Protein 4KGD (pdb70)

Secondary structure (DSSP, 8-state):
-EEEHHHHHHHHHHHTT--EEEE---GGGHHHHHHHHHTTTTSEEEE-SSHHHHHHHHHHHHHHHSSPEEEEE-TTHHHHTTHHHHHHHHHTT--EEEEEEE--TTTTTS--TT----GGGGTTT-SEEEE---STTHHHHHHHHHHHHHHHTSEEEEEEETTGGGSEEETTT----GGG--PPP--B--HHHHHHHHHHHHH-SSEEEEE-GGGTT-HHHHHHHHHHHT--EEE-GGGTTSS-TT-TTB----SSSS-HHHHHHHHH-SEEEEES---TTTTTTTTTTT-SEEEEEES-GGGTTSSS--SEEEES-HHHHHHHHHHT-------HHHHHHHHHHHHHHHHHHHHHT--SSB--HHHHHHHHHHH--TT-EEEE-SSHHHHHHHHH----TT-EEE---SS--TT-HHHHHHHHHHH-TTS-EEEEEEHHHHHHHGGGHHHHHHTT---EEEEEE-SB-HHHHHHHHHH-SS---SSB-----HHHHHHHTT-EEEEE-BGGGHHHHHHHHHHHTTTS-EEEEEE---PPPP-TTS----TTTS-HHHHHHHHHHHT-TT---HHHHHHHTTPPP-/-EEEHHHHHHHHHHHTT--EEEE---GGGHHHHHHHHTTTTTSEEEE-SSHHHHHHHHHHHHHHHSS-EEEEE-TTHHHHTTHHHHHHHHHTT--EEEEEEE--TTTTTS--TT----HHHHTTT-SEEEE---STTHHHHHHHHHHHHHHHTSEEEEEEETTGGGSEEETTT----GGG---PBPPPP-HHHHHHHHHHHHH-SSEEEEE-GGGTT-HHHHHHHHHHHT--EEE-GGGTTSS-TT-TTB----SSSS-HHHHHHHHH-SEEEEES---TTTTTTTTTTT-SEEEEEES-GGGTT-SS--SEEEES-HHHHHHHHHTT-------HHHHHHHHHHHHHHHHHHHHHT--SSB--HHHHHHHHHHH--TT-EEEE-SSHHHHHHHHH----TT-EEE---SS--TT-HHHHHHHHHHH-TTS-EEEEEEHHHHHHSGGGHHHHHHTT---EEEEEE-SB-HHHHHHHHHH-SS---SSB-----HHHHHHHTT-EEEEE-BGGGHHHHHHHHHHHTTTS-EEEEEE---PPPP-TTS----TTTS-HHHHHHHHHHHT-TT---HHHHHHHTT---

Nearest PDB structures (foldseek):
  6haf-assembly1_A  TM=1.002E+00  e=0.000E+00  Lactiplantibacillus plantarum
  4fee-assembly1_A  TM=1.002E+00  e=0.000E+00  Lactiplantibacillus plantarum JDM1
  2ez4-assembly1_A  TM=1.002E+00  e=0.000E+00  Lactiplantibacillus plantarum
  1pox-assembly1_A  TM=1.000E+00  e=0.000E+00  Lactiplantibacillus plantarum
  2dji-assembly1_A  TM=9.882E-01  e=1.364E-77  Aerococcus viridans

CATH classification: 3.40.50.970 (+2 more: 3.40.50.1220, 3.40.50.970)

Solvent-accessible surface area: 45119 Å² total; per-residue (Å²): 145,97,28,67,0,0,25,0,0,0,74,0,0,30,56,14,35,6,78,14,0,0,0,40,64,21,55,17,3,63,2,2,28,79,11,6,51,87,30,167,132,167,2,72,58,8,52,0,106,41,14,28,0,0,0,3,0,0,0,4,7,4,27,8,62,44,80,3,1,0,0,0,0,16,2,3,76,2,0,59,82,0,35,62,0,0,42,1,0,84,48,11,100,16,2,0,0,0,0,0,0,3,79,7,55,130,8,41,124,133,134,51,169,68,17,75,98,1,46,84,51,0,61,95,1,18,67,38,28,44,39,5,113,68,5,56,71,0,0,54,23,0,1,4,0,0,6,71,0,16,24,84,77,6,1,0,0,0,0,3,0,26,38,5,2,119,77,104,8,52,35,130,97,55,34,13,0,19,100,5,78,84,84,78,48,75,8,57,23,61,124,116,10,2,49,103,0,5,112,33,0,56,80,13,133,25,4,0,0,0,0,1,49,47,0,132,155,0,12,184,26,0,37,80,0,0,96,15,0,26,0,0,0,0,0,16,26,36,0,8,7,25,2,2,19,167,11,78,2,7,2,0,1,6,35,35,28,0,13,0,0,0,30,23,0,11,65,14,4,28,2,0,0,1,0,12,4,56,12,58,84,3,71,116,52,139,18,4,149,117,16,166,77,2,0,3,0,14,77,38,46,6,52,3,0,20,33,51,88,6,76,14,14,3,6,0,16,8,64,83,0,0,40,33,0,47,91,80,26,88,128,57,147,51,43,63,4,23,57,0,0,36,25,0,3,152,26,4,72,64,12,10,39,60,5,12,86,66,122,132,22,97,2,10,9,15,0,0,0,24,3,0,26,164,3,31,64,101,54,0,0,4,1,2,1,28,13,26,7,11,6,7,1,0,18,3,3,139,3,38,93,62,14,69,26,14,8,2,60,90,77,46,9,49,0,10,0,2,0,3,0,0,0,0,13,41,39,47,82,165,50,24,0,0,1,0,0,19,8,8,2,1,35,98,0,41,55,0,2,12,0,0,33,70,64,114,12,21,0,1,0,0,2,9,2,27,37,20,80,8,44,76,30,8,62,26,70,61,96,69,168,131,130,88,129,58,3,104,69,138,71,68,31,0,22,148,48,0,100,54,28,151,8,103,30,39,82,4,70,82,4,90,60,0,76,93,18,2,97,76,0,52,64,30,12,112,139,61,4,0,0,0,0,0,44,23,43,46,70,14,8,2,6,2,77,88,27,81,10,10,100,94,126,16,62,81,70,75,19,120,63,11,57,113,106,16,56,0,85,123,2,69,15,5,4,36,20,0,135,117,79,66,40,106,63,124,146,98,41,65,0,1,30,0,0,0,68,0,0,10,55,19,31,9,74,11,0,0,0,41,64,21,57,18,3,63,3,2,27,80,12,7,53,87,33,174,133,132,2,79,57,6,54,0,108,42,14,28,0,0,0,3,0,0,0,4,7,3,26,8,53,46,94,9,2,0,0,0,0,16,1,2,77,2,0,59,81,0,34,63,0,0,41,1,0,86,50,10,101,16,2,0,0,0,0,0,0,3,77,8,58,132,8,40,123,132,137,51,172,68,18,71,99,1,45,80,51,0,62,98,1,17,68,37,28,43,38,5,112,68,5,57,69,0,0,54,22,0,1,4,0,0,7,68,0,22,30,83,78,6,0,0,0,0,0,3,0,25,36,5,2,119,76,103,7,50,34,131,95,65,45,5,1,21,84,2,105,54,96,66,88,64,48,134,21,82,92,155,31,2,65,182,0,9,114,20,0,50,72,13,123,34,4,0,0,0,0,2,46,47,0,132,156,0,14,156,11,0,45,74,0,0,94,17,0,22,0,0,0,0,0,15,29,36,0,6,7,25,2,15,11,164,13,84,0,0,0,0,1,7,35,33,28,0,0,0,0,0,30,23,0,9,47,41,1,33,2,0,0,2,0,12,5,56,11,58,87,2,70,124,51,143,17,3,154,84,16,169,79,4,0,5,0,13,94,36,24,5,53,0,1,18,35,49,115,4,80,28,11,2,13,4,37,8,35,121,0,0,35,34,0,43,91,83,25,82,122,54,152,56,47,61,4,23,64,0,0,41,25,0,7,160,26,0,62,61,16,5,37,62,4,12,84,69,131,131,18,99,2,11,9,16,0,0,0,44,4,0,30,143,2,28,65,101,54,0,0,4,1,1,0,30,13,27,8,11,5,8,0,0,11,2,3,124,1,26,93,55,14,70,25,15,8,2,61,91,79,46,9,49,0,9,0,1,0,3,0,0,0,0,12,39,40,54,83,161,48,24,0,0,1,0,0,20,9,6,3,1,38,93,0,40,55,0,1,11,0,0,33,71,64,114,12,19,0,0,0,0,1,9,1,27,37,22,79,8,43,74,29,8,62,26,68,64,110,71,172,117,128,82,130,57,4,104,69,136,72,68,32,1,21,148,51,0,98,55,29,154,6,104,30,39,82,4,68,84,4,80,60,0,73,103,18,2,76,91,0,61,64,31,14,111,138,62,3,0,0,0,0,0,44,22,43,46,76,18,8,2,7,3,60,65,37,97,11,24,101,78,138,21,62,85,73,75,19,137,63,12,53,129,112,17,59,0,94,120,1,64,15,4,7,50,24,0,136,119,61,68,25,119,78

Foldseek 3Di:
DKDQLLLLQVVLCLLLPAAEAEFADDPLAVLNVVNCVVCCVRHPYFYFPFQCLRLLLQLLLCVPPVRGGEYEAEQARGVLRNVLSQQLQQVVLAFYEYEYGAAAPVCAPVPDPSHDDCQVVCVVSAPATEEDDAQQCVSVLSLVQRLCSSVRSHYHYYYYHNVNSRDIDHPPPHDHCSVVDDHDDFDAWDLVLLVVVLVVQLPWPQEEEEEECLCLVAQVLVLLCCQQSLHAYEYDLQCAASHWPPSLRYQYYDDFLTAQLHQQSLVVTQEYEYENDDDPCLPVVVSCVNHNAYEYEELDPVCFCPRHRHPGYINGRRNNSSVSSSVPDGGDDDDLSSQLSSVQSVLRLVLLVVVCPDAKDFDAPSVLLNLVQVLADQQEEEEEFAACRSSNCSNRHRHHSSYHYDYSRGSRDAQSQLSSQVSVCVVCVPHAYEREHEPVRCVVSVSRLLSQQVVFRAYEYEYEYAQFSLRVQVVCVVDPDDDDDPTHHDDDDVCVSCVVSPAAEEEDTMSNPRNVRSVVSSVVSVTGYYYYYYHHHSQRAQGSNDADADVVVHPPVVNVVSCVSHVNPSNHRSQVSCVVSPHDRD/DWDQLLLLLVVQCLLLPAAEAEFADDPLAVLNVVNVVVVCVRHPYFYFPFQCLRLLLQLLLCVPPVRGGEYEAEADRGVLSNPLSQQLQQVVLAFYEYEYGAAAPVCAPVPDDSHDDCQVVCPVSAPATEEDDAQQCVSVLSLVQRVCSSVRSHYHYYYYHNVNSRDIYHPPPHDHCSVVDDDDDDDAFDPVLLVVLLVVQLVWPQEEEEEECLCLVAQVLVLVCCQQSLHAYEYDLQCAASHWPPSLRYQYYDDFLTAQLHQQSQVVTQEYEYENDDPPCLPVVVSCVRHNAYEYEEQDPVCFCPRHRHDGYTNDRRNSSSVVSVVPDGHDDHALSSQLSSVQSVLRLVLLVVQCPDAKDFAAPSVLLVLCQVLADQQEEEEEFAACRSSNCSNRHGHHSNYHYDYSRGSRDAQSQLSSQVSVCVVPVPHAYEREHEPVSCVVSVSRLLSQQVVFRAYEYEYEYAQFSLRVQVVCVVDPDDDDDPTHHDDDDVCVSCVVSPAHEEEDGISNPRNVVSVVSSVVSVTGYYYYYYHHHSQRAQGSNDDAADVVVHPPVSNVVSCVSHVNPSNHRSQVSSVVRPHDD

B-factor: mean 12.84, std 11.74, range [1.57, 105.86]

Radius of gyration: 33.55 Å; Cα contacts (8 Å, |Δi|>4): 2868; chains: 2; bounding box: 101×88×74 Å

Sequence (1171 aa):
TNILAGAAVIKKVLEAWGVDHLYGIPGGSINSIMDALSAERRDRIHYIQVRRHEEVGAMMAAAADAKLTGKIGVCFGSSAGPGGTHLMMNGLYDAREDHVPVLALIGQFFGTTGMNMDTFQEMMNENPIYADVADYNVTAVNAATLPHVIDEAIRRRAYAHQGVAVVQIPVDLPWQQIPAEEDWYASANNSYQTTPLLPPEEPDVVQAVTRLTQTLLAAEERRPLIYYGIGARKAGKKELEQQLSKTLKIPLMSTYPAKGIVADRYPAYLGSANRVAQKPANEALAQADVVLFVGNNYPFAEVSKAFKKNNTRYFLQIDIIDPAKKLGKRHKTDIIAVLADAQQKTLAAILAQVSEREESTPWWQANLANVKKNWRAYLASLEDKQQEGPLQAYQVLRAVNKIAEEPPDAIYSIDVGDINLNANRHLKLTPSSNRHITSNLFATMGVVGIPGAIAAKLNYPERQVFNLAGDGGASSMTMMQDLATQVQYHLPVINVVFTNCQYGFIKDEQEDTNQNDFIGVEFNNDIDFSKIADGVHMQAFRVNKIEQLPDDVFEEQAKKAIAQHEPVLIDAVITGDRPPLPAEKLRRLDSAMSSAADIEAFKQQRYEAQDLQPLSTYLKQFGLDDLTNILAGAAVIKKVLEAWGVDHLYGIPGGSINSIMDALSAERDRIHHYIQVRRHEEVGAMMAAAADAKLTGKKIGVCFGSAGPGGTHLMMNGLYDAREDHVPVLALIGQFFGTTGMNMDTFQQEMMNENPIYADVADYNVTAVNAATLPHVIDEAIRRRAYAHQGVAVVQIPVDLPWQQIPAEEDWYASANSYQTPLLPEEPDVQAVTRRLTQTLLAAEERRPLIYYGIGARRKAGKKELEQQLSKTLKIPLMSTYPAKGIVADRYPAYLGSANRVAQKPANEALAQADVVLFVVGNNYPFAEVSKAFKNNTRYFLQIDIIDPAKLGKRHKKTDIAVLADAQQKTLAAILLAQVSERESTPWWQANLANVKKNWRRAYLASLEDKQEGPPLQAYQVLRAVNKKKIAEEPDAIYSIDVGDINLNANRHLKLTPSSNRHITSNLFATMGVVGIPGAIAAKLNYPPERQVFNLAGDGGASSMTMMQDLATQVQYHLPVINVVFTNCQYGFIKDEQEDTNQQNDFIGVEFNNDIDFSKIADGVHMQAFRVNKIEQLPDDVFEEQAKKAIAQHEPVLIDAVITGDRPLPAEKKLRRLDSSAMMSSAADIEEAFKQRYEAQDLQPLSTYLKQFGLDD

Structure (mmCIF, N/CA/C/O backbone):
data_4KGD
#
_entry.id   4KGD
#
_cell.length_a   119.280
_cell.length_b   154.160
_cell.length_c   165.470
_cell.angle_alpha   90.00
_cell.angle_beta   90.00
_cell.angle_gamma   90.00
#
_symmetry.space_group_name_H-M   'C 2 2 21'
#
loop_
_entity.id
_entity.type
_entity.pdbx_description
1 polymer 'Pyruvate oxidase'
2 non-polymer 'FLAVIN-ADENINE DINUCLEOTIDE'
3 non-polymer 'MAGNESIUM ION'
4 non-polymer 'PHOSPHATE ION'
5 non-polymer 'THIAMINE DIPHOSPHATE'
6 non-polymer GLYCEROL
7 non-polymer 'POTASSIUM ION'
8 water water
#
loop_
_atom_site.group_PDB
_atom_site.id
_atom_site.type_symbol
_atom_site.label_atom_id
_atom_site.label_alt_id
_atom_site.label_comp_id
_atom_site.label_asym_id
_atom_site.label_entity_id
_atom_site.label_seq_id
_atom_site.pdbx_PDB_ins_code
_atom_site.Cartn_x
_atom_site.Cartn_y
_atom_site.Cartn_z
_atom_site.occupancy
_atom_site.B_iso_or_equiv
_atom_site.auth_seq_id
_atom_site.auth_comp_id
_atom_site.auth_asym_id
_atom_site.auth_atom_id
_atom_site.pdbx_PDB_model_num
ATOM 1 N N . THR A 1 9 ? 63.632 105.130 29.691 1.00 46.47 9 THR A N 1
ATOM 2 C CA . THR A 1 9 ? 62.282 104.928 29.221 1.00 46.08 9 THR A CA 1
ATOM 3 C C . THR A 1 9 ? 61.979 104.697 27.725 1.00 24.10 9 THR A C 1
ATOM 4 O O . THR A 1 9 ? 60.865 104.171 27.525 1.00 20.45 9 THR A O 1
ATOM 8 N N . ASN A 1 10 ? 62.766 104.980 26.700 1.00 17.60 10 ASN A N 1
ATOM 9 C CA . ASN A 1 10 ? 62.777 104.231 25.430 1.00 14.36 10 ASN A CA 1
ATOM 10 C C . ASN A 1 10 ? 64.023 103.385 25.343 1.00 13.09 10 ASN A C 1
ATOM 11 O O . ASN A 1 10 ? 65.065 103.609 25.965 1.00 17.26 10 ASN A O 1
ATOM 16 N N . ILE A 1 11 ? 63.913 102.356 24.483 1.00 10.72 11 ILE A N 1
ATOM 17 C CA . ILE A 1 11 ? 65.037 101.512 24.108 1.00 9.43 11 ILE A CA 1
ATOM 18 C C . ILE A 1 11 ? 64.969 101.235 22.596 1.00 9.25 11 ILE A C 1
ATOM 19 O O . ILE A 1 11 ? 63.847 101.137 22.068 1.00 8.77 11 ILE A O 1
ATOM 24 N N . LEU A 1 12 ? 66.086 101.093 21.910 1.00 8.25 12 LEU A N 1
ATOM 25 C CA . LEU A 1 12 ? 65.956 100.693 20.512 1.00 7.12 12 LEU A CA 1
ATOM 26 C C . LEU A 1 12 ? 65.453 99.274 20.466 1.00 6.74 12 LEU A C 1
ATOM 27 O O . LEU A 1 12 ? 65.862 98.403 21.240 1.00 7.08 12 LEU A O 1
ATOM 32 N N . ALA A 1 13 ? 64.563 99.001 19.513 1.00 6.57 13 ALA A N 1
ATOM 33 C CA . ALA A 1 13 ? 64.020 97.656 19.406 1.00 5.83 13 ALA A CA 1
ATOM 34 C C . ALA A 1 13 ? 65.121 96.638 19.215 1.00 5.55 13 ALA A C 1
ATOM 35 O O . ALA A 1 13 ? 65.022 95.506 19.723 1.00 6.16 13 ALA A O 1
ATOM 37 N N . GLY A 1 14 ? 66.167 96.958 18.450 1.00 5.78 14 GLY A N 1
ATOM 38 C CA . GLY A 1 14 ? 67.242 96.027 18.271 1.00 6.10 14 GLY A CA 1
ATOM 39 C C . GLY A 1 14 ? 67.967 95.688 19.548 1.00 6.05 14 GLY A C 1
ATOM 40 O O . GLY A 1 14 ? 68.403 94.564 19.774 1.00 6.29 14 GLY A O 1
ATOM 41 N N . ALA A 1 15 ? 68.168 96.715 20.421 1.00 6.68 15 ALA A N 1
ATOM 42 C CA . ALA A 1 15 ? 68.763 96.461 21.718 1.00 7.19 15 ALA A CA 1
ATOM 43 C C . ALA A 1 15 ? 67.901 95.530 22.548 1.00 6.07 15 ALA A C 1
ATOM 44 O O . ALA A 1 15 ? 68.419 94.607 23.183 1.00 7.03 15 ALA A O 1
ATOM 46 N N . ALA A 1 16 ? 66.594 95.738 22.521 1.00 6.51 16 ALA A N 1
ATOM 47 C CA . ALA A 1 16 ? 65.704 94.836 23.237 1.00 6.06 16 ALA A CA 1
ATOM 48 C C . ALA A 1 16 ? 65.815 93.403 22.695 1.00 6.27 16 ALA A C 1
ATOM 49 O O . ALA A 1 16 ? 65.786 92.440 23.467 1.00 6.69 16 ALA A O 1
ATOM 51 N N . VAL A 1 17 ? 65.893 93.252 21.378 1.00 5.85 17 VAL A N 1
ATOM 52 C CA . VAL A 1 17 ? 66.048 91.908 20.794 1.00 5.67 17 VAL A CA 1
ATOM 53 C C . VAL A 1 17 ? 67.305 91.251 21.324 1.00 5.40 17 VAL A C 1
ATOM 54 O O . VAL A 1 17 ? 67.271 90.070 21.677 1.00 6.23 17 VAL A O 1
ATOM 58 N N . ILE A 1 18 ? 68.435 91.976 21.368 1.00 5.95 18 ILE A N 1
ATOM 59 C CA . ILE A 1 18 ? 69.652 91.358 21.860 1.00 5.86 18 ILE A CA 1
ATOM 60 C C . ILE A 1 18 ? 69.496 90.985 23.331 1.00 5.73 18 ILE A C 1
ATOM 61 O O . ILE A 1 18 ? 69.982 89.941 23.769 1.00 6.91 18 ILE A O 1
ATOM 66 N N A LYS A 1 19 ? 68.819 91.786 24.112 0.40 6.27 19 LYS A N 1
ATOM 67 N N B LYS A 1 19 ? 68.822 91.827 24.063 0.60 6.56 19 LYS A N 1
ATOM 68 C CA A LYS A 1 19 ? 68.562 91.458 25.515 0.40 6.85 19 LYS A CA 1
ATOM 69 C CA B LYS A 1 19 ? 68.541 91.514 25.474 0.60 6.21 19 LYS A CA 1
ATOM 70 C C A LYS A 1 19 ? 67.605 90.287 25.681 0.40 5.55 19 LYS A C 1
ATOM 71 C C B LYS A 1 19 ? 67.694 90.253 25.584 0.60 6.23 19 LYS A C 1
ATOM 72 O O A LYS A 1 19 ? 67.692 89.597 26.718 0.40 4.40 19 LYS A O 1
ATOM 73 O O B LYS A 1 19 ? 67.963 89.442 26.505 0.60 6.62 19 LYS A O 1
ATOM 84 N N . VAL A 1 20 ? 66.752 90.030 24.718 1.00 5.61 20 VAL A N 1
ATOM 85 C CA . VAL A 1 20 ? 65.975 88.788 24.726 1.00 5.43 20 VAL A CA 1
ATOM 86 C C . VAL A 1 20 ? 66.918 87.592 24.561 1.00 5.59 20 VAL A C 1
ATOM 87 O O . VAL A 1 20 ? 66.858 86.599 25.266 1.00 5.76 20 VAL A O 1
ATOM 91 N N . LEU A 1 21 ? 67.858 87.668 23.567 1.00 5.34 21 LEU A N 1
ATOM 92 C CA . LEU A 1 21 ? 68.824 86.610 23.362 1.00 5.20 21 LEU A CA 1
ATOM 93 C C . LEU A 1 21 ? 69.610 86.372 24.628 1.00 5.92 21 LEU A C 1
ATOM 94 O O . LEU A 1 21 ? 69.888 85.227 25.016 1.00 5.98 21 LEU A O 1
ATOM 99 N N . GLU A 1 22 ? 70.035 87.447 25.299 1.00 5.98 22 GLU A N 1
ATOM 100 C CA . GLU A 1 22 ? 70.818 87.326 26.506 1.00 6.26 22 GLU A CA 1
ATOM 101 C C . GLU A 1 22 ? 70.009 86.672 27.621 1.00 5.45 22 GLU A C 1
ATOM 102 O O . GLU A 1 22 ? 70.542 85.850 28.387 1.00 6.49 22 GLU A O 1
ATOM 108 N N . ALA A 1 23 ? 68.733 87.022 27.745 1.00 5.72 23 ALA A N 1
ATOM 109 C CA . ALA A 1 23 ? 67.873 86.433 28.779 1.00 5.34 23 ALA A CA 1
ATOM 110 C C . ALA A 1 23 ? 67.765 84.914 28.589 1.00 5.63 23 ALA A C 1
ATOM 111 O O . ALA A 1 23 ? 67.730 84.174 29.562 1.00 5.83 23 ALA A O 1
ATOM 113 N N . TRP A 1 24 ? 67.715 84.469 27.328 1.00 5.49 24 TRP A N 1
ATOM 114 C CA . TRP A 1 24 ? 67.683 83.063 26.985 1.00 5.34 24 TRP A CA 1
ATOM 115 C C . TRP A 1 24 ? 69.037 82.412 27.036 1.00 5.60 24 TRP A C 1
ATOM 116 O O . TRP A 1 24 ? 69.180 81.230 26.711 1.00 7.05 24 TRP A O 1
ATOM 127 N N . GLY A 1 25 ? 70.100 83.102 27.477 1.00 6.02 25 GLY A N 1
ATOM 128 C CA . GLY A 1 25 ? 71.379 82.462 27.698 1.00 5.98 25 GLY A CA 1
ATOM 129 C C . GLY A 1 25 ? 72.165 82.239 26.451 1.00 5.83 25 GLY A C 1
ATOM 130 O O . GLY A 1 25 ? 73.111 81.429 26.470 1.00 6.34 25 GLY A O 1
ATOM 131 N N . VAL A 1 26 ? 71.910 82.936 25.351 1.00 5.99 26 VAL A N 1
ATOM 132 C CA . VAL A 1 26 ? 72.711 82.751 24.143 1.00 6.11 26 VAL A CA 1
ATOM 133 C C . VAL A 1 26 ? 74.075 83.394 24.352 1.00 5.87 26 VAL A C 1
ATOM 134 O O . VAL A 1 26 ? 74.189 84.586 24.610 1.00 8.10 26 VAL A O 1
ATOM 138 N N . ASP A 1 27 ? 75.131 82.580 24.261 1.00 5.76 27 ASP A N 1
ATOM 139 C CA . ASP A 1 27 ? 76.493 83.056 24.419 1.00 6.33 27 ASP A CA 1
ATOM 140 C C . ASP A 1 27 ? 77.077 83.566 23.108 1.00 5.48 27 ASP A C 1
ATOM 141 O O . ASP A 1 27 ? 77.822 84.536 23.120 1.00 6.22 27 ASP A O 1
ATOM 146 N N . HIS A 1 28 ? 76.818 82.849 22.017 1.00 5.64 28 HIS A N 1
ATOM 147 C CA . HIS A 1 28 ? 77.441 83.176 20.726 1.00 5.99 28 HIS A CA 1
ATOM 148 C C . HIS A 1 28 ? 76.469 82.885 19.618 1.00 5.44 28 HIS A C 1
ATOM 149 O O . HIS A 1 28 ? 75.551 82.046 19.722 1.00 6.36 28 HIS A O 1
ATOM 156 N N . LEU A 1 29 ? 76.657 83.560 18.496 1.00 5.91 29 LEU A N 1
ATOM 157 C CA . LEU A 1 29 ? 75.792 83.487 17.316 1.00 5.37 29 LEU A CA 1
ATOM 158 C C . LEU A 1 29 ? 76.641 83.776 16.112 1.00 5.14 29 LEU A C 1
ATOM 159 O O . LEU A 1 29 ? 77.686 84.446 16.225 1.00 6.36 29 LEU A O 1
ATOM 164 N N . TYR A 1 30 ? 76.222 83.337 14.956 1.00 4.50 30 TYR A N 1
ATOM 165 C CA . TYR A 1 30 ? 77.010 83.355 13.717 1.00 4.76 30 TYR A CA 1
ATOM 166 C C . TYR A 1 30 ? 76.332 84.095 12.598 1.00 4.83 30 TYR A C 1
ATOM 167 O O . TYR A 1 30 ? 75.101 83.990 12.445 1.00 5.49 30 TYR A O 1
ATOM 176 N N . GLY A 1 31 ? 77.088 84.749 11.730 1.00 4.92 31 GLY A N 1
ATOM 177 C CA . GLY A 1 31 ? 76.557 85.280 10.458 1.00 5.18 31 GLY A CA 1
ATOM 178 C C . GLY A 1 31 ? 77.573 86.168 9.784 1.00 4.94 31 GLY A C 1
ATOM 179 O O . GLY A 1 31 ? 78.721 86.273 10.189 1.00 5.85 31 GLY A O 1
ATOM 180 N N . ILE A 1 32 ? 77.067 86.820 8.710 1.00 4.94 32 ILE A N 1
ATOM 181 C CA . ILE A 1 32 ? 77.831 87.746 7.897 1.00 5.00 32 ILE A CA 1
ATOM 182 C C . ILE A 1 32 ? 76.962 88.985 7.755 1.00 5.12 32 ILE A C 1
ATOM 183 O O . ILE A 1 32 ? 75.773 88.866 7.454 1.00 5.77 32 ILE A O 1
ATOM 188 N N . PRO A 1 33 ? 77.516 90.170 8.004 1.00 5.10 33 PRO A N 1
ATOM 189 C CA . PRO A 1 33 ? 76.681 91.393 7.949 1.00 5.54 33 PRO A CA 1
ATOM 190 C C . PRO A 1 33 ? 76.327 91.746 6.504 1.00 5.22 33 PRO A C 1
ATOM 191 O O . PRO A 1 33 ? 76.908 91.329 5.535 1.00 8.39 33 PRO A O 1
ATOM 195 N N . GLY A 1 34 ? 75.338 92.625 6.413 1.00 5.88 34 GLY A N 1
ATOM 196 C CA . GLY A 1 34 ? 74.893 93.241 5.194 1.00 5.58 34 GLY A CA 1
ATOM 197 C C . GLY A 1 34 ? 74.058 94.462 5.535 1.00 5.43 34 GLY A C 1
ATOM 198 O O . GLY A 1 34 ? 73.583 94.581 6.681 1.00 5.81 34 GLY A O 1
ATOM 199 N N . GLY A 1 35 ? 73.855 95.349 4.598 1.00 5.73 35 GLY A N 1
ATOM 200 C CA . GLY A 1 35 ? 73.015 96.507 4.848 1.00 5.88 35 GLY A CA 1
ATOM 201 C C . GLY A 1 35 ? 71.658 96.155 5.409 1.00 5.51 35 GLY A C 1
ATOM 202 O O . GLY A 1 35 ? 71.140 96.824 6.315 1.00 6.75 35 GLY A O 1
ATOM 203 N N . SER A 1 36 ? 71.065 95.075 4.898 1.00 5.33 36 SER A N 1
ATOM 204 C CA . SER A 1 36 ? 69.751 94.617 5.293 1.00 5.02 36 SER A CA 1
ATOM 205 C C . SER A 1 36 ? 69.666 94.074 6.706 1.00 4.85 36 SER A C 1
ATOM 206 O O . SER A 1 36 ? 68.547 93.776 7.165 1.00 5.86 36 SER A O 1
ATOM 209 N N . ILE A 1 37 ? 70.818 93.881 7.366 1.00 5.15 37 ILE A N 1
ATOM 210 C CA . ILE A 1 37 ? 70.833 93.428 8.751 1.00 5.12 37 ILE A CA 1
ATOM 211 C C . ILE A 1 37 ? 71.747 94.282 9.610 1.00 5.22 37 ILE A C 1
ATOM 212 O O . ILE A 1 37 ? 72.135 93.909 10.730 1.00 5.62 37 ILE A O 1
ATOM 217 N N . ASN A 1 38 ? 72.060 95.511 9.149 1.00 5.19 38 ASN A N 1
ATOM 218 C CA . ASN A 1 38 ? 73.032 96.290 9.844 1.00 5.42 38 ASN A CA 1
ATOM 219 C C . ASN A 1 38 ? 72.482 96.902 11.127 1.00 5.20 38 ASN A C 1
ATOM 220 O O . ASN A 1 38 ? 73.275 97.320 11.985 1.00 5.85 38 ASN A O 1
ATOM 225 N N . SER A 1 39 ? 71.154 96.963 11.308 1.00 5.31 39 SER A N 1
ATOM 226 C CA . SER A 1 39 ? 70.607 97.468 12.539 1.00 5.22 39 SER A CA 1
ATOM 227 C C . SER A 1 39 ? 70.674 96.423 13.660 1.00 5.35 39 SER A C 1
ATOM 228 O O . SER A 1 39 ? 70.898 96.811 14.828 1.00 6.10 39 SER A O 1
ATOM 231 N N . ILE A 1 40 ? 70.516 95.139 13.352 1.00 5.59 40 ILE A N 1
ATOM 232 C CA . ILE A 1 40 ? 70.879 94.085 14.305 1.00 5.66 40 ILE A CA 1
ATOM 233 C C . ILE A 1 40 ? 72.375 94.099 14.567 1.00 5.36 40 ILE A C 1
ATOM 234 O O . ILE A 1 40 ? 72.796 93.955 15.728 1.00 6.44 40 ILE A O 1
ATOM 239 N N . MET A 1 41 ? 73.184 94.275 13.531 1.00 5.45 41 MET A N 1
ATOM 240 C CA . MET A 1 41 ? 74.618 94.364 13.768 1.00 5.49 41 MET A CA 1
ATOM 241 C C . MET A 1 41 ? 74.947 95.483 14.743 1.00 5.25 41 MET A C 1
ATOM 242 O O . MET A 1 41 ? 75.782 95.328 15.632 1.00 5.79 41 MET A O 1
ATOM 247 N N . ASP A 1 42 ? 74.273 96.618 14.602 1.00 5.13 42 ASP A N 1
ATOM 248 C CA . ASP A 1 42 ? 74.553 97.772 15.453 1.00 6.08 42 ASP A CA 1
ATOM 249 C C . ASP A 1 42 ? 74.264 97.447 16.905 1.00 5.55 42 ASP A C 1
ATOM 250 O O . ASP A 1 42 ? 74.985 97.827 17.831 1.00 7.02 42 ASP A O 1
ATOM 255 N N . ALA A 1 43 ? 73.159 96.702 17.121 1.00 5.62 43 ALA A N 1
ATOM 256 C CA . ALA A 1 43 ? 72.801 96.322 18.486 1.00 5.77 43 ALA A CA 1
ATOM 257 C C . ALA A 1 43 ? 73.784 95.312 19.061 1.00 6.16 43 ALA A C 1
ATOM 258 O O . ALA A 1 43 ? 74.126 95.361 20.243 1.00 6.46 43 ALA A O 1
ATOM 260 N N . LEU A 1 44 ? 74.242 94.360 18.235 1.00 6.30 44 LEU A N 1
ATOM 261 C CA . LEU A 1 44 ? 75.264 93.422 18.648 1.00 5.70 44 LEU A CA 1
ATOM 262 C C . LEU A 1 44 ? 76.548 94.122 19.043 1.00 6.31 44 LEU A C 1
ATOM 263 O O . LEU A 1 44 ? 77.207 93.760 20.004 1.00 7.08 44 LEU A O 1
ATOM 268 N N . SER A 1 45 ? 76.902 95.154 18.266 1.00 6.06 45 SER A N 1
ATOM 269 C CA . SER A 1 45 ? 78.120 95.871 18.505 1.00 6.48 45 SER A CA 1
ATOM 270 C C . SER A 1 45 ? 78.152 96.449 19.922 1.00 7.25 45 SER A C 1
ATOM 271 O O . SER A 1 45 ? 79.136 96.410 20.639 1.00 10.62 45 SER A O 1
ATOM 274 N N . ALA A 1 46 ? 77.031 97.039 20.357 1.00 6.55 46 ALA A N 1
ATOM 275 C CA . ALA A 1 46 ? 76.903 97.599 21.692 1.00 7.58 46 ALA A CA 1
ATOM 276 C C . ALA A 1 46 ? 76.940 96.560 22.789 1.00 8.03 46 ALA A C 1
ATOM 277 O O . ALA A 1 46 ? 77.284 96.894 23.914 1.00 12.27 46 ALA A O 1
ATOM 279 N N . GLU A 1 47 ? 76.593 95.318 22.491 1.00 8.09 47 GLU A N 1
ATOM 280 C CA . GLU A 1 47 ? 76.480 94.221 23.457 1.00 7.63 47 GLU A CA 1
ATOM 281 C C . GLU A 1 47 ? 77.616 93.227 23.383 1.00 7.48 47 GLU A C 1
ATOM 282 O O . GLU A 1 47 ? 77.487 92.129 23.925 1.00 8.35 47 GLU A O 1
ATOM 288 N N A ARG A 1 48 ? 78.747 93.580 22.798 0.41 8.91 48 ARG A N 1
ATOM 289 N N B ARG A 1 48 ? 78.741 93.609 22.809 0.59 8.58 48 ARG A N 1
ATOM 290 C CA A ARG A 1 48 ? 79.814 92.621 22.546 0.41 10.98 48 ARG A CA 1
ATOM 291 C CA B ARG A 1 48 ? 79.824 92.670 22.529 0.59 10.61 48 ARG A CA 1
ATOM 292 C C A ARG A 1 48 ? 80.516 92.180 23.815 0.41 10.58 48 ARG A C 1
ATOM 293 C C B ARG A 1 48 ? 80.410 92.136 23.822 0.59 10.50 48 ARG A C 1
ATOM 294 O O A ARG A 1 48 ? 81.315 91.236 23.787 0.41 15.24 48 ARG A O 1
ATOM 295 O O B ARG A 1 48 ? 81.001 91.045 23.794 0.59 10.98 48 ARG A O 1
ATOM 310 N N . ASP A 1 49 ? 80.274 92.787 24.962 1.00 10.71 49 ASP A N 1
ATOM 311 C CA . ASP A 1 49 ? 80.821 92.237 26.207 1.00 14.13 49 ASP A CA 1
ATOM 312 C C . ASP A 1 49 ? 79.955 91.143 26.779 1.00 12.08 49 ASP A C 1
ATOM 313 O O . ASP A 1 49 ? 80.465 90.416 27.662 1.00 18.35 49 ASP A O 1
ATOM 318 N N . ARG A 1 50 ? 78.708 91.000 26.352 1.00 10.26 50 ARG A N 1
ATOM 319 C CA . ARG A 1 50 ? 77.739 90.079 26.938 1.00 11.66 50 ARG A CA 1
ATOM 320 C C . ARG A 1 50 ? 77.285 88.977 25.978 1.00 8.59 50 ARG A C 1
ATOM 321 O O . ARG A 1 50 ? 76.855 87.915 26.455 1.00 10.34 50 ARG A O 1
ATOM 329 N N . ILE A 1 51 ? 77.344 89.190 24.679 1.00 6.50 51 ILE A N 1
ATOM 330 C CA . ILE A 1 51 ? 76.966 88.160 23.703 1.00 6.04 51 ILE A CA 1
ATOM 331 C C . ILE A 1 51 ? 77.946 88.282 22.581 1.00 6.16 51 ILE A C 1
ATOM 332 O O . ILE A 1 51 ? 78.407 89.359 22.233 1.00 7.57 51 ILE A O 1
ATOM 337 N N . HIS A 1 52 ? 78.339 87.113 22.002 1.00 6.00 52 HIS A N 1
ATOM 338 C CA . HIS A 1 52 ? 79.552 87.040 21.213 1.00 6.24 52 HIS A CA 1
ATOM 339 C C . HIS A 1 52 ? 79.274 86.657 19.790 1.00 5.66 52 HIS A C 1
ATOM 340 O O . HIS A 1 52 ? 78.843 85.533 19.497 1.00 7.04 52 HIS A O 1
ATOM 347 N N . TYR A 1 53 ? 79.453 87.581 18.876 1.00 5.62 53 TYR A N 1
ATOM 348 C CA . TYR A 1 53 ? 79.243 87.390 17.449 1.00 5.41 53 TYR A CA 1
ATOM 349 C C . TYR A 1 53 ? 80.459 86.757 16.827 1.00 5.30 53 TYR A C 1
ATOM 350 O O . TYR A 1 53 ? 81.578 87.230 17.001 1.00 6.58 53 TYR A O 1
ATOM 359 N N . ILE A 1 54 ? 80.218 85.674 16.082 1.00 5.52 54 ILE A N 1
ATOM 360 C CA . ILE A 1 54 ? 81.218 84.924 15.375 1.00 5.95 54 ILE A CA 1
ATOM 361 C C . ILE A 1 54 ? 80.963 85.177 13.858 1.00 5.09 54 ILE A C 1
ATOM 362 O O . ILE A 1 54 ? 79.971 84.695 13.317 1.00 6.24 54 ILE A O 1
ATOM 367 N N . GLN A 1 55 ? 81.863 85.902 13.238 1.00 5.28 55 GLN A N 1
ATOM 368 C CA . GLN A 1 55 ? 81.788 86.158 11.800 1.00 5.84 55 GLN A CA 1
ATOM 369 C C . GLN A 1 55 ? 82.376 84.983 11.026 1.00 5.87 55 GLN A C 1
ATOM 370 O O . GLN A 1 55 ? 83.566 84.727 11.129 1.00 8.17 55 GLN A O 1
ATOM 376 N N . VAL A 1 56 ? 81.518 84.281 10.309 1.00 5.59 56 VAL A N 1
ATOM 377 C CA . VAL A 1 56 ? 81.902 83.169 9.447 1.00 5.57 56 VAL A CA 1
ATOM 378 C C . VAL A 1 56 ? 82.243 83.694 8.032 1.00 5.56 56 VAL A C 1
ATOM 379 O O . VAL A 1 56 ? 82.001 84.868 7.726 1.00 6.12 56 VAL A O 1
ATOM 383 N N A ARG A 1 57 ? 82.735 82.766 7.208 0.54 5.43 57 ARG A N 1
ATOM 384 N N B ARG A 1 57 ? 82.792 82.848 7.146 0.46 5.55 57 ARG A N 1
ATOM 385 C CA A ARG A 1 57 ? 83.149 83.110 5.834 0.54 3.95 57 ARG A CA 1
ATOM 386 C CA B ARG A 1 57 ? 83.072 83.300 5.769 0.46 7.21 57 ARG A CA 1
ATOM 387 C C A ARG A 1 57 ? 82.104 82.664 4.812 0.54 5.16 57 ARG A C 1
ATOM 388 C C B ARG A 1 57 ? 81.992 82.799 4.806 0.46 5.17 57 ARG A C 1
ATOM 389 O O A ARG A 1 57 ? 82.215 83.079 3.637 0.54 5.60 57 ARG A O 1
ATOM 390 O O B ARG A 1 57 ? 81.936 83.269 3.655 0.46 5.79 57 ARG A O 1
ATOM 405 N N . HIS A 1 58 ? 81.121 81.890 5.202 1.00 4.77 58 HIS A N 1
ATOM 406 C CA . HIS A 1 58 ? 80.001 81.498 4.352 1.00 5.04 58 HIS A CA 1
ATOM 407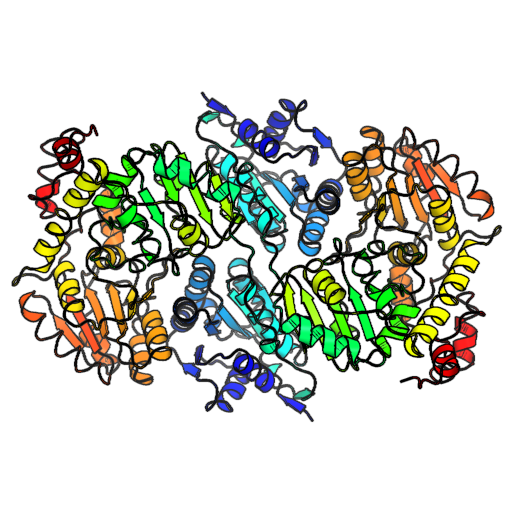 C C . HIS A 1 58 ? 78.837 81.244 5.320 1.00 4.70 58 HIS A C 1
ATOM 408 O O . HIS A 1 58 ? 79.018 80.546 6.334 1.00 5.08 58 HIS A O 1
ATOM 415 N N . GLU A 1 59 ? 77.666 81.788 5.049 1.00 4.63 59 GLU A N 1
ATOM 416 C CA . GLU A 1 59 ? 76.563 81.666 5.989 1.00 4.97 59 GLU A CA 1
ATOM 417 C C . GLU A 1 59 ? 76.105 80.231 6.250 1.00 4.54 59 GLU A C 1
ATOM 418 O O . GLU A 1 59 ? 75.549 79.967 7.315 1.00 4.72 59 GLU A O 1
ATOM 424 N N . GLU A 1 60 ? 76.303 79.289 5.358 1.00 4.62 60 GLU A N 1
ATOM 425 C CA . GLU A 1 60 ? 75.953 77.913 5.620 1.00 4.30 60 GLU A CA 1
ATOM 426 C C . GLU A 1 60 ? 76.724 77.403 6.838 1.00 4.25 60 GLU A C 1
ATOM 427 O O . GLU A 1 60 ? 76.227 76.575 7.600 1.00 5.01 60 GLU A O 1
ATOM 433 N N . VAL A 1 61 ? 77.974 77.848 6.995 1.00 4.48 61 VAL A N 1
ATOM 434 C CA . VAL A 1 61 ? 78.783 77.436 8.159 1.00 4.76 61 VAL A CA 1
ATOM 435 C C . VAL A 1 61 ? 78.195 77.967 9.421 1.00 4.87 61 VAL A C 1
ATOM 436 O O . VAL A 1 61 ? 78.177 77.307 10.461 1.00 5.38 61 VAL A O 1
ATOM 440 N N . GLY A 1 62 ? 77.687 79.216 9.394 1.00 4.96 62 GLY A N 1
ATOM 441 C CA . GLY A 1 62 ? 76.980 79.743 10.556 1.00 4.70 62 GLY A CA 1
ATOM 442 C C . GLY A 1 62 ? 75.751 78.963 10.928 1.00 4.08 62 GLY A C 1
ATOM 443 O O . GLY A 1 62 ? 75.508 78.690 12.114 1.00 5.07 62 GLY A O 1
ATOM 444 N N . ALA A 1 63 ? 74.959 78.570 9.934 1.00 4.39 63 ALA A N 1
ATOM 445 C CA . ALA A 1 63 ? 73.763 77.790 10.228 1.00 4.30 63 ALA A CA 1
ATOM 446 C C . ALA A 1 63 ? 74.138 76.412 10.728 1.00 4.49 63 ALA A C 1
ATOM 447 O O . ALA A 1 63 ? 73.506 75.884 11.672 1.00 4.79 63 ALA A O 1
ATOM 449 N N A MET A 1 64 ? 75.130 75.793 10.089 0.75 4.45 64 MET A N 1
ATOM 450 N N B MET A 1 64 ? 75.152 75.746 10.185 0.25 4.41 64 MET A N 1
ATOM 451 C CA A MET A 1 64 ? 75.578 74.485 10.535 0.75 4.54 64 MET A CA 1
ATOM 452 C CA B MET A 1 64 ? 75.528 74.409 10.627 0.25 4.22 64 MET A CA 1
ATOM 453 C C A MET A 1 64 ? 76.118 74.542 11.961 0.75 3.89 64 MET A C 1
ATOM 454 C C B MET A 1 64 ? 76.263 74.437 11.961 0.25 5.05 64 MET A C 1
ATOM 455 O O A MET A 1 64 ? 75.881 73.646 12.782 0.75 3.86 64 MET A O 1
ATOM 456 O O B MET A 1 64 ? 76.294 73.468 12.717 0.25 6.41 64 MET A O 1
ATOM 465 N N . ALA A 1 65 ? 76.891 75.566 12.278 1.00 4.53 65 ALA A N 1
ATOM 466 C CA . ALA A 1 65 ? 77.443 75.728 13.606 1.00 4.43 65 ALA A CA 1
ATOM 467 C C . ALA A 1 65 ? 76.354 75.951 14.617 1.00 4.31 65 ALA A C 1
ATOM 468 O O . ALA A 1 65 ? 76.440 75.443 15.750 1.00 5.40 65 ALA A O 1
ATOM 470 N N . ALA A 1 66 ? 75.334 76.723 14.286 1.00 4.47 66 ALA A N 1
ATOM 471 C CA . ALA A 1 66 ? 74.219 76.912 15.181 1.00 4.42 66 ALA A CA 1
ATOM 472 C C . ALA A 1 66 ? 73.524 75.583 15.465 1.00 3.92 66 ALA A C 1
ATOM 473 O O . ALA A 1 66 ? 73.184 75.298 16.605 1.00 4.95 66 ALA A O 1
ATOM 475 N N . ALA A 1 67 ? 73.299 74.778 14.455 1.00 4.65 67 ALA A N 1
ATOM 476 C CA . ALA A 1 67 ? 72.678 73.473 14.664 1.00 4.61 67 ALA A CA 1
ATOM 477 C C . ALA A 1 67 ? 73.582 72.632 15.570 1.00 4.78 67 ALA A C 1
ATOM 478 O O . ALA A 1 67 ? 73.104 71.990 16.495 1.00 5.26 67 ALA A O 1
ATOM 480 N N . ALA A 1 68 ? 74.905 72.662 15.332 1.00 4.76 68 ALA A N 1
ATOM 481 C CA . ALA A 1 68 ? 75.836 71.887 16.126 1.00 5.62 68 ALA A CA 1
ATOM 482 C C . ALA A 1 68 ? 75.853 72.350 17.569 1.00 4.83 68 ALA A C 1
ATOM 483 O O . ALA A 1 68 ? 75.949 71.518 18.492 1.00 5.45 68 ALA A O 1
ATOM 485 N N . ASP A 1 69 ? 75.773 73.656 17.819 1.00 5.06 69 ASP A N 1
ATOM 486 C CA . ASP A 1 69 ? 75.655 74.148 19.192 1.00 5.17 69 ASP A CA 1
ATOM 487 C C . ASP A 1 69 ? 74.550 73.440 19.905 1.00 4.85 69 ASP A C 1
ATOM 488 O O . ASP A 1 69 ? 74.704 72.967 21.043 1.00 5.66 69 ASP A O 1
ATOM 493 N N . ALA A 1 70 ? 73.376 73.400 19.276 1.00 5.13 70 ALA A N 1
ATOM 494 C CA . ALA A 1 70 ? 72.205 72.791 19.910 1.00 5.30 70 ALA A CA 1
ATOM 495 C C . ALA A 1 70 ? 72.361 71.298 20.052 1.00 5.14 70 ALA A C 1
ATOM 496 O O . ALA A 1 70 ? 71.961 70.736 21.091 1.00 6.64 70 ALA A O 1
ATOM 498 N N . LYS A 1 71 ? 72.948 70.614 19.059 1.00 4.96 71 LYS A N 1
ATOM 499 C CA . LYS A 1 71 ? 73.256 69.196 19.199 1.00 5.43 71 LYS A CA 1
ATOM 500 C C . LYS A 1 71 ? 74.105 68.896 20.414 1.00 5.80 71 LYS A C 1
ATOM 501 O O . LYS A 1 71 ? 73.960 67.875 21.067 1.00 6.96 71 LYS A O 1
ATOM 507 N N . LEU A 1 72 ? 75.071 69.758 20.690 1.00 5.56 72 LEU A N 1
ATOM 508 C CA . LEU A 1 72 ? 76.056 69.569 21.720 1.00 6.06 72 LEU A CA 1
ATOM 509 C C . LEU A 1 72 ? 75.489 69.907 23.073 1.00 6.92 72 LEU A C 1
ATOM 510 O O . LEU A 1 72 ? 75.580 69.116 24.024 1.00 10.50 72 LEU A O 1
ATOM 515 N N . THR A 1 73 ? 74.901 71.075 23.251 1.00 6.22 73 THR A N 1
ATOM 516 C CA . THR A 1 73 ? 74.595 71.585 24.565 1.00 6.73 73 THR A CA 1
ATOM 517 C C . THR A 1 73 ? 73.103 71.562 24.862 1.00 6.93 73 THR A C 1
ATOM 518 O O . THR A 1 73 ? 72.715 71.747 26.039 1.00 8.08 73 THR A O 1
ATOM 522 N N . GLY A 1 74 ? 72.240 71.408 23.865 1.00 7.45 74 GLY A N 1
ATOM 523 C CA . GLY A 1 74 ? 70.821 71.587 24.045 1.00 9.50 74 GLY A CA 1
ATOM 524 C C . GLY A 1 74 ? 70.312 72.963 24.109 1.00 10.45 74 GLY A C 1
ATOM 525 O O . GLY A 1 74 ? 69.129 73.271 24.134 1.00 12.79 74 GLY A O 1
ATOM 526 N N . LYS A 1 75 ? 71.065 73.975 24.088 1.00 9.38 75 LYS A N 1
ATOM 527 C CA . LYS A 1 75 ? 70.840 75.396 24.026 1.00 8.68 75 LYS A CA 1
ATOM 528 C C . LYS A 1 75 ? 70.580 75.767 22.553 1.00 5.82 75 LYS A C 1
ATOM 529 O O . LYS A 1 75 ? 71.291 75.365 21.648 1.00 7.39 75 LYS A O 1
ATOM 535 N N . ILE A 1 76 ? 69.537 76.573 22.367 1.00 5.45 76 ILE A N 1
ATOM 536 C CA . ILE A 1 76 ? 69.181 77.005 21.021 1.00 5.04 76 ILE A CA 1
ATOM 537 C C . ILE A 1 76 ? 70.397 77.640 20.341 1.00 4.94 76 ILE A C 1
ATOM 538 O O . ILE A 1 76 ? 71.077 78.498 20.894 1.00 6.78 76 ILE A O 1
ATOM 543 N N . GLY A 1 77 ? 70.642 77.209 19.098 1.00 4.71 77 GLY A N 1
ATOM 544 C CA . GLY A 1 77 ? 71.677 77.827 18.291 1.00 5.01 77 GLY A CA 1
ATOM 545 C C . GLY A 1 77 ? 71.087 79.020 17.540 1.00 4.79 77 GLY A C 1
ATOM 546 O O . GLY A 1 77 ? 69.913 79.055 17.227 1.00 5.98 77 GLY A O 1
ATOM 547 N N . VAL A 1 78 ? 71.953 80.024 17.291 1.00 4.56 78 VAL A N 1
ATOM 548 C CA . VAL A 1 78 ? 71.485 81.260 16.645 1.00 4.42 78 VAL A CA 1
ATOM 549 C C . VAL A 1 78 ? 72.406 81.613 15.483 1.00 4.45 78 VAL A C 1
ATOM 550 O O . VAL A 1 78 ? 73.631 81.671 15.628 1.00 4.95 78 VAL A O 1
ATOM 554 N N . CYS A 1 79 ? 71.785 81.877 14.343 1.00 4.42 79 CYS A N 1
ATOM 555 C CA . CYS A 1 79 ? 72.501 82.332 13.156 1.00 4.64 79 CYS A CA 1
ATOM 556 C C . CYS A 1 79 ? 71.666 83.383 12.462 1.00 4.33 79 CYS A C 1
ATOM 557 O O . CYS A 1 79 ? 70.498 83.605 12.732 1.00 5.37 79 CYS A O 1
ATOM 560 N N . PHE A 1 80 ? 72.336 84.065 11.513 1.00 4.72 80 PHE A N 1
ATOM 561 C CA . PHE A 1 80 ? 71.632 85.031 10.664 1.00 4.26 80 PHE A CA 1
ATOM 562 C C . PHE A 1 80 ? 72.270 85.078 9.299 1.00 4.13 80 PHE A C 1
ATOM 563 O O . PHE A 1 80 ? 73.408 84.657 9.081 1.00 4.65 80 PHE A O 1
ATOM 571 N N . GLY A 1 81 ? 71.475 85.617 8.371 1.00 5.09 81 GLY A N 1
ATOM 572 C CA . GLY A 1 81 ? 71.917 85.892 7.022 1.00 4.85 81 GLY A CA 1
ATOM 573 C C . GLY A 1 81 ? 71.243 87.163 6.531 1.00 5.14 81 GLY A C 1
ATOM 574 O O . GLY A 1 81 ? 70.111 87.443 6.864 1.00 6.09 81 GLY A O 1
ATOM 575 N N A SER A 1 82 ? 71.997 87.920 5.741 0.84 4.97 82 SER A N 1
ATOM 576 N N B SER A 1 82 ? 72.006 87.851 5.691 0.16 3.99 82 SER A N 1
ATOM 577 C CA A SER A 1 82 ? 71.486 89.105 5.099 0.84 4.90 82 SER A CA 1
ATOM 578 C CA B SER A 1 82 ? 71.494 88.969 4.932 0.16 5.30 82 SER A CA 1
ATOM 579 C C A SER A 1 82 ? 70.420 88.752 4.056 0.84 4.49 82 SER A C 1
ATOM 580 C C B SER A 1 82 ? 70.229 88.658 4.150 0.16 6.31 82 SER A C 1
ATOM 581 O O A SER A 1 82 ? 70.285 87.608 3.565 0.84 4.29 82 SER A O 1
ATOM 582 O O B SER A 1 82 ? 69.800 87.527 3.938 0.16 6.85 82 SER A O 1
ATOM 587 N N . ALA A 1 83 ? 69.611 89.749 3.675 1.00 4.81 83 ALA A N 1
ATOM 588 C CA . ALA A 1 83 ? 68.518 89.553 2.755 1.00 4.92 83 ALA A CA 1
ATOM 589 C C . ALA A 1 83 ? 68.966 88.837 1.485 1.00 5.19 83 ALA A C 1
ATOM 590 O O . ALA A 1 83 ? 70.062 89.013 0.965 1.00 6.45 83 ALA A O 1
ATOM 592 N N . GLY A 1 84 ? 68.048 88.019 0.953 1.00 4.31 84 GLY A N 1
ATOM 593 C CA . GLY A 1 84 ? 68.317 87.298 -0.261 1.00 4.36 84 GLY A CA 1
ATOM 594 C C . GLY A 1 84 ? 69.399 86.240 -0.073 1.00 4.43 84 GLY A C 1
ATOM 595 O O . GLY A 1 84 ? 69.159 85.272 0.688 1.00 4.62 84 GLY A O 1
ATOM 596 N N . PRO A 1 85 ? 70.567 86.407 -0.691 1.00 4.36 85 PRO A N 1
ATOM 597 C CA . PRO A 1 85 ? 71.573 85.365 -0.693 1.00 4.06 85 PRO A CA 1
ATOM 598 C C . PRO A 1 85 ? 72.190 85.030 0.636 1.00 4.01 85 PRO A C 1
ATOM 599 O O . PRO A 1 85 ? 72.767 83.937 0.783 1.00 5.08 85 PRO A O 1
ATOM 603 N N . GLY A 1 86 ? 72.250 85.953 1.576 1.00 4.59 86 GLY A N 1
ATOM 604 C CA . GLY A 1 86 ? 72.781 85.589 2.895 1.00 5.30 86 GLY A CA 1
ATOM 605 C C . GLY A 1 86 ? 71.914 84.501 3.545 1.00 4.63 86 GLY A C 1
ATOM 606 O O . GLY A 1 86 ? 72.396 83.482 4.015 1.00 5.41 86 GLY A O 1
ATOM 607 N N . GLY A 1 87 ? 70.630 84.760 3.565 1.00 4.43 87 GLY A N 1
ATOM 608 C CA . GLY A 1 87 ? 69.664 83.844 4.127 1.00 4.65 87 GLY A CA 1
ATOM 609 C C . GLY A 1 87 ? 69.578 82.531 3.367 1.00 4.76 87 GLY A C 1
ATOM 610 O O . GLY A 1 87 ? 69.540 81.467 3.972 1.00 4.68 87 GLY A O 1
ATOM 611 N N . THR A 1 88 ? 69.558 82.575 2.023 1.00 4.10 88 THR A N 1
ATOM 612 C CA . THR A 1 88 ? 69.447 81.316 1.303 1.00 4.59 88 THR A CA 1
ATOM 613 C C . THR A 1 88 ? 70.681 80.448 1.516 1.00 4.35 88 THR A C 1
ATOM 614 O O . THR A 1 88 ? 70.581 79.207 1.480 1.00 4.90 88 THR A O 1
ATOM 618 N N . HIS A 1 89 ? 71.836 81.057 1.791 1.00 3.81 89 HIS A N 1
ATOM 619 C CA . HIS A 1 89 ? 73.015 80.289 2.137 1.00 4.08 89 HIS A CA 1
ATOM 620 C C . HIS A 1 89 ? 72.864 79.488 3.450 1.00 3.88 89 HIS A C 1
ATOM 621 O O . HIS A 1 89 ? 73.635 78.562 3.665 1.00 4.35 89 HIS A O 1
ATOM 628 N N . LEU A 1 90 ? 71.943 79.889 4.312 1.00 3.96 90 LEU A N 1
ATOM 629 C CA . LEU A 1 90 ? 71.751 79.182 5.563 1.00 4.16 90 LEU A CA 1
ATOM 630 C C . LEU A 1 90 ? 71.163 77.788 5.342 1.00 4.25 90 LEU A C 1
ATOM 631 O O . LEU A 1 90 ? 71.201 76.986 6.278 1.00 4.64 90 LEU A O 1
ATOM 636 N N A MET A 1 91 ? 70.511 77.552 4.213 0.62 4.95 91 MET A N 1
ATOM 637 N N B MET A 1 91 ? 70.627 77.520 4.161 0.38 2.84 91 MET A N 1
ATOM 638 C CA A MET A 1 91 ? 69.617 76.396 4.107 0.62 4.14 91 MET A CA 1
ATOM 639 C CA B MET A 1 91 ? 69.591 76.481 4.140 0.38 4.78 91 MET A CA 1
ATOM 640 C C A MET A 1 91 ? 70.210 75.067 4.537 0.62 4.19 91 MET A C 1
ATOM 641 C C B MET A 1 91 ? 70.177 75.106 4.409 0.38 4.33 91 MET A C 1
ATOM 642 O O A MET A 1 91 ? 69.501 74.321 5.245 0.62 4.64 91 MET A O 1
ATOM 643 O O B MET A 1 91 ? 69.417 74.289 4.982 0.38 4.37 91 MET A O 1
ATOM 652 N N . ASN A 1 92 ? 71.414 74.722 4.098 1.00 4.64 92 ASN A N 1
ATOM 653 C CA . ASN A 1 92 ? 71.866 73.377 4.445 1.00 4.67 92 ASN A CA 1
ATOM 654 C C . ASN A 1 92 ? 71.960 73.197 5.954 1.00 4.80 92 ASN A C 1
ATOM 655 O O . ASN A 1 92 ? 71.768 72.090 6.460 1.00 6.02 92 ASN A O 1
ATOM 660 N N . GLY A 1 93 ? 72.318 74.260 6.703 1.00 4.05 93 GLY A N 1
ATOM 661 C CA . GLY A 1 93 ? 72.318 74.151 8.132 1.00 4.44 93 GLY A CA 1
ATOM 662 C C . GLY A 1 93 ? 70.932 74.138 8.761 1.00 4.11 93 GLY A C 1
ATOM 663 O O . GLY A 1 93 ? 70.701 73.475 9.773 1.00 5.13 93 GLY A O 1
ATOM 664 N N . LEU A 1 94 ? 70.008 74.907 8.192 1.00 4.13 94 LEU A N 1
ATOM 665 C CA . LEU A 1 94 ? 68.628 74.894 8.688 1.00 4.45 94 LEU A CA 1
ATOM 666 C C . LEU A 1 94 ? 67.947 73.559 8.490 1.00 4.52 94 LEU A C 1
ATOM 667 O O . LEU A 1 94 ? 67.266 73.072 9.378 1.00 4.53 94 LEU A O 1
ATOM 672 N N . TYR A 1 95 ? 68.137 72.962 7.286 1.00 4.42 95 TYR A N 1
ATOM 673 C CA . TYR A 1 95 ? 67.567 71.635 7.076 1.00 4.06 95 TYR A CA 1
ATOM 674 C C . TYR A 1 95 ? 68.261 70.611 7.983 1.00 4.03 95 TYR A C 1
ATOM 675 O O . TYR A 1 95 ? 67.579 69.672 8.430 1.00 4.76 95 TYR A O 1
ATOM 684 N N . ASP A 1 96 ? 69.534 70.738 8.241 1.00 4.43 96 ASP A N 1
ATOM 685 C CA . ASP A 1 96 ? 70.190 69.872 9.207 1.00 4.72 96 ASP A CA 1
ATOM 686 C C . ASP A 1 96 ? 69.500 69.990 10.568 1.00 4.93 96 ASP A C 1
ATOM 687 O O . ASP A 1 96 ? 69.220 68.974 11.227 1.00 5.17 96 ASP A O 1
ATOM 692 N N . ALA A 1 97 ? 69.229 71.216 11.033 1.00 4.84 97 ALA A N 1
ATOM 693 C CA . ALA A 1 97 ? 68.562 71.383 12.297 1.00 4.73 97 ALA A CA 1
ATOM 694 C C . ALA A 1 97 ? 67.164 70.790 12.286 1.00 4.60 97 ALA A C 1
ATOM 695 O O . ALA A 1 97 ? 66.724 70.206 13.289 1.00 5.17 97 ALA A O 1
ATOM 697 N N . ARG A 1 98 ? 66.421 70.966 11.208 1.00 4.56 98 ARG A N 1
ATOM 698 C CA . ARG A 1 98 ? 65.078 70.399 11.143 1.00 4.69 98 ARG A CA 1
ATOM 699 C C . ARG A 1 98 ? 65.164 68.891 11.270 1.00 4.43 98 ARG A C 1
ATOM 700 O O . ARG A 1 98 ? 64.440 68.272 12.075 1.00 4.99 98 ARG A O 1
ATOM 708 N N . GLU A 1 99 ? 65.980 68.271 10.431 1.00 4.55 99 GLU A N 1
ATOM 709 C CA . GLU A 1 99 ? 66.005 66.806 10.343 1.00 4.84 99 GLU A CA 1
ATOM 710 C C . GLU A 1 99 ? 66.667 66.168 11.584 1.00 4.69 99 GLU A C 1
ATOM 711 O O . GLU A 1 99 ? 66.220 65.060 11.940 1.00 5.70 99 GLU A O 1
ATOM 717 N N . ASP A 1 100 ? 67.619 66.834 12.202 1.00 4.68 100 ASP A N 1
ATOM 718 C CA . ASP A 1 100 ? 68.212 66.379 13.440 1.00 4.73 100 ASP A CA 1
ATOM 719 C C . ASP A 1 100 ? 67.480 66.937 14.642 1.00 4.69 100 ASP A C 1
ATOM 720 O O . ASP A 1 100 ? 67.881 66.706 15.799 1.00 5.18 100 ASP A O 1
ATOM 725 N N . HIS A 1 101 ? 66.327 67.591 14.434 1.00 4.55 101 HIS A N 1
ATOM 726 C CA . HIS A 1 101 ? 65.392 68.035 15.451 1.00 5.03 101 HIS A CA 1
ATOM 727 C C . HIS A 1 101 ? 66.088 68.708 16.632 1.00 4.57 101 HIS A C 1
ATOM 728 O O . HIS A 1 101 ? 65.938 68.333 17.802 1.00 5.40 101 HIS A O 1
ATOM 735 N N . VAL A 1 102 ? 66.828 69.775 16.315 1.00 4.87 102 VAL A N 1
ATOM 736 C CA . VAL A 1 102 ? 67.461 70.622 17.323 1.00 4.72 102 VAL A CA 1
ATOM 737 C C . VAL A 1 102 ? 66.991 72.059 17.129 1.00 4.84 102 VAL A C 1
ATOM 738 O O . VAL A 1 102 ? 66.743 72.504 16.011 1.00 5.57 102 VAL A O 1
ATOM 742 N N . PRO A 1 103 ? 66.906 72.792 18.233 1.00 4.83 103 PRO A N 1
ATOM 743 C CA . PRO A 1 103 ? 66.387 74.178 18.170 1.00 4.46 103 PRO A CA 1
ATOM 744 C C . PRO A 1 103 ? 67.428 75.131 17.609 1.00 4.85 103 PRO A C 1
ATOM 745 O O . PRO A 1 103 ? 68.552 75.250 18.090 1.00 4.86 103 PRO A O 1
ATOM 749 N N . VAL A 1 104 ? 66.978 75.916 16.583 1.00 4.70 104 VAL A N 1
ATOM 750 C CA . VAL A 1 104 ? 67.800 76.965 15.978 1.00 4.18 104 VAL A CA 1
ATOM 751 C C . VAL A 1 104 ? 66.898 78.134 15.667 1.00 4.42 104 VAL A C 1
ATOM 752 O O . VAL A 1 104 ? 65.803 77.958 15.132 1.00 5.15 104 VAL A O 1
ATOM 756 N N . LEU A 1 105 ? 67.389 79.316 15.995 1.00 4.52 105 LEU A N 1
ATOM 757 C CA . LEU A 1 105 ? 66.805 80.590 15.583 1.00 4.80 105 LEU A CA 1
ATOM 758 C C . LEU A 1 105 ? 67.632 81.134 14.441 1.00 4.28 105 LEU A C 1
ATOM 759 O O . LEU A 1 105 ? 68.861 81.295 14.588 1.00 5.00 105 LEU A O 1
ATOM 764 N N . ALA A 1 106 ? 66.980 81.486 13.332 1.00 4.39 106 ALA A N 1
ATOM 765 C CA . ALA A 1 106 ? 67.613 82.134 12.204 1.00 4.70 106 ALA A CA 1
ATOM 766 C C . ALA A 1 106 ? 66.933 83.485 11.969 1.00 4.22 106 ALA A C 1
ATOM 767 O O . ALA A 1 106 ? 65.721 83.557 11.784 1.00 5.34 106 ALA A O 1
ATOM 769 N N . LEU A 1 107 ? 67.786 84.527 11.954 1.00 4.75 107 LEU A N 1
ATOM 770 C CA . LEU A 1 107 ? 67.305 85.879 11.620 1.00 4.71 107 LEU A CA 1
ATOM 771 C C . LEU A 1 107 ? 67.706 86.171 10.176 1.00 4.69 107 LEU A C 1
ATOM 772 O O . LEU A 1 107 ? 68.847 85.943 9.785 1.00 5.64 107 LEU A O 1
ATOM 777 N N . ILE A 1 108 ? 66.762 86.705 9.406 1.00 4.70 108 ILE A N 1
ATOM 778 C CA . ILE A 1 108 ? 66.994 86.989 7.998 1.00 4.61 108 ILE A CA 1
ATOM 779 C C . ILE A 1 108 ? 66.828 88.494 7.809 1.00 4.47 108 ILE A C 1
ATOM 780 O O . ILE A 1 108 ? 65.810 89.069 8.142 1.00 4.81 108 ILE A O 1
ATOM 785 N N . GLY A 1 109 ? 67.837 89.132 7.207 1.00 4.63 109 GLY A N 1
ATOM 786 C CA . GLY A 1 109 ? 67.667 90.534 6.866 1.00 5.01 109 GLY A CA 1
ATOM 787 C C . GLY A 1 109 ? 66.598 90.728 5.854 1.00 4.69 109 GLY A C 1
ATOM 788 O O . GLY A 1 109 ? 66.247 89.828 5.051 1.00 5.43 109 GLY A O 1
ATOM 789 N N . GLN A 1 110 ? 66.049 91.946 5.826 1.00 4.80 110 GLN A N 1
ATOM 790 C CA . GLN A 1 110 ? 65.044 92.368 4.848 1.00 5.18 110 GLN A CA 1
ATOM 791 C C . GLN A 1 110 ? 65.195 93.879 4.701 1.00 4.99 110 GLN A C 1
ATOM 792 O O . GLN A 1 110 ? 65.593 94.566 5.630 1.00 5.45 110 GLN A O 1
ATOM 798 N N A PHE A 1 111 ? 64.788 94.351 3.529 0.60 5.89 111 PHE A N 1
ATOM 799 N N B PHE A 1 111 ? 64.911 94.379 3.505 0.40 7.10 111 PHE A N 1
ATOM 800 C CA A PHE A 1 111 ? 64.642 95.759 3.214 0.60 5.62 111 PHE A CA 1
ATOM 801 C CA B PHE A 1 111 ? 65.020 95.843 3.442 0.40 6.73 111 PHE A CA 1
ATOM 802 C C A PHE A 1 111 ? 63.688 96.433 4.190 0.60 5.41 111 PHE A C 1
ATOM 803 C C B PHE A 1 111 ? 63.884 96.421 4.253 0.40 6.05 111 PHE A C 1
ATOM 804 O O A PHE A 1 111 ? 62.744 95.850 4.731 0.60 5.35 111 PHE A O 1
ATOM 805 O O B PHE A 1 111 ? 62.992 95.719 4.741 0.40 5.80 111 PHE A O 1
ATOM 820 N N . GLY A 1 112 ? 63.910 97.722 4.428 1.00 5.69 112 GLY A N 1
ATOM 821 C CA . GLY A 1 112 ? 62.982 98.388 5.314 1.00 6.29 112 GLY A CA 1
ATOM 822 C C . GLY A 1 112 ? 61.556 98.381 4.812 1.00 5.36 112 GLY A C 1
ATOM 823 O O . GLY A 1 112 ? 61.282 98.281 3.623 1.00 5.97 112 GLY A O 1
ATOM 824 N N . THR A 1 113 ? 60.654 98.550 5.774 1.00 5.53 113 THR A N 1
ATOM 825 C CA . THR A 1 113 ? 59.253 98.516 5.432 1.00 5.52 113 THR A CA 1
ATOM 826 C C . THR A 1 113 ? 58.815 99.559 4.395 1.00 5.59 113 THR A C 1
ATOM 827 O O . THR A 1 113 ? 57.837 99.339 3.698 1.00 6.87 113 THR A O 1
ATOM 831 N N . THR A 1 114 ? 59.529 100.669 4.301 1.00 6.34 114 THR A N 1
ATOM 832 C CA . THR A 1 114 ? 59.183 101.667 3.288 1.00 8.91 114 THR A CA 1
ATOM 833 C C . THR A 1 114 ? 59.534 101.243 1.869 1.00 9.28 114 THR A C 1
ATOM 834 O O . THR A 1 114 ? 58.962 101.893 0.966 1.00 12.83 114 THR A O 1
ATOM 838 N N . GLY A 1 115 ? 60.382 100.256 1.684 1.00 8.33 115 GLY A N 1
ATOM 839 C CA . GLY A 1 115 ? 60.810 99.762 0.373 1.00 11.22 115 GLY A CA 1
ATOM 840 C C . GLY A 1 115 ? 60.348 98.331 0.056 1.00 7.99 115 GLY A C 1
ATOM 841 O O . GLY A 1 115 ? 60.485 97.893 -1.096 1.00 8.36 115 GLY A O 1
ATOM 842 N N . MET A 1 116 ? 59.812 97.603 1.029 1.00 6.92 116 MET A N 1
ATOM 843 C CA . MET A 1 116 ? 59.288 96.293 0.726 1.00 6.22 116 MET A CA 1
ATOM 844 C C . MET A 1 116 ? 58.184 96.391 -0.314 1.00 5.66 116 MET A C 1
ATOM 845 O O . MET A 1 116 ? 57.386 97.320 -0.368 1.00 6.34 116 MET A O 1
ATOM 850 N N . ASN A 1 117 ? 58.137 95.348 -1.176 1.00 6.13 117 ASN A N 1
ATOM 851 C CA . ASN A 1 117 ? 57.166 95.242 -2.231 1.00 6.22 117 ASN A CA 1
ATOM 852 C C . ASN A 1 117 ? 57.303 96.314 -3.279 1.00 6.22 117 ASN A C 1
ATOM 853 O O . ASN A 1 117 ? 56.382 96.495 -4.089 1.00 8.87 117 ASN A O 1
ATOM 858 N N . MET A 1 118 ? 58.442 96.976 -3.360 1.00 6.53 118 MET A N 1
ATOM 859 C CA . MET A 1 118 ? 58.762 97.921 -4.434 1.00 6.32 118 MET A CA 1
ATOM 860 C C . MET A 1 118 ? 59.613 97.296 -5.531 1.00 6.33 118 MET A C 1
ATOM 861 O O . MET A 1 118 ? 59.917 97.973 -6.514 1.00 6.79 118 MET A O 1
ATOM 866 N N . ASP A 1 119 ? 60.019 96.058 -5.383 1.00 6.07 119 ASP A N 1
ATOM 867 C CA . ASP A 1 119 ? 60.992 95.443 -6.292 1.00 5.56 119 ASP A CA 1
ATOM 868 C C . ASP A 1 119 ? 62.251 96.314 -6.349 1.00 5.19 119 ASP A C 1
ATOM 869 O O . ASP A 1 119 ? 62.736 96.691 -7.403 1.00 6.07 119 ASP A O 1
ATOM 874 N N . THR A 1 120 ? 62.788 96.590 -5.177 1.00 6.86 120 THR A N 1
ATOM 875 C CA . THR A 1 120 ? 64.043 97.292 -5.084 1.00 6.69 120 THR A CA 1
ATOM 876 C C . THR A 1 120 ? 65.194 96.312 -4.979 1.00 6.30 120 THR A C 1
ATOM 877 O O . THR A 1 120 ? 65.012 95.104 -5.104 1.00 7.60 120 THR A O 1
ATOM 881 N N . PHE A 1 121 ? 66.399 96.814 -4.827 1.00 7.45 121 PHE A N 1
ATOM 882 C CA . PHE A 1 121 ? 67.588 95.997 -4.878 1.00 7.54 121 PHE A CA 1
ATOM 883 C C . PHE A 1 121 ? 67.569 94.960 -3.774 1.00 10.98 121 PHE A C 1
ATOM 884 O O . PHE A 1 121 ? 67.352 95.290 -2.615 1.00 14.53 121 PHE A O 1
ATOM 892 N N . GLN A 1 122 ? 67.777 93.683 -4.152 1.00 14.88 122 GLN A N 1
ATOM 893 C CA . GLN A 1 122 ? 67.866 92.472 -3.339 1.00 18.27 122 GLN A CA 1
ATOM 894 C C . GLN A 1 122 ? 66.642 92.380 -2.437 1.00 15.94 122 GLN A C 1
ATOM 895 O O . GLN A 1 122 ? 66.663 91.760 -1.378 1.00 16.09 122 GLN A O 1
ATOM 901 N N . GLU A 1 123 ? 65.509 92.903 -2.856 1.00 11.69 123 GLU A N 1
ATOM 902 C CA . GLU A 1 123 ? 64.278 92.943 -2.110 1.00 9.44 123 GLU A CA 1
ATOM 903 C C . GLU A 1 123 ? 63.307 92.005 -2.768 1.00 8.50 123 GLU A C 1
ATOM 904 O O . GLU A 1 123 ? 63.013 92.108 -3.961 1.00 11.00 123 GLU A O 1
ATOM 910 N N . MET A 1 124 ? 62.792 91.076 -1.969 1.00 7.70 124 MET A N 1
ATOM 911 C CA A MET A 1 124 ? 61.872 90.056 -2.439 0.59 8.16 124 MET A CA 1
ATOM 912 C CA B MET A 1 124 ? 61.877 90.056 -2.427 0.41 7.32 124 MET A CA 1
ATOM 913 C C . MET A 1 124 ? 60.989 89.688 -1.248 1.00 6.00 124 MET A C 1
ATOM 914 O O . MET A 1 124 ? 61.313 89.990 -0.110 1.00 6.91 124 MET A O 1
ATOM 923 N N . ASN A 1 125 ? 59.911 88.948 -1.545 1.00 6.20 125 ASN A N 1
ATOM 924 C CA . ASN A 1 125 ? 59.114 88.360 -0.484 1.00 5.75 125 ASN A CA 1
ATOM 925 C C . ASN A 1 125 ? 59.902 87.162 0.048 1.00 5.23 125 ASN A C 1
ATOM 926 O O . ASN A 1 125 ? 59.999 86.147 -0.644 1.00 6.69 125 ASN A O 1
ATOM 931 N N . GLU A 1 126 ? 60.482 87.289 1.237 1.00 4.87 126 GLU A N 1
ATOM 932 C CA . GLU A 1 126 ? 61.361 86.262 1.756 1.00 5.24 126 GLU A CA 1
ATOM 933 C C . GLU A 1 126 ? 60.605 85.183 2.520 1.00 4.93 126 GLU A C 1
ATOM 934 O O . GLU A 1 126 ? 61.168 84.103 2.762 1.00 5.84 126 GLU A O 1
ATOM 940 N N . ASN A 1 127 ? 59.373 85.440 2.940 1.00 5.02 127 ASN A N 1
ATOM 941 C CA . ASN A 1 127 ? 58.663 84.466 3.774 1.00 4.81 127 ASN A CA 1
ATOM 942 C C . ASN A 1 127 ? 58.506 83.095 3.081 1.00 4.56 127 ASN A C 1
ATOM 943 O O . ASN A 1 127 ? 58.746 82.091 3.772 1.00 5.17 127 ASN A O 1
ATOM 948 N N . PRO A 1 128 ? 58.175 83.005 1.798 1.00 4.27 128 PRO A N 1
ATOM 949 C CA . PRO A 1 128 ? 58.008 81.668 1.217 1.00 4.56 128 PRO A CA 1
ATOM 950 C C . PRO A 1 128 ? 59.298 80.867 1.159 1.00 4.57 128 PRO A C 1
ATOM 951 O O . PRO A 1 128 ? 59.236 79.631 1.019 1.00 5.72 128 PRO A O 1
ATOM 955 N N . ILE A 1 129 ? 60.453 81.505 1.203 1.00 4.41 129 ILE A N 1
ATOM 956 C CA . ILE A 1 129 ? 61.724 80.794 1.110 1.00 4.81 129 ILE A CA 1
ATOM 957 C C . ILE A 1 129 ? 61.872 79.784 2.246 1.00 4.31 129 ILE A C 1
ATOM 958 O O . ILE A 1 129 ? 62.458 78.719 2.090 1.00 5.39 129 ILE A O 1
ATOM 963 N N . TYR A 1 130 ? 61.403 80.148 3.441 1.00 4.57 130 TYR A N 1
ATOM 964 C CA . TYR A 1 130 ? 61.644 79.433 4.677 1.00 4.50 130 TYR A CA 1
ATOM 965 C C . TYR A 1 130 ? 60.452 78.618 5.146 1.00 4.50 130 TYR A C 1
ATOM 966 O O . TYR A 1 130 ? 60.528 77.983 6.195 1.00 5.25 130 TYR A O 1
ATOM 975 N N . ALA A 1 131 ? 59.365 78.629 4.385 1.00 4.40 131 ALA A N 1
ATOM 976 C CA . ALA A 1 131 ? 58.135 77.988 4.840 1.00 5.02 131 ALA A CA 1
ATOM 977 C C . ALA A 1 131 ? 58.310 76.501 5.060 1.00 5.18 131 ALA A C 1
ATOM 978 O O . ALA A 1 131 ? 57.707 75.942 5.977 1.00 7.95 131 ALA A O 1
ATOM 980 N N . ASP A 1 132 ? 59.061 75.828 4.202 1.00 4.51 132 ASP A N 1
ATOM 981 C CA . ASP A 1 132 ? 59.171 74.384 4.340 1.00 4.40 132 ASP A CA 1
ATOM 982 C C . ASP A 1 132 ? 60.095 74.004 5.516 1.00 4.52 132 ASP A C 1
ATOM 983 O O . ASP A 1 132 ? 59.797 73.024 6.225 1.00 5.83 132 ASP A O 1
ATOM 988 N N . VAL A 1 133 ? 61.194 74.709 5.689 1.00 4.69 133 VAL A N 1
ATOM 989 C CA . VAL A 1 133 ? 62.186 74.262 6.694 1.00 4.94 133 VAL A CA 1
ATOM 990 C C . VAL A 1 133 ? 61.754 74.553 8.119 1.00 4.64 133 VAL A C 1
ATOM 991 O O . VAL A 1 133 ? 62.189 73.888 9.054 1.00 6.03 133 VAL A O 1
ATOM 995 N N . ALA A 1 134 ? 60.922 75.605 8.277 1.00 4.76 134 ALA A N 1
ATOM 996 C CA . ALA A 1 134 ? 60.751 76.194 9.611 1.00 4.89 134 ALA A CA 1
ATOM 997 C C . ALA A 1 134 ? 59.509 75.719 10.346 1.00 5.51 134 ALA A C 1
ATOM 998 O O . ALA A 1 134 ? 58.415 75.597 9.756 1.00 8.27 134 ALA A O 1
ATOM 1000 N N . ASP A 1 135 ? 59.621 75.546 11.639 1.00 4.96 135 ASP A N 1
ATOM 1001 C CA . ASP A 1 135 ? 58.506 75.370 12.533 1.00 5.61 135 ASP A CA 1
ATOM 1002 C C . ASP A 1 135 ? 57.685 76.658 12.695 1.00 4.86 135 ASP A C 1
ATOM 1003 O O . ASP A 1 135 ? 56.482 76.606 12.927 1.00 7.19 135 ASP A O 1
ATOM 1008 N N . TYR A 1 136 ? 58.362 77.791 12.667 1.00 4.43 136 TYR A N 1
ATOM 1009 C CA . TYR A 1 136 ? 57.819 79.105 12.882 1.00 4.51 136 TYR A CA 1
ATOM 1010 C C . TYR A 1 136 ? 58.534 80.022 11.881 1.00 4.40 136 TYR A C 1
ATOM 1011 O O . TYR A 1 136 ? 59.756 79.925 11.775 1.00 4.61 136 TYR A O 1
ATOM 1020 N N . ASN A 1 137 ? 57.783 80.826 11.109 1.00 4.18 137 ASN A N 1
ATOM 1021 C CA . ASN A 1 137 ? 58.357 81.515 9.954 1.00 4.43 137 ASN A CA 1
ATOM 1022 C C . ASN A 1 137 ? 57.587 82.799 9.694 1.00 4.25 137 ASN A C 1
ATOM 1023 O O . ASN A 1 137 ? 56.545 82.734 9.044 1.00 4.95 137 ASN A O 1
ATOM 1028 N N . VAL A 1 138 ? 58.084 83.919 10.206 1.00 4.00 138 VAL A N 1
ATOM 1029 C CA . VAL A 1 138 ? 57.317 85.162 10.143 1.00 4.82 138 VAL A CA 1
ATOM 1030 C C . VAL A 1 138 ? 58.211 86.304 9.701 1.00 4.58 138 VAL A C 1
ATOM 1031 O O . VAL A 1 138 ? 59.379 86.359 9.997 1.00 5.14 138 VAL A O 1
ATOM 1035 N N . THR A 1 139 ? 57.552 87.260 9.013 1.00 5.65 139 THR A N 1
ATOM 1036 C CA . THR A 1 139 ? 58.169 88.542 8.723 1.00 5.91 139 THR A CA 1
ATOM 1037 C C . THR A 1 139 ? 57.606 89.532 9.738 1.00 5.84 139 THR A C 1
ATOM 1038 O O . THR A 1 139 ? 56.414 89.773 9.826 1.00 6.46 139 THR A O 1
ATOM 1042 N N . ALA A 1 140 ? 58.524 90.137 10.513 1.00 5.74 140 ALA A N 1
ATOM 1043 C CA . ALA A 1 140 ? 58.199 91.155 11.474 1.00 5.94 140 ALA A CA 1
ATOM 1044 C C . ALA A 1 140 ? 57.781 92.440 10.754 1.00 5.43 140 ALA A C 1
ATOM 1045 O O . ALA A 1 140 ? 58.380 92.804 9.751 1.00 6.55 140 ALA A O 1
ATOM 1047 N N . VAL A 1 141 ? 56.763 93.124 11.328 1.00 5.06 141 VAL A N 1
ATOM 1048 C CA . VAL A 1 141 ? 56.233 94.336 10.682 1.00 5.72 141 VAL A CA 1
ATOM 1049 C C . VAL A 1 141 ? 56.080 95.501 11.657 1.00 5.81 141 VAL A C 1
ATOM 1050 O O . VAL A 1 141 ? 55.490 96.526 11.276 1.00 8.52 141 VAL A O 1
ATOM 1054 N N . ASN A 1 142 ? 56.512 95.357 12.879 1.00 5.42 142 ASN A N 1
ATOM 1055 C CA . ASN A 1 142 ? 56.339 96.339 13.944 1.00 6.11 142 ASN A CA 1
ATOM 1056 C C . ASN A 1 142 ? 57.519 96.267 14.881 1.00 6.24 142 ASN A C 1
ATOM 1057 O O . ASN A 1 142 ? 58.000 95.170 15.206 1.00 6.45 142 ASN A O 1
ATOM 1062 N N . ALA A 1 143 ? 58.026 97.406 15.331 1.00 6.20 143 ALA A N 1
ATOM 1063 C CA . ALA A 1 143 ? 59.138 97.417 16.247 1.00 5.84 143 ALA A CA 1
ATOM 1064 C C . ALA A 1 143 ? 58.780 97.033 17.674 1.00 6.15 143 ALA A C 1
ATOM 1065 O O . ALA A 1 143 ? 59.496 96.280 18.326 1.00 6.36 143 ALA A O 1
ATOM 1067 N N . ALA A 1 144 ? 57.673 97.545 18.206 1.00 6.73 144 ALA A N 1
ATOM 1068 C CA . ALA A 1 144 ? 57.315 97.305 19.593 1.00 6.05 144 ALA A CA 1
ATOM 1069 C C . ALA A 1 144 ? 57.034 95.834 19.834 1.00 5.69 144 ALA A C 1
ATOM 1070 O O . ALA A 1 144 ? 57.280 95.397 20.969 1.00 6.78 144 ALA A O 1
ATOM 1072 N N . THR A 1 145 ? 56.534 95.075 18.879 1.00 5.51 145 THR A N 1
ATOM 1073 C CA . THR A 1 145 ? 56.312 93.649 19.088 1.00 5.58 145 THR A CA 1
ATOM 1074 C C . THR A 1 145 ? 57.526 92.816 18.700 1.00 5.07 145 THR A C 1
ATOM 1075 O O . THR A 1 145 ? 57.481 91.595 18.887 1.00 5.60 145 THR A O 1
ATOM 1079 N N . LEU A 1 146 ? 58.600 93.401 18.160 1.00 5.50 146 LEU A N 1
ATOM 1080 C CA . LEU A 1 146 ? 59.714 92.605 17.704 1.00 4.81 146 LEU A CA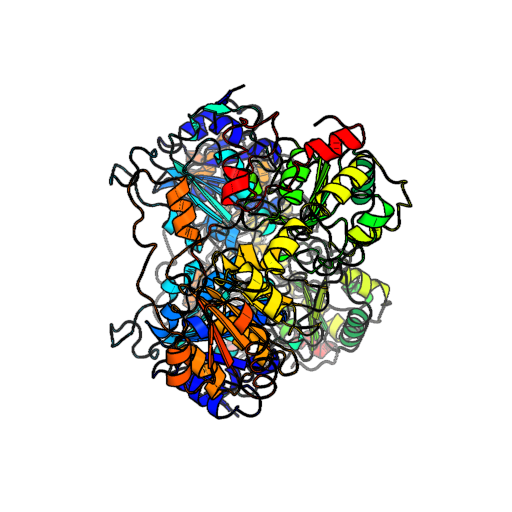 1
ATOM 1081 C C . LEU A 1 146 ? 60.334 91.791 18.832 1.00 5.20 146 LEU A C 1
ATOM 1082 O O . LEU A 1 146 ? 60.662 90.612 18.612 1.00 5.57 146 LEU A O 1
ATOM 1087 N N . PRO A 1 147 ? 60.527 92.299 20.056 1.00 5.66 147 PRO A N 1
ATOM 1088 C CA . PRO A 1 147 ? 61.073 91.455 21.116 1.00 5.54 147 PRO A CA 1
ATOM 1089 C C . PRO A 1 147 ? 60.182 90.225 21.328 1.00 5.11 147 PRO A C 1
ATOM 1090 O O . PRO A 1 147 ? 60.724 89.121 21.512 1.00 5.54 147 PRO A O 1
ATOM 1094 N N . HIS A 1 148 ? 58.888 90.408 21.362 1.00 5.39 148 HIS A N 1
ATOM 1095 C CA . HIS A 1 148 ? 57.957 89.280 21.506 1.00 5.51 148 HIS A CA 1
ATOM 1096 C C . HIS A 1 148 ? 58.131 88.308 20.367 1.00 4.67 148 HIS A C 1
ATOM 1097 O O . HIS A 1 148 ? 58.090 87.074 20.637 1.00 5.70 148 HIS A O 1
ATOM 1104 N N . VAL A 1 149 ? 58.226 88.748 19.158 1.00 4.74 149 VAL A N 1
ATOM 1105 C CA . VAL A 1 149 ? 58.347 87.820 18.045 1.00 4.75 149 VAL A CA 1
ATOM 1106 C C . VAL A 1 149 ? 59.595 86.979 18.171 1.00 4.16 149 VAL A C 1
ATOM 1107 O O . VAL A 1 149 ? 59.566 85.761 17.911 1.00 5.15 149 VAL A O 1
ATOM 1111 N N . ILE A 1 150 ? 60.703 87.585 18.551 1.00 4.63 150 ILE A N 1
ATOM 1112 C CA . ILE A 1 150 ? 61.936 86.822 18.796 1.00 4.57 150 ILE A CA 1
ATOM 1113 C C . ILE A 1 150 ? 61.784 85.844 19.960 1.00 4.55 150 ILE A C 1
ATOM 1114 O O . ILE A 1 150 ? 62.191 84.687 19.871 1.00 4.96 150 ILE A O 1
ATOM 1119 N N . ASP A 1 151 ? 61.190 86.302 21.040 1.00 4.86 151 ASP A N 1
ATOM 1120 C CA . ASP A 1 151 ? 60.916 85.467 22.190 1.00 4.76 151 ASP A CA 1
ATOM 1121 C C . ASP A 1 151 ? 60.061 84.244 21.824 1.00 4.77 151 ASP A C 1
ATOM 1122 O O . ASP A 1 151 ? 60.347 83.131 22.250 1.00 5.50 151 ASP A O 1
ATOM 1127 N N . GLU A 1 152 ? 59.028 84.497 21.031 1.00 4.76 152 GLU A N 1
ATOM 1128 C CA . GLU A 1 152 ? 58.107 83.489 20.560 1.00 4.79 152 GLU A CA 1
ATOM 1129 C C . GLU A 1 152 ? 58.850 82.459 19.703 1.00 4.89 152 GLU A C 1
ATOM 1130 O O . GLU A 1 152 ? 58.639 81.255 19.818 1.00 5.22 152 GLU A O 1
ATOM 1136 N N . ALA A 1 153 ? 59.681 82.967 18.803 1.00 4.77 153 ALA A N 1
ATOM 1137 C CA . ALA A 1 153 ? 60.467 82.116 17.921 1.00 4.78 153 ALA A CA 1
ATOM 1138 C C . ALA A 1 153 ? 61.362 81.174 18.734 1.00 4.38 153 ALA A C 1
ATOM 1139 O O . ALA A 1 153 ? 61.431 79.962 18.471 1.00 4.97 153 ALA A O 1
ATOM 1141 N N . ILE A 1 154 ? 62.039 81.713 19.758 1.00 4.39 154 ILE A N 1
ATOM 1142 C CA . ILE A 1 154 ? 62.907 80.894 20.606 1.00 4.64 154 ILE A CA 1
ATOM 1143 C C . ILE A 1 154 ? 62.106 79.829 21.347 1.00 4.32 154 ILE A C 1
ATOM 1144 O O . ILE A 1 154 ? 62.477 78.659 21.380 1.00 5.14 154 ILE A O 1
ATOM 1149 N N . ARG A 1 155 ? 61.018 80.271 21.977 1.00 4.92 155 ARG A N 1
ATOM 1150 C CA . ARG A 1 155 ? 60.229 79.376 22.768 1.00 4.98 155 ARG A CA 1
ATOM 1151 C C . ARG A 1 155 ? 59.633 78.257 21.932 1.00 5.11 155 ARG A C 1
ATOM 1152 O O . ARG A 1 155 ? 59.596 77.089 22.382 1.00 5.61 155 ARG A O 1
ATOM 1160 N N A ARG A 1 156 ? 59.157 78.578 20.722 0.53 4.95 156 ARG A N 1
ATOM 1161 N N B ARG A 1 156 ? 59.181 78.526 20.704 0.47 4.79 156 ARG A N 1
ATOM 1162 C CA A ARG A 1 156 ? 58.664 77.572 19.804 0.53 4.70 156 ARG A CA 1
ATOM 1163 C CA B ARG A 1 156 ? 58.680 77.490 19.820 0.47 5.18 156 ARG A CA 1
ATOM 1164 C C A ARG A 1 156 ? 59.775 76.633 19.341 0.53 4.20 156 ARG A C 1
ATOM 1165 C C B ARG A 1 156 ? 59.763 76.584 19.246 0.47 5.96 156 ARG A C 1
ATOM 1166 O O A ARG A 1 156 ? 59.573 75.402 19.310 0.53 4.72 156 ARG A O 1
ATOM 1167 O O B ARG A 1 156 ? 59.556 75.366 19.056 0.47 7.36 156 ARG A O 1
ATOM 1182 N N . ALA A 1 157 ? 60.916 77.167 18.936 1.00 5.24 157 ALA A N 1
ATOM 1183 C CA . ALA A 1 157 ? 62.015 76.351 18.476 1.00 4.92 157 ALA A CA 1
ATOM 1184 C C . ALA A 1 157 ? 62.389 75.308 19.532 1.00 5.20 157 ALA A C 1
ATOM 1185 O O . ALA A 1 157 ? 62.670 74.134 19.226 1.00 5.65 157 ALA A O 1
ATOM 1187 N N . TYR A 1 158 ? 62.444 75.717 20.783 1.00 5.46 158 TYR A N 1
ATOM 1188 C CA . TYR A 1 158 ? 62.728 74.767 21.869 1.00 4.98 158 TYR A CA 1
ATOM 1189 C C . TYR A 1 158 ? 61.609 73.753 21.996 1.00 5.33 158 TYR A C 1
ATOM 1190 O O . TYR A 1 158 ? 61.863 72.545 22.090 1.00 6.76 158 TYR A O 1
ATOM 1199 N N . ALA A 1 159 ? 60.374 74.227 22.130 1.00 5.77 159 ALA A N 1
ATOM 1200 C CA . ALA A 1 159 ? 59.254 73.333 22.438 1.00 5.75 159 ALA A CA 1
ATOM 1201 C C . ALA A 1 159 ? 59.092 72.312 21.321 1.00 6.14 159 ALA A C 1
ATOM 1202 O O . ALA A 1 159 ? 58.695 71.173 21.597 1.00 7.52 159 ALA A O 1
ATOM 1204 N N . HIS A 1 160 ? 59.312 72.729 20.095 1.00 5.49 160 HIS A N 1
ATOM 1205 C CA . HIS A 1 160 ? 59.057 71.895 18.926 1.00 6.09 160 HIS A CA 1
ATOM 1206 C C . HIS A 1 160 ? 60.344 71.290 18.344 1.00 5.79 160 HIS A C 1
ATOM 1207 O O . HIS A 1 160 ? 60.274 70.564 17.344 1.00 7.83 160 HIS A O 1
ATOM 1214 N N . GLN A 1 161 ? 61.472 71.556 18.950 1.00 5.47 161 GLN A N 1
ATOM 1215 C CA . GLN A 1 161 ? 62.774 71.004 18.537 1.00 5.65 161 GLN A CA 1
ATOM 1216 C C . GLN A 1 161 ? 63.001 71.193 17.051 1.00 5.07 161 GLN A C 1
ATOM 1217 O O . GLN A 1 161 ? 63.231 70.225 16.291 1.00 6.32 161 GLN A O 1
ATOM 1223 N N . GLY A 1 162 ? 63.023 72.446 16.626 1.00 5.13 162 GLY A N 1
ATOM 1224 C CA . GLY A 1 162 ? 63.265 72.727 15.225 1.00 5.37 162 GLY A CA 1
ATOM 1225 C C . GLY A 1 162 ? 63.595 74.211 15.042 1.00 4.74 162 GLY A C 1
ATOM 1226 O O . GLY A 1 162 ? 64.063 74.876 15.930 1.00 4.98 162 GLY A O 1
ATOM 1227 N N . VAL A 1 163 ? 63.394 74.638 13.795 1.00 4.89 163 VAL A N 1
ATOM 1228 C CA . VAL A 1 163 ? 63.911 75.914 13.318 1.00 3.99 163 VAL A CA 1
ATOM 1229 C C . VAL A 1 163 ? 62.834 76.978 13.376 1.00 4.18 163 VAL A C 1
ATOM 1230 O O . VAL A 1 163 ? 61.727 76.795 12.865 1.00 5.03 163 VAL A O 1
ATOM 1234 N N . ALA A 1 164 ? 63.187 78.126 13.931 1.00 4.12 164 ALA A N 1
ATOM 1235 C CA . ALA A 1 164 ? 62.310 79.308 13.876 1.00 3.92 164 ALA A CA 1
ATOM 1236 C C . ALA A 1 164 ? 63.063 80.368 13.077 1.00 4.42 164 ALA A C 1
ATOM 1237 O O . ALA A 1 164 ? 64.238 80.641 13.363 1.00 5.44 164 ALA A O 1
ATOM 1239 N N . VAL A 1 165 ? 62.370 80.954 12.112 1.00 4.45 165 VAL A N 1
ATOM 1240 C CA . VAL A 1 165 ? 62.949 81.968 11.229 1.00 4.05 165 VAL A CA 1
ATOM 1241 C C . VAL A 1 165 ? 62.137 83.222 11.345 1.00 4.43 165 VAL A C 1
ATOM 1242 O O . VAL A 1 165 ? 60.923 83.206 11.245 1.00 5.38 165 VAL A O 1
ATOM 1246 N N . VAL A 1 166 ? 62.842 84.342 11.511 1.00 4.52 166 VAL A N 1
ATOM 1247 C CA . VAL A 1 166 ? 62.213 85.661 11.555 1.00 4.29 166 VAL A CA 1
ATOM 1248 C C . VAL A 1 166 ? 62.901 86.539 10.512 1.00 4.50 166 VAL A C 1
ATOM 1249 O O . VAL A 1 166 ? 64.095 86.759 10.607 1.00 5.00 166 VAL A O 1
ATOM 1253 N N . GLN A 1 167 ? 62.123 87.046 9.557 1.00 4.60 167 GLN A N 1
ATOM 1254 C CA . GLN A 1 167 ? 62.629 88.025 8.592 1.00 4.61 167 GLN A CA 1
ATOM 1255 C C . GLN A 1 167 ? 62.378 89.398 9.241 1.00 4.81 167 GLN A C 1
ATOM 1256 O O . GLN A 1 167 ? 61.258 89.713 9.640 1.00 5.64 167 GLN A O 1
ATOM 1262 N N . ILE A 1 168 ? 63.430 90.208 9.297 1.00 4.55 168 ILE A N 1
ATOM 1263 C CA . ILE A 1 168 ? 63.385 91.488 10.011 1.00 4.74 168 ILE A CA 1
ATOM 1264 C C . ILE A 1 168 ? 63.688 92.648 9.059 1.00 4.35 168 ILE A C 1
ATOM 1265 O O . ILE A 1 168 ? 64.823 92.885 8.672 1.00 4.97 168 ILE A O 1
ATOM 1270 N N . PRO A 1 169 ? 62.658 93.430 8.701 1.00 4.50 169 PRO A N 1
ATOM 1271 C CA . PRO A 1 169 ? 62.902 94.666 7.932 1.00 4.30 169 PRO A CA 1
ATOM 1272 C C . PRO A 1 169 ? 63.872 95.559 8.714 1.00 4.50 169 PRO A C 1
ATOM 1273 O O . PRO A 1 169 ? 63.725 95.774 9.936 1.00 5.18 169 PRO A O 1
ATOM 1277 N N . VAL A 1 170 ? 64.889 96.070 8.034 1.00 4.76 170 VAL A N 1
ATOM 1278 C CA . VAL A 1 170 ? 66.050 96.653 8.690 1.00 5.13 170 VAL A CA 1
ATOM 1279 C C . VAL A 1 170 ? 65.706 97.914 9.452 1.00 4.64 170 VAL A C 1
ATOM 1280 O O . VAL A 1 170 ? 66.444 98.327 10.369 1.00 5.46 170 VAL A O 1
ATOM 1284 N N . ASP A 1 171 ? 64.621 98.599 9.126 1.00 4.95 171 ASP A N 1
ATOM 1285 C CA . ASP A 1 171 ? 64.224 99.802 9.854 1.00 5.31 171 ASP A CA 1
ATOM 1286 C C . ASP A 1 171 ? 63.782 99.495 11.283 1.00 5.43 171 ASP A C 1
ATOM 1287 O O . ASP A 1 171 ? 63.944 100.300 12.193 1.00 6.70 171 ASP A O 1
ATOM 1292 N N . LEU A 1 172 ? 63.160 98.331 11.500 1.00 5.20 172 LEU A N 1
ATOM 1293 C CA . LEU A 1 172 ? 62.520 98.110 12.805 1.00 5.58 172 LEU A CA 1
ATOM 1294 C C . LEU A 1 172 ? 63.500 98.155 13.969 1.00 5.50 172 LEU A C 1
ATOM 1295 O O . LEU A 1 172 ? 63.187 98.770 14.982 1.00 5.89 172 LEU A O 1
ATOM 1300 N N . PRO A 1 173 ? 64.671 97.508 13.864 1.00 4.90 173 PRO A N 1
ATOM 1301 C CA . PRO A 1 173 ? 65.579 97.520 15.010 1.00 5.24 173 PRO A CA 1
ATOM 1302 C C . PRO A 1 173 ? 66.181 98.885 15.382 1.00 5.73 173 PRO A C 1
ATOM 1303 O O . PRO A 1 173 ? 66.729 99.020 16.475 1.00 6.38 173 PRO A O 1
ATOM 1307 N N . TRP A 1 174 ? 66.070 99.874 14.478 1.00 5.92 174 TRP A N 1
ATOM 1308 C CA . TRP A 1 174 ? 66.509 101.229 14.780 1.00 6.03 174 TRP A CA 1
ATOM 1309 C C . TRP A 1 174 ? 65.406 102.114 15.310 1.00 6.46 174 TRP A C 1
ATOM 1310 O O . TRP A 1 174 ? 65.647 103.270 15.623 1.00 8.38 174 TRP A O 1
ATOM 1321 N N . GLN A 1 175 ? 64.184 101.562 15.506 1.00 6.43 175 GLN A N 1
ATOM 1322 C CA . GLN A 1 175 ? 63.096 102.342 16.060 1.00 6.63 175 GLN A CA 1
ATOM 1323 C C . GLN A 1 175 ? 63.110 102.253 17.579 1.00 6.74 175 GLN A C 1
ATOM 1324 O O . GLN A 1 175 ? 63.293 101.172 18.152 1.00 8.38 175 GLN A O 1
ATOM 1330 N N . GLN A 1 176 ? 62.841 103.379 18.230 1.00 7.98 176 GLN A N 1
ATOM 1331 C CA . GLN A 1 176 ? 62.656 103.402 19.659 1.00 8.74 176 GLN A CA 1
ATOM 1332 C C . GLN A 1 176 ? 61.331 102.779 20.036 1.00 9.33 176 GLN A C 1
ATOM 1333 O O . GLN A 1 176 ? 60.315 103.025 19.374 1.00 11.37 176 GLN A O 1
ATOM 1339 N N . ILE A 1 177 ? 61.316 101.996 21.101 1.00 9.28 177 ILE A N 1
ATOM 1340 C CA . ILE A 1 177 ? 60.124 101.418 21.707 1.00 8.16 177 ILE A CA 1
ATOM 1341 C C . ILE A 1 177 ? 60.175 101.699 23.221 1.00 9.95 177 ILE A C 1
ATOM 1342 O O . ILE A 1 177 ? 61.252 101.946 23.795 1.00 11.11 177 ILE A O 1
ATOM 1347 N N . PRO A 1 178 ? 59.024 101.644 23.894 1.00 12.63 178 PRO A N 1
ATOM 1348 C CA . PRO A 1 178 ? 59.015 101.882 25.339 1.00 13.67 178 PRO A CA 1
ATOM 1349 C C . PRO A 1 178 ? 59.922 100.912 26.059 1.00 12.74 178 PRO A C 1
ATOM 1350 O O . PRO A 1 178 ? 59.853 99.703 25.824 1.00 14.90 178 PRO A O 1
ATOM 1354 N N . ALA A 1 179 ? 60.771 101.394 26.969 1.00 14.71 179 ALA A N 1
ATOM 1355 C CA . ALA A 1 179 ? 61.751 100.528 27.665 1.00 15.44 179 ALA A CA 1
ATOM 1356 C C . ALA A 1 179 ? 61.085 99.487 28.571 1.00 15.91 179 ALA A C 1
ATOM 1357 O O . ALA A 1 179 ? 61.564 98.385 28.809 1.00 19.99 179 ALA A O 1
ATOM 1359 N N A GLU A 1 180 ? 59.943 99.822 29.177 0.48 18.28 180 GLU A N 1
ATOM 1360 N N B GLU A 1 180 ? 59.922 99.849 29.105 0.52 18.77 180 GLU A N 1
ATOM 1361 C CA A GLU A 1 180 ? 59.271 99.064 30.216 0.48 19.17 180 GLU A CA 1
ATOM 1362 C CA B GLU A 1 180 ? 59.425 99.036 30.223 0.52 19.59 180 GLU A CA 1
ATOM 1363 C C A GLU A 1 180 ? 58.442 97.891 29.707 0.48 17.13 180 GLU A C 1
ATOM 1364 C C B GLU A 1 180 ? 58.346 98.077 29.743 0.52 17.45 180 GLU A C 1
ATOM 1365 O O A GLU A 1 180 ? 58.107 96.952 30.449 0.48 18.71 180 GLU A O 1
ATOM 1366 O O B GLU A 1 180 ? 57.734 97.342 30.547 0.52 19.30 180 GLU A O 1
ATOM 1377 N N . ASP A 1 181 ? 58.076 97.933 28.441 1.00 16.36 181 ASP A N 1
ATOM 1378 C CA . ASP A 1 181 ? 56.999 97.053 28.016 1.00 16.48 181 ASP A CA 1
ATOM 1379 C C . ASP A 1 181 ? 57.478 95.669 27.601 1.00 16.46 181 ASP A C 1
ATOM 1380 O O . ASP A 1 181 ? 56.770 94.647 27.795 1.00 27.98 181 ASP A O 1
ATOM 1385 N N . TRP A 1 182 ? 58.635 95.510 27.014 1.00 11.96 182 TRP A N 1
ATOM 1386 C CA . TRP A 1 182 ? 59.073 94.234 26.461 1.00 10.86 182 TRP A CA 1
ATOM 1387 C C . TRP A 1 182 ? 59.541 93.311 27.578 1.00 9.77 182 TRP A C 1
ATOM 1388 O O . TRP A 1 182 ? 59.935 93.723 28.660 1.00 10.01 182 TRP A O 1
ATOM 1399 N N . TYR A 1 183 ? 59.488 92.008 27.283 1.00 9.07 183 TYR A N 1
ATOM 1400 C CA . TYR A 1 183 ? 60.028 91.034 28.244 1.00 7.80 183 TYR A CA 1
ATOM 1401 C C . TYR A 1 183 ? 60.483 89.795 27.454 1.00 7.82 183 TYR A C 1
ATOM 1402 O O . TYR A 1 183 ? 60.134 89.613 26.276 1.00 10.16 183 TYR A O 1
ATOM 1411 N N . ALA A 1 184 ? 61.262 88.953 28.117 1.00 7.60 184 ALA A N 1
ATOM 1412 C CA . ALA A 1 184 ? 61.594 87.632 27.644 1.00 7.30 184 ALA A CA 1
ATOM 1413 C C . ALA A 1 184 ? 60.916 86.607 28.556 1.00 6.56 184 ALA A C 1
ATOM 1414 O O . ALA A 1 184 ? 60.858 86.819 29.770 1.00 7.27 184 ALA A O 1
ATOM 1416 N N . SER A 1 185 ? 60.502 85.483 27.978 1.00 5.82 185 SER A N 1
ATOM 1417 C CA . SER A 1 185 ? 59.907 84.382 28.738 1.00 5.76 185 SER A CA 1
ATOM 1418 C C . SER A 1 185 ? 60.918 83.291 29.081 1.00 5.13 185 SER A C 1
ATOM 1419 O O . SER A 1 185 ? 60.507 82.211 29.513 1.00 5.81 185 SER A O 1
ATOM 1422 N N . ALA A 1 186 ? 62.195 83.568 28.973 1.00 5.40 186 ALA A N 1
ATOM 1423 C CA . ALA A 1 186 ? 63.225 82.620 29.329 1.00 5.42 186 ALA A CA 1
ATOM 1424 C C . ALA A 1 186 ? 63.059 82.149 30.774 1.00 5.50 186 ALA A C 1
ATOM 1425 O O . ALA A 1 186 ? 63.294 80.984 31.053 1.00 6.02 186 ALA A O 1
ATOM 1427 N N . ASN A 1 187 ? 62.682 83.037 31.665 1.00 5.93 187 ASN A N 1
ATOM 1428 C CA A ASN A 1 187 ? 62.465 82.720 33.064 0.55 6.30 187 ASN A CA 1
ATOM 1429 C CA B ASN A 1 187 ? 62.575 82.610 33.061 0.45 5.95 187 ASN A CA 1
ATOM 1430 C C . ASN A 1 187 ? 61.424 81.619 33.254 1.00 6.59 187 ASN A C 1
ATOM 1431 O O . ASN A 1 187 ? 61.438 80.940 34.278 1.00 8.04 187 ASN A O 1
ATOM 1440 N N . SER A 1 188 ? 60.502 81.490 32.332 1.00 6.23 188 SER A N 1
ATOM 1441 C CA . SER A 1 188 ? 59.409 80.558 32.416 1.00 5.63 188 SER A CA 1
ATOM 1442 C C . SER A 1 188 ? 59.693 79.217 31.712 1.00 5.59 188 SER A C 1
ATOM 1443 O O . SER A 1 188 ? 58.857 78.314 31.794 1.00 6.55 188 SER A O 1
ATOM 1446 N N . TYR A 1 189 ? 60.818 79.117 31.022 1.00 5.36 189 TYR A N 1
ATOM 1447 C CA . TYR A 1 189 ? 61.131 77.912 30.237 1.00 6.00 189 TYR A CA 1
ATOM 1448 C C . TYR A 1 189 ? 61.187 76.678 31.127 1.00 6.05 189 TYR A C 1
ATOM 1449 O O . TYR A 1 189 ? 61.696 76.676 32.247 1.00 6.15 189 TYR A O 1
ATOM 1458 N N . GLN A 1 190 ? 60.690 75.581 30.559 1.00 6.53 190 GLN A N 1
ATOM 1459 C CA . GLN A 1 190 ? 60.898 74.259 31.108 1.00 6.58 190 GLN A CA 1
ATOM 1460 C C . GLN A 1 190 ? 61.015 73.281 29.942 1.00 7.77 190 GLN A C 1
ATOM 1461 O O . GLN A 1 190 ? 60.483 73.540 28.846 1.00 8.14 190 GLN A O 1
ATOM 1467 N N A THR A 1 191 ? 61.757 72.190 30.189 0.79 10.37 191 THR A N 1
ATOM 1468 N N B THR A 1 191 ? 61.702 72.179 30.171 0.21 9.73 191 THR A N 1
ATOM 1469 C CA A THR A 1 191 ? 61.854 71.109 29.186 0.79 11.10 191 THR A CA 1
ATOM 1470 C CA B THR A 1 191 ? 61.929 70.997 29.356 0.21 11.47 191 THR A CA 1
ATOM 1471 C C A THR A 1 191 ? 60.649 70.187 29.291 0.79 9.88 191 THR A C 1
ATOM 1472 C C B THR A 1 191 ? 60.643 70.154 29.318 0.21 11.00 191 THR A C 1
ATOM 1473 O O A THR A 1 191 ? 59.985 70.154 30.332 0.79 9.41 191 THR A O 1
ATOM 1474 O O B THR A 1 191 ? 59.939 70.164 30.339 0.21 8.87 191 THR A O 1
ATOM 1481 N N . PRO A 1 192 ? 60.282 69.442 28.254 1.00 13.52 192 PRO A N 1
ATOM 1482 C CA . PRO A 1 192 ? 59.134 68.558 28.349 1.00 15.07 192 PRO A CA 1
ATOM 1483 C C . PRO A 1 192 ? 59.193 67.598 29.516 1.00 15.31 192 PRO A C 1
ATOM 1484 O O . PRO A 1 192 ? 60.194 67.048 30.004 1.00 17.65 192 PRO A O 1
ATOM 1488 N N . LEU A 1 193 ? 58.004 67.350 30.033 1.00 13.01 193 LEU A N 1
ATOM 1489 C CA . LEU A 1 193 ? 57.784 66.353 31.075 1.00 11.90 193 LEU A CA 1
ATOM 1490 C C . LEU A 1 193 ? 58.181 64.941 30.569 1.00 11.11 193 LEU A C 1
ATOM 1491 O O . LEU A 1 193 ? 57.968 64.628 29.396 1.00 16.69 193 LEU A O 1
ATOM 1496 N N . LEU A 1 194 ? 58.783 64.143 31.466 1.00 12.22 194 LEU A N 1
ATOM 1497 C CA . LEU A 1 194 ? 59.293 62.788 31.149 1.00 12.06 194 LEU A CA 1
ATOM 1498 C C . LEU A 1 194 ? 58.200 61.808 31.561 1.00 13.53 194 LEU A C 1
ATOM 1499 O O . LEU A 1 194 ? 57.982 61.592 32.770 1.00 16.73 194 LEU A O 1
ATOM 1504 N N . PRO A 1 195 ? 57.511 61.208 30.598 1.00 13.48 195 PRO A N 1
ATOM 1505 C CA A PRO A 1 195 ? 56.440 60.317 31.086 0.57 13.20 195 PRO A CA 1
ATOM 1506 C CA B PRO A 1 195 ? 56.441 60.218 30.818 0.43 14.43 195 PRO A CA 1
ATOM 1507 C C . PRO A 1 195 ? 57.049 59.006 31.540 1.00 14.58 195 PRO A C 1
ATOM 1508 O O . PRO A 1 195 ? 58.165 58.572 31.290 1.00 12.97 195 PRO A O 1
ATOM 1515 N N A GLU A 1 196 ? 56.145 58.331 32.267 0.48 14.89 196 GLU A N 1
ATOM 1516 N N B GLU A 1 196 ? 56.277 58.482 32.504 0.52 15.41 196 GLU A N 1
ATOM 1517 C CA A GLU A 1 196 ? 56.623 57.199 33.057 0.48 14.98 196 GLU A CA 1
ATOM 1518 C CA B GLU A 1 196 ? 56.493 57.297 33.338 0.52 13.18 196 GLU A CA 1
ATOM 1519 C C A GLU A 1 196 ? 55.986 55.931 32.571 0.48 12.81 196 GLU A C 1
ATOM 1520 C C B GLU A 1 196 ? 56.066 56.021 32.628 0.52 13.39 196 GLU A C 1
ATOM 1521 O O A GLU A 1 196 ? 54.907 55.877 32.008 0.48 10.92 196 GLU A O 1
ATOM 1522 O O B GLU A 1 196 ? 55.084 56.017 31.881 0.52 15.56 196 GLU A O 1
ATOM 1533 N N . PRO A 1 197 ? 56.785 54.906 32.807 1.00 12.17 197 PRO A N 1
ATOM 1534 C CA . PRO A 1 197 ? 56.375 53.606 32.256 1.00 13.11 197 PRO A CA 1
ATOM 1535 C C . PRO A 1 197 ? 55.271 52.921 33.008 1.00 13.98 197 PRO A C 1
ATOM 1536 O O . PRO A 1 197 ? 55.327 52.772 34.220 1.00 17.04 197 PRO A O 1
ATOM 1540 N N . ASP A 1 198 ? 54.254 52.475 32.257 1.00 12.86 198 ASP A N 1
ATOM 1541 C CA . ASP A 1 198 ? 53.156 51.657 32.812 1.00 12.84 198 ASP A CA 1
ATOM 1542 C C . ASP A 1 198 ? 53.717 50.355 33.333 1.00 10.86 198 ASP A C 1
ATOM 1543 O O . ASP A 1 198 ? 54.443 49.635 32.693 1.00 11.86 198 ASP A O 1
ATOM 1548 N N A VAL A 1 199 ? 53.310 50.050 34.568 0.15 12.11 199 VAL A N 1
ATOM 1549 N N B VAL A 1 199 ? 53.414 50.108 34.593 0.85 12.60 199 VAL A N 1
ATOM 1550 C CA A VAL A 1 199 ? 53.953 48.988 35.329 0.15 13.71 199 VAL A CA 1
ATOM 1551 C CA B VAL A 1 199 ? 53.990 48.962 35.285 0.85 13.15 199 VAL A CA 1
ATOM 1552 C C A VAL A 1 199 ? 53.602 47.615 34.765 0.15 12.82 199 VAL A C 1
ATOM 1553 C C B VAL A 1 199 ? 53.639 47.658 34.583 0.85 12.54 199 VAL A C 1
ATOM 1554 O O A VAL A 1 199 ? 54.444 46.712 34.762 0.15 12.81 199 VAL A O 1
ATOM 1555 O O B VAL A 1 199 ? 54.501 46.804 34.348 0.85 11.46 199 VAL A O 1
ATOM 1562 N N . GLN A 1 200 ? 52.379 47.426 34.288 1.00 13.43 200 GLN A N 1
ATOM 1563 C CA . GLN A 1 200 ? 51.981 46.154 33.696 1.00 15.51 200 GLN A CA 1
ATOM 1564 C C . GLN A 1 200 ? 52.575 46.016 32.289 1.00 12.54 200 GLN A C 1
ATOM 1565 O O . GLN A 1 200 ? 52.993 44.898 31.910 1.00 13.08 200 GLN A O 1
ATOM 1571 N N . ALA A 1 201 ? 52.664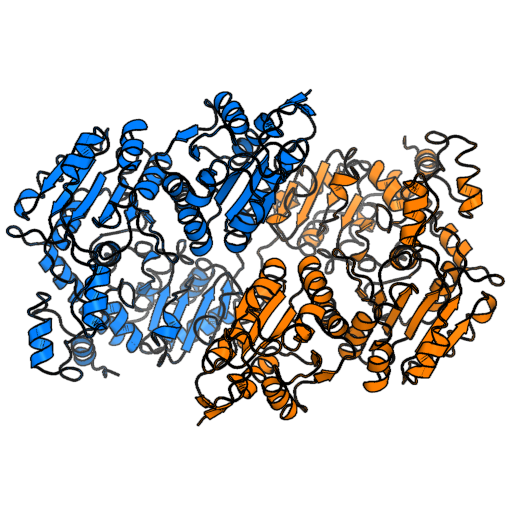 47.092 31.539 1.00 12.25 201 ALA A N 1
ATOM 1572 C CA . ALA A 1 201 ? 53.224 46.971 30.192 1.00 11.45 201 ALA A CA 1
ATOM 1573 C C . ALA A 1 201 ? 54.694 46.621 30.309 1.00 10.00 201 ALA A C 1
ATOM 1574 O O . ALA A 1 201 ? 55.208 45.781 29.532 1.00 11.34 201 ALA A O 1
ATOM 1576 N N . VAL A 1 202 ? 55.387 47.240 31.248 1.00 11.15 202 VAL A N 1
ATOM 1577 C CA . VAL A 1 202 ? 56.809 46.930 31.367 1.00 12.11 202 VAL A CA 1
ATOM 1578 C C . VAL A 1 202 ? 57.023 45.490 31.802 1.00 11.40 202 VAL A C 1
ATOM 1579 O O . VAL A 1 202 ? 57.961 44.832 31.345 1.00 12.43 202 VAL A O 1
ATOM 1583 N N . THR A 1 203 ? 56.159 45.003 32.664 1.00 11.68 203 THR A N 1
ATOM 1584 C CA . THR A 1 203 ? 56.265 43.596 33.079 1.00 13.50 203 THR A CA 1
ATOM 1585 C C . THR A 1 203 ? 56.030 42.668 31.912 1.00 11.44 203 THR A C 1
ATOM 1586 O O . THR A 1 203 ? 56.776 41.689 31.715 1.00 12.99 203 THR A O 1
ATOM 1590 N N . ARG A 1 204 ? 55.063 42.975 31.087 1.00 10.58 204 ARG A N 1
ATOM 1591 C CA . ARG A 1 204 ? 54.804 42.150 29.899 1.00 11.33 204 ARG A CA 1
ATOM 1592 C C . ARG A 1 204 ? 55.962 42.214 28.913 1.00 10.86 204 ARG A C 1
ATOM 1593 O O . ARG A 1 204 ? 56.401 41.215 28.335 1.00 12.18 204 ARG A O 1
ATOM 1601 N N . LEU A 1 205 ? 56.491 43.399 28.697 1.00 10.59 205 LEU A N 1
ATOM 1602 C CA . LEU A 1 205 ? 57.641 43.598 27.845 1.00 10.03 205 LEU A CA 1
ATOM 1603 C C . LEU A 1 205 ? 58.800 42.715 28.314 1.00 10.22 205 LEU A C 1
ATOM 1604 O O . LEU A 1 205 ? 59.488 42.042 27.540 1.00 11.19 205 LEU A O 1
ATOM 1609 N N . THR A 1 206 ? 59.038 42.791 29.631 1.00 9.80 206 THR A N 1
ATOM 1610 C CA . THR A 1 206 ? 60.144 42.063 30.250 1.00 10.65 206 THR A CA 1
ATOM 1611 C C . THR A 1 206 ? 59.977 40.563 30.026 1.00 10.71 206 THR A C 1
ATOM 1612 O O . THR A 1 206 ? 60.914 39.865 29.655 1.00 11.50 206 THR A O 1
ATOM 1616 N N . GLN A 1 207 ? 58.734 40.078 30.216 1.00 11.42 207 GLN A N 1
ATOM 1617 C CA . GLN A 1 207 ? 58.478 38.652 30.016 1.00 12.02 207 GLN A CA 1
ATOM 1618 C C . GLN A 1 207 ? 58.749 38.200 28.576 1.00 10.85 207 GLN A C 1
ATOM 1619 O O . GLN A 1 207 ? 59.387 37.176 28.387 1.00 11.86 207 GLN A O 1
ATOM 1625 N N . THR A 1 208 ? 58.306 39.014 27.631 1.00 11.05 208 THR A N 1
ATOM 1626 C CA . THR A 1 208 ? 58.550 38.702 26.259 1.00 9.78 208 THR A CA 1
ATOM 1627 C C . THR A 1 208 ? 60.037 38.716 25.933 1.00 9.58 208 THR A C 1
ATOM 1628 O O . THR A 1 208 ? 60.569 37.810 25.231 1.00 10.91 208 THR A O 1
ATOM 1632 N N . LEU A 1 209 ? 60.782 39.697 26.412 1.00 9.49 209 LEU A N 1
ATOM 1633 C CA . LEU A 1 209 ? 62.200 39.789 26.172 1.00 9.42 209 LEU A CA 1
ATOM 1634 C C . LEU A 1 209 ? 62.914 38.549 26.755 1.00 10.18 209 LEU A C 1
ATOM 1635 O O . LEU A 1 209 ? 63.789 37.972 26.095 1.00 11.16 209 LEU A O 1
ATOM 1640 N N . LEU A 1 210 ? 62.558 38.185 27.999 1.00 10.27 210 LEU A N 1
ATOM 1641 C CA . LEU A 1 210 ? 63.219 37.072 28.676 1.00 11.45 210 LEU A CA 1
ATOM 1642 C C . LEU A 1 210 ? 62.873 35.724 28.008 1.00 11.75 210 LEU A C 1
ATOM 1643 O O . LEU A 1 210 ? 63.674 34.803 28.072 1.00 13.12 210 LEU A O 1
ATOM 1648 N N . ALA A 1 211 ? 61.713 35.607 27.371 1.00 10.90 211 ALA A N 1
ATOM 1649 C CA . ALA A 1 211 ? 61.328 34.370 26.718 1.00 11.17 211 ALA A CA 1
ATOM 1650 C C . ALA A 1 211 ? 61.970 34.197 25.348 1.00 10.69 211 ALA A C 1
ATOM 1651 O O . ALA A 1 211 ? 61.920 33.081 24.796 1.00 12.99 211 ALA A O 1
ATOM 1653 N N . ALA A 1 212 ? 62.577 35.230 24.809 1.00 10.06 212 ALA A N 1
ATOM 1654 C CA . ALA A 1 212 ? 63.174 35.171 23.503 1.00 9.26 212 ALA A CA 1
ATOM 1655 C C . ALA A 1 212 ? 64.339 34.169 23.477 1.00 9.34 212 ALA A C 1
ATOM 1656 O O . ALA A 1 212 ? 65.075 34.006 24.426 1.00 11.43 212 ALA A O 1
ATOM 1658 N N A GLU A 1 213 ? 64.586 33.555 22.328 0.43 10.06 213 GLU A N 1
ATOM 1659 N N B GLU A 1 213 ? 64.427 33.542 22.321 0.57 10.16 213 GLU A N 1
ATOM 1660 C CA A GLU A 1 213 ? 65.788 32.745 22.220 0.43 11.00 213 GLU A CA 1
ATOM 1661 C CA B GLU A 1 213 ? 65.510 32.646 22.033 0.57 9.71 213 GLU A CA 1
ATOM 1662 C C A GLU A 1 213 ? 66.993 33.517 21.710 0.43 10.19 213 GLU A C 1
ATOM 1663 C C B GLU A 1 213 ? 66.754 33.376 21.541 0.57 9.26 213 GLU A C 1
ATOM 1664 O O A GLU A 1 213 ? 68.146 33.276 22.110 0.43 10.39 213 GLU A O 1
ATOM 1665 O O B GLU A 1 213 ? 67.868 32.842 21.706 0.57 9.54 213 GLU A O 1
ATOM 1676 N N A ARG A 1 214 ? 66.731 34.478 20.823 0.55 9.31 214 ARG A N 1
ATOM 1677 N N B ARG A 1 214 ? 66.545 34.513 20.894 0.45 9.50 214 ARG A N 1
ATOM 1678 C CA A ARG A 1 214 ? 67.782 35.262 20.172 0.55 8.10 214 ARG A CA 1
ATOM 1679 C CA B ARG A 1 214 ? 67.614 35.232 20.189 0.45 9.19 214 ARG A CA 1
ATOM 1680 C C A ARG A 1 214 ? 67.443 36.755 20.311 0.55 8.55 214 ARG A C 1
ATOM 1681 C C B ARG A 1 214 ? 67.337 36.738 20.317 0.45 8.50 214 ARG A C 1
ATOM 1682 O O A ARG A 1 214 ? 67.271 37.478 19.308 0.55 10.95 214 ARG A O 1
ATOM 1683 O O B ARG A 1 214 ? 67.076 37.437 19.324 0.45 6.49 214 ARG A O 1
ATOM 1698 N N . PRO A 1 215 ? 67.361 37.239 21.543 1.00 7.53 215 PRO A N 1
ATOM 1699 C CA . PRO A 1 215 ? 67.043 38.667 21.789 1.00 7.32 215 PRO A CA 1
ATOM 1700 C C . PRO A 1 215 ? 68.186 39.620 21.427 1.00 7.23 215 PRO A C 1
ATOM 1701 O O . PRO A 1 215 ? 69.357 39.300 21.528 1.00 7.50 215 PRO A O 1
ATOM 1705 N N . LEU A 1 216 ? 67.731 40.842 21.093 1.00 6.87 216 LEU A N 1
ATOM 1706 C CA . LEU A 1 216 ? 68.638 41.974 20.951 1.00 6.43 216 LEU A CA 1
ATOM 1707 C C . LEU A 1 216 ? 67.996 43.216 21.577 1.00 6.53 216 LEU A C 1
ATOM 1708 O O . LEU A 1 216 ? 66.788 43.398 21.435 1.00 7.80 216 LEU A O 1
ATOM 1713 N N . ILE A 1 217 ? 68.816 44.075 22.159 1.00 6.31 217 ILE A N 1
ATOM 1714 C CA . ILE A 1 217 ? 68.396 45.417 22.547 1.00 5.88 217 ILE A CA 1
ATOM 1715 C C . ILE A 1 217 ? 69.040 46.373 21.530 1.00 6.43 217 ILE A C 1
ATOM 1716 O O . ILE A 1 217 ? 70.260 46.351 21.368 1.00 7.15 217 ILE A O 1
ATOM 1721 N N . TYR A 1 218 ? 68.182 47.173 20.868 1.00 5.84 218 TYR A N 1
ATOM 1722 C CA . TYR A 1 218 ? 68.582 47.993 19.741 1.00 5.86 218 TYR A CA 1
ATOM 1723 C C . TYR A 1 218 ? 68.156 49.434 20.050 1.00 5.20 218 TYR A C 1
ATOM 1724 O O . TYR A 1 218 ? 66.987 49.808 19.904 1.00 6.17 218 TYR A O 1
ATOM 1733 N N . TYR A 1 219 ? 69.129 50.249 20.480 1.00 5.62 219 TYR A N 1
ATOM 1734 C CA . TYR A 1 219 ? 68.833 51.603 20.991 1.00 5.72 219 TYR A CA 1
ATOM 1735 C C . TYR A 1 219 ? 69.379 52.682 20.061 1.00 5.45 219 TYR A C 1
ATOM 1736 O O . TYR A 1 219 ? 70.348 52.489 19.332 1.00 5.91 219 TYR A O 1
ATOM 1745 N N . GLY A 1 220 ? 68.718 53.831 20.155 1.00 5.12 220 GLY A N 1
ATOM 1746 C CA . GLY A 1 220 ? 69.224 55.044 19.535 1.00 5.75 220 GLY A CA 1
ATOM 1747 C C . GLY A 1 220 ? 69.478 56.109 20.556 1.00 5.22 220 GLY A C 1
ATOM 1748 O O . GLY A 1 220 ? 69.557 55.855 21.776 1.00 6.00 220 GLY A O 1
ATOM 1749 N N . ILE A 1 221 ? 69.642 57.340 20.099 1.00 5.78 221 ILE A N 1
ATOM 1750 C CA . ILE A 1 221 ? 70.057 58.438 20.968 1.00 5.09 221 ILE A CA 1
ATOM 1751 C C . ILE A 1 221 ? 68.966 58.884 21.918 1.00 5.42 221 ILE A C 1
ATOM 1752 O O . ILE A 1 221 ? 69.233 59.614 22.848 1.00 6.29 221 ILE A O 1
ATOM 1757 N N . GLY A 1 222 ? 67.739 58.377 21.721 1.00 5.62 222 GLY A N 1
ATOM 1758 C CA . GLY A 1 222 ? 66.718 58.592 22.737 1.00 5.93 222 GLY A CA 1
ATOM 1759 C C . GLY A 1 222 ? 67.080 57.911 24.032 1.00 5.80 222 GLY A C 1
ATOM 1760 O O . GLY A 1 222 ? 66.513 58.242 25.088 1.00 7.01 222 GLY A O 1
ATOM 1761 N N . ALA A 1 223 ? 68.020 56.948 23.995 1.00 6.27 223 ALA A N 1
ATOM 1762 C CA . ALA A 1 223 ? 68.536 56.278 25.193 1.00 6.29 223 ALA A CA 1
ATOM 1763 C C . ALA A 1 223 ? 69.815 56.872 25.679 1.00 6.71 223 ALA A C 1
ATOM 1764 O O . ALA A 1 223 ? 70.523 56.221 26.483 1.00 7.53 223 ALA A O 1
ATOM 1766 N N . ARG A 1 224 ? 70.163 58.114 25.305 1.00 6.09 224 ARG A N 1
ATOM 1767 C CA . ARG A 1 224 ? 71.437 58.692 25.674 1.00 6.95 224 ARG A CA 1
ATOM 1768 C C . ARG A 1 224 ? 71.634 58.861 27.170 1.00 7.34 224 ARG A C 1
ATOM 1769 O O . ARG A 1 224 ? 72.811 58.952 27.578 1.00 9.19 224 ARG A O 1
ATOM 1777 N N . LYS A 1 225 ? 70.574 58.922 27.966 1.00 6.61 225 LYS A N 1
ATOM 1778 C CA . LYS A 1 225 ? 70.740 59.002 29.413 1.00 7.67 225 LYS A CA 1
ATOM 1779 C C . LYS A 1 225 ? 70.781 57.651 30.093 1.00 9.47 225 LYS A C 1
ATOM 1780 O O . LYS A 1 225 ? 70.895 57.575 31.324 1.00 12.22 225 LYS A O 1
ATOM 1786 N N . ALA A 1 226 ? 70.702 56.565 29.325 1.00 8.03 226 ALA A N 1
ATOM 1787 C CA . ALA A 1 226 ? 70.461 55.227 29.830 1.00 8.73 226 ALA A CA 1
ATOM 1788 C C . ALA A 1 226 ? 71.620 54.262 29.537 1.00 7.92 226 ALA A C 1
ATOM 1789 O O . ALA A 1 226 ? 71.419 53.044 29.576 1.00 8.52 226 ALA A O 1
ATOM 1791 N N . GLY A 1 227 ? 72.841 54.736 29.258 1.00 8.30 227 GLY A N 1
ATOM 1792 C CA . GLY A 1 227 ? 73.929 53.845 28.978 1.00 8.98 227 GLY A CA 1
ATOM 1793 C C . GLY A 1 227 ? 74.200 52.878 30.107 1.00 8.77 227 GLY A C 1
ATOM 1794 O O . GLY A 1 227 ? 74.523 51.708 29.861 1.00 10.04 227 GLY A O 1
ATOM 1795 N N A LYS A 1 228 ? 74.126 53.269 31.380 0.50 8.92 228 LYS A N 1
ATOM 1796 N N B LYS A 1 228 ? 74.123 53.341 31.361 0.50 9.12 228 LYS A N 1
ATOM 1797 C CA A LYS A 1 228 ? 74.419 52.325 32.461 0.50 10.01 228 LYS A CA 1
ATOM 1798 C CA B LYS A 1 228 ? 74.369 52.482 32.516 0.50 10.01 228 LYS A CA 1
ATOM 1799 C C A LYS A 1 228 ? 73.396 51.209 32.505 0.50 8.54 228 LYS A C 1
ATOM 1800 C C B LYS A 1 228 ? 73.415 51.293 32.488 0.50 8.71 228 LYS A C 1
ATOM 1801 O O A LYS A 1 228 ? 73.723 50.032 32.691 0.50 8.09 228 LYS A O 1
ATOM 1802 O O B LYS A 1 228 ? 73.890 50.153 32.613 0.50 11.77 228 LYS A O 1
ATOM 1813 N N . GLU A 1 229 ? 72.145 51.596 32.306 1.00 8.61 229 GLU A N 1
ATOM 1814 C CA . GLU A 1 229 ? 71.084 50.628 32.342 1.00 8.88 229 GLU A CA 1
ATOM 1815 C C . GLU A 1 229 ? 71.232 49.675 31.165 1.00 7.85 229 GLU A C 1
ATOM 1816 O O . GLU A 1 229 ? 70.983 48.463 31.300 1.00 9.11 229 GLU A O 1
ATOM 1822 N N . LEU A 1 230 ? 71.541 50.216 30.007 1.00 7.74 230 LEU A N 1
ATOM 1823 C CA . LEU A 1 230 ? 71.720 49.350 28.805 1.00 7.69 230 LEU A CA 1
ATOM 1824 C C . LEU A 1 230 ? 72.817 48.302 29.017 1.00 7.47 230 LEU A C 1
ATOM 1825 O O . LEU A 1 230 ? 72.623 47.120 28.749 1.00 8.30 230 LEU A O 1
ATOM 1830 N N . GLU A 1 231 ? 73.976 48.756 29.480 1.00 7.86 231 GLU A N 1
ATOM 1831 C CA . GLU A 1 231 ? 75.077 47.827 29.659 1.00 8.31 231 GLU A CA 1
ATOM 1832 C C . GLU A 1 231 ? 74.723 46.837 30.768 1.00 8.38 231 GLU A C 1
ATOM 1833 O O . GLU A 1 231 ? 75.019 45.640 30.631 1.00 9.25 231 GLU A O 1
ATOM 1839 N N A GLN A 1 232 ? 74.127 47.295 31.849 0.57 8.21 232 GLN A N 1
ATOM 1840 N N B GLN A 1 232 ? 74.117 47.286 31.853 0.43 8.25 232 GLN A N 1
ATOM 1841 C CA A GLN A 1 232 ? 73.839 46.294 32.888 0.57 9.12 232 GLN A CA 1
ATOM 1842 C CA B GLN A 1 232 ? 73.746 46.424 32.977 0.43 9.11 232 GLN A CA 1
ATOM 1843 C C A GLN A 1 232 ? 72.754 45.321 32.464 0.57 8.78 232 GLN A C 1
ATOM 1844 C C B GLN A 1 232 ? 72.682 45.402 32.600 0.43 8.33 232 GLN A C 1
ATOM 1845 O O A GLN A 1 232 ? 72.871 44.135 32.743 0.57 9.15 232 GLN A O 1
ATOM 1846 O O B GLN A 1 232 ? 72.739 44.256 33.040 0.43 9.21 232 GLN A O 1
ATOM 1857 N N . LEU A 1 233 ? 71.716 45.791 31.766 1.00 8.94 233 LEU A N 1
ATOM 1858 C CA . LEU A 1 233 ? 70.745 44.849 31.262 1.00 8.97 233 LEU A CA 1
ATOM 1859 C C . LEU A 1 233 ? 71.406 43.796 30.387 1.00 8.39 233 LEU A C 1
ATOM 1860 O O . LEU A 1 233 ? 71.086 42.597 30.485 1.00 8.74 233 LEU A O 1
ATOM 1865 N N . SER A 1 234 ? 72.268 44.238 29.508 1.00 8.21 234 SER A N 1
ATOM 1866 C CA . SER A 1 234 ? 72.961 43.328 28.629 1.00 8.16 234 SER A CA 1
ATOM 1867 C C . SER A 1 234 ? 73.760 42.274 29.404 1.00 9.18 234 SER A C 1
ATOM 1868 O O . SER A 1 234 ? 73.673 41.085 29.116 1.00 9.51 234 SER A O 1
ATOM 1871 N N . LYS A 1 235 ? 74.510 42.732 30.390 1.00 8.71 235 LYS A N 1
ATOM 1872 C CA . LYS A 1 235 ? 75.344 41.852 31.181 1.00 10.01 235 LYS A CA 1
ATOM 1873 C C . LYS A 1 235 ? 74.518 40.910 32.040 1.00 10.16 235 LYS A C 1
ATOM 1874 O O . LYS A 1 235 ? 74.852 39.719 32.108 1.00 12.59 235 LYS A O 1
ATOM 1880 N N . THR A 1 236 ? 73.512 41.409 32.709 1.00 9.89 236 THR A N 1
ATOM 1881 C CA . THR A 1 236 ? 72.685 40.598 33.610 1.00 10.15 236 THR A CA 1
ATOM 1882 C C . THR A 1 236 ? 71.912 39.561 32.854 1.00 10.07 236 THR A C 1
ATOM 1883 O O . THR A 1 236 ? 71.897 38.384 33.227 1.00 11.03 236 THR A O 1
ATOM 1887 N N . LEU A 1 237 ? 71.285 39.970 31.735 1.00 9.56 237 LEU A N 1
ATOM 1888 C CA . LEU A 1 237 ? 70.410 39.092 30.981 1.00 8.90 237 LEU A CA 1
ATOM 1889 C C . LEU A 1 237 ? 71.096 38.289 29.870 1.00 8.75 237 LEU A C 1
ATOM 1890 O O . LEU A 1 237 ? 70.464 37.384 29.314 1.00 9.90 237 LEU A O 1
ATOM 1895 N N . LYS A 1 238 ? 72.342 38.618 29.577 1.00 8.35 238 LYS A N 1
ATOM 1896 C CA . LYS A 1 238 ? 73.101 37.947 28.511 1.00 8.79 238 LYS A CA 1
ATOM 1897 C C . LYS A 1 238 ? 72.416 38.220 27.166 1.00 8.25 238 LYS A C 1
ATOM 1898 O O . LYS A 1 238 ? 72.185 37.337 26.341 1.00 8.36 238 LYS A O 1
ATOM 1904 N N . ILE A 1 239 ? 72.130 39.528 26.926 1.00 7.71 239 ILE A N 1
ATOM 1905 C CA . ILE A 1 239 ? 71.484 39.956 25.706 1.00 6.55 239 ILE A CA 1
ATOM 1906 C C . ILE A 1 239 ? 72.404 40.937 24.990 1.00 6.81 239 ILE A C 1
ATOM 1907 O O . ILE A 1 239 ? 72.748 41.982 25.566 1.00 7.60 239 ILE A O 1
ATOM 1912 N N . PRO A 1 240 ? 72.828 40.679 23.767 1.00 6.76 240 PRO A N 1
ATOM 1913 C CA . PRO A 1 240 ? 73.723 41.609 23.073 1.00 6.65 240 PRO A CA 1
ATOM 1914 C C . PRO A 1 240 ? 72.999 42.954 22.801 1.00 6.06 240 PRO A C 1
ATOM 1915 O O . PRO A 1 240 ? 71.787 43.050 22.678 1.00 7.10 240 PRO A O 1
ATOM 1919 N N . LEU A 1 241 ? 73.861 43.968 22.650 1.00 6.69 241 LEU A N 1
ATOM 1920 C CA . LEU A 1 241 ? 73.432 45.331 22.349 1.00 6.77 241 LEU A CA 1
ATOM 1921 C C . LEU A 1 241 ? 73.793 45.713 20.942 1.00 6.54 241 LEU A C 1
ATOM 1922 O O . LEU A 1 241 ? 74.908 45.418 20.452 1.00 7.06 241 LEU A O 1
ATOM 1927 N N . MET A 1 242 ? 72.925 46.482 20.268 1.00 6.19 242 MET A N 1
ATOM 1928 C CA . MET A 1 242 ? 73.302 47.123 19.008 1.00 5.95 242 MET A CA 1
ATOM 1929 C C . MET A 1 242 ? 72.646 48.510 19.039 1.00 6.02 242 MET A C 1
ATOM 1930 O O . MET A 1 242 ? 71.750 48.779 19.837 1.00 5.87 242 MET A O 1
ATOM 1935 N N . SER A 1 243 ? 73.127 49.389 18.176 1.00 5.80 243 SER A N 1
ATOM 1936 C CA . SER A 1 243 ? 72.652 50.767 18.261 1.00 5.87 243 SER A CA 1
ATOM 1937 C C . SER A 1 243 ? 72.540 51.379 16.868 1.00 5.20 243 SER A C 1
ATOM 1938 O O . SER A 1 243 ? 73.069 50.845 15.874 1.00 6.07 243 SER A O 1
ATOM 1941 N N . THR A 1 244 ? 71.878 52.516 16.803 1.00 5.39 244 THR A N 1
ATOM 1942 C CA . THR A 1 244 ? 72.062 53.367 15.639 1.00 5.15 244 THR A CA 1
ATOM 1943 C C . THR A 1 244 ? 73.473 53.905 15.621 1.00 5.02 244 THR A C 1
ATOM 1944 O O . THR A 1 244 ? 74.171 53.974 16.654 1.00 5.93 244 THR A O 1
ATOM 1948 N N . TYR A 1 245 ? 73.960 54.307 14.432 1.00 5.30 245 TYR A N 1
ATOM 1949 C CA . TYR A 1 245 ? 75.296 54.901 14.346 1.00 5.23 245 TYR A CA 1
ATOM 1950 C C . TYR A 1 245 ? 75.409 56.088 15.316 1.00 5.04 245 TYR A C 1
ATOM 1951 O O . TYR A 1 245 ? 76.406 56.179 16.049 1.00 5.58 245 TYR A O 1
ATOM 1960 N N . PRO A 1 246 ? 74.486 57.034 15.324 1.00 4.97 246 PRO A N 1
ATOM 1961 C CA . PRO A 1 246 ? 74.653 58.191 16.236 1.00 5.58 246 PRO A CA 1
ATOM 1962 C C . PRO A 1 246 ? 74.751 57.813 17.699 1.00 5.11 246 PRO A C 1
ATOM 1963 O O . PRO A 1 246 ? 75.348 58.577 18.492 1.00 5.88 246 PRO A O 1
ATOM 1967 N N . ALA A 1 247 ? 74.184 56.690 18.092 1.00 5.41 247 ALA A N 1
ATOM 1968 C CA . ALA A 1 247 ? 74.201 56.196 19.456 1.00 4.96 247 ALA A CA 1
ATOM 1969 C C . ALA A 1 247 ? 75.477 55.463 19.810 1.00 6.14 247 ALA A C 1
ATOM 1970 O O . ALA A 1 247 ? 75.628 55.057 20.977 1.00 6.22 247 ALA A O 1
ATOM 1972 N N . LYS A 1 248 ? 76.434 55.357 18.916 1.00 6.13 248 LYS A N 1
ATOM 1973 C CA . LYS A 1 248 ? 77.779 54.912 19.273 1.00 6.03 248 LYS A CA 1
ATOM 1974 C C . LYS A 1 248 ? 78.275 55.779 20.429 1.00 5.97 248 LYS A C 1
ATOM 1975 O O . LYS A 1 248 ? 78.091 57.004 20.404 1.00 6.59 248 LYS A O 1
ATOM 1981 N N . GLY A 1 249 ? 78.907 55.192 21.427 1.00 6.06 249 GLY A N 1
ATOM 1982 C CA . GLY A 1 249 ? 79.497 55.844 22.607 1.00 6.70 249 GLY A CA 1
ATOM 1983 C C . GLY A 1 249 ? 78.608 55.950 23.806 1.00 5.98 249 GLY A C 1
ATOM 1984 O O . GLY A 1 249 ? 79.128 56.149 24.886 1.00 7.11 249 GLY A O 1
ATOM 1985 N N . ILE A 1 250 ? 77.273 55.775 23.654 1.00 6.28 250 ILE A N 1
ATOM 1986 C CA . ILE A 1 250 ? 76.397 55.747 24.795 1.00 6.52 250 ILE A CA 1
ATOM 1987 C C . ILE A 1 250 ? 76.801 54.610 25.745 1.00 6.78 250 ILE A C 1
ATOM 1988 O O . ILE A 1 250 ? 76.815 54.766 26.985 1.00 7.65 250 ILE A O 1
ATOM 1993 N N . VAL A 1 251 ? 77.092 53.465 25.157 1.00 6.76 251 VAL A N 1
ATOM 1994 C CA . VAL A 1 251 ? 77.778 52.371 25.836 1.00 7.00 251 VAL A CA 1
ATOM 1995 C C . VAL A 1 251 ? 79.178 52.358 25.263 1.00 6.98 251 VAL A C 1
ATOM 1996 O O . VAL A 1 251 ? 79.343 52.508 24.053 1.00 8.21 251 VAL A O 1
ATOM 2000 N N . ALA A 1 252 ? 80.208 52.166 26.079 1.00 7.65 252 ALA A N 1
ATOM 2001 C CA . ALA A 1 252 ? 81.560 52.161 25.605 1.00 8.02 252 ALA A CA 1
ATOM 2002 C C . ALA A 1 252 ? 81.764 51.111 24.515 1.00 7.60 252 ALA A C 1
ATOM 2003 O O . ALA A 1 252 ? 81.280 49.974 24.629 1.00 8.29 252 ALA A O 1
ATOM 2005 N N . ASP A 1 253 ? 82.479 51.509 23.456 1.00 8.21 253 ASP A N 1
ATOM 2006 C CA . ASP A 1 253 ? 82.783 50.614 22.359 1.00 7.88 253 ASP A CA 1
ATOM 2007 C C . ASP A 1 253 ? 83.501 49.336 22.848 1.00 8.67 253 ASP A C 1
ATOM 2008 O O . ASP A 1 253 ? 83.384 48.317 22.203 1.00 11.23 253 ASP A O 1
ATOM 2013 N N . ARG A 1 254 ? 84.239 49.459 23.955 1.00 8.96 254 ARG A N 1
ATOM 2014 C CA . ARG A 1 254 ? 84.996 48.291 24.440 1.00 10.25 254 ARG A CA 1
ATOM 2015 C C . ARG A 1 254 ? 84.055 47.233 25.000 1.00 8.57 254 ARG A C 1
ATOM 2016 O O . ARG A 1 254 ? 84.516 46.083 25.180 1.00 10.50 254 ARG A O 1
ATOM 2024 N N . TYR A 1 255 ? 82.822 47.526 25.307 1.00 8.35 255 TYR A N 1
ATOM 2025 C CA . TYR A 1 255 ? 81.949 46.531 25.916 1.00 8.12 255 TYR A CA 1
ATOM 2026 C C . TYR A 1 255 ? 81.837 45.300 25.004 1.00 8.35 255 TYR A C 1
ATOM 2027 O O . TYR A 1 255 ? 81.500 45.451 23.824 1.00 8.24 255 TYR A O 1
ATOM 2036 N N . PRO A 1 256 ? 82.191 44.088 25.475 1.00 8.33 256 PRO A N 1
ATOM 2037 C CA . PRO A 1 256 ? 82.337 42.967 24.534 1.00 8.58 256 PRO A CA 1
ATOM 2038 C C . PRO A 1 256 ? 81.059 42.469 23.879 1.00 8.20 256 PRO A C 1
ATOM 2039 O O . PRO A 1 256 ? 81.161 41.705 22.898 1.00 8.77 256 PRO A O 1
ATOM 2043 N N . ALA A 1 257 ? 79.886 42.896 24.320 1.00 7.49 257 ALA A N 1
ATOM 2044 C CA . ALA A 1 257 ? 78.633 42.503 23.676 1.00 7.23 257 ALA A CA 1
ATOM 2045 C C . ALA A 1 257 ? 77.978 43.671 22.914 1.00 6.84 257 ALA A C 1
ATOM 2046 O O . ALA A 1 257 ? 76.783 43.571 22.603 1.00 8.26 257 ALA A O 1
ATOM 2048 N N . TYR A 1 258 ? 78.770 44.714 22.650 1.00 6.95 258 TYR A N 1
ATOM 2049 C CA . TYR A 1 258 ? 78.303 45.790 21.743 1.00 7.08 258 TYR A CA 1
ATOM 2050 C C . TYR A 1 258 ? 78.604 45.382 20.304 1.00 6.81 258 TYR A C 1
ATOM 2051 O O . TYR A 1 258 ? 79.785 45.263 19.922 1.00 7.90 258 TYR A O 1
ATOM 2060 N N . LEU A 1 259 ? 77.553 45.155 19.524 1.00 6.41 259 LEU A N 1
ATOM 2061 C CA . LEU A 1 259 ? 77.632 44.668 18.174 1.00 6.70 259 LEU A CA 1
ATOM 2062 C C . LEU A 1 259 ? 77.926 45.766 17.126 1.00 7.31 259 LEU A C 1
ATOM 2063 O O . LEU A 1 259 ? 78.324 45.467 16.018 1.00 8.11 259 LEU A O 1
ATOM 2068 N N . GLY A 1 260 ? 77.629 47.009 17.450 1.00 7.41 260 GLY A N 1
ATOM 2069 C CA . GLY A 1 260 ? 77.676 48.101 16.526 1.00 6.79 260 GLY A CA 1
ATOM 2070 C C . GLY A 1 260 ? 76.316 48.470 15.971 1.00 5.83 260 GLY A C 1
ATOM 2071 O O . GLY A 1 260 ? 75.287 48.154 16.555 1.00 7.28 260 GLY A O 1
ATOM 2072 N N . SER A 1 261 ? 76.327 49.118 14.807 1.00 6.58 261 SER A N 1
ATOM 2073 C CA . SER A 1 261 ? 75.149 49.557 14.094 1.00 5.38 261 SER A CA 1
ATOM 2074 C C . SER A 1 261 ? 74.933 48.712 12.838 1.00 6.19 261 SER A C 1
ATOM 2075 O O . SER A 1 261 ? 75.816 47.984 12.369 1.00 6.68 261 SER A O 1
ATOM 2078 N N . ALA A 1 262 ? 73.714 48.811 12.297 1.00 6.44 262 ALA A N 1
ATOM 2079 C CA . ALA A 1 262 ? 73.270 48.055 11.145 1.00 6.30 262 ALA A CA 1
ATOM 2080 C C . ALA A 1 262 ? 73.237 48.937 9.888 1.00 6.57 262 ALA A C 1
ATOM 2081 O O . ALA A 1 262 ? 73.370 50.149 9.947 1.00 7.00 262 ALA A O 1
ATOM 2083 N N . ASN A 1 263 ? 73.076 48.251 8.768 1.00 6.50 263 ASN A N 1
ATOM 2084 C CA . ASN A 1 263 ? 73.022 48.772 7.398 1.00 6.85 263 ASN A CA 1
ATOM 2085 C C . ASN A 1 263 ? 74.432 48.951 6.858 1.00 6.36 263 ASN A C 1
ATOM 2086 O O . ASN A 1 263 ? 75.172 47.950 6.714 1.00 7.27 263 ASN A O 1
ATOM 2091 N N . ARG A 1 264 ? 74.838 50.178 6.521 1.00 6.99 264 ARG A N 1
ATOM 2092 C CA . ARG A 1 264 ? 76.073 50.438 5.811 1.00 6.85 264 ARG A CA 1
ATOM 2093 C C . ARG A 1 264 ? 77.098 51.154 6.680 1.00 6.45 264 ARG A C 1
ATOM 2094 O O . ARG A 1 264 ? 78.269 50.752 6.722 1.00 6.81 264 ARG A O 1
ATOM 2102 N N . VAL A 1 265 ? 76.674 52.215 7.362 1.00 6.17 265 VAL A N 1
ATOM 2103 C CA . VAL A 1 265 ? 77.499 52.835 8.428 1.00 6.08 265 VAL A CA 1
ATOM 2104 C C . VAL A 1 265 ? 77.221 51.950 9.655 1.00 6.09 265 VAL A C 1
ATOM 2105 O O . VAL A 1 265 ? 76.361 52.218 10.483 1.00 6.29 265 VAL A O 1
ATOM 2109 N N . ALA A 1 266 ? 77.926 50.838 9.647 1.00 6.91 266 ALA A N 1
ATOM 2110 C CA . ALA A 1 266 ? 77.525 49.602 10.281 1.00 6.58 266 ALA A CA 1
ATOM 2111 C C . ALA A 1 266 ? 78.751 48.769 10.570 1.00 6.04 266 ALA A C 1
ATOM 2112 O O . ALA A 1 266 ? 79.816 48.945 9.993 1.00 7.10 266 ALA A O 1
ATOM 2114 N N . GLN A 1 267 ? 78.509 47.809 11.475 1.00 7.00 267 GLN A N 1
ATOM 2115 C CA . GLN A 1 267 ? 79.524 46.820 11.805 1.00 7.19 267 GLN A CA 1
ATOM 2116 C C . GLN A 1 267 ? 78.923 45.441 11.510 1.00 7.21 267 GLN A C 1
ATOM 2117 O O . GLN A 1 267 ? 77.746 45.165 11.788 1.00 7.98 267 GLN A O 1
ATOM 2123 N N . LYS A 1 268 ? 79.779 44.552 10.980 1.00 7.18 268 LYS A N 1
ATOM 2124 C CA . LYS A 1 268 ? 79.320 43.219 10.610 1.00 7.29 268 LYS A CA 1
ATOM 2125 C C . LYS A 1 268 ? 78.533 42.504 11.681 1.00 6.89 268 LYS A C 1
ATOM 2126 O O . LYS A 1 268 ? 77.473 41.941 11.358 1.00 7.41 268 LYS A O 1
ATOM 2132 N N . PRO A 1 269 ? 78.948 42.459 12.946 1.00 7.01 269 PRO A N 1
ATOM 2133 C CA . PRO A 1 269 ? 78.193 41.669 13.931 1.00 7.50 269 PRO A CA 1
ATOM 2134 C C . PRO A 1 269 ? 76.751 42.114 14.099 1.00 6.63 269 PRO A C 1
ATOM 2135 O O . PRO A 1 269 ? 75.850 41.283 14.373 1.00 6.83 269 PRO A O 1
ATOM 2139 N N . ALA A 1 270 ? 76.466 43.414 13.994 1.00 6.75 270 ALA A N 1
ATOM 2140 C CA . ALA A 1 270 ? 75.134 43.928 14.145 1.00 7.01 270 ALA A CA 1
ATOM 2141 C C . ALA A 1 270 ? 74.229 43.495 13.025 1.00 6.38 270 ALA A C 1
ATOM 2142 O O . ALA A 1 270 ? 73.074 43.049 13.244 1.00 6.89 270 ALA A O 1
ATOM 2144 N N . ASN A 1 271 ? 74.694 43.585 11.768 1.00 6.66 271 ASN A N 1
ATOM 2145 C CA . ASN A 1 271 ? 73.879 43.143 10.650 1.00 7.40 271 ASN A CA 1
ATOM 2146 C C . ASN A 1 271 ? 73.560 41.659 10.787 1.00 5.96 271 ASN A C 1
ATOM 2147 O O . ASN A 1 271 ? 72.433 41.219 10.583 1.00 7.20 271 ASN A O 1
ATOM 2152 N N . GLU A 1 272 ? 74.562 40.868 11.116 1.00 6.61 272 GLU A N 1
ATOM 2153 C CA . GLU A 1 272 ? 74.389 39.441 11.140 1.00 6.77 272 GLU A CA 1
ATOM 2154 C C . GLU A 1 272 ? 73.430 39.037 12.245 1.00 6.65 272 GLU A C 1
ATOM 2155 O O . GLU A 1 272 ? 72.554 38.151 12.069 1.00 8.17 272 GLU A O 1
ATOM 2161 N N . ALA A 1 273 ? 73.567 39.612 13.425 1.00 6.95 273 ALA A N 1
ATOM 2162 C CA . ALA A 1 273 ? 72.730 39.259 14.562 1.00 6.98 273 ALA A CA 1
ATOM 2163 C C . ALA A 1 273 ? 71.304 39.675 14.341 1.00 6.35 273 ALA A C 1
ATOM 2164 O O . ALA A 1 273 ? 70.360 38.961 14.630 1.00 7.22 273 ALA A O 1
ATOM 2166 N N . LEU A 1 274 ? 71.097 40.901 13.795 1.00 6.75 274 LEU A N 1
ATOM 2167 C CA . LEU A 1 274 ? 69.757 41.400 13.610 1.00 6.92 274 LEU A CA 1
ATOM 2168 C C . LEU A 1 274 ? 68.954 40.473 12.687 1.00 8.32 274 LEU A C 1
ATOM 2169 O O . LEU A 1 274 ? 67.756 40.241 12.899 1.00 9.57 274 LEU A O 1
ATOM 2174 N N . ALA A 1 275 ? 69.613 39.912 11.673 1.00 7.75 275 ALA A N 1
ATOM 2175 C CA . ALA A 1 275 ? 68.930 39.034 10.738 1.00 8.66 275 ALA A CA 1
ATOM 2176 C C . ALA A 1 275 ? 68.431 37.743 11.419 1.00 8.67 275 ALA A C 1
ATOM 2177 O O . ALA A 1 275 ? 67.510 37.123 10.938 1.00 11.45 275 ALA A O 1
ATOM 2179 N N . GLN A 1 276 ? 69.087 37.345 12.524 1.00 9.07 276 GLN A N 1
ATOM 2180 C CA . GLN A 1 276 ? 68.737 36.122 13.231 1.00 9.45 276 GLN A CA 1
ATOM 2181 C C . GLN A 1 276 ? 67.793 36.345 14.426 1.00 10.46 276 GLN A C 1
ATOM 2182 O O . GLN A 1 276 ? 67.202 35.397 14.964 1.00 12.61 276 GLN A O 1
ATOM 2188 N N . ALA A 1 277 ? 67.645 37.584 14.897 1.00 8.96 277 ALA A N 1
ATOM 2189 C CA . ALA A 1 277 ? 66.974 37.818 16.177 1.00 8.38 277 ALA A CA 1
ATOM 2190 C C . ALA A 1 277 ? 65.475 37.493 16.104 1.00 8.79 277 ALA A C 1
ATOM 2191 O O . ALA A 1 277 ? 64.805 37.758 15.086 1.00 10.02 277 ALA A O 1
ATOM 2193 N N . ASP A 1 278 ? 64.920 36.952 17.186 1.00 8.43 278 ASP A N 1
ATOM 2194 C CA . ASP A 1 278 ? 63.497 36.737 17.262 1.00 8.84 278 ASP A CA 1
ATOM 2195 C C . ASP A 1 278 ? 62.755 37.844 17.995 1.00 8.15 278 ASP A C 1
ATOM 2196 O O . ASP A 1 278 ? 61.577 38.049 17.709 1.00 9.16 278 ASP A O 1
ATOM 2201 N N . VAL A 1 279 ? 63.414 38.545 18.902 1.00 8.36 279 VAL A N 1
ATOM 2202 C CA . VAL A 1 279 ? 62.776 39.621 19.684 1.00 7.72 279 VAL A CA 1
ATOM 2203 C C . VAL A 1 279 ? 63.756 40.791 19.705 1.00 7.13 279 VAL A C 1
ATOM 2204 O O . VAL A 1 279 ? 64.928 40.617 20.043 1.00 7.85 279 VAL A O 1
ATOM 2208 N N . VAL A 1 280 ? 63.252 41.976 19.348 1.00 6.87 280 VAL A N 1
ATOM 2209 C CA . VAL A 1 280 ? 64.037 43.187 19.407 1.00 6.73 280 VAL A CA 1
ATOM 2210 C C . VAL A 1 280 ? 63.328 44.152 20.350 1.00 6.94 280 VAL A C 1
ATOM 2211 O O . VAL A 1 280 ? 62.149 44.448 20.202 1.00 7.64 280 VAL A O 1
ATOM 2215 N N . LEU A 1 281 ? 64.116 44.657 21.319 1.00 6.62 281 LEU A N 1
ATOM 2216 C CA . LEU A 1 281 ? 63.718 45.801 22.143 1.00 6.42 281 LEU A CA 1
ATOM 2217 C C . LEU A 1 281 ? 64.307 47.050 21.481 1.00 6.36 281 LEU A C 1
ATOM 2218 O O . LEU A 1 281 ? 65.493 47.286 21.511 1.00 6.81 281 LEU A O 1
ATOM 2223 N N . PHE A 1 282 ? 63.393 47.808 20.866 1.00 6.25 282 PHE A N 1
ATOM 2224 C CA . PHE A 1 282 ? 63.711 48.980 20.041 1.00 6.03 282 PHE A CA 1
ATOM 2225 C C . PHE A 1 282 ? 63.449 50.223 20.916 1.00 5.87 282 PHE A C 1
ATOM 2226 O O . PHE A 1 282 ? 62.284 50.523 21.213 1.00 6.87 282 PHE A O 1
ATOM 2234 N N . VAL A 1 283 ? 64.506 50.893 21.365 1.00 5.75 283 VAL A N 1
ATOM 2235 C CA . VAL A 1 283 ? 64.415 51.863 22.441 1.00 6.98 283 VAL A CA 1
ATOM 2236 C C . VAL A 1 283 ? 65.044 53.192 22.024 1.00 5.50 283 VAL A C 1
ATOM 2237 O O . VAL A 1 283 ? 66.216 53.246 21.681 1.00 6.06 283 VAL A O 1
ATOM 2241 N N . GLY A 1 284 ? 64.230 54.268 22.041 1.00 5.20 284 GLY A N 1
ATOM 2242 C CA . GLY A 1 284 ? 64.785 55.573 21.724 1.00 5.51 284 GLY A CA 1
ATOM 2243 C C . GLY A 1 284 ? 65.424 55.638 20.360 1.00 4.98 284 GLY A C 1
ATOM 2244 O O . GLY A 1 284 ? 66.505 56.196 20.178 1.00 5.42 284 GLY A O 1
ATOM 2245 N N . ASN A 1 285 ? 64.729 55.059 19.382 1.00 5.09 285 ASN A N 1
ATOM 2246 C CA . ASN A 1 285 ? 65.290 54.670 18.087 1.00 5.25 285 ASN A CA 1
ATOM 2247 C C . ASN A 1 285 ? 64.330 55.023 16.972 1.00 4.94 285 ASN A C 1
ATOM 2248 O O . ASN A 1 285 ? 63.159 54.608 17.011 1.00 5.31 285 ASN A O 1
ATOM 2253 N N . ASN A 1 286 ? 64.800 55.749 15.983 1.00 5.19 286 ASN A N 1
ATOM 2254 C CA . ASN A 1 286 ? 64.043 56.025 14.772 1.00 4.67 286 ASN A CA 1
ATOM 2255 C C . ASN A 1 286 ? 64.830 55.690 13.534 1.00 5.37 286 ASN A C 1
ATOM 2256 O O . ASN A 1 286 ? 64.721 56.376 12.499 1.00 5.43 286 ASN A O 1
ATOM 2261 N N . TYR A 1 287 ? 65.579 54.589 13.600 1.00 5.48 287 TYR A N 1
ATOM 2262 C CA . TYR A 1 287 ? 66.342 54.028 12.496 1.00 5.19 287 TYR A CA 1
ATOM 2263 C C . TYR A 1 287 ? 65.650 54.156 11.141 1.00 4.83 287 TYR A C 1
ATOM 2264 O O . TYR A 1 287 ? 64.609 53.506 10.929 1.00 5.74 287 TYR A O 1
ATOM 2273 N N . PRO A 1 288 ? 66.180 54.933 10.204 1.00 4.97 288 PRO A N 1
ATOM 2274 C CA . PRO A 1 288 ? 65.430 55.275 8.989 1.00 5.65 288 PRO A CA 1
ATOM 2275 C C . PRO A 1 288 ? 65.469 54.174 7.932 1.00 5.30 288 PRO A C 1
ATOM 2276 O O . PRO A 1 288 ? 64.764 54.295 6.941 1.00 6.99 288 PRO A O 1
ATOM 2280 N N . PHE A 1 289 ? 66.300 53.172 8.103 1.00 6.09 289 PHE A N 1
ATOM 2281 C CA . PHE A 1 289 ? 66.433 52.105 7.143 1.00 6.00 289 PHE A CA 1
ATOM 2282 C C . PHE A 1 289 ? 65.498 50.956 7.449 1.00 6.57 289 PHE A C 1
ATOM 2283 O O . PHE A 1 289 ? 65.520 49.956 6.722 1.00 7.69 289 PHE A O 1
ATOM 2291 N N . ALA A 1 290 ? 64.734 51.008 8.545 1.00 6.51 290 ALA A N 1
ATOM 2292 C CA . ALA A 1 290 ? 63.972 49.850 9.019 1.00 6.81 290 ALA A CA 1
ATOM 2293 C C . ALA A 1 290 ? 63.164 49.186 7.905 1.00 7.10 290 ALA A C 1
ATOM 2294 O O . ALA A 1 290 ? 63.336 47.983 7.645 1.00 8.45 290 ALA A O 1
ATOM 2296 N N . GLU A 1 291 ? 62.303 49.957 7.253 1.00 6.64 291 GLU A N 1
ATOM 2297 C CA . GLU A 1 291 ? 61.396 49.413 6.268 1.00 7.86 291 GLU A CA 1
ATOM 2298 C C . GLU A 1 291 ? 62.148 49.094 4.951 1.00 8.26 291 GLU A C 1
ATOM 2299 O O . GLU A 1 291 ? 61.976 48.000 4.372 1.00 9.42 291 GLU A O 1
ATOM 2305 N N . VAL A 1 292 ? 62.933 50.041 4.453 1.00 7.81 292 VAL A N 1
ATOM 2306 C CA . VAL A 1 292 ? 63.498 49.862 3.112 1.00 8.37 292 VAL A CA 1
ATOM 2307 C C . VAL A 1 292 ? 64.478 48.679 3.078 1.00 8.94 292 VAL A C 1
ATOM 2308 O O . VAL A 1 292 ? 64.593 48.062 2.022 1.00 13.09 292 VAL A O 1
ATOM 2312 N N . SER A 1 293 ? 65.164 48.421 4.192 1.00 8.07 293 SER A N 1
ATOM 2313 C CA . SER A 1 293 ? 66.098 47.308 4.238 1.00 8.88 293 SER A CA 1
ATOM 2314 C C . SER A 1 293 ? 65.450 46.042 4.752 1.00 9.30 293 SER A C 1
ATOM 2315 O O . SER A 1 293 ? 66.160 45.022 4.886 1.00 11.00 293 SER A O 1
ATOM 2318 N N . LYS A 1 294 ? 64.196 46.048 5.075 1.00 8.95 294 LYS A N 1
ATOM 2319 C CA . LYS A 1 294 ? 63.489 44.877 5.598 1.00 9.74 294 LYS A CA 1
ATOM 2320 C C . LYS A 1 294 ? 64.182 44.339 6.842 1.00 9.08 294 LYS A C 1
ATOM 2321 O O . LYS A 1 294 ? 64.249 43.135 7.088 1.00 9.84 294 LYS A O 1
ATOM 2327 N N . ALA A 1 295 ? 64.689 45.253 7.702 1.00 8.22 295 ALA A N 1
ATOM 2328 C CA . ALA A 1 295 ? 65.519 44.902 8.840 1.00 8.44 295 ALA A CA 1
ATOM 2329 C C . ALA A 1 295 ? 64.820 43.901 9.757 1.00 8.16 295 ALA A C 1
ATOM 2330 O O . ALA A 1 295 ? 65.501 43.022 10.307 1.00 9.80 295 ALA A O 1
ATOM 2332 N N . PHE A 1 296 ? 63.523 44.084 9.965 1.00 7.60 296 PHE A N 1
ATOM 2333 C CA . PHE A 1 296 ? 62.745 43.329 10.922 1.00 7.48 296 PHE A CA 1
ATOM 2334 C C . PHE A 1 296 ? 61.893 42.288 10.275 1.00 8.92 296 PHE A C 1
ATOM 2335 O O . PHE A 1 296 ? 60.955 41.802 10.923 1.00 9.85 296 PHE A O 1
ATOM 2343 N N A LYS A 1 297 ? 62.200 41.927 9.009 0.58 9.65 297 LYS A N 1
ATOM 2344 N N B LYS A 1 297 ? 62.153 41.889 9.012 0.42 9.30 297 LYS A N 1
ATOM 2345 C CA A LYS A 1 297 ? 61.306 41.080 8.245 0.58 11.74 297 LYS A CA 1
ATOM 2346 C CA B LYS A 1 297 ? 61.290 40.890 8.403 0.42 10.80 297 LYS A CA 1
ATOM 2347 C C A LYS A 1 297 ? 60.969 39.796 8.979 0.58 11.59 297 LYS A C 1
ATOM 2348 C C B LYS A 1 297 ? 61.333 39.561 9.135 0.42 11.79 297 LYS A C 1
ATOM 2349 O O A LYS A 1 297 ? 59.821 39.319 8.904 0.58 13.03 297 LYS A O 1
ATOM 2350 O O B LYS A 1 297 ? 60.390 38.757 9.069 0.42 10.61 297 LYS A O 1
ATOM 2361 N N A ASN A 1 298 ? 61.922 39.207 9.690 0.60 11.13 298 ASN A N 1
ATOM 2362 N N B ASN A 1 298 ? 62.412 39.252 9.854 0.40 10.89 298 ASN A N 1
ATOM 2363 C CA A ASN A 1 298 ? 61.691 37.901 10.346 0.60 13.52 298 ASN A CA 1
ATOM 2364 C CA B ASN A 1 298 ? 62.398 37.912 10.495 0.40 11.12 298 ASN A CA 1
ATOM 2365 C C A ASN A 1 298 ? 61.689 38.016 11.870 0.60 11.89 298 ASN A C 1
ATOM 2366 C C B ASN A 1 298 ? 62.185 38.050 11.993 0.40 11.36 298 ASN A C 1
ATOM 2367 O O A ASN A 1 298 ? 61.657 36.962 12.548 0.60 11.79 298 ASN A O 1
ATOM 2368 O O B ASN A 1 298 ? 62.424 37.106 12.765 0.40 15.49 298 ASN A O 1
ATOM 2377 N N . THR A 1 299 ? 61.694 39.211 12.428 1.00 9.99 299 THR A N 1
ATOM 2378 C CA . THR A 1 299 ? 61.545 39.430 13.859 1.00 8.89 299 THR A CA 1
ATOM 2379 C C . THR A 1 299 ? 60.177 38.941 14.292 1.00 9.75 299 THR A C 1
ATOM 2380 O O . THR A 1 299 ? 59.164 39.323 13.716 1.00 11.96 299 THR A O 1
ATOM 2384 N N . ARG A 1 300 ? 60.091 38.099 15.321 1.00 9.02 300 ARG A N 1
ATOM 2385 C CA . ARG A 1 300 ? 58.820 37.569 15.803 1.00 10.08 300 ARG A CA 1
ATOM 2386 C C . ARG A 1 300 ? 58.064 38.618 16.633 1.00 9.84 300 ARG A C 1
ATOM 2387 O O . ARG A 1 300 ? 56.927 38.897 16.346 1.00 11.10 300 ARG A O 1
ATOM 2395 N N . TYR A 1 301 ? 58.747 39.195 17.663 1.00 8.64 301 TYR A N 1
ATOM 2396 C CA . TYR A 1 301 ? 58.134 40.164 18.535 1.00 8.15 301 TYR A CA 1
ATOM 2397 C C . TYR A 1 301 ? 59.003 41.431 18.563 1.00 7.35 301 TYR A C 1
ATOM 2398 O O . TYR A 1 301 ? 60.231 41.348 18.647 1.00 9.65 301 TYR A O 1
ATOM 2407 N N . PHE A 1 302 ? 58.302 42.530 18.502 1.00 7.87 302 PHE A N 1
ATOM 2408 C CA . PHE A 1 302 ? 58.956 43.861 18.437 1.00 6.95 302 PHE A CA 1
ATOM 2409 C C . PHE A 1 302 ? 58.399 44.694 19.569 1.00 7.54 302 PHE A C 1
ATOM 2410 O O . PHE A 1 302 ? 57.202 44.932 19.655 1.00 8.51 302 PHE A O 1
ATOM 2418 N N . LEU A 1 303 ? 59.289 45.141 20.440 1.00 6.76 303 LEU A N 1
ATOM 2419 C CA . LEU A 1 303 ? 58.959 45.809 21.683 1.00 6.75 303 LEU A CA 1
ATOM 2420 C C . LEU A 1 303 ? 59.535 47.194 21.583 1.00 7.15 303 LEU A C 1
ATOM 2421 O O . LEU A 1 303 ? 60.710 47.329 21.302 1.00 9.52 303 LEU A O 1
ATOM 2426 N N . GLN A 1 304 ? 58.730 48.236 21.788 1.00 6.20 304 GLN A N 1
ATOM 2427 C CA . GLN A 1 304 ? 59.236 49.586 21.543 1.00 6.55 304 GLN A CA 1
ATOM 2428 C C . GLN A 1 304 ? 59.046 50.460 22.788 1.00 6.53 304 GLN A C 1
ATOM 2429 O O . GLN A 1 304 ? 57.988 50.425 23.406 1.00 7.97 304 GLN A O 1
ATOM 2435 N N . ILE A 1 305 ? 60.048 51.285 23.076 1.00 6.10 305 ILE A N 1
ATOM 2436 C CA . ILE A 1 305 ? 59.994 52.295 24.107 1.00 6.24 305 ILE A CA 1
ATOM 2437 C C . ILE A 1 305 ? 60.378 53.643 23.449 1.00 5.91 305 ILE A C 1
ATOM 2438 O O . ILE A 1 305 ? 61.486 53.758 22.883 1.00 6.52 305 ILE A O 1
ATOM 2443 N N . ASP A 1 306 ? 59.495 54.631 23.498 1.00 6.00 306 ASP A N 1
ATOM 2444 C CA . ASP A 1 306 ? 59.787 55.941 22.921 1.00 6.00 306 ASP A CA 1
ATOM 2445 C C . ASP A 1 306 ? 58.945 56.973 23.674 1.00 6.27 306 ASP A C 1
ATOM 2446 O O . ASP A 1 306 ? 57.850 56.666 24.117 1.00 7.40 306 ASP A O 1
ATOM 2451 N N . ILE A 1 307 ? 59.493 58.174 23.788 1.00 5.77 307 ILE A N 1
ATOM 2452 C CA A ILE A 1 307 ? 58.790 59.295 24.404 0.76 6.12 307 ILE A CA 1
ATOM 2453 C CA B ILE A 1 307 ? 58.734 59.245 24.432 0.24 6.60 307 ILE A CA 1
ATOM 2454 C C . ILE A 1 307 ? 57.795 59.965 23.484 1.00 6.68 307 ILE A C 1
ATOM 2455 O O . ILE A 1 307 ? 56.944 60.741 23.930 1.00 7.93 307 ILE A O 1
ATOM 2464 N N . ASP A 1 308 ? 57.890 59.734 22.163 1.00 6.28 308 ASP A N 1
ATOM 2465 C CA . ASP A 1 308 ? 57.101 60.452 21.144 1.00 6.52 308 ASP A CA 1
ATOM 2466 C C . ASP A 1 308 ? 56.010 59.566 20.603 1.00 5.91 308 ASP A C 1
ATOM 2467 O O . ASP A 1 308 ? 56.315 58.560 19.951 1.00 6.44 308 ASP A O 1
ATOM 2472 N N . PRO A 1 309 ? 54.750 59.899 20.809 1.00 6.32 309 PRO A N 1
ATOM 2473 C CA . PRO A 1 309 ? 53.689 59.046 20.277 1.00 6.59 309 PRO A CA 1
ATOM 2474 C C . PRO A 1 309 ? 53.742 58.919 18.761 1.00 5.87 309 PRO A C 1
ATOM 2475 O O . PRO A 1 309 ? 53.300 57.910 18.193 1.00 6.97 309 PRO A O 1
ATOM 2479 N N . ALA A 1 310 ? 54.301 59.900 18.063 1.00 5.89 310 ALA A N 1
ATOM 2480 C CA . ALA A 1 310 ? 54.396 59.826 16.613 1.00 5.82 310 ALA A CA 1
ATOM 2481 C C . ALA A 1 310 ? 55.287 58.659 16.154 1.00 5.29 310 ALA A C 1
ATOM 2482 O O . ALA A 1 310 ? 55.267 58.314 14.970 1.00 6.69 310 ALA A O 1
ATOM 2484 N N A LYS A 1 311 ? 56.108 58.114 17.033 0.80 5.70 311 LYS A N 1
ATOM 2485 N N B LYS A 1 311 ? 56.075 58.047 17.028 0.20 6.24 311 LYS A N 1
ATOM 2486 C CA A LYS A 1 311 ? 57.098 57.080 16.749 0.80 5.36 311 LYS A CA 1
ATOM 2487 C CA B LYS A 1 311 ? 56.988 56.992 16.586 0.20 6.22 311 LYS A CA 1
ATOM 2488 C C A LYS A 1 311 ? 56.548 55.693 17.035 0.80 5.26 311 LYS A C 1
ATOM 2489 C C B LYS A 1 311 ? 56.409 55.607 16.846 0.20 5.39 311 LYS A C 1
ATOM 2490 O O A LYS A 1 311 ? 57.198 54.702 16.656 0.80 4.53 311 LYS A O 1
ATOM 2491 O O B LYS A 1 311 ? 56.830 54.606 16.260 0.20 7.50 311 LYS A O 1
ATOM 2502 N N . LEU A 1 312 ? 55.458 55.547 17.778 1.00 5.89 312 LEU A N 1
ATOM 2503 C CA . LEU A 1 312 ? 55.054 54.224 18.287 1.00 6.39 312 LEU A CA 1
ATOM 2504 C C . LEU A 1 312 ? 54.370 53.417 17.190 1.00 5.93 312 LEU A C 1
ATOM 2505 O O . LEU A 1 312 ? 53.349 53.787 16.677 1.00 6.71 312 LEU A O 1
ATOM 2510 N N . GLY A 1 313 ? 55.022 52.303 16.821 1.00 6.29 313 GLY A N 1
ATOM 2511 C CA . GLY A 1 313 ? 54.614 51.530 15.680 1.00 6.71 313 GLY A CA 1
ATOM 2512 C C . GLY A 1 313 ? 54.978 52.081 14.356 1.00 5.83 313 GLY A C 1
ATOM 2513 O O . GLY A 1 313 ? 54.522 51.597 13.304 1.00 7.01 313 GLY A O 1
ATOM 2514 N N . LYS A 1 314 ? 55.852 53.090 14.327 1.00 6.57 314 LYS A N 1
ATOM 2515 C CA . LYS A 1 314 ? 56.242 53.710 13.061 1.00 6.57 314 LYS A CA 1
ATOM 2516 C C . LYS A 1 314 ? 57.056 52.776 12.178 1.00 5.86 314 LYS A C 1
ATOM 2517 O O . LYS A 1 314 ? 56.803 52.705 10.974 1.00 7.88 314 LYS A O 1
ATOM 2523 N N . ARG A 1 315 ? 58.056 52.109 12.753 1.00 5.97 315 ARG A N 1
ATOM 2524 C CA . ARG A 1 315 ? 59.063 51.418 11.986 1.00 6.47 315 ARG A CA 1
ATOM 2525 C C . ARG A 1 315 ? 58.791 49.924 11.794 1.00 6.60 315 ARG A C 1
ATOM 2526 O O . ARG A 1 315 ? 59.446 49.278 10.973 1.00 8.71 315 ARG A O 1
ATOM 2534 N N . HIS A 1 316 ? 57.886 49.396 12.586 1.00 6.67 316 HIS A N 1
ATOM 2535 C CA . HIS A 1 316 ? 57.412 48.014 12.562 1.00 6.08 316 HIS A CA 1
ATOM 2536 C C . HIS A 1 316 ? 56.222 47.945 13.484 1.00 6.69 316 HIS A C 1
ATOM 2537 O O . HIS A 1 316 ? 56.107 48.716 14.434 1.00 8.06 316 HIS A O 1
ATOM 2544 N N . LYS A 1 317 ? 55.362 46.942 13.246 1.00 8.23 317 LYS A N 1
ATOM 2545 C CA . LYS A 1 317 ? 54.220 46.735 14.165 1.00 8.98 317 LYS A CA 1
ATOM 2546 C C . LYS A 1 317 ? 54.694 46.336 15.539 1.00 8.06 317 LYS A C 1
ATOM 2547 O O . LYS A 1 317 ? 55.577 45.441 15.634 1.00 9.03 317 LYS A O 1
ATOM 2553 N N . THR A 1 318 ? 54.161 46.926 16.615 1.00 8.74 318 THR A N 1
ATOM 2554 C CA . THR A 1 318 ? 54.648 46.599 17.916 1.00 8.35 318 THR A CA 1
ATOM 2555 C C . THR A 1 318 ? 53.751 45.507 18.534 1.00 7.93 318 THR A C 1
ATOM 2556 O O . THR A 1 318 ? 52.551 45.418 18.322 1.00 10.19 318 THR A O 1
ATOM 2560 N N . ASP A 1 319 ? 54.409 44.685 19.350 1.00 8.57 319 ASP A N 1
ATOM 2561 C CA . ASP A 1 319 ? 53.706 43.770 20.249 1.00 8.57 319 ASP A CA 1
ATOM 2562 C C . ASP A 1 319 ? 53.496 44.368 21.625 1.00 10.31 319 ASP A C 1
ATOM 2563 O O . ASP A 1 319 ? 52.482 44.067 22.287 1.00 12.70 319 ASP A O 1
ATOM 2568 N N A ILE A 1 320 ? 54.446 45.162 22.075 0.40 9.35 320 ILE A N 1
ATOM 2569 N N B ILE A 1 320 ? 54.421 45.188 22.092 0.60 8.95 320 ILE A N 1
ATOM 2570 C CA A ILE A 1 320 ? 54.343 46.009 23.248 0.40 8.80 320 ILE A CA 1
ATOM 2571 C CA B ILE A 1 320 ? 54.234 46.002 23.298 0.60 8.48 320 ILE A CA 1
ATOM 2572 C C A ILE A 1 320 ? 54.897 47.390 22.863 0.40 6.55 320 ILE A C 1
ATOM 2573 C C B ILE A 1 320 ? 54.911 47.352 23.012 0.60 8.06 320 ILE A C 1
ATOM 2574 O O A ILE A 1 320 ? 55.954 47.384 22.230 0.40 6.61 320 ILE A O 1
ATOM 2575 O O B ILE A 1 320 ? 56.050 47.373 22.551 0.60 8.84 320 ILE A O 1
ATOM 2584 N N . ALA A 1 321 ? 54.193 48.448 23.231 1.00 8.02 321 ALA A N 1
ATOM 2585 C CA . ALA A 1 321 ? 54.687 49.804 23.005 1.00 8.01 321 ALA A CA 1
ATOM 2586 C C . ALA A 1 321 ? 54.559 50.545 24.335 1.00 8.07 321 ALA A C 1
ATOM 2587 O O . ALA A 1 321 ? 53.467 50.545 24.922 1.00 9.62 321 ALA A O 1
ATOM 2589 N N . VAL A 1 322 ? 55.617 51.196 24.735 1.00 7.08 322 VAL A N 1
ATOM 2590 C CA . VAL A 1 322 ? 55.647 51.960 25.965 1.00 7.56 322 VAL A CA 1
ATOM 2591 C C . VAL A 1 322 ? 56.005 53.408 25.624 1.00 6.77 322 VAL A C 1
ATOM 2592 O O . VAL A 1 322 ? 57.081 53.670 25.088 1.00 7.98 322 VAL A O 1
ATOM 2596 N N . LEU A 1 323 ? 55.083 54.305 25.941 1.00 7.08 323 LEU A N 1
ATOM 2597 C CA . LEU A 1 323 ? 55.271 55.742 25.735 1.00 6.90 323 LEU A CA 1
ATOM 2598 C C . LEU A 1 323 ? 55.872 56.305 26.992 1.00 7.82 323 LEU A C 1
ATOM 2599 O O . LEU A 1 323 ? 55.163 56.702 27.907 1.00 9.45 323 LEU A O 1
ATOM 2604 N N . ALA A 1 324 ? 57.207 56.297 27.092 1.00 7.67 324 ALA A N 1
ATOM 2605 C CA . ALA A 1 324 ? 57.873 56.687 28.311 1.00 7.55 324 ALA A CA 1
ATOM 2606 C C . ALA A 1 324 ? 59.324 57.008 28.017 1.00 7.82 324 ALA A C 1
ATOM 2607 O O . ALA A 1 324 ? 59.889 56.621 26.981 1.00 9.59 324 ALA A O 1
ATOM 2609 N N . ASP A 1 325 ? 59.915 57.697 29.002 1.00 8.18 325 ASP A N 1
ATOM 2610 C CA . ASP A 1 325 ? 61.329 57.957 28.979 1.00 8.09 325 ASP A CA 1
ATOM 2611 C C . ASP A 1 325 ? 62.145 56.667 28.968 1.00 7.61 325 ASP A C 1
ATOM 2612 O O . ASP A 1 325 ? 61.853 55.735 29.736 1.00 8.29 325 ASP A O 1
ATOM 2617 N N . ALA A 1 326 ? 63.181 56.639 28.153 1.00 7.85 326 ALA A N 1
ATOM 2618 C CA . ALA A 1 326 ? 63.992 55.449 28.016 1.00 7.56 326 ALA A CA 1
ATOM 2619 C C . ALA A 1 326 ? 64.665 55.038 29.313 1.00 8.10 326 ALA A C 1
ATOM 2620 O O . ALA A 1 326 ? 64.615 53.866 29.702 1.00 8.40 326 ALA A O 1
ATOM 2622 N N A GLN A 1 327 ? 65.342 55.938 30.011 0.54 8.40 327 GLN A N 1
ATOM 2623 N N B GLN A 1 327 ? 65.366 55.943 29.979 0.46 8.33 327 GLN A N 1
ATOM 2624 C CA A GLN A 1 327 ? 66.061 55.565 31.193 0.54 9.34 327 GLN A CA 1
ATOM 2625 C CA B GLN A 1 327 ? 66.049 55.635 31.213 0.46 8.96 327 GLN A CA 1
ATOM 2626 C C A GLN A 1 327 ? 65.096 55.119 32.284 0.54 8.24 327 GLN A C 1
ATOM 2627 C C B GLN A 1 327 ? 65.033 55.047 32.193 0.46 10.25 327 GLN A C 1
ATOM 2628 O O A GLN A 1 327 ? 65.387 54.170 33.018 0.54 8.39 327 GLN A O 1
ATOM 2629 O O B GLN A 1 327 ? 65.278 53.956 32.721 0.46 11.31 327 GLN A O 1
ATOM 2640 N N . LYS A 1 328 ? 63.946 55.794 32.444 1.00 9.72 328 LYS A N 1
ATOM 2641 C CA . LYS A 1 328 ? 62.996 55.340 33.497 1.00 10.09 328 LYS A CA 1
ATOM 2642 C C . LYS A 1 328 ? 62.513 53.914 33.147 1.00 8.58 328 LYS A C 1
ATOM 2643 O O . LYS A 1 328 ? 62.345 53.089 34.030 1.00 9.61 328 LYS A O 1
ATOM 2649 N N . THR A 1 329 ? 62.291 53.655 31.884 1.00 8.05 329 THR A N 1
ATOM 2650 C CA . THR A 1 329 ? 61.741 52.364 31.485 1.00 7.83 329 THR A CA 1
ATOM 2651 C C . THR A 1 329 ? 62.777 51.269 31.626 1.00 8.04 329 THR A C 1
ATOM 2652 O O . THR A 1 329 ? 62.479 50.176 32.156 1.00 8.59 329 THR A O 1
ATOM 2656 N N . LEU A 1 330 ? 63.986 51.526 31.146 1.00 8.20 330 LEU A N 1
ATOM 2657 C CA . LEU A 1 330 ? 65.049 50.539 31.242 1.00 8.47 330 LEU A CA 1
ATOM 2658 C C . LEU A 1 330 ? 65.388 50.263 32.696 1.00 9.54 330 LEU A C 1
ATOM 2659 O O . LEU A 1 330 ? 65.682 49.125 33.066 1.00 10.52 330 LEU A O 1
ATOM 2664 N N . ALA A 1 331 ? 65.360 51.288 33.534 1.00 9.80 331 ALA A N 1
ATOM 2665 C CA . ALA A 1 331 ? 65.576 51.103 34.965 1.00 10.22 331 ALA A CA 1
ATOM 2666 C C . ALA A 1 331 ? 64.492 50.190 35.538 1.00 9.88 331 ALA A C 1
ATOM 2667 O O . ALA A 1 331 ? 64.783 49.344 36.397 1.00 11.75 331 ALA A O 1
ATOM 2669 N N . ALA A 1 332 ? 63.249 50.361 35.119 1.00 10.06 332 ALA A N 1
ATOM 2670 C CA . ALA A 1 332 ? 62.175 49.568 35.593 1.00 11.00 332 ALA A CA 1
ATOM 2671 C C . ALA A 1 332 ? 62.311 48.121 35.162 1.00 10.42 332 ALA A C 1
ATOM 2672 O O . ALA A 1 332 ? 61.940 47.200 35.927 1.00 11.59 332 ALA A O 1
ATOM 2674 N N . ILE A 1 333 ? 62.770 47.887 33.954 1.00 9.16 333 ILE A N 1
ATOM 2675 C CA . ILE A 1 333 ? 63.064 46.515 33.527 1.00 9.78 333 ILE A CA 1
ATOM 2676 C C . ILE A 1 333 ? 64.160 45.900 34.402 1.00 10.12 333 ILE A C 1
ATOM 2677 O O . ILE A 1 333 ? 64.019 44.797 34.933 1.00 10.87 333 ILE A O 1
ATOM 2682 N N . LEU A 1 334 ? 65.263 46.633 34.549 1.00 10.39 334 LEU A N 1
ATOM 2683 C CA . LEU A 1 334 ? 66.447 46.133 35.284 1.00 11.52 334 LEU A CA 1
ATOM 2684 C C . LEU A 1 334 ? 66.011 45.789 36.705 1.00 12.83 334 LEU A C 1
ATOM 2685 O O . LEU A 1 334 ? 66.453 44.784 37.298 1.00 14.01 334 LEU A O 1
ATOM 2690 N N . ALA A 1 335 ? 65.127 46.592 37.313 1.00 13.34 335 ALA A N 1
ATOM 2691 C CA . ALA A 1 335 ? 64.785 46.403 38.725 1.00 14.51 335 ALA A CA 1
ATOM 2692 C C . ALA A 1 335 ? 63.968 45.160 38.932 1.00 13.91 335 ALA A C 1
ATOM 2693 O O . ALA A 1 335 ? 63.913 44.688 40.044 1.00 18.03 335 ALA A O 1
ATOM 2695 N N . GLN A 1 336 ? 63.371 44.558 37.880 1.00 12.91 336 GLN A N 1
ATOM 2696 C CA . GLN A 1 336 ? 62.551 43.378 38.018 1.00 13.21 336 GLN A CA 1
ATOM 2697 C C . GLN A 1 336 ? 63.175 42.116 37.425 1.00 14.74 336 GLN A C 1
ATOM 2698 O O . GLN A 1 336 ? 62.454 41.102 37.375 1.00 17.51 336 GLN A O 1
ATOM 2704 N N . VAL A 1 337 ? 64.424 42.128 37.058 1.00 12.26 337 VAL A N 1
ATOM 2705 C CA . VAL A 1 337 ? 65.149 40.981 36.581 1.00 12.11 337 VAL A CA 1
ATOM 2706 C C . VAL A 1 337 ? 66.360 40.632 37.479 1.00 13.20 337 VAL A C 1
ATOM 2707 O O . VAL A 1 337 ? 66.811 41.448 38.253 1.00 14.99 337 VAL A O 1
ATOM 2711 N N . SER A 1 338 ? 66.801 39.379 37.299 1.00 15.11 338 SER A N 1
ATOM 2712 C CA . SER A 1 338 ? 68.009 38.927 37.985 1.00 16.89 338 SER A CA 1
ATOM 2713 C C . SER A 1 338 ? 68.893 38.253 36.933 1.00 14.79 338 SER A C 1
ATOM 2714 O O . SER A 1 338 ? 68.569 37.981 35.810 1.00 13.89 338 SER A O 1
ATOM 2717 N N . GLU A 1 339 ? 70.103 38.001 37.448 1.00 15.04 339 GLU A N 1
ATOM 2718 C CA . GLU A 1 339 ? 71.177 37.455 36.653 1.00 13.98 339 GLU A CA 1
ATOM 2719 C C . GLU A 1 339 ? 70.726 36.140 36.007 1.00 12.05 339 GLU A C 1
ATOM 2720 O O . GLU A 1 339 ? 70.209 35.259 36.662 1.00 14.47 339 GLU A O 1
ATOM 2726 N N . ARG A 1 340 ? 70.963 36.009 34.700 1.00 11.02 340 ARG A N 1
ATOM 2727 C CA . ARG A 1 340 ? 70.728 34.805 33.921 1.00 11.68 340 ARG A CA 1
ATOM 2728 C C . ARG A 1 340 ? 72.026 34.180 33.513 1.00 11.36 340 ARG A C 1
ATOM 2729 O O . ARG A 1 340 ? 73.027 34.880 33.315 1.00 11.90 340 ARG A O 1
ATOM 2737 N N . GLU A 1 341 ? 72.019 32.902 33.341 1.00 11.43 341 GLU A N 1
ATOM 2738 C CA A GLU A 1 341 ? 73.125 32.137 32.808 0.40 12.00 341 GLU A CA 1
ATOM 2739 C CA B GLU A 1 341 ? 73.212 32.249 32.841 0.60 12.09 341 GLU A CA 1
ATOM 2740 C C . GLU A 1 341 ? 73.373 32.474 31.335 1.00 11.43 341 GLU A C 1
ATOM 2741 O O . GLU A 1 341 ? 72.491 32.821 30.602 1.00 10.86 341 GLU A O 1
ATOM 2752 N N . SER A 1 342 ? 74.612 32.286 30.899 1.00 10.68 342 SER A N 1
ATOM 2753 C CA . SER A 1 342 ? 74.977 32.254 29.498 1.00 9.06 342 SER A CA 1
ATOM 2754 C C . SER A 1 342 ? 74.045 31.394 28.678 1.00 8.94 342 SER A C 1
ATOM 2755 O O . SER A 1 342 ? 73.499 30.404 29.181 1.00 10.83 342 SER A O 1
ATOM 2758 N N . THR A 1 343 ? 73.934 31.744 27.417 1.00 9.56 343 THR A N 1
ATOM 2759 C CA . THR A 1 343 ? 73.207 30.988 26.406 1.00 9.99 343 THR A CA 1
ATOM 2760 C C . THR A 1 343 ? 74.108 30.798 25.182 1.00 8.68 343 THR A C 1
ATOM 2761 O O . THR A 1 343 ? 75.085 31.547 25.002 1.00 8.18 343 THR A O 1
ATOM 2765 N N . PRO A 1 344 ? 73.729 29.842 24.326 1.00 9.33 344 PRO A N 1
ATOM 2766 C CA . PRO A 1 344 ? 74.421 29.713 23.034 1.00 8.52 344 PRO A CA 1
ATOM 2767 C C . PRO A 1 344 ? 74.405 31.011 22.215 1.00 8.17 344 PRO A C 1
ATOM 2768 O O . PRO A 1 344 ? 75.424 31.377 21.619 1.00 8.14 344 PRO A O 1
ATOM 2772 N N . TRP A 1 345 ? 73.249 31.679 22.189 1.00 8.18 345 TRP A N 1
ATOM 2773 C CA . TRP A 1 345 ? 73.139 32.912 21.403 1.00 8.34 345 TRP A CA 1
ATOM 2774 C C . TRP A 1 345 ? 74.092 33.973 21.910 1.00 7.76 345 TRP A C 1
ATOM 2775 O O . TRP A 1 345 ? 74.788 34.640 21.110 1.00 8.36 345 TRP A O 1
ATOM 2786 N N . TRP A 1 346 ? 74.156 34.107 23.230 1.00 7.47 346 TRP A N 1
ATOM 2787 C CA . TRP A 1 346 ? 75.099 35.034 23.802 1.00 7.55 346 TRP A CA 1
ATOM 2788 C C . TRP A 1 346 ? 76.543 34.725 23.401 1.00 7.68 346 TRP A C 1
ATOM 2789 O O . TRP A 1 346 ? 77.307 35.609 22.949 1.00 8.33 346 TRP A O 1
ATOM 2800 N N . GLN A 1 347 ? 76.978 33.479 23.586 1.00 7.60 347 GLN A N 1
ATOM 2801 C CA . GLN A 1 347 ? 78.355 33.162 23.280 1.00 7.47 347 GLN A CA 1
ATOM 2802 C C . GLN A 1 347 ? 78.657 33.303 21.792 1.00 7.70 347 GLN A C 1
ATOM 2803 O O . GLN A 1 347 ? 79.773 33.697 21.442 1.00 8.42 347 GLN A O 1
ATOM 2809 N N . ALA A 1 348 ? 77.723 32.926 20.911 1.00 7.77 348 ALA A N 1
ATOM 2810 C CA . ALA A 1 348 ? 77.964 33.064 19.495 1.00 7.57 348 ALA A CA 1
ATOM 2811 C C . ALA A 1 348 ? 78.263 34.537 19.134 1.00 7.20 348 ALA A C 1
ATOM 2812 O O . ALA A 1 348 ? 79.181 34.847 18.388 1.00 7.96 348 ALA A O 1
ATOM 2814 N N . ASN A 1 349 ? 77.440 35.419 19.673 1.00 7.55 349 ASN A N 1
ATOM 2815 C CA . ASN A 1 349 ? 77.647 36.840 19.424 1.00 7.44 349 ASN A CA 1
ATOM 2816 C C . ASN A 1 349 ? 78.949 37.342 20.017 1.00 7.80 349 ASN A C 1
ATOM 2817 O O . ASN A 1 349 ? 79.644 38.121 19.389 1.00 8.35 349 ASN A O 1
ATOM 2822 N N . LEU A 1 350 ? 79.284 36.909 21.246 1.00 7.73 350 LEU A N 1
ATOM 2823 C CA . LEU A 1 350 ? 80.552 37.362 21.816 1.00 7.68 350 LEU A CA 1
ATOM 2824 C C . LEU A 1 350 ? 81.730 36.962 20.925 1.00 7.31 350 LEU A C 1
ATOM 2825 O O . LEU A 1 350 ? 82.683 37.729 20.744 1.00 7.89 350 LEU A O 1
ATOM 2830 N N . ALA A 1 351 ? 81.724 35.738 20.412 1.00 7.23 351 ALA A N 1
ATOM 2831 C CA . ALA A 1 351 ? 82.814 35.261 19.595 1.00 7.73 351 ALA A CA 1
ATOM 2832 C C . ALA A 1 351 ? 82.884 36.032 18.270 1.00 7.39 351 ALA A C 1
ATOM 2833 O O . ALA A 1 351 ? 83.952 36.368 17.782 1.00 8.75 351 ALA A O 1
ATOM 2835 N N . ASN A 1 352 ? 81.733 36.357 17.719 1.00 7.46 352 ASN A N 1
ATOM 2836 C CA . ASN A 1 352 ? 81.641 37.092 16.482 1.00 7.63 352 ASN A CA 1
ATOM 2837 C C . ASN A 1 352 ? 82.235 38.486 16.660 1.00 7.41 352 ASN A C 1
ATOM 2838 O O . ASN A 1 352 ? 82.959 38.991 15.793 1.00 8.54 352 ASN A O 1
ATOM 2843 N N . VAL A 1 353 ? 81.878 39.139 17.771 1.00 7.68 353 VAL A N 1
ATOM 2844 C CA . VAL A 1 353 ? 82.452 40.467 18.054 1.00 7.69 353 VAL A CA 1
ATOM 2845 C C . VAL A 1 353 ? 83.944 40.383 18.180 1.00 7.72 353 VAL A C 1
ATOM 2846 O O . VAL A 1 353 ? 84.679 41.232 17.617 1.00 8.24 353 VAL A O 1
ATOM 2850 N N A LYS A 1 354 ? 84.533 39.420 18.914 0.63 8.51 354 LYS A N 1
ATOM 2851 N N B LYS A 1 354 ? 84.438 39.392 18.919 0.37 8.64 354 LYS A N 1
ATOM 2852 C CA A LYS A 1 354 ? 85.982 39.305 19.010 0.63 8.51 354 LYS A CA 1
ATOM 2853 C CA B LYS A 1 354 ? 85.883 39.273 19.061 0.37 8.47 354 LYS A CA 1
ATOM 2854 C C A LYS A 1 354 ? 86.652 39.140 17.650 0.63 8.32 354 LYS A C 1
ATOM 2855 C C B LYS A 1 354 ? 86.569 39.140 17.706 0.37 8.28 354 LYS A C 1
ATOM 2856 O O A LYS A 1 354 ? 87.686 39.741 17.376 0.63 9.87 354 LYS A O 1
ATOM 2857 O O B LYS A 1 354 ? 87.576 39.818 17.478 0.37 6.78 354 LYS A O 1
ATOM 2868 N N . ASN A 1 355 ? 86.032 38.331 16.810 1.00 8.38 355 ASN A N 1
ATOM 2869 C CA . ASN A 1 355 ? 86.596 38.129 15.473 1.00 7.79 355 ASN A CA 1
ATOM 2870 C C . ASN A 1 355 ? 86.598 39.429 14.679 1.00 8.07 355 ASN A C 1
ATOM 2871 O O . ASN A 1 355 ? 87.588 39.755 13.984 1.00 8.12 355 ASN A O 1
ATOM 2876 N N . TRP A 1 356 ? 85.505 40.166 14.749 1.00 7.62 356 TRP A N 1
ATOM 2877 C CA . TRP A 1 356 ? 85.384 41.460 14.057 1.00 7.56 356 TRP A CA 1
ATOM 2878 C C . TRP A 1 356 ? 86.389 42.473 14.547 1.00 7.18 356 TRP A C 1
ATOM 2879 O O . TRP A 1 356 ? 87.038 43.173 13.788 1.00 7.85 356 TRP A O 1
ATOM 2890 N N . ARG A 1 357 ? 86.507 42.564 15.869 1.00 7.80 357 ARG A N 1
ATOM 2891 C CA . ARG A 1 357 ? 87.437 43.542 16.420 1.00 8.41 357 ARG A CA 1
ATOM 2892 C C . ARG A 1 357 ? 88.864 43.191 16.083 1.00 8.00 357 ARG A C 1
ATOM 2893 O O . ARG A 1 357 ? 89.707 44.105 15.885 1.00 8.81 357 ARG A O 1
ATOM 2901 N N . ALA A 1 358 ? 89.184 41.901 15.993 1.00 8.35 358 ALA A N 1
ATOM 2902 C CA . ALA A 1 358 ? 90.534 41.509 15.571 1.00 8.35 358 ALA A CA 1
ATOM 2903 C C . ALA A 1 358 ? 90.820 41.946 14.141 1.00 8.20 358 ALA A C 1
ATOM 2904 O O . ALA A 1 358 ? 91.935 42.362 13.790 1.00 8.77 358 ALA A O 1
ATOM 2906 N N . TYR A 1 359 ? 89.806 41.874 13.286 1.00 7.90 359 TYR A N 1
ATOM 2907 C CA . TYR A 1 359 ? 89.923 42.368 11.912 1.00 8.15 359 TYR A CA 1
ATOM 2908 C C . TYR A 1 359 ? 90.243 43.858 11.886 1.00 7.74 359 TYR A C 1
ATOM 2909 O O . TYR A 1 359 ? 91.164 44.326 11.226 1.00 8.09 359 TYR A O 1
ATOM 2918 N N . LEU A 1 360 ? 89.440 44.625 12.596 1.00 7.98 360 LEU A N 1
ATOM 2919 C CA . LEU A 1 360 ? 89.668 46.061 12.591 1.00 8.02 360 LEU A CA 1
ATOM 2920 C C . LEU A 1 360 ? 91.026 46.382 13.157 1.00 7.85 360 LEU A C 1
ATOM 2921 O O . LEU A 1 360 ? 91.732 47.276 12.646 1.00 8.42 360 LEU A O 1
ATOM 2926 N N . ALA A 1 361 ? 91.461 45.682 14.219 1.00 8.60 361 ALA A N 1
ATOM 2927 C CA . ALA A 1 361 ? 92.780 45.933 14.784 1.00 8.79 361 ALA A CA 1
ATOM 2928 C C . ALA A 1 361 ? 93.872 45.604 13.755 1.00 8.08 361 ALA A C 1
ATOM 2929 O O . ALA A 1 361 ? 94.878 46.308 13.706 1.00 8.91 361 ALA A O 1
ATOM 2931 N N . SER A 1 362 ? 93.682 44.560 12.947 1.00 8.44 362 SER A N 1
ATOM 2932 C CA . SER A 1 362 ? 94.718 44.214 11.972 1.00 9.05 362 SER A CA 1
ATOM 2933 C C . SER A 1 362 ? 94.920 45.309 10.956 1.00 9.24 362 SER A C 1
ATOM 2934 O O . SER A 1 362 ? 96.031 45.588 10.511 1.00 11.20 362 SER A O 1
ATOM 2937 N N . LEU A 1 363 ? 93.846 46.024 10.598 1.00 8.15 363 LEU A N 1
ATOM 2938 C CA . LEU A 1 363 ? 93.961 47.160 9.671 1.00 9.23 363 LEU A CA 1
ATOM 2939 C C . LEU A 1 363 ? 94.674 48.322 10.334 1.00 9.18 363 LEU A C 1
ATOM 2940 O O . LEU A 1 363 ? 95.557 48.986 9.794 1.00 11.08 363 LEU A O 1
ATOM 2945 N N . GLU A 1 364 ? 94.283 48.598 11.598 1.00 8.93 364 GLU A N 1
ATOM 2946 C CA . GLU A 1 364 ? 94.856 49.704 12.373 1.00 9.13 364 GLU A CA 1
ATOM 2947 C C . GLU A 1 364 ? 96.341 49.521 12.639 1.00 10.19 364 GLU A C 1
ATOM 2948 O O . GLU A 1 364 ? 97.078 50.505 12.714 1.00 11.32 364 GLU A O 1
ATOM 2954 N N . ASP A 1 365 ? 96.777 48.299 12.821 1.00 9.74 365 ASP A N 1
ATOM 2955 C CA . ASP A 1 365 ? 98.060 47.973 13.397 1.00 11.35 365 ASP A CA 1
ATOM 2956 C C . ASP A 1 365 ? 99.145 47.862 12.348 1.00 11.70 365 ASP A C 1
ATOM 2957 O O . ASP A 1 365 ? 100.318 47.597 12.700 1.00 13.61 365 ASP A O 1
ATOM 2962 N N . LYS A 1 366 ? 98.844 48.042 11.079 1.00 11.23 366 LYS A N 1
ATOM 2963 C CA . LYS A 1 366 ? 99.961 48.168 10.121 1.00 12.63 366 LYS A CA 1
ATOM 2964 C C . LYS A 1 366 ? 100.902 49.313 10.495 1.00 15.24 366 LYS A C 1
ATOM 2965 O O . LYS A 1 366 ? 100.437 50.300 11.053 1.00 14.32 366 LYS A O 1
ATOM 2971 N N A GLN A 1 367 ? 102.198 49.114 10.217 0.69 14.61 367 GLN A N 1
ATOM 2972 N N B GLN A 1 367 ? 102.170 49.145 10.142 0.31 15.77 367 GLN A N 1
ATOM 2973 C CA A GLN A 1 367 ? 103.200 50.062 10.686 0.69 15.38 367 GLN A CA 1
ATOM 2974 C CA B GLN A 1 367 ? 103.245 49.978 10.656 0.31 15.95 367 GLN A CA 1
ATOM 2975 C C A GLN A 1 367 ? 103.965 50.771 9.562 0.69 15.18 367 GLN A C 1
ATOM 2976 C C B GLN A 1 367 ? 103.874 50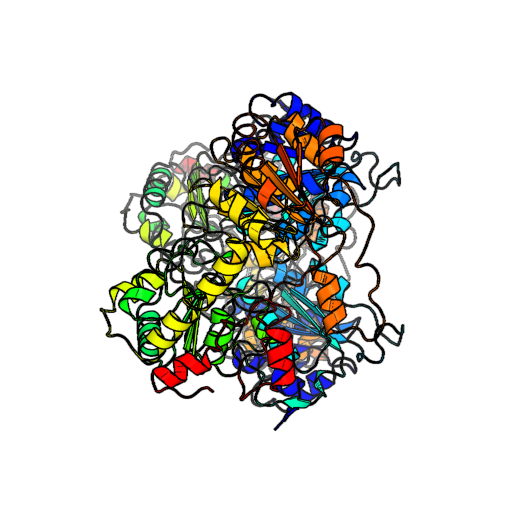.829 9.558 0.31 13.07 367 GLN A C 1
ATOM 2977 O O A GLN A 1 367 ? 104.705 51.731 9.847 0.69 18.09 367 GLN A O 1
ATOM 2978 O O B GLN A 1 367 ? 104.422 51.906 9.809 0.31 12.58 367 GLN A O 1
ATOM 2989 N N . GLU A 1 368 ? 103.778 50.271 8.354 1.00 14.65 368 GLU A N 1
ATOM 2990 C CA . GLU A 1 368 ? 104.472 50.883 7.232 1.00 14.02 368 GLU A CA 1
ATOM 2991 C C . GLU A 1 368 ? 103.713 50.646 5.934 1.00 14.44 368 GLU A C 1
ATOM 2992 O O . GLU A 1 368 ? 102.957 49.667 5.872 1.00 16.89 368 GLU A O 1
ATOM 2998 N N . GLY A 1 369 ? 103.887 51.531 4.957 1.00 13.10 369 GLY A N 1
ATOM 2999 C CA . GLY A 1 369 ? 103.337 51.371 3.591 1.00 13.73 369 GLY A CA 1
ATOM 3000 C C . GLY A 1 369 ? 102.273 52.418 3.308 1.00 11.81 369 GLY A C 1
ATOM 3001 O O . GLY A 1 369 ? 102.151 53.444 3.986 1.00 13.02 369 GLY A O 1
ATOM 3002 N N . PRO A 1 370 ? 101.544 52.185 2.216 1.00 12.68 370 PRO A N 1
ATOM 3003 C CA . PRO A 1 370 ? 100.596 53.199 1.749 1.00 13.23 370 PRO A CA 1
ATOM 3004 C C . PRO A 1 370 ? 99.503 53.469 2.760 1.00 10.06 370 PRO A C 1
ATOM 3005 O O . PRO A 1 370 ? 98.900 52.557 3.325 1.00 12.09 370 PRO A O 1
ATOM 3009 N N . LEU A 1 371 ? 99.279 54.737 3.027 1.00 10.91 371 LEU A N 1
ATOM 3010 C CA . LEU A 1 371 ? 98.382 55.123 4.076 1.00 9.25 371 LEU A CA 1
ATOM 3011 C C . LEU A 1 371 ? 96.924 54.822 3.683 1.00 8.76 371 LEU A C 1
ATOM 3012 O O . LEU A 1 371 ? 96.462 55.140 2.593 1.00 8.84 371 LEU A O 1
ATOM 3017 N N . GLN A 1 372 ? 96.208 54.207 4.623 1.00 8.12 372 GLN A N 1
ATOM 3018 C CA . GLN A 1 372 ? 94.784 53.965 4.513 1.00 8.09 372 GLN A CA 1
ATOM 3019 C C . GLN A 1 372 ? 94.064 54.726 5.618 1.00 7.62 372 GLN A C 1
ATOM 3020 O O . GLN A 1 372 ? 94.637 55.093 6.643 1.00 8.81 372 GLN A O 1
ATOM 3026 N N . ALA A 1 373 ? 92.751 54.901 5.449 1.00 7.94 373 ALA A N 1
ATOM 3027 C CA . ALA A 1 373 ? 91.920 55.554 6.456 1.00 7.69 373 ALA A CA 1
ATOM 3028 C C . ALA A 1 373 ? 92.057 54.906 7.827 1.00 8.15 373 ALA A C 1
ATOM 3029 O O . ALA A 1 373 ? 91.986 55.572 8.846 1.00 8.29 373 ALA A O 1
ATOM 3031 N N . TYR A 1 374 ? 92.251 53.587 7.841 1.00 7.10 374 TYR A N 1
ATOM 3032 C CA . TYR A 1 374 ? 92.199 52.832 9.078 1.00 7.56 374 TYR A CA 1
ATOM 3033 C C . TYR A 1 374 ? 93.324 53.246 10.006 1.00 7.32 374 TYR A C 1
ATOM 3034 O O . TYR A 1 374 ? 93.163 53.341 11.214 1.00 8.25 374 TYR A O 1
ATOM 3043 N N . GLN A 1 375 ? 94.536 53.441 9.439 1.00 8.05 375 GLN A N 1
ATOM 3044 C CA . GLN A 1 375 ? 95.655 53.835 10.297 1.00 7.91 375 GLN A CA 1
ATOM 3045 C C . GLN A 1 375 ? 95.567 55.303 10.721 1.00 7.72 375 GLN A C 1
ATOM 3046 O O . GLN A 1 375 ? 95.988 55.641 11.820 1.00 8.62 375 GLN A O 1
ATOM 3052 N N . VAL A 1 376 ? 94.979 56.139 9.875 1.00 7.86 376 VAL A N 1
ATOM 3053 C CA . VAL A 1 376 ? 94.754 57.516 10.259 1.00 8.11 376 VAL A CA 1
ATOM 3054 C C . VAL A 1 376 ? 93.886 57.554 11.512 1.00 6.93 376 VAL A C 1
ATOM 3055 O O . VAL A 1 376 ? 94.144 58.285 12.465 1.00 8.12 376 VAL A O 1
ATOM 3059 N N . LEU A 1 377 ? 92.826 56.751 11.537 1.00 7.40 377 LEU A N 1
ATOM 3060 C CA . LEU A 1 377 ? 91.948 56.737 12.690 1.00 7.62 377 LEU A CA 1
ATOM 3061 C C . LEU A 1 377 ? 92.589 56.117 13.918 1.00 7.71 377 LEU A C 1
ATOM 3062 O O . LEU A 1 377 ? 92.354 56.567 15.028 1.00 8.10 377 LEU A O 1
ATOM 3067 N N . ARG A 1 378 ? 93.425 55.094 13.760 1.00 7.86 378 ARG A N 1
ATOM 3068 C CA . ARG A 1 378 ? 94.246 54.637 14.852 1.00 8.10 378 ARG A CA 1
ATOM 3069 C C . ARG A 1 378 ? 95.120 55.775 15.415 1.00 7.66 378 ARG A C 1
ATOM 3070 O O . ARG A 1 378 ? 95.274 55.896 16.645 1.00 9.05 378 ARG A O 1
ATOM 3078 N N . ALA A 1 379 ? 95.703 56.588 14.566 1.00 7.95 379 ALA A N 1
ATOM 3079 C CA . ALA A 1 379 ? 96.549 57.667 15.003 1.00 8.07 379 ALA A CA 1
ATOM 3080 C C . ALA A 1 379 ? 95.728 58.706 15.749 1.00 7.92 379 ALA A C 1
ATOM 3081 O O . ALA A 1 379 ? 96.204 59.266 16.759 1.00 8.63 379 ALA A O 1
ATOM 3083 N N . VAL A 1 380 ? 94.517 58.993 15.342 1.00 7.99 380 VAL A N 1
ATOM 3084 C CA . VAL A 1 380 ? 93.562 59.806 16.090 1.00 8.30 380 VAL A CA 1
ATOM 3085 C C . VAL A 1 380 ? 93.331 59.202 17.486 1.00 7.92 380 VAL A C 1
ATOM 3086 O O . VAL A 1 380 ? 93.447 59.869 18.504 1.00 8.02 380 VAL A O 1
ATOM 3090 N N . ASN A 1 381 ? 93.002 57.893 17.524 1.00 8.18 381 ASN A N 1
ATOM 3091 C CA . ASN A 1 381 ? 92.790 57.276 18.833 1.00 8.28 381 ASN A CA 1
ATOM 3092 C C . ASN A 1 381 ? 93.994 57.442 19.751 1.00 8.58 381 ASN A C 1
ATOM 3093 O O . ASN A 1 381 ? 93.831 57.662 20.958 1.00 9.56 381 ASN A O 1
ATOM 3098 N N . LYS A 1 382 ? 95.208 57.338 19.209 1.00 8.77 382 LYS A N 1
ATOM 3099 C CA . LYS A 1 382 ? 96.401 57.371 20.036 1.00 9.36 382 LYS A CA 1
ATOM 3100 C C . LYS A 1 382 ? 96.675 58.741 20.602 1.00 9.84 382 LYS A C 1
ATOM 3101 O O . LYS A 1 382 ? 97.351 58.835 21.633 1.00 14.15 382 LYS A O 1
ATOM 3107 N N . ILE A 1 383 ? 96.177 59.834 20.004 1.00 8.62 383 ILE A N 1
ATOM 3108 C CA . ILE A 1 383 ? 96.354 61.162 20.610 1.00 8.69 383 ILE A CA 1
ATOM 3109 C C . ILE A 1 383 ? 95.080 61.672 21.250 1.00 8.19 383 ILE A C 1
ATOM 3110 O O . ILE A 1 383 ? 95.117 62.799 21.796 1.00 9.35 383 ILE A O 1
ATOM 3115 N N . ALA A 1 384 ? 93.989 60.924 21.249 1.00 8.10 384 ALA A N 1
ATOM 3116 C CA . ALA A 1 384 ? 92.706 61.391 21.731 1.00 8.37 384 ALA A CA 1
ATOM 3117 C C . ALA A 1 384 ? 92.624 61.346 23.249 1.00 9.40 384 ALA A C 1
ATOM 3118 O O . ALA A 1 384 ? 92.945 60.357 23.886 1.00 12.26 384 ALA A O 1
ATOM 3120 N N A GLU A 1 385 ? 92.078 62.423 23.771 0.39 9.23 385 GLU A N 1
ATOM 3121 N N B GLU A 1 385 ? 92.189 62.446 23.819 0.61 8.96 385 GLU A N 1
ATOM 3122 C CA A GLU A 1 385 ? 91.699 62.457 25.168 0.39 9.32 385 GLU A CA 1
ATOM 3123 C CA B GLU A 1 385 ? 91.891 62.573 25.227 0.61 8.61 385 GLU A CA 1
ATOM 3124 C C A GLU A 1 385 ? 90.367 61.750 25.390 0.39 8.41 385 GLU A C 1
ATOM 3125 C C B GLU A 1 385 ? 90.605 61.791 25.563 0.61 8.30 385 GLU A C 1
ATOM 3126 O O A GLU A 1 385 ? 89.531 61.605 24.502 0.39 10.78 385 GLU A O 1
ATOM 3127 O O B GLU A 1 385 ? 89.788 61.648 24.651 0.61 8.16 385 GLU A O 1
ATOM 3138 N N A PRO A 1 386 ? 90.192 61.296 26.631 0.46 10.38 386 PRO A N 1
ATOM 3139 N N B PRO A 1 386 ? 90.442 61.331 26.799 0.54 8.80 386 PRO A N 1
ATOM 3140 C CA A PRO A 1 386 ? 89.040 60.430 26.894 0.46 10.37 386 PRO A CA 1
ATOM 3141 C CA B PRO A 1 386 ? 89.245 60.542 27.109 0.54 9.37 386 PRO A CA 1
ATOM 3142 C C A PRO A 1 386 ? 87.736 61.210 26.862 0.46 9.47 386 PRO A C 1
ATOM 3143 C C B PRO A 1 386 ? 87.910 61.228 26.871 0.54 9.36 386 PRO A C 1
ATOM 3144 O O A PRO A 1 386 ? 86.679 60.574 26.756 0.46 8.51 386 PRO A O 1
ATOM 3145 O O B PRO A 1 386 ? 86.990 60.417 26.636 0.54 14.50 386 PRO A O 1
ATOM 3152 N N . ASP A 1 387 ? 87.800 62.538 26.917 1.00 9.47 387 ASP A N 1
ATOM 3153 C CA . ASP A 1 387 ? 86.577 63.306 26.728 1.00 9.59 387 ASP A CA 1
ATOM 3154 C C . ASP A 1 387 ? 86.570 64.133 25.458 1.00 8.22 387 ASP A C 1
ATOM 3155 O O . ASP A 1 387 ? 85.842 65.128 25.341 1.00 9.09 387 ASP A O 1
ATOM 3160 N N . ALA A 1 388 ? 87.342 63.686 24.474 1.00 7.85 388 ALA A N 1
ATOM 3161 C CA . ALA A 1 388 ? 87.382 64.395 23.180 1.00 7.22 388 ALA A CA 1
ATOM 3162 C C . ALA A 1 388 ? 85.982 64.416 22.543 1.00 6.69 388 ALA A C 1
ATOM 3163 O O . ALA A 1 388 ? 85.139 63.520 22.733 1.00 7.01 388 ALA A O 1
ATOM 3165 N N . ILE A 1 389 ? 85.798 65.449 21.759 1.00 6.85 389 ILE A N 1
ATOM 3166 C CA . ILE A 1 389 ? 84.640 65.671 20.934 1.00 6.12 389 ILE A CA 1
ATOM 3167 C C . ILE A 1 389 ? 85.013 65.569 19.442 1.00 5.79 389 ILE A C 1
ATOM 3168 O O . ILE A 1 389 ? 86.015 66.165 19.053 1.00 6.64 389 ILE A O 1
ATOM 3173 N N . TYR A 1 390 ? 84.194 64.868 18.704 1.00 5.48 390 TYR A N 1
ATOM 3174 C CA . TYR A 1 390 ? 84.408 64.661 17.285 1.00 6.09 390 TYR A CA 1
ATOM 3175 C C . TYR A 1 390 ? 83.263 65.253 16.468 1.00 5.78 390 TYR A C 1
ATOM 3176 O O . TYR A 1 390 ? 82.118 64.844 16.620 1.00 7.18 390 TYR A O 1
ATOM 3185 N N . SER A 1 391 ? 83.632 66.178 15.591 1.00 5.49 391 SER A N 1
ATOM 3186 C CA . SER A 1 391 ? 82.730 66.672 14.554 1.00 5.49 391 SER A CA 1
ATOM 3187 C C . SER A 1 391 ? 83.086 65.925 13.270 1.00 5.37 391 SER A C 1
ATOM 3188 O O . SER A 1 391 ? 84.239 65.995 12.833 1.00 6.64 391 SER A O 1
ATOM 3191 N N . ILE A 1 392 ? 82.150 65.164 12.743 1.00 5.24 392 ILE A N 1
ATOM 3192 C CA . ILE A 1 392 ? 82.426 64.230 11.634 1.00 5.16 392 ILE A CA 1
ATOM 3193 C C . ILE A 1 392 ? 81.619 64.715 10.441 1.00 5.35 392 ILE A C 1
ATOM 3194 O O . ILE A 1 392 ? 80.432 65.069 10.560 1.00 5.45 392 ILE A O 1
ATOM 3199 N N . ASP A 1 393 ? 82.241 64.782 9.293 1.00 5.40 393 ASP A N 1
ATOM 3200 C CA . ASP A 1 393 ? 81.614 65.155 8.029 1.00 5.48 393 ASP A CA 1
ATOM 3201 C C . ASP A 1 393 ? 80.827 63.944 7.497 1.00 5.28 393 ASP A C 1
ATOM 3202 O O . ASP A 1 393 ? 80.483 63.044 8.252 1.00 6.39 393 ASP A O 1
ATOM 3207 N N . VAL A 1 394 ? 80.534 63.937 6.182 1.00 5.58 394 VAL A N 1
ATOM 3208 C CA . VAL A 1 394 ? 79.597 62.963 5.590 1.00 5.05 394 VAL A CA 1
ATOM 3209 C C . VAL A 1 394 ? 80.306 62.242 4.456 1.00 5.29 394 VAL A C 1
ATOM 3210 O O . VAL A 1 394 ? 80.830 62.878 3.519 1.00 6.35 394 VAL A O 1
ATOM 3214 N N . GLY A 1 395 ? 80.299 60.904 4.509 1.00 5.72 395 GLY A N 1
ATOM 3215 C CA . GLY A 1 395 ? 80.920 60.074 3.500 1.00 6.26 395 GLY A CA 1
ATOM 3216 C C . GLY A 1 395 ? 81.518 58.829 4.133 1.00 5.71 395 GLY A C 1
ATOM 3217 O O . GLY A 1 395 ? 81.059 58.373 5.180 1.00 5.95 395 GLY A O 1
ATOM 3218 N N . ASP A 1 396 ? 82.582 58.308 3.497 1.00 5.84 396 ASP A N 1
ATOM 3219 C CA . ASP A 1 396 ? 83.239 57.171 4.093 1.00 5.24 396 ASP A CA 1
ATOM 3220 C C . ASP A 1 396 ? 83.671 57.444 5.536 1.00 5.98 396 ASP A C 1
ATOM 3221 O O . ASP A 1 396 ? 83.754 56.478 6.309 1.00 5.70 396 ASP A O 1
ATOM 3226 N N . ILE A 1 397 ? 83.967 58.674 5.924 1.00 5.29 397 ILE A N 1
ATOM 3227 C CA . ILE A 1 397 ? 84.347 58.912 7.298 1.00 5.38 397 ILE A CA 1
ATOM 3228 C C . ILE A 1 397 ? 83.295 58.467 8.283 1.00 5.93 397 ILE A C 1
ATOM 3229 O O . ILE A 1 397 ? 83.666 58.035 9.392 1.00 6.05 397 ILE A O 1
ATOM 3234 N N . ASN A 1 398 ? 82.022 58.565 7.983 1.00 5.52 398 ASN A N 1
ATOM 3235 C CA . ASN A 1 398 ? 81.048 58.067 8.969 1.00 5.66 398 ASN A CA 1
ATOM 3236 C C . ASN A 1 398 ? 81.268 56.578 9.198 1.00 5.11 398 ASN A C 1
ATOM 3237 O O . ASN A 1 398 ? 81.253 56.105 10.325 1.00 6.11 398 ASN A O 1
ATOM 3242 N N . LEU A 1 399 ? 81.400 55.847 8.103 1.00 5.44 399 LEU A N 1
ATOM 3243 C CA . LEU A 1 399 ? 81.616 54.402 8.127 1.00 5.55 399 LEU A CA 1
ATOM 3244 C C . LEU A 1 399 ? 82.881 54.067 8.889 1.00 5.87 399 LEU A C 1
ATOM 3245 O O . LEU A 1 399 ? 82.893 53.208 9.815 1.00 7.24 399 LEU A O 1
ATOM 3250 N N . ASN A 1 400 ? 83.991 54.705 8.510 1.00 5.67 400 ASN A N 1
ATOM 3251 C CA . ASN A 1 400 ? 85.263 54.367 9.140 1.00 6.20 400 ASN A CA 1
ATOM 3252 C C . ASN A 1 400 ? 85.329 54.840 10.599 1.00 6.09 400 ASN A C 1
ATOM 3253 O O . ASN A 1 400 ? 85.848 54.109 11.454 1.00 6.70 400 ASN A O 1
ATOM 3258 N N . ALA A 1 401 ? 84.866 56.050 10.897 1.00 5.81 401 ALA A N 1
ATOM 3259 C CA . ALA A 1 401 ? 84.888 56.484 12.288 1.00 6.42 401 ALA A CA 1
ATOM 3260 C C . ALA A 1 401 ? 84.028 55.605 13.177 1.00 5.71 401 ALA A C 1
ATOM 3261 O O . ALA A 1 401 ? 84.371 55.314 14.340 1.00 6.46 401 ALA A O 1
ATOM 3263 N N . ASN A 1 402 ? 82.850 55.190 12.679 1.00 5.73 402 ASN A N 1
ATOM 3264 C CA . ASN A 1 402 ? 81.974 54.315 13.419 1.00 5.93 402 ASN A CA 1
ATOM 3265 C C . ASN A 1 402 ? 82.683 53.012 13.799 1.00 5.51 402 ASN A C 1
ATOM 3266 O O . ASN A 1 402 ? 82.464 52.469 14.871 1.00 7.08 402 ASN A O 1
ATOM 3271 N N . ARG A 1 403 ? 83.505 52.497 12.892 1.00 6.24 403 ARG A N 1
ATOM 3272 C CA . ARG A 1 403 ? 84.236 51.264 13.192 1.00 6.80 403 ARG A CA 1
ATOM 3273 C C . ARG A 1 403 ? 85.419 51.502 14.087 1.00 6.37 403 ARG A C 1
ATOM 3274 O O . ARG A 1 403 ? 85.664 50.676 14.980 1.00 8.34 403 ARG A O 1
ATOM 3282 N N . HIS A 1 404 ? 86.208 52.552 13.863 1.00 6.34 404 HIS A N 1
ATOM 3283 C CA . HIS A 1 404 ? 87.512 52.640 14.499 1.00 7.10 404 HIS A CA 1
ATOM 3284 C C . HIS A 1 404 ? 87.566 53.538 15.747 1.00 7.07 404 HIS A C 1
ATOM 3285 O O . HIS A 1 404 ? 88.427 53.278 16.576 1.00 8.12 404 HIS A O 1
ATOM 3292 N N . LEU A 1 405 ? 86.794 54.613 15.837 1.00 6.89 405 LEU A N 1
ATOM 3293 C CA . LEU A 1 405 ? 86.913 55.436 17.031 1.00 6.44 405 LEU A CA 1
ATOM 3294 C C . LEU A 1 405 ? 86.537 54.603 18.238 1.00 6.67 405 LEU A C 1
ATOM 3295 O O . LEU A 1 405 ? 85.566 53.840 18.243 1.00 8.34 405 LEU A O 1
ATOM 3300 N N . LYS A 1 406 ? 87.313 54.763 19.330 1.00 8.31 406 LYS A N 1
ATOM 3301 C CA . LYS A 1 406 ? 87.139 54.088 20.598 1.00 9.10 406 LYS A CA 1
ATOM 3302 C C . LYS A 1 406 ? 86.428 54.999 21.584 1.00 8.46 406 LYS A C 1
ATOM 3303 O O . LYS A 1 406 ? 87.113 55.667 22.375 1.00 11.85 406 LYS A O 1
ATOM 3309 N N . LEU A 1 407 ? 85.113 55.034 21.523 1.00 7.65 407 LEU A N 1
ATOM 3310 C CA . LEU A 1 407 ? 84.387 56.022 22.301 1.00 8.06 407 LEU A CA 1
ATOM 3311 C C . LEU A 1 407 ? 83.872 55.425 23.601 1.00 8.09 407 LEU A C 1
ATOM 3312 O O . LEU A 1 407 ? 83.671 54.206 23.755 1.00 9.50 407 LEU A O 1
ATOM 3317 N N . THR A 1 408 ? 83.630 56.316 24.546 1.00 8.74 408 THR A N 1
ATOM 3318 C CA . THR A 1 408 ? 83.051 56.028 25.832 1.00 9.13 408 THR A CA 1
ATOM 3319 C C . THR A 1 408 ? 81.978 57.050 26.150 1.00 7.90 408 THR A C 1
ATOM 3320 O O . THR A 1 408 ? 81.833 58.036 25.380 1.00 8.01 408 THR A O 1
ATOM 3324 N N . PRO A 1 409 ? 81.239 56.876 27.221 1.00 7.98 409 PRO A N 1
ATOM 3325 C CA . PRO A 1 409 ? 80.245 57.886 27.607 1.00 8.52 409 PRO A CA 1
ATOM 3326 C C . PRO A 1 409 ? 80.781 59.280 27.777 1.00 8.43 409 PRO A C 1
ATOM 3327 O O . PRO A 1 409 ? 80.001 60.254 27.731 1.00 10.98 409 PRO A O 1
ATOM 3331 N N A SER A 1 410 ? 82.026 59.422 28.046 0.64 6.61 410 SER A N 1
ATOM 3332 N N B SER A 1 410 ? 82.014 59.618 28.046 0.35 10.56 410 SER A N 1
ATOM 3333 C CA A SER A 1 410 ? 82.724 60.697 28.182 0.64 7.85 410 SER A CA 1
ATOM 3334 C CA B SER A 1 410 ? 82.710 60.870 28.179 0.35 8.86 410 SER A CA 1
ATOM 3335 C C A SER A 1 410 ? 82.886 61.497 26.890 0.64 7.33 410 SER A C 1
ATOM 3336 C C B SER A 1 410 ? 83.116 61.520 26.856 0.35 8.03 410 SER A C 1
ATOM 3337 O O A SER A 1 410 ? 83.088 62.723 26.954 0.64 7.24 410 SER A O 1
ATOM 3338 O O B SER A 1 410 ? 83.701 62.613 26.850 0.35 11.83 410 SER A O 1
ATOM 3343 N N . ASN A 1 411 ? 82.838 60.875 25.744 1.00 7.25 411 ASN A N 1
ATOM 3344 C CA . ASN A 1 411 ? 82.986 61.526 24.453 1.00 7.00 411 ASN A CA 1
ATOM 3345 C C . ASN A 1 411 ? 81.671 62.098 23.992 1.00 6.54 411 ASN A C 1
ATOM 3346 O O . ASN A 1 411 ? 80.596 61.687 24.398 1.00 7.34 411 ASN A O 1
ATOM 3351 N N . ARG A 1 412 ? 81.772 62.991 22.996 1.00 6.86 412 ARG A N 1
ATOM 3352 C CA . ARG A 1 412 ? 80.670 63.335 22.138 1.00 6.40 412 ARG A CA 1
ATOM 3353 C C . ARG A 1 412 ? 81.103 63.187 20.674 1.00 6.01 412 ARG A C 1
ATOM 3354 O O . ARG A 1 412 ? 82.245 63.492 20.353 1.00 7.35 412 ARG A O 1
ATOM 3362 N N . HIS A 1 413 ? 80.168 62.795 19.832 1.00 5.70 413 HIS A N 1
ATOM 3363 C CA . HIS A 1 413 ? 80.394 62.923 18.390 1.00 5.61 413 HIS A CA 1
ATOM 3364 C C . HIS A 1 413 ? 79.130 63.420 17.742 1.00 5.88 413 HIS A C 1
ATOM 3365 O O . HIS A 1 413 ? 78.018 63.037 18.170 1.00 5.77 413 HIS A O 1
ATOM 3372 N N . ILE A 1 414 ? 79.283 64.218 16.723 1.00 5.82 414 ILE A N 1
ATOM 3373 C CA . ILE A 1 414 ? 78.155 64.751 15.953 1.00 5.15 414 ILE A CA 1
ATOM 3374 C C . ILE A 1 414 ? 78.490 64.696 14.482 1.00 5.76 414 ILE A C 1
ATOM 3375 O O . ILE A 1 414 ? 79.627 64.866 14.062 1.00 8.29 414 ILE A O 1
ATOM 3380 N N . THR A 1 415 ? 77.428 64.532 13.714 1.00 5.54 415 THR A N 1
ATOM 3381 C CA . THR A 1 415 ? 77.423 64.693 12.262 1.00 4.96 415 THR A CA 1
ATOM 3382 C C . THR A 1 415 ? 76.035 65.203 11.888 1.00 4.92 415 THR A C 1
ATOM 3383 O O . THR A 1 415 ? 75.177 65.445 12.734 1.00 5.83 415 THR A O 1
ATOM 3387 N N . SER A 1 416 ? 75.784 65.312 10.575 1.00 4.78 416 SER A N 1
ATOM 3388 C CA . SER A 1 416 ? 74.469 65.582 10.027 1.00 4.51 416 SER A CA 1
ATOM 3389 C C . SER A 1 416 ? 73.757 64.251 9.877 1.00 4.37 416 SER A C 1
ATOM 3390 O O . SER A 1 416 ? 73.949 63.552 8.892 1.00 5.18 416 SER A O 1
ATOM 3393 N N . ASN A 1 417 ? 73.020 63.841 10.920 1.00 4.66 417 ASN A N 1
ATOM 3394 C CA . ASN A 1 417 ? 72.593 62.449 11.019 1.00 5.19 417 ASN A CA 1
ATOM 3395 C C . ASN A 1 417 ? 71.681 62.019 9.875 1.00 4.98 417 ASN A C 1
ATOM 3396 O O . ASN A 1 417 ? 71.804 60.887 9.413 1.00 5.75 417 ASN A O 1
ATOM 3401 N N . LEU A 1 418 ? 70.726 62.859 9.518 1.00 5.20 418 LEU A N 1
ATOM 3402 C CA . LEU A 1 418 ? 69.623 62.433 8.659 1.00 5.48 418 LEU A CA 1
ATOM 3403 C C . LEU A 1 418 ? 69.541 63.232 7.361 1.00 4.94 418 LEU A C 1
ATOM 3404 O O . LEU A 1 418 ? 69.355 62.641 6.311 1.00 6.30 418 LEU A O 1
ATOM 3409 N N . PHE A 1 419 ? 69.679 64.553 7.444 1.00 5.39 419 PHE A N 1
ATOM 3410 C CA . PHE A 1 419 ? 69.828 65.341 6.221 1.00 4.88 419 PHE A CA 1
ATOM 3411 C C . PHE A 1 419 ? 71.161 65.000 5.524 1.00 4.87 419 PHE A C 1
ATOM 3412 O O . PHE A 1 419 ? 71.291 65.096 4.293 1.00 5.69 419 PHE A O 1
ATOM 3420 N N . ALA A 1 420 ? 72.163 64.647 6.304 1.00 4.82 420 ALA A N 1
ATOM 3421 C CA . ALA A 1 420 ? 73.463 64.201 5.850 1.00 5.13 420 ALA A CA 1
ATOM 3422 C C . ALA A 1 420 ? 74.078 65.209 4.870 1.00 5.18 420 ALA A C 1
ATOM 3423 O O . ALA A 1 420 ? 74.625 64.849 3.831 1.00 5.69 420 ALA A O 1
ATOM 3425 N N . THR A 1 421 ? 74.100 66.480 5.285 1.00 4.89 421 THR A N 1
ATOM 3426 C CA . THR A 1 421 ? 74.812 67.475 4.511 1.00 4.67 421 THR A CA 1
ATOM 3427 C C . THR A 1 421 ? 76.327 67.356 4.708 1.00 4.67 421 THR A C 1
ATOM 3428 O O . THR A 1 421 ? 76.841 67.481 5.806 1.00 5.78 421 THR A O 1
ATOM 3432 N N . MET A 1 422 ? 77.047 67.181 3.576 1.00 4.89 422 MET A N 1
ATOM 3433 C CA . MET A 1 422 ? 78.475 67.355 3.594 1.00 4.69 422 MET A CA 1
ATOM 3434 C C . MET A 1 422 ? 78.821 68.779 4.020 1.00 5.41 422 MET A C 1
ATOM 3435 O O . MET A 1 422 ? 78.009 69.714 3.842 1.00 5.62 422 MET A O 1
ATOM 3440 N N . GLY A 1 423 ? 80.033 68.905 4.528 1.00 5.66 423 GLY A N 1
ATOM 3441 C CA . GLY A 1 423 ? 80.593 70.162 4.928 1.00 5.35 423 GLY A CA 1
ATOM 3442 C C . GLY A 1 423 ? 80.472 70.480 6.397 1.00 5.08 423 GLY A C 1
ATOM 3443 O O . GLY A 1 423 ? 81.026 71.478 6.850 1.00 5.45 423 GLY A O 1
ATOM 3444 N N A VAL A 1 424 ? 79.722 69.687 7.179 0.62 5.08 424 VAL A N 1
ATOM 3445 N N B VAL A 1 424 ? 79.793 69.604 7.117 0.38 4.91 424 VAL A N 1
ATOM 3446 C CA A VAL A 1 424 ? 79.502 69.973 8.589 0.62 5.34 424 VAL A CA 1
ATOM 3447 C CA B VAL A 1 424 ? 79.455 69.801 8.522 0.38 4.53 424 VAL A CA 1
ATOM 3448 C C A VAL A 1 424 ? 80.723 69.780 9.448 0.62 4.47 424 VAL A C 1
ATOM 3449 C C B VAL A 1 424 ? 80.622 69.620 9.451 0.38 6.12 424 VAL A C 1
ATOM 3450 O O A VAL A 1 424 ? 80.684 70.297 10.600 0.62 6.06 424 VAL A O 1
ATOM 3451 O O B VAL A 1 424 ? 80.561 70.036 10.627 0.38 6.44 424 VAL A O 1
ATOM 3458 N N . GLY A 1 425 ? 81.746 69.062 9.015 1.00 4.99 425 GLY A N 1
ATOM 3459 C CA . GLY A 1 425 ? 82.893 68.851 9.883 1.00 5.68 425 GLY A CA 1
ATOM 3460 C C . GLY A 1 425 ? 83.462 70.135 10.489 1.00 4.90 425 GLY A C 1
ATOM 3461 O O . GLY A 1 425 ? 83.612 70.264 11.707 1.00 5.67 425 GLY A O 1
ATOM 3462 N N . ILE A 1 426 ? 83.787 71.070 9.616 1.00 5.32 426 ILE A N 1
ATOM 3463 C CA . ILE A 1 426 ? 84.401 72.338 10.062 1.00 5.91 426 ILE A CA 1
ATOM 3464 C C . ILE A 1 426 ? 83.484 73.115 10.993 1.00 5.40 426 ILE A C 1
ATOM 3465 O O . ILE A 1 426 ? 83.927 73.454 12.099 1.00 6.10 426 ILE A O 1
ATOM 3470 N N . PRO A 1 427 ? 82.208 73.391 10.621 1.00 5.52 427 PRO A N 1
ATOM 3471 C CA . PRO A 1 427 ? 81.334 74.135 11.538 1.00 5.97 427 PRO A CA 1
ATOM 3472 C C . PRO A 1 427 ? 81.057 73.430 12.837 1.00 5.32 427 PRO A C 1
ATOM 3473 O O . PRO A 1 427 ? 80.953 74.045 13.899 1.00 5.82 427 PRO A O 1
ATOM 3477 N N . GLY A 1 428 ? 80.901 72.106 12.788 1.00 5.41 428 GLY A N 1
ATOM 3478 C CA . GLY A 1 428 ? 80.624 71.429 14.050 1.00 5.68 428 GLY A CA 1
ATOM 3479 C C . GLY A 1 428 ? 81.780 71.511 15.003 1.00 5.12 428 GLY A C 1
ATOM 3480 O O . GLY A 1 428 ? 81.586 71.558 16.225 1.00 5.64 428 GLY A O 1
ATOM 3481 N N . ALA A 1 429 ? 83.032 71.513 14.480 1.00 5.38 429 ALA A N 1
ATOM 3482 C CA . ALA A 1 429 ? 84.208 71.656 15.311 1.00 5.35 429 ALA A CA 1
ATOM 3483 C C . ALA A 1 429 ? 84.361 73.063 15.873 1.00 5.08 429 ALA A C 1
ATOM 3484 O O . ALA A 1 429 ? 84.784 73.230 17.001 1.00 5.71 429 ALA A O 1
ATOM 3486 N N . ILE A 1 430 ? 83.988 74.066 15.070 1.00 5.75 430 ILE A N 1
ATOM 3487 C CA . ILE A 1 430 ? 83.939 75.438 15.573 1.00 5.62 430 ILE A CA 1
ATOM 3488 C C . ILE A 1 430 ? 83.006 75.539 16.758 1.00 5.30 430 ILE A C 1
ATOM 3489 O O . ILE A 1 430 ? 83.336 76.030 17.826 1.00 6.11 430 ILE A O 1
ATOM 3494 N N . ALA A 1 431 ? 81.773 75.014 16.607 1.00 5.28 431 ALA A N 1
ATOM 3495 C CA . ALA A 1 431 ? 80.812 75.009 17.679 1.00 5.55 431 ALA A CA 1
ATOM 3496 C C . ALA A 1 431 ? 81.332 74.273 18.873 1.00 5.62 431 ALA A C 1
ATOM 3497 O O . ALA A 1 431 ? 81.190 74.713 20.022 1.00 6.18 431 ALA A O 1
ATOM 3499 N N . ALA A 1 432 ? 81.899 73.074 18.660 1.00 5.56 432 ALA A N 1
ATOM 3500 C CA . ALA A 1 432 ? 82.404 72.296 19.783 1.00 6.06 432 ALA A CA 1
ATOM 3501 C C . ALA A 1 432 ? 83.464 73.059 20.548 1.00 5.93 432 ALA A C 1
ATOM 3502 O O . ALA A 1 432 ? 83.445 73.037 21.791 1.00 6.12 432 ALA A O 1
ATOM 3504 N N . LYS A 1 433 ? 84.402 73.698 19.893 1.00 5.89 433 LYS A N 1
ATOM 3505 C CA . LYS A 1 433 ? 85.463 74.392 20.617 1.00 6.98 433 LYS A CA 1
ATOM 3506 C C . LYS A 1 433 ? 84.917 75.617 21.334 1.00 6.43 433 LYS A C 1
ATOM 3507 O O . LYS A 1 433 ? 85.403 75.949 22.425 1.00 7.69 433 LYS A O 1
ATOM 3513 N N . LEU A 1 434 ? 83.947 76.318 20.790 1.00 5.82 434 LEU A N 1
ATOM 3514 C CA . LEU A 1 434 ? 83.342 77.424 21.465 1.00 6.15 434 LEU A CA 1
ATOM 3515 C C . LEU A 1 434 ? 82.633 76.984 22.737 1.00 5.98 434 LEU A C 1
ATOM 3516 O O . LEU A 1 434 ? 82.702 77.646 23.760 1.00 7.99 434 LEU A O 1
ATOM 3521 N N . ASN A 1 435 ? 81.926 75.856 22.678 1.00 5.64 435 ASN A N 1
ATOM 3522 C CA . ASN A 1 435 ? 81.200 75.344 23.847 1.00 6.31 435 ASN A CA 1
ATOM 3523 C C . ASN A 1 435 ? 82.067 74.632 24.866 1.00 6.34 435 ASN A C 1
ATOM 3524 O O . ASN A 1 435 ? 81.671 74.532 26.033 1.00 7.59 435 ASN A O 1
ATOM 3529 N N . TYR A 1 436 ? 83.202 74.098 24.435 1.00 6.38 436 TYR A N 1
ATOM 3530 C CA . TYR A 1 436 ? 84.046 73.269 25.300 1.00 7.03 436 TYR A CA 1
ATOM 3531 C C . TYR A 1 436 ? 85.504 73.615 25.060 1.00 6.88 436 TYR A C 1
ATOM 3532 O O . TYR A 1 436 ? 86.282 72.816 24.564 1.00 8.27 436 TYR A O 1
ATOM 3541 N N . PRO A 1 437 ? 85.932 74.808 25.458 1.00 7.45 437 PRO A N 1
ATOM 3542 C CA . PRO A 1 437 ? 87.275 75.240 25.138 1.00 8.15 437 PRO A CA 1
ATOM 3543 C C . PRO A 1 437 ? 88.344 74.352 25.738 1.00 8.62 437 PRO A C 1
ATOM 3544 O O . PRO A 1 437 ? 89.423 74.301 25.172 1.00 12.79 437 PRO A O 1
ATOM 3548 N N . GLU A 1 438 ? 88.068 73.719 26.870 1.00 9.30 438 GLU A N 1
ATOM 3549 C CA . GLU A 1 438 ? 89.063 72.885 27.531 1.00 10.35 438 GLU A CA 1
ATOM 3550 C C . GLU A 1 438 ? 89.035 71.427 27.084 1.00 10.59 438 GLU A C 1
ATOM 3551 O O . GLU A 1 438 ? 89.856 70.647 27.618 1.00 14.76 438 GLU A O 1
ATOM 3557 N N . ARG A 1 439 ? 88.175 71.082 26.138 1.00 8.40 439 ARG A N 1
ATOM 3558 C CA . ARG A 1 439 ? 88.139 69.710 25.625 1.00 8.73 439 ARG A CA 1
ATOM 3559 C C . ARG A 1 439 ? 88.761 69.660 24.250 1.00 7.16 439 ARG A C 1
ATOM 3560 O O . ARG A 1 439 ? 88.619 70.583 23.442 1.00 9.21 439 ARG A O 1
ATOM 3568 N N . GLN A 1 440 ? 89.428 68.550 23.966 1.00 6.76 440 GLN A N 1
ATOM 3569 C CA . GLN A 1 440 ? 89.986 68.332 22.660 1.00 6.51 440 GLN A CA 1
ATOM 3570 C C . GLN A 1 440 ? 88.885 68.134 21.621 1.00 5.76 440 GLN A C 1
ATOM 3571 O O . GLN A 1 440 ? 87.942 67.427 21.889 1.00 6.93 440 GLN A O 1
ATOM 3577 N N . VAL A 1 441 ? 89.054 68.749 20.448 1.00 6.36 441 VAL A N 1
ATOM 3578 C CA . VAL A 1 441 ? 88.039 68.729 19.404 1.00 5.71 441 VAL A CA 1
ATOM 3579 C C . VAL A 1 441 ? 88.712 68.337 18.118 1.00 6.06 441 VAL A C 1
ATOM 3580 O O . VAL A 1 441 ? 89.700 68.964 17.667 1.00 6.97 441 VAL A O 1
ATOM 3584 N N . PHE A 1 442 ? 88.153 67.335 17.450 1.00 6.04 442 PHE A N 1
ATOM 3585 C CA . PHE A 1 442 ? 88.527 66.916 16.113 1.00 6.58 442 PHE A CA 1
ATOM 3586 C C . PHE A 1 442 ? 87.430 67.290 15.110 1.00 6.11 442 PHE A C 1
ATOM 3587 O O . PHE A 1 442 ? 86.251 67.215 15.405 1.00 6.88 442 PHE A O 1
ATOM 3595 N N . ASN A 1 443 ? 87.900 67.604 13.904 1.00 5.79 443 ASN A N 1
ATOM 3596 C CA . ASN A 1 443 ? 87.075 67.644 12.696 1.00 5.38 443 ASN A CA 1
ATOM 3597 C C . ASN A 1 443 ? 87.617 66.524 11.790 1.00 5.31 443 ASN A C 1
ATOM 3598 O O . ASN A 1 443 ? 88.756 66.606 11.363 1.00 6.56 443 ASN A O 1
ATOM 3603 N N . LEU A 1 444 ? 86.793 65.472 11.575 1.00 5.31 444 LEU A N 1
ATOM 3604 C CA . LEU A 1 444 ? 87.200 64.375 10.712 1.00 5.88 444 LEU A CA 1
ATOM 3605 C C . LEU A 1 444 ? 86.358 64.492 9.461 1.00 5.44 444 LEU A C 1
ATOM 3606 O O . LEU A 1 444 ? 85.127 64.359 9.516 1.00 6.22 444 LEU A O 1
ATOM 3611 N N . ALA A 1 445 ? 87.013 64.706 8.336 1.00 5.78 445 ALA A N 1
ATOM 3612 C CA . ALA A 1 445 ? 86.293 65.033 7.084 1.00 5.88 445 ALA A CA 1
ATOM 3613 C C . ALA A 1 445 ? 86.976 64.396 5.894 1.00 5.64 445 ALA A C 1
ATOM 3614 O O . ALA A 1 445 ? 88.196 64.390 5.768 1.00 6.29 445 ALA A O 1
ATOM 3616 N N . GLY A 1 446 ? 86.159 63.924 4.949 1.00 5.76 446 GLY A N 1
ATOM 3617 C CA . GLY A 1 446 ? 86.674 63.608 3.636 1.00 6.01 446 GLY A CA 1
ATOM 3618 C C . GLY A 1 446 ? 87.049 64.850 2.839 1.00 5.71 446 GLY A C 1
ATOM 3619 O O . GLY A 1 446 ? 86.640 65.957 3.191 1.00 6.49 446 GLY A O 1
ATOM 3620 N N . ASP A 1 447 ? 87.790 64.642 1.779 1.00 5.89 447 ASP A N 1
ATOM 3621 C CA . ASP A 1 447 ? 88.228 65.762 0.951 1.00 5.88 447 ASP A CA 1
ATOM 3622 C C . ASP A 1 447 ? 87.061 66.462 0.256 1.00 6.07 447 ASP A C 1
ATOM 3623 O O . ASP A 1 447 ? 87.062 67.694 0.125 1.00 6.31 447 ASP A O 1
ATOM 3628 N N . GLY A 1 448 ? 86.054 65.716 -0.180 1.00 5.68 448 GLY A N 1
ATOM 3629 C CA . GLY A 1 448 ? 84.904 66.347 -0.793 1.00 6.22 448 GLY A CA 1
ATOM 3630 C C . GLY A 1 448 ? 84.145 67.240 0.174 1.00 5.84 448 GLY A C 1
ATOM 3631 O O . GLY A 1 448 ? 83.795 68.394 -0.165 1.00 7.32 448 GLY A O 1
ATOM 3632 N N . GLY A 1 449 ? 83.919 66.771 1.395 1.00 6.03 449 GLY A N 1
ATOM 3633 C CA . GLY A 1 449 ? 83.190 67.535 2.394 1.00 6.54 449 GLY A CA 1
ATOM 3634 C C . GLY A 1 449 ? 83.994 68.701 2.933 1.00 5.68 449 GLY A C 1
ATOM 3635 O O . GLY A 1 449 ? 83.479 69.830 3.078 1.00 6.67 449 GLY A O 1
ATOM 3636 N N . ALA A 1 450 ? 85.265 68.469 3.218 1.00 5.80 450 ALA A N 1
ATOM 3637 C CA . ALA A 1 450 ? 86.147 69.554 3.660 1.00 6.07 450 ALA A CA 1
ATOM 3638 C C . ALA A 1 450 ? 86.200 70.641 2.625 1.00 5.97 450 ALA A C 1
ATOM 3639 O O . ALA A 1 450 ? 86.251 71.823 2.963 1.00 7.06 450 ALA A O 1
ATOM 3641 N N A SER A 1 451 ? 86.262 70.250 1.350 0.63 6.35 451 SER A N 1
ATOM 3642 N N B SER A 1 451 ? 86.235 70.305 1.341 0.37 6.05 451 SER A N 1
ATOM 3643 C CA A SER A 1 451 ? 86.285 71.227 0.265 0.63 5.62 451 SER A CA 1
ATOM 3644 C CA B SER A 1 451 ? 86.363 71.397 0.373 0.37 6.43 451 SER A CA 1
ATOM 3645 C C A SER A 1 451 ? 85.110 72.173 0.331 0.63 5.72 451 SER A C 1
ATOM 3646 C C B SER A 1 451 ? 85.090 72.193 0.238 0.37 5.65 451 SER A C 1
ATOM 3647 O O A SER A 1 451 ? 85.263 73.382 0.100 0.63 8.03 451 SER A O 1
ATOM 3648 O O B SER A 1 451 ? 85.113 73.352 -0.216 0.37 4.33 451 SER A O 1
ATOM 3653 N N . MET A 1 452 ? 83.935 71.639 0.624 1.00 5.55 452 MET A N 1
ATOM 3654 C CA . MET A 1 452 ? 82.730 72.446 0.582 1.00 5.16 452 MET A CA 1
ATOM 3655 C C . MET A 1 452 ? 82.751 73.582 1.574 1.00 5.11 452 MET A C 1
ATOM 3656 O O . MET A 1 452 ? 82.126 74.620 1.271 1.00 6.19 452 MET A O 1
ATOM 3661 N N . THR A 1 453 ? 83.373 73.420 2.742 1.00 5.15 453 THR A N 1
ATOM 3662 C CA . THR A 1 453 ? 83.383 74.474 3.750 1.00 5.31 453 THR A CA 1
ATOM 3663 C C . THR A 1 453 ? 84.790 74.915 4.094 1.00 5.15 453 THR A C 1
ATOM 3664 O O . THR A 1 453 ? 85.016 75.533 5.126 1.00 5.81 453 THR A O 1
ATOM 3668 N N A MET A 1 454 ? 85.769 74.682 3.204 0.76 5.45 454 MET A N 1
ATOM 3669 N N B MET A 1 454 ? 85.730 74.599 3.217 0.24 6.78 454 MET A N 1
ATOM 3670 C CA A MET A 1 454 ? 87.186 74.923 3.503 0.76 6.32 454 MET A CA 1
ATOM 3671 C CA B MET A 1 454 ? 87.136 74.881 3.481 0.24 6.43 454 MET A CA 1
ATOM 3672 C C A MET A 1 454 ? 87.501 76.353 3.914 0.76 6.33 454 MET A C 1
ATOM 3673 C C B MET A 1 454 ? 87.426 76.312 3.916 0.24 5.58 454 MET A C 1
ATOM 3674 O O A MET A 1 454 ? 88.393 76.614 4.719 0.76 8.16 454 MET A O 1
ATOM 3675 O O B MET A 1 454 ? 88.305 76.484 4.769 0.24 3.44 454 MET A O 1
ATOM 3684 N N . GLN A 1 455 ? 86.741 77.323 3.381 1.00 6.15 455 GLN A N 1
ATOM 3685 C CA . GLN A 1 455 ? 87.081 78.712 3.713 1.00 6.14 455 GLN A CA 1
ATOM 3686 C C . GLN A 1 455 ? 86.968 78.980 5.195 1.00 5.69 455 GLN A C 1
ATOM 3687 O O . GLN A 1 455 ? 87.634 79.877 5.714 1.00 7.48 455 GLN A O 1
ATOM 3693 N N . ASP A 1 456 ? 86.089 78.258 5.886 1.00 5.71 456 ASP A N 1
ATOM 3694 C CA . ASP A 1 456 ? 85.878 78.512 7.308 1.00 5.73 456 ASP A CA 1
ATOM 3695 C C . ASP A 1 456 ? 86.939 77.856 8.172 1.00 5.67 456 ASP A C 1
ATOM 3696 O O . ASP A 1 456 ? 86.908 78.003 9.408 1.00 5.92 456 ASP A O 1
ATOM 3701 N N . LEU A 1 457 ? 87.938 77.189 7.601 1.00 5.66 457 LEU A N 1
ATOM 3702 C CA . LEU A 1 457 ? 89.163 76.992 8.340 1.00 5.40 457 LEU A CA 1
ATOM 3703 C C . LEU A 1 457 ? 89.701 78.358 8.823 1.00 6.32 457 LEU A C 1
ATOM 3704 O O . LEU A 1 457 ? 90.301 78.432 9.894 1.00 6.67 457 LEU A O 1
ATOM 3709 N N . ALA A 1 458 ? 89.481 79.418 8.043 1.00 5.89 458 ALA A N 1
ATOM 3710 C CA . ALA A 1 458 ? 89.923 80.744 8.460 1.00 6.59 458 ALA A CA 1
ATOM 3711 C C . ALA A 1 458 ? 89.238 81.180 9.748 1.00 6.40 458 ALA A C 1
ATOM 3712 O O . ALA A 1 458 ? 89.818 81.960 10.507 1.00 7.77 458 ALA A O 1
ATOM 3714 N N . THR A 1 459 ? 88.032 80.726 9.992 1.00 5.95 459 THR A N 1
ATOM 3715 C CA . THR A 1 459 ? 87.304 81.091 11.201 1.00 6.40 459 THR A CA 1
ATOM 3716 C C . THR A 1 459 ? 87.951 80.489 12.440 1.00 6.61 459 THR A C 1
ATOM 3717 O O . THR A 1 459 ? 88.007 81.108 13.506 1.00 7.21 459 THR A O 1
ATOM 3721 N N . GLN A 1 460 ? 88.417 79.248 12.298 1.00 6.22 460 GLN A N 1
ATOM 3722 C CA . GLN A 1 460 ? 89.148 78.638 13.409 1.00 6.36 460 GLN A CA 1
ATOM 3723 C C . GLN A 1 460 ? 90.403 79.445 13.707 1.00 6.81 460 GLN A C 1
ATOM 3724 O O . GLN A 1 460 ? 90.747 79.651 14.891 1.00 7.82 460 GLN A O 1
ATOM 3730 N N . VAL A 1 461 ? 91.097 79.934 12.692 1.00 6.62 461 VAL A N 1
ATOM 3731 C CA . VAL A 1 461 ? 92.283 80.748 12.884 1.00 7.92 461 VAL A CA 1
ATOM 3732 C C . VAL A 1 461 ? 91.885 82.074 13.557 1.00 7.58 461 VAL A C 1
ATOM 3733 O O . VAL A 1 461 ? 92.507 82.496 14.547 1.00 9.26 461 VAL A O 1
ATOM 3737 N N . GLN A 1 462 ? 90.863 82.749 13.039 1.00 7.15 462 GLN A N 1
ATOM 3738 C CA . GLN A 1 462 ? 90.478 84.065 13.471 1.00 7.76 462 GLN A CA 1
ATOM 3739 C C . GLN A 1 462 ? 90.086 84.144 14.925 1.00 7.59 462 GLN A C 1
ATOM 3740 O O . GLN A 1 462 ? 90.388 85.092 15.635 1.00 9.51 462 GLN A O 1
ATOM 3746 N N . TYR A 1 463 ? 89.422 83.099 15.394 1.00 7.72 463 TYR A N 1
ATOM 3747 C CA . TYR A 1 463 ? 88.933 82.974 16.758 1.00 8.32 463 TYR A CA 1
ATOM 3748 C C . TYR A 1 463 ? 89.822 82.068 17.617 1.00 9.62 463 TYR A C 1
ATOM 3749 O O . TYR A 1 463 ? 89.461 81.787 18.754 1.00 10.81 463 TYR A O 1
ATOM 3758 N N . HIS A 1 464 ? 90.989 81.678 17.074 1.00 9.68 464 HIS A N 1
ATOM 3759 C CA . HIS A 1 464 ? 91.972 80.918 17.827 1.00 11.35 464 HIS A CA 1
ATOM 3760 C C . HIS A 1 464 ? 91.301 79.677 18.507 1.00 10.05 464 HIS A C 1
ATOM 3761 O O . HIS A 1 464 ? 91.452 79.398 19.691 1.00 13.40 464 HIS A O 1
ATOM 3768 N N . LEU A 1 465 ? 90.605 78.921 17.687 1.00 7.71 465 LEU A N 1
ATOM 3769 C CA . LEU A 1 465 ? 89.875 77.721 18.118 1.00 7.24 465 LEU A CA 1
ATOM 3770 C C . LEU A 1 465 ? 90.725 76.495 17.824 1.00 6.52 465 LEU A C 1
ATOM 3771 O O . LEU A 1 465 ? 90.869 76.190 16.631 1.00 7.24 465 LEU A O 1
ATOM 3776 N N . PRO A 1 466 ? 91.359 75.854 18.815 1.00 7.06 466 PRO A N 1
ATOM 3777 C CA . PRO A 1 466 ? 92.382 74.834 18.493 1.00 7.57 466 PRO A CA 1
ATOM 3778 C C . PRO A 1 466 ? 91.827 73.459 18.084 1.00 7.41 466 PRO A C 1
ATOM 3779 O O . PRO A 1 466 ? 92.114 72.426 18.685 1.00 9.04 466 PRO A O 1
ATOM 3783 N N . VAL A 1 467 ? 91.118 73.420 16.978 1.00 6.91 467 VAL A N 1
ATOM 3784 C CA . VAL A 1 467 ? 90.606 72.219 16.379 1.00 6.19 467 VAL A CA 1
ATOM 3785 C C . VAL A 1 467 ? 91.730 71.416 15.739 1.00 6.44 467 VAL A C 1
ATOM 3786 O O . VAL A 1 467 ? 92.601 72.019 15.092 1.00 7.38 467 VAL A O 1
ATOM 3790 N N . ILE A 1 468 ? 91.677 70.091 15.849 1.00 6.26 468 ILE A N 1
ATOM 3791 C CA . ILE A 1 468 ? 92.532 69.202 15.094 1.00 6.81 468 ILE A CA 1
ATOM 3792 C C . ILE A 1 468 ? 91.713 68.706 13.889 1.00 5.58 468 ILE A C 1
ATOM 3793 O O . ILE A 1 468 ? 90.798 67.913 14.016 1.00 6.82 468 ILE A O 1
ATOM 3798 N N . ASN A 1 469 ? 92.008 69.261 12.729 1.00 6.15 469 ASN A N 1
ATOM 3799 C CA . ASN A 1 469 ? 91.360 68.931 11.470 1.00 5.62 469 ASN A CA 1
ATOM 3800 C C . ASN A 1 469 ? 92.113 67.772 10.825 1.00 6.33 469 ASN A C 1
ATOM 3801 O O . ASN A 1 469 ? 93.332 67.896 10.644 1.00 7.20 469 ASN A O 1
ATOM 3806 N N . VAL A 1 470 ? 91.400 66.719 10.436 1.00 6.08 470 VAL A N 1
ATOM 3807 C CA . VAL A 1 470 ? 92.006 65.595 9.723 1.00 6.49 470 VAL A CA 1
ATOM 3808 C C . VAL A 1 470 ? 91.201 65.368 8.470 1.00 6.15 470 VAL A C 1
ATOM 3809 O O . VAL A 1 470 ? 90.017 65.003 8.541 1.00 6.60 470 VAL A O 1
ATOM 3813 N N . VAL A 1 471 ? 91.840 65.623 7.332 1.00 6.37 471 VAL A N 1
ATOM 3814 C CA . VAL A 1 471 ? 91.199 65.468 6.042 1.00 6.46 471 VAL A CA 1
ATOM 3815 C C . VAL A 1 471 ? 91.653 64.177 5.398 1.00 6.15 471 VAL A C 1
ATOM 3816 O O . VAL A 1 471 ? 92.855 63.874 5.368 1.00 7.97 471 VAL A O 1
ATOM 3820 N N . PHE A 1 472 ? 90.713 63.399 4.923 1.00 6.06 472 PHE A N 1
ATOM 3821 C CA . PHE A 1 472 ? 90.941 62.087 4.317 1.00 6.27 472 PHE A CA 1
ATOM 3822 C C . PHE A 1 472 ? 90.929 62.266 2.795 1.00 6.32 472 PHE A C 1
ATOM 3823 O O . PHE A 1 472 ? 89.877 62.300 2.183 1.00 7.28 472 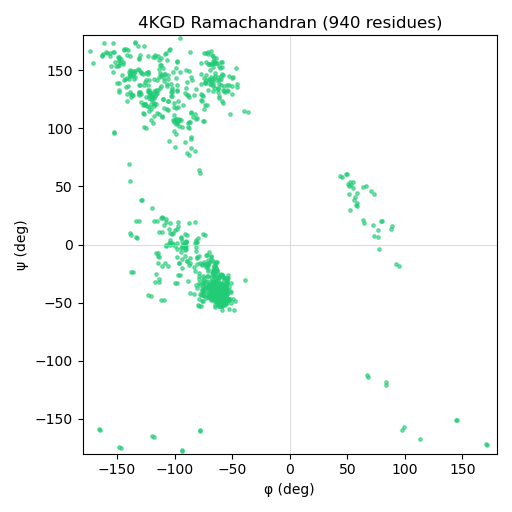PHE A O 1
ATOM 3831 N N . THR A 1 473 ? 92.117 62.430 2.219 1.00 6.79 473 THR A N 1
ATOM 3832 C CA . THR A 1 473 ? 92.234 62.756 0.789 1.00 6.33 473 THR A CA 1
ATOM 3833 C C . THR A 1 473 ? 92.394 61.519 -0.031 1.00 6.79 473 THR A C 1
ATOM 3834 O O . THR A 1 473 ? 93.488 60.938 -0.088 1.00 7.55 473 THR A O 1
ATOM 3838 N N . ASN A 1 474 ? 91.282 61.080 -0.656 1.00 6.87 474 ASN A N 1
ATOM 3839 C CA . ASN A 1 474 ? 91.303 59.970 -1.594 1.00 7.25 474 ASN A CA 1
ATOM 3840 C C . ASN A 1 474 ? 91.126 60.450 -3.036 1.00 6.86 474 ASN A C 1
ATOM 3841 O O . ASN A 1 474 ? 91.160 59.607 -3.938 1.00 7.66 474 ASN A O 1
ATOM 3846 N N . CYS A 1 475 ? 90.946 61.752 -3.274 1.00 6.65 475 CYS A N 1
ATOM 3847 C CA . CYS A 1 475 ? 90.646 62.258 -4.619 1.00 6.60 475 CYS A CA 1
ATOM 3848 C C . CYS A 1 475 ? 89.407 61.642 -5.220 1.00 5.96 475 CYS A C 1
ATOM 3849 O O . CYS A 1 475 ? 89.273 61.481 -6.410 1.00 6.98 475 CYS A O 1
ATOM 3852 N N . GLN A 1 476 ? 88.446 61.371 -4.316 1.00 5.90 476 GLN A N 1
ATOM 3853 C CA . GLN A 1 476 ? 87.200 60.749 -4.729 1.00 6.18 476 GLN A CA 1
ATOM 3854 C C . GLN A 1 476 ? 86.057 61.223 -3.851 1.00 5.65 476 GLN A C 1
ATOM 3855 O O . GLN A 1 476 ? 86.274 61.615 -2.676 1.00 5.86 476 GLN A O 1
ATOM 3861 N N . TYR A 1 477 ? 84.866 61.100 -4.381 1.00 5.96 477 TYR A N 1
ATOM 3862 C CA . TYR A 1 477 ? 83.650 60.970 -3.567 1.00 5.71 477 TYR A CA 1
ATOM 3863 C C . TYR A 1 477 ? 83.515 59.467 -3.310 1.00 5.90 477 TYR A C 1
ATOM 3864 O O . TYR A 1 477 ? 82.758 58.774 -4.025 1.00 6.23 477 TYR A O 1
ATOM 3873 N N . GLY A 1 478 ? 84.307 58.924 -2.402 1.00 6.29 478 GLY A N 1
ATOM 3874 C CA . GLY A 1 478 ? 84.430 57.493 -2.273 1.00 5.97 478 GLY A CA 1
ATOM 3875 C C . GLY A 1 478 ? 83.139 56.792 -1.990 1.00 5.58 478 GLY A C 1
ATOM 3876 O O . GLY A 1 478 ? 82.779 55.778 -2.577 1.00 6.07 478 GLY A O 1
ATOM 3877 N N . PHE A 1 479 ? 82.355 57.401 -1.053 1.00 5.80 479 PHE A N 1
ATOM 3878 C CA . PHE A 1 479 ? 81.066 56.810 -0.693 1.00 5.79 479 PHE A CA 1
ATOM 3879 C C . PHE A 1 479 ? 80.181 56.612 -1.908 1.00 5.43 479 PHE A C 1
ATOM 3880 O O . PHE A 1 479 ? 79.444 55.640 -2.003 1.00 6.40 479 PHE A O 1
ATOM 3888 N N . ILE A 1 480 ? 80.222 57.588 -2.813 1.00 5.73 480 ILE A N 1
ATOM 3889 C CA . ILE A 1 480 ? 79.404 57.544 -4.033 1.00 5.51 480 ILE A CA 1
ATOM 3890 C C . ILE A 1 480 ? 80.017 56.679 -5.119 1.00 5.82 480 ILE A C 1
ATOM 3891 O O . ILE A 1 480 ? 79.263 55.992 -5.832 1.00 6.80 480 ILE A O 1
ATOM 3896 N N . LYS A 1 481 ? 81.339 56.651 -5.235 1.00 5.79 481 LYS A N 1
ATOM 3897 C CA . LYS A 1 481 ? 81.986 55.714 -6.156 1.00 6.34 481 LYS A CA 1
ATOM 3898 C C . LYS A 1 481 ? 81.501 54.305 -5.888 1.00 6.59 481 LYS A C 1
ATOM 3899 O O . LYS A 1 481 ? 81.181 53.536 -6.780 1.00 7.14 481 LYS A O 1
ATOM 3905 N N . ASP A 1 482 ? 81.493 53.940 -4.592 1.00 6.46 482 ASP A N 1
ATOM 3906 C CA . ASP A 1 482 ? 81.111 52.596 -4.200 1.00 6.46 482 ASP A CA 1
ATOM 3907 C C . ASP A 1 482 ? 79.655 52.295 -4.520 1.00 7.00 482 ASP A C 1
ATOM 3908 O O . ASP A 1 482 ? 79.282 51.200 -4.928 1.00 7.68 482 ASP A O 1
ATOM 3913 N N . GLU A 1 483 ? 78.796 53.325 -4.367 1.00 7.05 483 GLU A N 1
ATOM 3914 C CA . GLU A 1 483 ? 77.412 53.168 -4.825 1.00 6.69 483 GLU A CA 1
ATOM 3915 C C . GLU A 1 483 ? 77.337 52.935 -6.330 1.00 6.58 483 GLU A C 1
ATOM 3916 O O . GLU A 1 483 ? 76.577 52.036 -6.744 1.00 7.54 483 GLU A O 1
ATOM 3922 N N . GLN A 1 484 ? 78.071 53.697 -7.124 1.00 6.06 484 GLN A N 1
ATOM 3923 C CA . GLN A 1 484 ? 78.084 53.470 -8.557 1.00 5.82 484 GLN A CA 1
ATOM 3924 C C . GLN A 1 484 ? 78.582 52.052 -8.886 1.00 6.91 484 GLN A C 1
ATOM 3925 O O . GLN A 1 484 ? 78.040 51.406 -9.777 1.00 7.88 484 GLN A O 1
ATOM 3931 N N . GLU A 1 485 ? 79.591 51.581 -8.157 1.00 7.30 485 GLU A N 1
ATOM 3932 C CA . GLU A 1 485 ? 80.079 50.214 -8.356 1.00 7.83 485 GLU A CA 1
ATOM 3933 C C . GLU A 1 485 ? 78.912 49.236 -8.175 1.00 8.09 485 GLU A C 1
ATOM 3934 O O . GLU A 1 485 ? 78.766 48.273 -8.929 1.00 9.99 485 GLU A O 1
ATOM 3940 N N . ASP A 1 486 ? 78.091 49.491 -7.158 1.00 7.77 486 ASP A N 1
ATOM 3941 C CA . ASP A 1 486 ? 77.012 48.598 -6.802 1.00 8.63 486 ASP A CA 1
ATOM 3942 C C . ASP A 1 486 ? 75.819 48.652 -7.735 1.00 8.95 486 ASP A C 1
ATOM 3943 O O . ASP A 1 486 ? 75.151 47.617 -7.922 1.00 11.61 486 ASP A O 1
ATOM 3948 N N . THR A 1 487 ? 75.507 49.817 -8.329 1.00 8.02 487 THR A N 1
ATOM 3949 C CA . THR A 1 487 ? 74.288 49.962 -9.095 1.00 7.70 487 THR A CA 1
ATOM 3950 C C . THR A 1 487 ? 74.475 50.267 -10.586 1.00 7.62 487 THR A C 1
ATOM 3951 O O . THR A 1 487 ? 73.568 49.954 -11.370 1.00 10.55 487 THR A O 1
ATOM 3955 N N . ASN A 1 488 ? 75.511 50.969 -10.957 1.00 6.93 488 ASN A N 1
ATOM 3956 C CA . ASN A 1 488 ? 75.543 51.586 -12.292 1.00 6.98 488 ASN A CA 1
ATOM 3957 C C . ASN A 1 488 ? 76.073 50.598 -13.319 1.00 7.75 488 ASN A C 1
ATOM 3958 O O . ASN A 1 488 ? 76.998 49.814 -13.047 1.00 10.33 488 ASN A O 1
ATOM 3963 N N . GLN A 1 489 ? 75.522 50.680 -14.508 1.00 7.37 489 GLN A N 1
ATOM 3964 C CA . GLN A 1 489 ? 75.973 49.809 -15.583 1.00 8.72 489 GLN A CA 1
ATOM 3965 C C . GLN A 1 489 ? 77.125 50.367 -16.375 1.00 9.01 489 GLN A C 1
ATOM 3966 O O . GLN A 1 489 ? 77.959 49.600 -16.914 1.00 12.21 489 GLN A O 1
ATOM 3972 N N . ASN A 1 490 ? 77.200 51.673 -16.496 1.00 9.79 490 ASN A N 1
ATOM 3973 C CA . ASN A 1 490 ? 78.256 52.348 -17.259 1.00 8.80 490 ASN A CA 1
ATOM 3974 C C . ASN A 1 490 ? 79.410 52.779 -16.356 1.00 9.15 490 ASN A C 1
ATOM 3975 O O . ASN A 1 490 ? 79.333 52.592 -15.141 1.00 10.34 490 ASN A O 1
ATOM 3980 N N . ASP A 1 491 ? 80.443 53.355 -16.948 1.00 8.68 491 ASP A N 1
ATOM 3981 C CA . ASP A 1 491 ? 81.656 53.718 -16.216 1.00 9.68 491 ASP A CA 1
ATOM 3982 C C . ASP A 1 491 ? 81.382 54.735 -15.116 1.00 8.03 491 ASP A C 1
ATOM 3983 O O . ASP A 1 491 ? 80.419 55.527 -15.196 1.00 7.97 491 ASP A O 1
ATOM 3988 N N . PHE A 1 492 ? 82.218 54.733 -14.098 1.00 7.84 492 PHE A N 1
ATOM 3989 C CA . PHE A 1 492 ? 82.166 55.744 -13.044 1.00 7.79 492 PHE A CA 1
ATOM 3990 C C . PHE A 1 492 ? 82.114 57.135 -13.633 1.00 7.29 492 PHE A C 1
ATOM 3991 O O . PHE A 1 492 ? 82.764 57.396 -14.663 1.00 8.03 492 PHE A O 1
ATOM 3999 N N . ILE A 1 493 ? 81.373 58.008 -12.972 1.00 6.83 493 ILE A N 1
ATOM 4000 C CA . ILE A 1 493 ? 81.282 59.398 -13.453 1.00 6.93 493 ILE A CA 1
ATOM 4001 C C . ILE A 1 493 ? 81.107 60.339 -12.261 1.00 5.47 493 ILE A C 1
ATOM 4002 O O . ILE A 1 493 ? 80.271 60.097 -11.394 1.00 5.91 493 ILE A O 1
ATOM 4007 N N . GLY A 1 494 ? 81.901 61.393 -12.206 1.00 6.40 494 GLY A N 1
ATOM 4008 C CA . GLY A 1 494 ? 81.775 62.393 -11.170 1.00 6.59 494 GLY A CA 1
ATOM 4009 C C . GLY A 1 494 ? 82.312 62.046 -9.835 1.00 5.72 494 GLY A C 1
ATOM 4010 O O . GLY A 1 494 ? 82.139 62.819 -8.898 1.00 7.10 494 GLY A O 1
ATOM 4011 N N . VAL A 1 495 ? 82.993 60.889 -9.704 1.00 6.21 495 VAL A N 1
ATOM 4012 C CA . VAL A 1 495 ? 83.394 60.399 -8.403 1.00 6.10 495 VAL A CA 1
ATOM 4013 C C . VAL A 1 495 ? 84.909 60.351 -8.185 1.00 6.16 495 VAL A C 1
ATOM 4014 O O . VAL A 1 495 ? 85.341 60.121 -7.037 1.00 7.43 495 VAL A O 1
ATOM 4018 N N . GLU A 1 496 ? 85.706 60.605 -9.188 1.00 6.34 496 GLU A N 1
ATOM 4019 C CA . GLU A 1 496 ? 87.141 60.697 -9.122 1.00 7.31 496 GLU A CA 1
ATOM 4020 C C . GLU A 1 496 ? 87.541 62.075 -9.640 1.00 7.16 496 GLU A C 1
ATOM 4021 O O . GLU A 1 496 ? 87.089 62.471 -10.708 1.00 8.27 496 GLU A O 1
ATOM 4027 N N . PHE A 1 497 ? 88.388 62.773 -8.897 1.00 7.35 497 PHE A N 1
ATOM 4028 C CA . PHE A 1 497 ? 88.685 64.168 -9.230 1.00 8.18 497 PHE A CA 1
ATOM 4029 C C . PHE A 1 497 ? 90.118 64.501 -8.864 1.00 8.26 497 PHE A C 1
ATOM 4030 O O . PHE A 1 497 ? 90.874 63.669 -8.323 1.00 9.40 497 PHE A O 1
ATOM 4038 N N A ASN A 1 498 ? 90.567 65.713 -9.216 0.62 9.77 498 ASN A N 1
ATOM 4039 N N B ASN A 1 498 ? 90.494 65.739 -9.099 0.38 9.11 498 ASN A N 1
ATOM 4040 C CA A ASN A 1 498 ? 91.925 66.169 -8.941 0.62 10.16 498 ASN A CA 1
ATOM 4041 C CA B ASN A 1 498 ? 91.853 66.210 -8.941 0.38 10.06 498 ASN A CA 1
ATOM 4042 C C A ASN A 1 498 ? 92.100 66.411 -7.450 0.62 9.78 498 ASN A C 1
ATOM 4043 C C B ASN A 1 498 ? 92.183 66.642 -7.528 0.38 10.60 498 ASN A C 1
ATOM 4044 O O A ASN A 1 498 ? 91.249 66.704 -6.628 0.62 11.30 498 ASN A O 1
ATOM 4045 O O B ASN A 1 498 ? 91.402 67.328 -6.886 0.38 9.29 498 ASN A O 1
ATOM 4054 N N . ASP A 1 499 ? 93.357 66.276 -7.057 1.00 9.93 499 ASP A N 1
ATOM 4055 C CA . ASP A 1 499 ? 93.849 66.566 -5.727 1.00 9.86 499 ASP A CA 1
ATOM 4056 C C . ASP A 1 499 ? 93.689 68.037 -5.354 1.00 8.23 499 ASP A C 1
ATOM 4057 O O . ASP A 1 499 ? 93.936 68.929 -6.148 1.00 9.23 499 ASP A O 1
ATOM 4062 N N . ILE A 1 500 ? 93.405 68.234 -4.098 1.00 8.46 500 ILE A N 1
ATOM 4063 C CA . ILE A 1 500 ? 93.599 69.501 -3.393 1.00 7.81 500 ILE A CA 1
ATOM 4064 C C . ILE A 1 500 ? 94.515 69.216 -2.216 1.00 7.97 500 ILE A C 1
ATOM 4065 O O . ILE A 1 500 ? 94.307 68.279 -1.460 1.00 9.20 500 ILE A O 1
ATOM 4070 N N . ASP A 1 501 ? 95.598 69.999 -2.103 1.00 7.87 501 ASP A N 1
ATOM 4071 C CA . ASP A 1 501 ? 96.531 69.861 -0.998 1.00 8.24 501 ASP A CA 1
ATOM 4072 C C . ASP A 1 501 ? 96.018 70.736 0.139 1.00 7.11 501 ASP A C 1
ATOM 4073 O O . ASP A 1 501 ? 96.205 71.961 0.145 1.00 7.46 501 ASP A O 1
ATOM 4078 N N . PHE A 1 502 ? 95.351 70.103 1.128 1.00 7.52 502 PHE A N 1
ATOM 4079 C CA . PHE A 1 502 ? 94.785 70.846 2.236 1.00 7.87 502 PHE A CA 1
ATOM 4080 C C . PHE A 1 502 ? 95.845 71.391 3.177 1.00 7.73 502 PHE A C 1
ATOM 4081 O O . PHE A 1 502 ? 95.516 72.288 3.926 1.00 8.14 502 PHE A O 1
ATOM 4089 N N . SER A 1 503 ? 97.070 70.878 3.127 1.00 8.04 503 SER A N 1
ATOM 4090 C CA . SER A 1 503 ? 98.125 71.517 3.908 1.00 8.42 503 SER A CA 1
ATOM 4091 C C . SER A 1 503 ? 98.438 72.935 3.353 1.00 8.20 503 SER A C 1
ATOM 4092 O O . SER A 1 503 ? 98.768 73.838 4.106 1.00 9.24 503 SER A O 1
ATOM 4095 N N . LYS A 1 504 ? 98.319 73.084 2.032 1.00 8.25 504 LYS A N 1
ATOM 4096 C CA . LYS A 1 504 ? 98.482 74.392 1.374 1.00 7.93 504 LYS A CA 1
ATOM 4097 C C . LYS A 1 504 ? 97.285 75.284 1.591 1.00 7.37 504 LYS A C 1
ATOM 4098 O O . LYS A 1 504 ? 97.451 76.506 1.791 1.00 8.36 504 LYS A O 1
ATOM 4104 N N . ILE A 1 505 ? 96.073 74.740 1.551 1.00 7.88 505 ILE A N 1
ATOM 4105 C CA . ILE A 1 505 ? 94.871 75.484 1.927 1.00 7.72 505 ILE A CA 1
ATOM 4106 C C . ILE A 1 505 ? 94.993 76.026 3.336 1.00 7.50 505 ILE A C 1
ATOM 4107 O O . ILE A 1 505 ? 94.768 77.207 3.591 1.00 7.95 505 ILE A O 1
ATOM 4112 N N . ALA A 1 506 ? 95.451 75.172 4.273 1.00 7.97 506 ALA A N 1
ATOM 4113 C CA . ALA A 1 506 ? 95.672 75.590 5.644 1.00 7.67 506 ALA A CA 1
ATOM 4114 C C . ALA A 1 506 ? 96.705 76.712 5.731 1.00 7.41 506 ALA A C 1
ATOM 4115 O O . ALA A 1 506 ? 96.472 77.717 6.397 1.00 8.02 506 ALA A O 1
ATOM 4117 N N . ASP A 1 507 ? 97.813 76.546 5.020 1.00 7.98 507 ASP A N 1
ATOM 4118 C CA . ASP A 1 507 ? 98.799 77.603 4.976 1.00 9.36 507 ASP A CA 1
ATOM 4119 C C . ASP A 1 507 ? 98.176 78.926 4.499 1.00 8.30 507 ASP A C 1
ATOM 4120 O O . ASP A 1 507 ? 98.453 80.017 5.056 1.00 9.14 507 ASP A O 1
ATOM 4125 N N . GLY A 1 508 ? 97.322 78.862 3.496 1.00 7.82 508 GLY A N 1
ATOM 4126 C CA . GLY A 1 508 ? 96.670 80.027 2.971 1.00 7.69 508 GLY A CA 1
ATOM 4127 C C . GLY A 1 508 ? 95.804 80.755 3.958 1.00 7.83 508 GLY A C 1
ATOM 4128 O O . GLY A 1 508 ? 95.706 81.984 3.907 1.00 8.88 508 GLY A O 1
ATOM 4129 N N . VAL A 1 509 ? 95.176 80.036 4.889 1.00 7.51 509 VAL A N 1
ATOM 4130 C CA . VAL A 1 509 ? 94.379 80.665 5.922 1.00 7.31 509 VAL A CA 1
ATOM 4131 C C . VAL A 1 509 ? 95.206 80.873 7.192 1.00 7.45 509 VAL A C 1
ATOM 4132 O O . VAL A 1 509 ? 94.653 81.325 8.216 1.00 8.62 509 VAL A O 1
ATOM 4136 N N . HIS A 1 510 ? 96.495 80.580 7.176 1.00 7.62 510 HIS A N 1
ATOM 4137 C CA . HIS A 1 510 ? 97.430 80.820 8.268 1.00 8.55 510 HIS A CA 1
ATOM 4138 C C . HIS A 1 510 ? 97.205 79.912 9.455 1.00 7.69 510 HIS A C 1
ATOM 4139 O O . HIS A 1 510 ? 97.279 80.269 10.615 1.00 8.92 510 HIS A O 1
ATOM 4146 N N . MET A 1 511 ? 97.034 78.620 9.075 1.00 8.00 511 MET A N 1
ATOM 4147 C CA . MET A 1 511 ? 96.895 77.503 9.997 1.00 7.32 511 MET A CA 1
ATOM 4148 C C . MET A 1 511 ? 98.067 76.536 9.771 1.00 7.28 511 MET A C 1
ATOM 4149 O O . MET A 1 511 ? 98.334 76.171 8.624 1.00 8.66 511 MET A O 1
ATOM 4154 N N . GLN A 1 512 ? 98.729 76.097 10.855 1.00 7.73 512 GLN A N 1
ATOM 4155 C CA . GLN A 1 512 ? 99.775 75.085 10.763 1.00 7.86 512 GLN A CA 1
ATOM 4156 C C . GLN A 1 512 ? 99.193 73.774 10.241 1.00 7.27 512 GLN A C 1
ATOM 4157 O O . GLN A 1 512 ? 98.075 73.405 10.566 1.00 7.57 512 GLN A O 1
ATOM 4163 N N . ALA A 1 513 ? 99.975 73.082 9.448 1.00 7.43 513 ALA A N 1
ATOM 4164 C CA . ALA A 1 513 ? 99.462 71.882 8.810 1.00 7.43 513 ALA A CA 1
ATOM 4165 C C . ALA A 1 513 ? 100.594 70.974 8.353 1.00 7.84 513 ALA A C 1
ATOM 4166 O O . ALA A 1 513 ? 101.732 71.366 8.217 1.00 9.86 513 ALA A O 1
ATOM 4168 N N . PHE A 1 514 ? 100.160 69.738 8.048 1.00 7.75 514 PHE A N 1
ATOM 4169 C CA . PHE A 1 514 ? 100.987 68.641 7.630 1.00 8.35 514 PHE A CA 1
ATOM 4170 C C . PHE A 1 514 ? 100.270 67.877 6.517 1.00 7.86 514 PHE A C 1
ATOM 4171 O O . PHE A 1 514 ? 99.061 67.793 6.551 1.00 9.72 514 PHE A O 1
ATOM 4179 N N . ARG A 1 515 ? 101.044 67.292 5.595 1.00 9.37 515 ARG A N 1
ATOM 4180 C CA . ARG A 1 515 ? 100.495 66.322 4.649 1.00 8.74 515 ARG A CA 1
ATOM 4181 C C . ARG A 1 515 ? 101.259 64.999 4.794 1.00 8.81 515 ARG A C 1
ATOM 4182 O O . ARG A 1 515 ? 102.479 65.071 4.815 1.00 10.10 515 ARG A O 1
ATOM 4190 N N . VAL A 1 516 ? 100.560 63.896 4.889 1.00 8.81 516 VAL A N 1
ATOM 4191 C CA . VAL A 1 516 ? 101.190 62.601 5.003 1.00 8.62 516 VAL A CA 1
ATOM 4192 C C . VAL A 1 516 ? 100.584 61.642 4.001 1.00 8.67 516 VAL A C 1
ATOM 4193 O O . VAL A 1 516 ? 99.417 61.753 3.656 1.00 9.41 516 VAL A O 1
ATOM 4197 N N . ASN A 1 517 ? 101.398 60.676 3.541 1.00 9.86 517 ASN A N 1
ATOM 4198 C CA . ASN A 1 517 ? 100.884 59.644 2.623 1.00 10.84 517 ASN A CA 1
ATOM 4199 C C . ASN A 1 517 ? 101.424 58.243 2.950 1.00 10.32 517 ASN A C 1
ATOM 4200 O O . ASN A 1 517 ? 101.139 57.342 2.149 1.00 11.56 517 ASN A O 1
ATOM 4205 N N . LYS A 1 518 ? 102.099 58.060 4.081 1.00 10.08 518 LYS A N 1
ATOM 4206 C CA . LYS A 1 518 ? 102.638 56.754 4.438 1.00 10.92 518 LYS A CA 1
ATOM 4207 C C . LYS A 1 518 ? 102.340 56.483 5.913 1.00 10.23 518 LYS A C 1
ATOM 4208 O O . LYS A 1 518 ? 102.355 57.398 6.748 1.00 10.60 518 LYS A O 1
ATOM 4214 N N . ILE A 1 519 ? 102.027 55.234 6.203 1.00 10.21 519 ILE A N 1
ATOM 4215 C CA . ILE A 1 519 ? 101.670 54.859 7.571 1.00 10.35 519 ILE A CA 1
ATOM 4216 C C . ILE A 1 519 ? 102.740 55.290 8.564 1.00 9.99 519 ILE A C 1
ATOM 4217 O O . ILE A 1 519 ? 102.464 55.737 9.669 1.00 11.11 519 ILE A O 1
ATOM 4222 N N . GLU A 1 520 ? 104.019 55.110 8.197 1.00 10.77 520 GLU A N 1
ATOM 4223 C CA . GLU A 1 520 ? 105.105 55.351 9.142 1.00 12.68 520 GLU A CA 1
ATOM 4224 C C . GLU A 1 520 ? 105.272 56.807 9.504 1.00 11.46 520 GLU A C 1
ATOM 4225 O O . GLU A 1 520 ? 105.910 57.128 10.519 1.00 12.73 520 GLU A O 1
ATOM 4231 N N . GLN A 1 521 ? 104.626 57.699 8.730 1.00 11.14 521 GLN A N 1
ATOM 4232 C CA . GLN A 1 521 ? 104.702 59.119 9.054 1.00 10.60 521 GLN A CA 1
ATOM 4233 C C . GLN A 1 521 ? 103.740 59.532 10.158 1.00 11.00 521 GLN A C 1
ATOM 4234 O O . GLN A 1 521 ? 103.852 60.639 10.707 1.00 11.66 521 GLN A O 1
ATOM 4240 N N . LEU A 1 522 ? 102.751 58.691 10.446 1.00 9.92 522 LEU A N 1
ATOM 4241 C CA . LEU A 1 522 ? 101.697 59.164 11.331 1.00 9.23 522 LEU A CA 1
ATOM 4242 C C . LEU A 1 522 ? 102.139 59.512 12.761 1.00 10.28 522 LEU A C 1
ATOM 4243 O O . LEU A 1 522 ? 101.676 60.566 13.243 1.00 10.16 522 LEU A O 1
ATOM 4248 N N . PRO A 1 523 ? 102.862 58.698 13.494 1.00 10.56 523 PRO A N 1
ATOM 4249 C CA . PRO A 1 523 ? 103.053 58.988 14.917 1.00 11.15 523 PRO A CA 1
ATOM 4250 C C . PRO A 1 523 ? 103.641 60.367 15.171 1.00 11.06 523 PRO A C 1
ATOM 4251 O O . PRO A 1 523 ? 103.122 61.124 16.013 1.00 11.72 523 PRO A O 1
ATOM 4255 N N A ASP A 1 524 ? 104.669 60.772 14.444 0.84 10.78 524 ASP A N 1
ATOM 4256 N N B ASP A 1 524 ? 104.672 60.744 14.430 0.16 11.25 524 ASP A N 1
ATOM 4257 C CA A ASP A 1 524 ? 105.254 62.077 14.795 0.84 12.46 524 ASP A CA 1
ATOM 4258 C CA B ASP A 1 524 ? 105.384 61.998 14.642 0.16 11.11 524 ASP A CA 1
ATOM 4259 C C A ASP A 1 524 ? 104.355 63.213 14.385 0.84 10.45 524 ASP A C 1
ATOM 4260 C C B ASP A 1 524 ? 104.585 63.227 14.225 0.16 10.63 524 ASP A C 1
ATOM 4261 O O A ASP A 1 524 ? 104.275 64.210 15.085 0.84 11.42 524 ASP A O 1
ATOM 4262 O O B ASP A 1 524 ? 104.778 64.289 14.825 0.16 7.20 524 ASP A O 1
ATOM 4271 N N . VAL A 1 525 ? 103.723 63.116 13.227 1.00 10.13 525 VAL A N 1
ATOM 4272 C CA . VAL A 1 525 ? 102.824 64.173 12.793 1.00 9.81 525 VAL A CA 1
ATOM 4273 C C . VAL A 1 525 ? 101.683 64.320 13.777 1.00 9.48 525 VAL A C 1
ATOM 4274 O O . VAL A 1 525 ? 101.319 65.455 14.144 1.00 10.12 525 VAL A O 1
ATOM 4278 N N . PHE A 1 526 ? 101.079 63.217 14.194 1.00 9.51 526 PHE A N 1
ATOM 4279 C CA . PHE A 1 526 ? 99.987 63.358 15.159 1.00 9.09 526 PHE A CA 1
ATOM 4280 C C . PHE A 1 526 ? 100.485 63.869 16.503 1.00 9.45 526 PHE A C 1
ATOM 4281 O O . PHE A 1 526 ? 99.748 64.633 17.152 1.00 9.47 526 PHE A O 1
ATOM 4289 N N A GLU A 1 527 ? 101.680 63.501 16.965 0.52 10.53 527 GLU A N 1
ATOM 4290 N N B GLU A 1 527 ? 101.688 63.496 16.923 0.48 10.44 527 GLU A N 1
ATOM 4291 C CA A GLU A 1 527 ? 102.160 64.096 18.209 0.52 10.85 527 GLU A CA 1
ATOM 4292 C CA B GLU A 1 527 ? 102.218 64.023 18.179 0.48 10.46 527 GLU A CA 1
ATOM 4293 C C A GLU A 1 527 ? 102.319 65.607 18.061 0.52 9.84 527 GLU A C 1
ATOM 4294 C C B GLU A 1 527 ? 102.442 65.532 18.087 0.48 10.56 527 GLU A C 1
ATOM 4295 O O A GLU A 1 527 ? 101.927 66.366 18.947 0.52 9.36 527 GLU A O 1
ATOM 4296 O O B GLU A 1 527 ? 102.177 66.255 19.056 0.48 12.64 527 GLU A O 1
ATOM 4307 N N . GLN A 1 528 ? 102.918 66.034 16.931 1.00 10.06 528 GLN A N 1
ATOM 4308 C CA . GLN A 1 528 ? 103.061 67.480 16.719 1.00 10.77 528 GLN A CA 1
ATOM 4309 C C . GLN A 1 528 ? 101.713 68.181 16.730 1.00 10.11 528 GLN A C 1
ATOM 4310 O O . GLN A 1 528 ? 101.575 69.223 17.353 1.00 11.16 528 GLN A O 1
ATOM 4316 N N . ALA A 1 529 ? 100.731 67.619 16.033 1.00 9.64 529 ALA A N 1
ATOM 4317 C CA . ALA A 1 529 ? 99.403 68.203 15.986 1.00 9.51 529 ALA A CA 1
ATOM 4318 C C . ALA A 1 529 ? 98.789 68.281 17.379 1.00 9.16 529 ALA A C 1
ATOM 4319 O O . ALA A 1 529 ? 98.155 69.295 17.725 1.00 10.08 529 ALA A O 1
ATOM 4321 N N A LYS A 1 530 ? 98.936 67.215 18.168 0.54 9.34 530 LYS A N 1
ATOM 4322 N N B LYS A 1 530 ? 98.905 67.231 18.186 0.46 9.56 530 LYS A N 1
ATOM 4323 C CA A LYS A 1 530 ? 98.405 67.161 19.530 0.54 9.89 530 LYS A CA 1
ATOM 4324 C CA B LYS A 1 530 ? 98.339 67.251 19.542 0.46 9.67 530 LYS A CA 1
ATOM 4325 C C A LYS A 1 530 ? 98.924 68.347 20.350 0.54 9.95 530 LYS A C 1
ATOM 4326 C C B LYS A 1 530 ? 98.898 68.440 20.317 0.46 10.41 530 LYS A C 1
ATOM 4327 O O A LYS A 1 530 ? 98.160 68.974 21.121 0.54 8.45 530 LYS A O 1
ATOM 4328 O O B LYS A 1 530 ? 98.187 69.173 21.031 0.46 15.33 530 LYS A O 1
ATOM 4339 N N . ALA A 1 531 ? 100.206 68.639 20.166 1.00 9.52 531 ALA A N 1
ATOM 4340 C CA . ALA A 1 531 ? 100.826 69.739 20.912 1.00 9.97 531 ALA A CA 1
ATOM 4341 C C . ALA A 1 531 ? 100.449 71.087 20.369 1.00 9.78 531 ALA A C 1
ATOM 4342 O O . ALA A 1 531 ? 100.179 72.050 21.120 1.00 10.80 531 ALA A O 1
ATOM 4344 N N . ILE A 1 532 ? 100.387 71.246 19.047 1.00 9.57 532 ILE A N 1
ATOM 4345 C CA . ILE A 1 532 ? 99.975 72.539 18.463 1.00 9.36 532 ILE A CA 1
ATOM 4346 C C . ILE A 1 532 ? 98.595 72.929 18.961 1.00 8.38 532 ILE A C 1
ATOM 4347 O O . ILE A 1 532 ? 98.347 74.090 19.285 1.00 9.44 532 ILE A O 1
ATOM 4352 N N . ALA A 1 533 ? 97.734 71.920 19.009 1.00 8.34 533 ALA A N 1
ATOM 4353 C CA . ALA A 1 533 ? 96.351 72.137 19.383 1.00 8.02 533 ALA A CA 1
ATOM 4354 C C . ALA A 1 533 ? 96.170 72.351 20.867 1.00 8.12 533 ALA A C 1
ATOM 4355 O O . ALA A 1 533 ? 95.023 72.472 21.300 1.00 9.36 533 ALA A O 1
ATOM 4357 N N . GLN A 1 534 ? 97.218 72.507 21.649 1.00 9.12 534 GLN A N 1
ATOM 4358 C CA . GLN A 1 534 ? 97.057 73.088 22.962 1.00 8.82 534 GLN A CA 1
ATOM 4359 C C . GLN A 1 534 ? 96.744 74.567 22.876 1.00 10.01 534 GLN A C 1
ATOM 4360 O O . GLN A 1 534 ? 96.238 75.156 23.849 1.00 12.69 534 GLN A O 1
ATOM 4366 N N . HIS A 1 535 ? 97.081 75.218 21.735 1.00 9.79 535 HIS A N 1
ATOM 4367 C CA . HIS A 1 535 ? 96.911 76.636 21.580 1.00 10.26 535 HIS A CA 1
ATOM 4368 C C . HIS A 1 535 ? 96.327 77.120 20.264 1.00 9.12 535 HIS A C 1
ATOM 4369 O O . HIS A 1 535 ? 95.775 78.242 20.264 1.00 11.32 535 HIS A O 1
ATOM 4376 N N . GLU A 1 536 ? 96.427 76.379 19.191 1.00 8.89 536 GLU A N 1
ATOM 4377 C CA . GLU A 1 536 ? 96.019 76.875 17.879 1.00 7.96 536 GLU A CA 1
ATOM 4378 C C . GLU A 1 536 ? 95.482 75.715 17.044 1.00 7.73 536 GLU A C 1
ATOM 4379 O O . GLU A 1 536 ? 95.850 74.581 17.291 1.00 7.68 536 GLU A O 1
ATOM 4385 N N . PRO A 1 537 ? 94.632 76.025 16.057 1.00 7.03 537 PRO A N 1
ATOM 4386 C CA . PRO A 1 537 ? 94.182 74.925 15.169 1.00 7.01 537 PRO A CA 1
ATOM 4387 C C . PRO A 1 537 ? 95.326 74.361 14.361 1.00 6.14 537 PRO A C 1
ATOM 4388 O O . PRO A 1 537 ? 96.372 74.957 14.148 1.00 7.14 537 PRO A O 1
ATOM 4392 N N . VAL A 1 538 ? 95.086 73.145 13.878 1.00 6.50 538 VAL A N 1
ATOM 4393 C CA . VAL A 1 538 ? 96.071 72.438 13.065 1.00 6.71 538 VAL A CA 1
ATOM 4394 C C . VAL A 1 538 ? 95.301 71.570 12.096 1.00 6.33 538 VAL A C 1
ATOM 4395 O O . VAL A 1 538 ? 94.165 71.166 12.337 1.00 6.64 538 VAL A O 1
ATOM 4399 N N . LEU A 1 539 ? 95.924 71.278 10.944 1.00 6.80 539 LEU A N 1
ATOM 4400 C CA . LEU A 1 539 ? 95.319 70.404 9.962 1.00 6.32 539 LEU A CA 1
ATOM 4401 C C . LEU A 1 539 ? 96.346 69.347 9.534 1.00 6.50 539 LEU A C 1
ATOM 4402 O O . LEU A 1 539 ? 97.511 69.653 9.271 1.00 7.17 539 LEU A O 1
ATOM 4407 N N . ILE A 1 540 ? 95.844 68.111 9.440 1.00 6.57 540 ILE A N 1
ATOM 4408 C CA . ILE A 1 540 ? 96.576 66.980 8.869 1.00 6.89 540 ILE A CA 1
ATOM 4409 C C . ILE A 1 540 ? 95.823 66.547 7.627 1.00 6.26 540 ILE A C 1
ATOM 4410 O O . ILE A 1 540 ? 94.637 66.156 7.722 1.00 7.14 540 ILE A O 1
ATOM 4415 N N . ASP A 1 541 ? 96.491 66.585 6.477 1.00 6.81 541 ASP A N 1
ATOM 4416 C CA . ASP A 1 541 ? 95.966 66.136 5.213 1.00 7.11 541 ASP A CA 1
ATOM 4417 C C . ASP A 1 541 ? 96.548 64.728 4.959 1.00 7.05 541 ASP A C 1
ATOM 4418 O O . ASP A 1 541 ? 97.724 64.601 4.678 1.00 7.50 541 ASP A O 1
ATOM 4423 N N . ALA A 1 542 ? 95.674 63.727 5.141 1.00 7.68 542 ALA A N 1
ATOM 4424 C CA . ALA A 1 542 ? 96.044 62.329 5.043 1.00 7.16 542 ALA A CA 1
ATOM 4425 C C . ALA A 1 542 ? 95.709 61.840 3.656 1.00 7.72 542 ALA A C 1
ATOM 4426 O O . ALA A 1 542 ? 94.519 61.650 3.328 1.00 8.61 542 ALA A O 1
ATOM 4428 N N . VAL A 1 543 ? 96.722 61.613 2.822 1.00 7.87 543 VAL A N 1
ATOM 4429 C CA . VAL A 1 543 ? 96.558 61.085 1.478 1.00 7.85 543 VAL A CA 1
ATOM 4430 C C . VAL A 1 543 ? 96.419 59.581 1.599 1.00 7.42 543 VAL A C 1
ATOM 4431 O O . VAL A 1 543 ? 97.378 58.884 1.930 1.00 8.79 543 VAL A O 1
ATOM 4435 N N . ILE A 1 544 ? 95.210 59.114 1.368 1.00 7.58 544 ILE A N 1
ATOM 4436 C CA . ILE A 1 544 ? 94.862 57.726 1.584 1.00 8.27 544 ILE A CA 1
ATOM 4437 C C . ILE A 1 544 ? 94.575 57.010 0.287 1.00 7.79 544 ILE A C 1
ATOM 4438 O O . ILE A 1 544 ? 94.274 57.611 -0.748 1.00 9.19 544 ILE A O 1
ATOM 4443 N N . THR A 1 545 ? 94.645 55.681 0.329 1.00 8.46 545 THR A N 1
ATOM 4444 C CA . THR A 1 545 ? 94.332 54.849 -0.831 1.00 8.50 545 THR A CA 1
ATOM 4445 C C . THR A 1 545 ? 92.839 54.906 -1.184 1.00 8.66 545 THR A C 1
ATOM 4446 O O . THR A 1 545 ? 91.987 55.331 -0.422 1.00 9.92 545 THR A O 1
ATOM 4450 N N . GLY A 1 546 ? 92.578 54.395 -2.401 1.00 9.63 546 GLY A N 1
ATOM 4451 C CA . GLY A 1 546 ? 91.236 54.170 -2.894 1.00 9.71 546 GLY A CA 1
ATOM 4452 C C . GLY A 1 546 ? 90.614 52.849 -2.544 1.00 8.82 546 GLY A C 1
ATOM 4453 O O . GLY A 1 546 ? 89.644 52.411 -3.143 1.00 9.64 546 GLY A O 1
ATOM 4454 N N . ASP A 1 547 ? 91.131 52.165 -1.535 1.00 8.99 547 ASP A N 1
ATOM 4455 C CA . ASP A 1 547 ? 90.566 50.893 -1.079 1.00 9.43 547 ASP A CA 1
ATOM 4456 C C . ASP A 1 547 ? 89.142 51.117 -0.576 1.00 8.77 547 ASP A C 1
ATOM 4457 O O . ASP A 1 547 ? 88.900 52.078 0.190 1.00 9.98 547 ASP A O 1
ATOM 4462 N N . ARG A 1 548 ? 88.190 50.274 -0.968 1.00 7.76 548 ARG A N 1
ATOM 4463 C CA . ARG A 1 548 ? 86.844 50.361 -0.447 1.00 7.59 548 ARG A CA 1
ATOM 4464 C C . ARG A 1 548 ? 86.764 49.755 0.927 1.00 7.48 548 ARG A C 1
ATOM 4465 O O . ARG A 1 548 ? 87.276 48.631 1.137 1.00 8.09 548 ARG A O 1
ATOM 4473 N N A PRO A 1 549 ? 86.185 50.430 1.933 0.53 7.32 549 PRO A N 1
ATOM 4474 N N B PRO A 1 549 ? 86.157 50.392 1.908 0.47 7.32 549 PRO A N 1
ATOM 4475 C CA A PRO A 1 549 ? 85.925 49.801 3.222 0.53 7.40 549 PRO A CA 1
ATOM 4476 C CA B PRO A 1 549 ? 86.103 49.718 3.201 0.47 7.47 549 PRO A CA 1
ATOM 4477 C C A PRO A 1 549 ? 85.038 48.574 3.069 0.53 6.80 549 PRO A C 1
ATOM 4478 C C B PRO A 1 549 ? 85.054 48.621 3.139 0.47 6.50 549 PRO A C 1
ATOM 4479 O O A PRO A 1 549 ? 84.151 48.532 2.231 0.53 6.95 549 PRO A O 1
ATOM 4480 O O B PRO A 1 549 ? 84.073 48.730 2.410 0.47 6.67 549 PRO A O 1
ATOM 4487 N N . LEU A 1 550 ? 85.293 47.561 3.906 1.00 6.61 550 LEU A N 1
ATOM 4488 C CA . LEU A 1 550 ? 84.438 46.365 3.843 1.00 6.65 550 LEU A CA 1
ATOM 4489 C C . LEU A 1 550 ? 82.956 46.731 3.918 1.00 6.33 550 LEU A C 1
ATOM 4490 O O . LEU A 1 550 ? 82.552 47.446 4.837 1.00 7.08 550 LEU A O 1
ATOM 4495 N N . PRO A 1 551 ? 82.188 46.228 2.967 1.00 6.49 551 PRO A N 1
ATOM 4496 C CA . PRO A 1 551 ? 80.740 46.552 3.023 1.00 7.31 551 PRO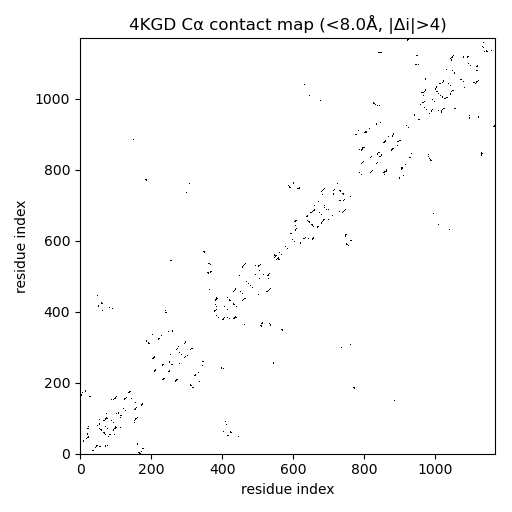 A CA 1
ATOM 4497 C C . PRO A 1 551 ? 79.994 45.548 3.903 1.00 7.09 551 PRO A C 1
ATOM 4498 O O . PRO A 1 551 ? 79.774 44.380 3.572 1.00 7.65 551 PRO A O 1
ATOM 4502 N N . ALA A 1 552 ? 79.630 46.001 5.096 1.00 7.55 552 ALA A N 1
ATOM 4503 C CA . ALA A 1 552 ? 78.988 45.123 6.066 1.00 7.83 552 ALA A CA 1
ATOM 4504 C C . ALA A 1 552 ? 77.629 44.641 5.631 1.00 7.42 552 ALA A C 1
ATOM 4505 O O . ALA A 1 552 ? 77.115 43.687 6.200 1.00 8.74 552 ALA A O 1
ATOM 4507 N N . GLU A 1 553 ? 77.019 45.338 4.656 1.00 7.68 553 GLU A N 1
ATOM 4508 C CA . GLU A 1 553 ? 75.748 45.017 4.073 1.00 8.08 553 GLU A CA 1
ATOM 4509 C C . GLU A 1 553 ? 75.896 44.109 2.846 1.00 9.00 553 GLU A C 1
ATOM 4510 O O . GLU A 1 553 ? 74.867 43.724 2.266 1.00 10.75 553 GLU A O 1
ATOM 4516 N N . LYS A 1 554 ? 77.127 43.753 2.460 1.00 8.47 554 LYS A N 1
ATOM 4517 C CA . LYS A 1 554 ? 77.355 42.921 1.287 1.00 9.26 554 LYS A CA 1
ATOM 4518 C C . LYS A 1 554 ? 78.452 41.889 1.605 1.00 9.19 554 LYS A C 1
ATOM 4519 O O . LYS A 1 554 ? 79.464 41.806 0.924 1.00 10.52 554 LYS A O 1
ATOM 4525 N N . LEU A 1 555 ? 78.243 41.138 2.658 1.00 9.50 555 LEU A N 1
ATOM 4526 C CA . LEU A 1 555 ? 79.236 40.180 3.117 1.00 9.78 555 LEU A CA 1
ATOM 4527 C C . LEU A 1 555 ? 79.301 38.997 2.141 1.00 9.79 555 LEU A C 1
ATOM 4528 O O . LEU A 1 555 ? 78.256 38.496 1.688 1.00 12.64 555 LEU A O 1
ATOM 4533 N N A ARG A 1 556 ? 80.521 38.506 1.908 0.68 10.32 556 ARG A N 1
ATOM 4534 N N B ARG A 1 556 ? 80.523 38.556 1.873 0.32 10.59 556 ARG A N 1
ATOM 4535 C CA A ARG A 1 556 ? 80.665 37.261 1.142 0.68 11.74 556 ARG A CA 1
ATOM 4536 C CA B ARG A 1 556 ? 80.700 37.287 1.156 0.32 11.59 556 ARG A CA 1
ATOM 4537 C C A ARG A 1 556 ? 81.672 36.373 1.891 0.68 11.92 556 ARG A C 1
ATOM 4538 C C B ARG A 1 556 ? 81.692 36.443 1.951 0.32 10.24 556 ARG A C 1
ATOM 4539 O O A ARG A 1 556 ? 82.849 36.353 1.540 0.68 13.65 556 ARG A O 1
ATOM 4540 O O B ARG A 1 556 ? 82.901 36.460 1.754 0.32 8.61 556 ARG A O 1
ATOM 4555 N N . LEU A 1 557 ? 81.135 35.694 2.904 1.00 12.07 557 LEU A N 1
ATOM 4556 C CA . LEU A 1 557 ? 81.926 34.923 3.858 1.00 12.77 557 LEU A CA 1
ATOM 4557 C C . LEU A 1 557 ? 81.326 33.547 4.151 1.00 15.04 557 LEU A C 1
ATOM 4558 O O . LEU A 1 557 ? 82.084 32.682 4.647 1.00 19.04 557 LEU A O 1
ATOM 4563 N N . ASP A 1 558 ? 80.049 33.287 4.008 1.00 19.83 558 ASP A N 1
ATOM 4564 C CA . ASP A 1 558 ? 79.304 32.087 4.408 1.00 22.00 558 ASP A CA 1
ATOM 4565 C C . ASP A 1 558 ? 79.172 31.330 3.077 1.00 24.42 558 ASP A C 1
ATOM 4566 O O . ASP A 1 558 ? 78.481 31.712 2.136 1.00 25.39 558 ASP A O 1
ATOM 4571 N N . SER A 1 559 ? 79.883 30.202 3.035 1.00 31.77 559 SER A N 1
ATOM 4572 C CA . SER A 1 559 ? 79.847 29.113 2.110 1.00 39.95 559 SER A CA 1
ATOM 4573 C C . SER A 1 559 ? 78.442 28.730 1.626 1.00 40.72 559 SER A C 1
ATOM 4574 O O . SER A 1 559 ? 78.140 28.234 0.512 1.00 38.52 559 SER A O 1
ATOM 4577 N N . ALA A 1 560 ? 77.425 28.926 2.478 1.00 35.74 560 ALA A N 1
ATOM 4578 C CA . ALA A 1 560 ? 76.048 28.499 2.326 1.00 43.26 560 ALA A CA 1
ATOM 4579 C C . ALA A 1 560 ? 75.276 29.590 1.597 1.00 40.28 560 ALA A C 1
ATOM 4580 O O . ALA A 1 560 ? 74.173 29.381 1.105 1.00 43.30 560 ALA A O 1
ATOM 4582 N N . MET A 1 561 ? 75.933 30.730 1.566 1.00 34.46 561 MET A N 1
ATOM 4583 C CA . MET A 1 561 ? 75.227 31.856 0.957 1.00 32.20 561 MET A CA 1
ATOM 4584 C C . MET A 1 561 ? 75.936 32.257 -0.322 1.00 28.39 561 MET A C 1
ATOM 4585 O O . MET A 1 561 ? 75.323 32.736 -1.256 1.00 38.12 561 MET A O 1
ATOM 4590 N N . SER A 1 562 ? 77.256 32.125 -0.414 1.00 21.87 562 SER A N 1
ATOM 4591 C CA . SER A 1 562 ? 78.081 32.751 -1.436 1.00 18.70 562 SER A CA 1
ATOM 4592 C C . SER A 1 562 ? 79.010 31.727 -2.037 1.00 17.87 562 SER A C 1
ATOM 4593 O O . SER A 1 562 ? 79.417 30.765 -1.386 1.00 21.59 562 SER A O 1
ATOM 4596 N N . SER A 1 563 ? 79.343 31.981 -3.325 1.00 20.92 563 SER A N 1
ATOM 4597 C CA . SER A 1 563 ? 80.280 31.069 -3.965 1.00 22.15 563 SER A CA 1
ATOM 4598 C C . SER A 1 563 ? 81.713 31.227 -3.469 1.00 23.28 563 SER A C 1
ATOM 4599 O O . SER A 1 563 ? 82.170 32.271 -2.977 1.00 20.11 563 SER A O 1
ATOM 4602 N N . ALA A 1 564 ? 82.464 30.132 -3.647 1.00 26.32 564 ALA A N 1
ATOM 4603 C CA . ALA A 1 564 ? 83.854 30.129 -3.190 1.00 27.95 564 ALA A CA 1
ATOM 4604 C C . ALA A 1 564 ? 84.645 31.276 -3.828 1.00 26.99 564 ALA A C 1
ATOM 4605 O O . ALA A 1 564 ? 85.437 31.895 -3.158 1.00 23.24 564 ALA A O 1
ATOM 4607 N N . ALA A 1 565 ? 84.385 31.484 -5.116 1.00 24.90 565 ALA A N 1
ATOM 4608 C CA . ALA A 1 565 ? 85.071 32.549 -5.848 1.00 27.77 565 ALA A CA 1
ATOM 4609 C C . ALA A 1 565 ? 84.791 33.937 -5.287 1.00 26.71 565 ALA A C 1
ATOM 4610 O O . ALA A 1 565 ? 85.613 34.805 -5.109 1.00 24.75 565 ALA A O 1
ATOM 4612 N N . ASP A 1 566 ? 83.516 34.168 -4.997 1.00 22.41 566 ASP A N 1
ATOM 4613 C CA . ASP A 1 566 ? 83.113 35.429 -4.440 1.00 18.43 566 ASP A CA 1
ATOM 4614 C C . ASP A 1 566 ? 83.668 35.631 -3.035 1.00 15.44 566 ASP A C 1
ATOM 4615 O O . ASP A 1 566 ? 84.049 36.755 -2.695 1.00 14.48 566 ASP A O 1
ATOM 4620 N N . ILE A 1 567 ? 83.709 34.570 -2.268 1.00 15.67 567 ILE A N 1
ATOM 4621 C CA . ILE A 1 567 ? 84.2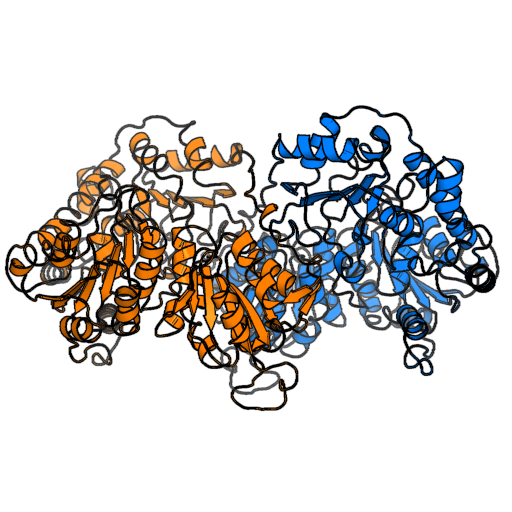77 34.675 -0.925 1.00 14.19 567 ILE A CA 1
ATOM 4622 C C . ILE A 1 567 ? 85.745 35.018 -1.045 1.00 14.24 567 ILE A C 1
ATOM 4623 O O . ILE A 1 567 ? 86.310 35.895 -0.334 1.00 14.43 567 ILE A O 1
ATOM 4628 N N . GLU A 1 568 ? 86.437 34.307 -1.950 1.00 18.07 568 GLU A N 1
ATOM 4629 C CA . GLU A 1 568 ? 87.877 34.539 -2.066 1.00 20.06 568 GLU A CA 1
ATOM 4630 C C . GLU A 1 568 ? 88.190 35.984 -2.474 1.00 17.36 568 GLU A C 1
ATOM 4631 O O . GLU A 1 568 ? 89.092 36.658 -1.983 1.00 17.09 568 GLU A O 1
ATOM 4637 N N . ALA A 1 569 ? 87.406 36.459 -3.428 1.00 16.78 569 ALA A N 1
ATOM 4638 C CA . ALA A 1 569 ? 87.606 37.799 -3.905 1.00 15.80 569 ALA A CA 1
ATOM 4639 C C . ALA A 1 569 ? 87.326 38.831 -2.808 1.00 12.93 569 ALA A C 1
ATOM 4640 O O . ALA A 1 569 ? 88.011 39.852 -2.680 1.00 12.91 569 ALA A O 1
ATOM 4642 N N . PHE A 1 570 ? 86.305 38.633 -2.021 1.00 12.20 570 PHE A N 1
ATOM 4643 C CA . PHE A 1 570 ? 85.968 39.504 -0.867 1.00 10.51 570 PHE A CA 1
ATOM 4644 C C . PHE A 1 570 ? 87.088 39.518 0.139 1.00 9.50 570 PHE A C 1
ATOM 4645 O O . PHE A 1 570 ? 87.513 40.564 0.586 1.00 10.26 570 PHE A O 1
ATOM 4653 N N . LYS A 1 571 ? 87.590 38.329 0.522 1.00 10.16 571 LYS A N 1
ATOM 4654 C CA . LYS A 1 571 ? 88.648 38.280 1.500 1.00 9.76 571 LYS A CA 1
ATOM 4655 C C . LYS A 1 571 ? 89.885 39.027 1.003 1.00 9.34 571 LYS A C 1
ATOM 4656 O O . LYS A 1 571 ? 90.544 39.744 1.741 1.00 10.24 571 LYS A O 1
ATOM 4662 N N A GLN A 1 572 ? 90.261 38.869 -0.269 0.37 10.08 572 GLN A N 1
ATOM 4663 N N B GLN A 1 572 ? 90.233 38.879 -0.278 0.63 10.35 572 GLN A N 1
ATOM 4664 C CA A GLN A 1 572 ? 91.471 39.561 -0.706 0.37 10.76 572 GLN A CA 1
ATOM 4665 C CA B GLN A 1 572 ? 91.396 39.485 -0.882 0.63 10.01 572 GLN A CA 1
ATOM 4666 C C A GLN A 1 572 ? 91.206 41.039 -0.759 0.37 10.29 572 GLN A C 1
ATOM 4667 C C B GLN A 1 572 ? 91.241 40.970 -0.902 0.63 10.12 572 GLN A C 1
ATOM 4668 O O A GLN A 1 572 ? 92.041 41.823 -0.269 0.37 9.51 572 GLN A O 1
ATOM 4669 O O B GLN A 1 572 ? 92.174 41.725 -0.540 0.63 11.60 572 GLN A O 1
ATOM 4680 N N . ARG A 1 573 ? 90.071 41.455 -1.328 1.00 10.47 573 ARG A N 1
ATOM 4681 C CA . ARG A 1 573 ? 89.863 42.932 -1.481 1.00 9.68 573 ARG A CA 1
ATOM 4682 C C . ARG A 1 573 ? 89.859 43.647 -0.163 1.00 8.77 573 ARG A C 1
ATOM 4683 O O . ARG A 1 573 ? 90.377 44.749 -0.066 1.00 9.97 573 ARG A O 1
ATOM 4691 N N . TYR A 1 574 ? 89.259 43.021 0.843 1.00 8.75 574 TYR A N 1
ATOM 4692 C CA . TYR A 1 574 ? 89.055 43.682 2.146 1.00 8.84 574 TYR A CA 1
ATOM 4693 C C . TYR A 1 574 ? 90.036 43.175 3.207 1.00 8.66 574 TYR A C 1
ATOM 4694 O O . TYR A 1 574 ? 89.906 43.526 4.372 1.00 9.46 574 TYR A O 1
ATOM 4703 N N . GLU A 1 575 ? 91.045 42.403 2.842 1.00 8.51 575 GLU A N 1
ATOM 4704 C CA . GLU A 1 575 ? 92.037 41.924 3.789 1.00 9.38 575 GLU A CA 1
ATOM 4705 C C . GLU A 1 575 ? 91.335 41.169 4.922 1.00 9.58 575 GLU A C 1
ATOM 4706 O O . GLU A 1 575 ? 91.684 41.276 6.102 1.00 9.86 575 GLU A O 1
ATOM 4712 N N . ALA A 1 576 ? 90.347 40.380 4.539 1.00 8.80 576 ALA A N 1
ATOM 4713 C CA . ALA A 1 576 ? 89.387 39.776 5.432 1.00 8.74 576 ALA A CA 1
ATOM 4714 C C . ALA A 1 576 ? 89.553 38.285 5.548 1.00 8.29 576 ALA A C 1
ATOM 4715 O O . ALA A 1 576 ? 88.631 37.576 5.931 1.00 9.35 576 ALA A O 1
ATOM 4717 N N . GLN A 1 577 ? 90.770 37.793 5.266 1.00 9.53 577 GLN A N 1
ATOM 4718 C CA . GLN A 1 577 ? 91.082 36.353 5.286 1.00 10.08 577 GLN A CA 1
ATOM 4719 C C . GLN A 1 577 ? 90.753 35.753 6.665 1.00 10.39 577 GLN A C 1
ATOM 4720 O O . GLN A 1 577 ? 90.434 34.539 6.710 1.00 11.99 577 GLN A O 1
ATOM 4726 N N . ASP A 1 578 ? 90.811 36.495 7.753 1.00 9.63 578 ASP A N 1
ATOM 4727 C CA . ASP A 1 578 ? 90.546 35.942 9.100 1.00 9.78 578 ASP A CA 1
ATOM 4728 C C . ASP A 1 578 ? 89.131 36.182 9.623 1.00 10.23 578 ASP A C 1
ATOM 4729 O O . ASP A 1 578 ? 88.805 35.737 10.707 1.00 12.93 578 ASP A O 1
ATOM 4734 N N . LEU A 1 579 ? 88.264 36.824 8.864 1.00 8.19 579 LEU A N 1
ATOM 4735 C CA . LEU A 1 579 ? 86.907 37.007 9.271 1.00 8.55 579 LEU A CA 1
ATOM 4736 C C . LEU A 1 579 ? 86.094 35.722 9.082 1.00 9.85 579 LEU A C 1
ATOM 4737 O O . LEU A 1 579 ? 86.260 35.053 8.042 1.00 12.32 579 LEU A O 1
ATOM 4742 N N . GLN A 1 580 ? 85.271 35.413 10.039 1.00 9.43 580 GLN A N 1
ATOM 4743 C CA . GLN A 1 580 ? 84.337 34.311 9.968 1.00 9.78 580 GLN A CA 1
ATOM 4744 C C . GLN A 1 580 ? 82.920 34.814 9.907 1.00 9.13 580 GLN A C 1
ATOM 4745 O O . GLN A 1 580 ? 82.620 35.790 10.615 1.00 10.59 580 GLN A O 1
ATOM 4751 N N . PRO A 1 581 ? 82.025 34.182 9.194 1.00 9.59 581 PRO A N 1
ATOM 4752 C CA . PRO A 1 581 ? 80.602 34.585 9.276 1.00 9.27 581 PRO A CA 1
ATOM 4753 C C . PRO A 1 581 ? 80.035 34.199 10.634 1.00 9.13 581 PRO A C 1
ATOM 4754 O O . PRO A 1 581 ? 80.499 33.243 11.284 1.00 10.03 581 PRO A O 1
ATOM 4758 N N . LEU A 1 582 ? 78.996 34.899 11.069 1.00 8.69 582 LEU A N 1
ATOM 4759 C CA . LEU A 1 582 ? 78.330 34.562 12.312 1.00 8.77 582 LEU A CA 1
ATOM 4760 C C . LEU A 1 582 ? 77.917 33.074 12.353 1.00 9.08 582 LEU A C 1
ATOM 4761 O O . LEU A 1 582 ? 77.972 32.446 13.425 1.00 9.46 582 LEU A O 1
ATOM 4766 N N . SER A 1 583 ? 77.499 32.523 11.232 1.00 9.34 583 SER A N 1
ATOM 4767 C CA . SER A 1 583 ? 77.107 31.101 11.249 1.00 9.59 583 SER A CA 1
ATOM 4768 C C . SER A 1 583 ? 78.202 30.181 11.796 1.00 9.73 583 SER A C 1
ATOM 4769 O O . SER A 1 583 ? 77.831 29.144 12.356 1.00 10.01 583 SER A O 1
ATOM 4772 N N . THR A 1 584 ? 79.466 30.474 11.620 1.00 9.76 584 THR A N 1
ATOM 4773 C CA . THR A 1 584 ? 80.525 29.656 12.211 1.00 9.70 584 THR A CA 1
ATOM 4774 C C . THR A 1 584 ? 80.287 29.524 13.722 1.00 9.27 584 THR A C 1
ATOM 4775 O O . THR A 1 584 ? 80.412 28.450 14.301 1.00 10.48 584 THR A O 1
ATOM 4779 N N . TYR A 1 585 ? 80.016 30.662 14.384 1.00 8.57 585 TYR A N 1
ATOM 4780 C CA . TYR A 1 585 ? 79.885 30.726 15.839 1.00 8.40 585 TYR A CA 1
ATOM 4781 C C . TYR A 1 585 ? 78.547 30.160 16.250 1.00 8.62 585 TYR A C 1
ATOM 4782 O O . TYR A 1 585 ? 78.469 29.497 17.288 1.00 9.44 585 TYR A O 1
ATOM 4791 N N . LEU A 1 586 ? 77.483 30.427 15.475 1.00 9.20 586 LEU A N 1
ATOM 4792 C CA . LEU A 1 586 ? 76.203 29.771 15.772 1.00 8.98 586 LEU A CA 1
ATOM 4793 C C . LEU A 1 586 ? 76.393 28.259 15.835 1.00 9.40 586 LEU A C 1
ATOM 4794 O O . LEU A 1 586 ? 75.937 27.584 16.770 1.00 11.02 586 LEU A O 1
ATOM 4799 N N . LYS A 1 587 ? 77.096 27.753 14.821 1.00 9.27 587 LYS A N 1
ATOM 4800 C CA . LYS A 1 587 ? 77.287 26.289 14.742 1.00 10.45 587 LYS A CA 1
ATOM 4801 C C . LYS A 1 587 ? 78.133 25.774 15.912 1.00 9.50 587 LYS A C 1
ATOM 4802 O O . LYS A 1 587 ? 77.843 24.704 16.454 1.00 11.28 587 LYS A O 1
ATOM 4808 N N . GLN A 1 588 ? 79.173 26.502 16.292 1.00 8.99 588 GLN A N 1
ATOM 4809 C CA . GLN A 1 588 ? 79.970 26.064 17.448 1.00 9.47 588 GLN A CA 1
ATOM 4810 C C . GLN A 1 588 ? 79.131 25.867 18.691 1.00 10.22 588 GLN A C 1
ATOM 4811 O O . GLN A 1 588 ? 79.352 24.923 19.443 1.00 11.99 588 GLN A O 1
ATOM 4817 N N . PHE A 1 589 ? 78.166 26.745 18.882 1.00 8.74 589 PHE A N 1
ATOM 4818 C CA . PHE A 1 589 ? 77.350 26.687 20.094 1.00 9.08 589 PHE A CA 1
ATOM 4819 C C . PHE A 1 589 ? 76.030 25.972 19.849 1.00 10.75 589 PHE A C 1
ATOM 4820 O O . PHE A 1 589 ? 75.154 26.005 20.740 1.00 11.06 589 PHE A O 1
ATOM 4828 N N . GLY A 1 590 ? 75.871 25.272 18.732 1.00 11.42 590 GLY A N 1
ATOM 4829 C CA . GLY A 1 590 ? 74.761 24.361 18.580 1.00 12.60 590 GLY A CA 1
ATOM 4830 C C . GLY A 1 590 ? 73.513 24.971 18.034 1.00 12.86 590 GLY A C 1
ATOM 4831 O O . GLY A 1 590 ? 72.446 24.337 18.063 1.00 19.21 590 GLY A O 1
ATOM 4832 N N . LEU A 1 591 ? 73.595 26.177 17.496 1.00 13.31 591 LEU A N 1
ATOM 4833 C CA . LEU A 1 591 ? 72.459 26.852 16.886 1.00 14.97 591 LEU A CA 1
ATOM 4834 C C . LEU A 1 591 ? 72.420 26.828 15.366 1.00 24.19 591 LEU A C 1
ATOM 4835 O O . LEU A 1 591 ? 73.485 26.848 14.742 1.00 26.94 591 LEU A O 1
ATOM 4840 N N . ASP A 1 592 ? 71.190 26.810 14.847 1.00 32.50 592 ASP A N 1
ATOM 4841 C CA . ASP A 1 592 ? 71.023 26.825 13.374 1.00 37.95 592 ASP A CA 1
ATOM 4842 C C . ASP A 1 592 ? 71.272 28.252 12.886 1.00 36.34 592 ASP A C 1
ATOM 4843 O O . ASP A 1 592 ? 70.932 29.186 13.615 1.00 29.02 592 ASP A O 1
ATOM 4848 N N . ASP A 1 593 ? 71.831 28.375 11.682 1.00 42.22 593 ASP A N 1
ATOM 4849 C CA . ASP A 1 593 ? 71.676 29.649 11.002 1.00 43.33 593 ASP A CA 1
ATOM 4850 C C . ASP A 1 593 ? 70.412 29.681 10.132 1.00 47.43 593 ASP A C 1
ATOM 4851 O O . ASP A 1 593 ? 70.078 28.761 9.387 1.00 53.92 593 ASP A O 1
ATOM 4856 N N . LEU A 1 594 ? 69.725 30.785 10.282 1.00 57.04 594 LEU A N 1
ATOM 4857 C CA . LEU A 1 594 ? 68.365 31.011 9.821 1.00 74.73 594 LEU A CA 1
ATOM 4858 C C . LEU A 1 594 ? 68.287 32.002 8.667 1.00 79.98 594 LEU A C 1
ATOM 4859 O O . LEU A 1 594 ? 68.935 33.069 8.628 1.00 85.15 594 LEU A O 1
ATOM 4864 N N . THR B 1 9 ? 48.866 35.788 -1.513 1.00 45.68 9 THR B N 1
ATOM 4865 C CA . THR B 1 9 ? 47.548 36.436 -1.395 1.00 27.47 9 THR B CA 1
ATOM 4866 C C . THR B 1 9 ? 47.759 37.945 -1.372 1.00 19.95 9 THR B C 1
ATOM 4867 O O . THR B 1 9 ? 48.706 38.462 -0.806 1.00 23.21 9 THR B O 1
ATOM 4871 N N . ASN B 1 10 ? 46.813 38.557 -2.072 1.00 19.37 10 ASN B N 1
ATOM 4872 C CA . ASN B 1 10 ? 46.898 40.002 -2.320 1.00 14.19 10 ASN B CA 1
ATOM 4873 C C . ASN B 1 10 ? 45.643 40.678 -1.791 1.00 12.93 10 ASN B C 1
ATOM 4874 O O . ASN B 1 10 ? 44.614 40.024 -1.548 1.00 16.56 10 ASN B O 1
ATOM 4879 N N . ILE B 1 11 ? 45.753 41.962 -1.616 1.00 10.79 11 ILE B N 1
ATOM 4880 C CA . ILE B 1 11 ? 44.620 42.820 -1.250 1.00 10.05 11 ILE B CA 1
ATOM 4881 C C . ILE B 1 11 ? 44.749 44.096 -2.094 1.00 9.00 11 ILE B C 1
ATOM 4882 O O . ILE B 1 11 ? 45.881 44.547 -2.377 1.00 9.40 11 ILE B O 1
ATOM 4887 N N . LEU B 1 12 ? 43.607 44.705 -2.465 1.00 8.35 12 LEU B N 1
ATOM 4888 C CA . LEU B 1 12 ? 43.737 46.013 -3.123 1.00 7.78 12 LEU B CA 1
ATOM 4889 C C . LEU B 1 12 ? 44.267 47.019 -2.142 1.00 6.84 12 LEU B C 1
ATOM 4890 O O . LEU B 1 12 ? 43.856 47.061 -0.954 1.00 7.57 12 LEU B O 1
ATOM 4895 N N . ALA B 1 13 ? 45.140 47.893 -2.575 1.00 6.40 13 ALA B N 1
ATOM 4896 C CA . ALA B 1 13 ? 45.707 48.878 -1.658 1.00 6.52 13 ALA B CA 1
ATOM 4897 C C . ALA B 1 13 ? 44.610 49.739 -1.065 1.00 6.08 13 ALA B C 1
ATOM 4898 O O . ALA B 1 13 ? 44.691 50.102 0.132 1.00 6.65 13 ALA B O 1
ATOM 4900 N N . GLY B 1 14 ? 43.566 50.060 -1.796 1.00 6.32 14 GLY B N 1
ATOM 4901 C CA . GLY B 1 14 ? 42.473 50.844 -1.250 1.00 5.78 14 GLY B CA 1
ATOM 4902 C C . GLY B 1 14 ? 41.724 50.136 -0.122 1.00 6.25 14 GLY B C 1
ATOM 4903 O O . GLY B 1 14 ? 41.316 50.744 0.863 1.00 6.70 14 GLY B O 1
ATOM 4904 N N . ALA B 1 15 ? 41.557 48.797 -0.272 1.00 6.68 15 ALA B N 1
ATOM 4905 C CA . ALA B 1 15 ? 40.932 48.023 0.788 1.00 7.29 15 ALA B CA 1
ATOM 4906 C C . ALA B 1 15 ? 41.778 48.057 2.042 1.00 6.26 15 ALA B C 1
ATOM 4907 O O . ALA B 1 15 ? 41.265 48.204 3.144 1.00 7.66 15 ALA B O 1
ATOM 4909 N N . ALA B 1 16 ? 43.098 47.949 1.891 1.00 6.41 16 ALA B N 1
ATOM 4910 C CA . ALA B 1 16 ? 43.980 48.048 3.034 1.00 6.44 16 ALA B CA 1
ATOM 4911 C C . ALA B 1 16 ? 43.899 49.423 3.688 1.00 6.18 16 ALA B C 1
ATOM 4912 O O . ALA B 1 16 ? 43.906 49.520 4.917 1.00 6.70 16 ALA B O 1
ATOM 4914 N N . VAL B 1 17 ? 43.813 50.474 2.893 1.00 6.11 17 VAL B N 1
ATOM 4915 C CA . VAL B 1 17 ? 43.636 51.838 3.447 1.00 6.41 17 VAL B CA 1
ATOM 4916 C C . VAL B 1 17 ? 42.403 51.921 4.315 1.00 5.56 17 VAL B C 1
ATOM 4917 O O . VAL B 1 17 ? 42.421 52.450 5.419 1.00 6.30 17 VAL B O 1
ATOM 4921 N N . ILE B 1 18 ? 41.286 51.376 3.825 1.00 6.31 18 ILE B N 1
ATOM 4922 C CA . ILE B 1 18 ? 40.059 51.415 4.630 1.00 7.05 18 ILE B CA 1
ATOM 4923 C C . ILE B 1 18 ? 40.235 50.588 5.914 1.00 6.39 18 ILE B C 1
ATOM 4924 O O . ILE B 1 18 ? 39.745 51.000 6.949 1.00 7.05 18 ILE B O 1
ATOM 4929 N N A LYS B 1 19 ? 40.933 49.475 5.811 0.55 6.66 19 LYS B N 1
ATOM 4930 N N B LYS B 1 19 ? 40.940 49.476 5.860 0.45 6.27 19 LYS B N 1
ATOM 4931 C CA A LYS B 1 19 ? 41.168 48.731 7.047 0.55 7.30 19 LYS B CA 1
ATOM 4932 C CA B LYS B 1 19 ? 41.270 48.666 7.025 0.45 6.46 19 LYS B CA 1
ATOM 4933 C C A LYS B 1 19 ? 42.076 49.490 8.012 0.55 7.06 19 LYS B C 1
ATOM 4934 C C B LYS B 1 19 ? 42.165 49.398 8.030 0.45 5.80 19 LYS B C 1
ATOM 4935 O O A LYS B 1 19 ? 41.878 49.345 9.240 0.55 6.10 19 LYS B O 1
ATOM 4936 O O B LYS B 1 19 ? 42.085 49.189 9.259 0.45 7.88 19 LYS B O 1
ATOM 4947 N N . VAL B 1 20 ? 43.016 50.308 7.554 1.00 6.15 20 VAL B N 1
ATOM 4948 C CA . VAL B 1 20 ? 43.779 51.160 8.445 1.00 6.32 20 VAL B CA 1
ATOM 4949 C C . VAL B 1 20 ? 42.841 52.143 9.169 1.00 5.71 20 VAL B C 1
ATOM 4950 O O . VAL B 1 20 ? 42.931 52.298 10.417 1.00 6.41 20 VAL B O 1
ATOM 4954 N N . LEU B 1 21 ? 41.919 52.763 8.454 1.00 5.58 21 LEU B N 1
ATOM 4955 C CA . LEU B 1 21 ? 40.951 53.639 9.076 1.00 6.21 21 LEU B CA 1
ATOM 4956 C C . LEU B 1 21 ? 40.154 52.888 10.140 1.00 6.30 21 LEU B C 1
ATOM 4957 O O . LEU B 1 21 ? 39.903 53.381 11.241 1.00 7.27 21 LEU B O 1
ATOM 4962 N N . GLU B 1 22 ? 39.728 51.673 9.807 1.00 6.36 22 GLU B N 1
ATOM 4963 C CA . GLU B 1 22 ? 38.932 50.878 10.740 1.00 7.13 22 GLU B CA 1
ATOM 4964 C C . GLU B 1 22 ? 39.739 50.528 11.985 1.00 6.75 22 GLU B C 1
ATOM 4965 O O . GLU B 1 22 ? 39.220 50.527 13.118 1.00 7.83 22 GLU B O 1
ATOM 4971 N N . ALA B 1 23 ? 41.035 50.188 11.805 1.00 6.81 23 ALA B N 1
ATOM 4972 C CA . ALA B 1 23 ? 41.893 49.847 12.913 1.00 7.77 23 ALA B CA 1
ATOM 4973 C C . ALA B 1 23 ? 41.999 51.009 13.900 1.00 6.24 23 ALA B C 1
ATOM 4974 O O . ALA B 1 23 ? 42.089 50.782 15.115 1.00 7.34 23 ALA B O 1
ATOM 4976 N N . TRP B 1 24 ? 42.043 52.222 13.404 1.00 6.98 24 TRP B N 1
ATOM 4977 C CA . TRP B 1 24 ? 42.094 53.411 14.224 1.00 7.26 24 TRP B CA 1
ATOM 4978 C C . TRP B 1 24 ? 40.717 53.808 14.757 1.00 7.47 24 TRP B C 1
ATOM 4979 O O . TRP B 1 24 ? 40.568 54.778 15.472 1.00 11.21 24 TRP B O 1
ATOM 4990 N N . GLY B 1 25 ? 39.673 53.050 14.482 1.00 7.10 25 GLY B N 1
ATOM 4991 C CA . GLY B 1 25 ? 38.381 53.326 15.071 1.00 7.86 25 GLY B CA 1
ATOM 4992 C C . GLY B 1 25 ? 37.582 54.431 14.400 1.00 7.71 25 GLY B C 1
ATOM 4993 O O . GLY B 1 25 ? 36.646 54.945 15.003 1.00 10.23 25 GLY B O 1
ATOM 4994 N N . VAL B 1 26 ? 37.889 54.758 13.146 1.00 6.82 26 VAL B N 1
ATOM 4995 C CA . VAL B 1 26 ? 37.139 55.807 12.471 1.00 6.84 26 VAL B CA 1
ATOM 4996 C C . VAL B 1 26 ? 35.752 55.280 12.165 1.00 8.04 26 VAL B C 1
ATOM 4997 O O . VAL B 1 26 ? 35.584 54.338 11.412 1.00 10.15 26 VAL B O 1
ATOM 5001 N N . ASP B 1 27 ? 34.725 55.924 12.702 1.00 8.18 27 ASP B N 1
ATOM 5002 C CA . ASP B 1 27 ? 33.337 55.506 12.546 1.00 8.32 27 ASP B CA 1
ATOM 5003 C C . ASP B 1 27 ? 32.726 56.002 11.239 1.00 7.21 27 ASP B C 1
ATOM 5004 O O . ASP B 1 27 ? 31.970 55.289 10.602 1.00 7.73 27 ASP B O 1
ATOM 5009 N N . HIS B 1 28 ? 33.033 57.267 10.934 1.00 6.92 28 HIS B N 1
ATOM 5010 C CA . HIS B 1 28 ? 32.369 57.910 9.809 1.00 6.49 28 HIS B CA 1
ATOM 5011 C C . HIS B 1 28 ? 33.347 58.911 9.204 1.00 5.95 28 HIS B C 1
ATOM 5012 O O . HIS B 1 28 ? 34.267 59.396 9.875 1.00 7.28 28 HIS B O 1
ATOM 5019 N N . LEU B 1 29 ? 33.136 59.172 7.916 1.00 6.11 29 LEU B N 1
ATOM 5020 C CA . LEU B 1 29 ? 33.996 60.134 7.177 1.00 5.64 29 LEU B CA 1
ATOM 5021 C C . LEU B 1 29 ? 33.141 60.811 6.120 1.00 5.06 29 LEU B C 1
ATOM 5022 O O . LEU B 1 29 ? 32.099 60.283 5.727 1.00 6.28 29 LEU B O 1
ATOM 5027 N N . TYR B 1 30 ? 33.600 61.965 5.659 1.00 4.91 30 TYR B N 1
ATOM 5028 C CA . TYR B 1 30 ? 32.774 62.818 4.813 1.00 4.86 30 TYR B CA 1
ATOM 5029 C C . TYR B 1 30 ? 33.494 63.131 3.512 1.00 4.53 30 TYR B C 1
ATOM 5030 O O . TYR B 1 30 ? 34.697 63.356 3.471 1.00 5.21 30 TYR B O 1
ATOM 5039 N N . GLY B 1 31 ? 32.713 63.292 2.419 1.00 4.80 31 GLY B N 1
ATOM 5040 C CA . GLY B 1 31 ? 33.254 63.851 1.188 1.00 5.38 31 GLY B CA 1
ATOM 5041 C C . GLY B 1 31 ? 32.250 63.736 0.070 1.00 5.23 31 GLY B C 1
ATOM 5042 O O . GLY B 1 31 ? 31.093 63.319 0.250 1.00 5.60 31 GLY B O 1
ATOM 5043 N N . ILE B 1 32 ? 32.733 64.080 -1.123 1.00 4.66 32 ILE B N 1
ATOM 5044 C CA . ILE B 1 32 ? 31.968 64.045 -2.392 1.00 4.94 32 ILE B CA 1
ATOM 5045 C C . ILE B 1 32 ? 32.830 63.289 -3.373 1.00 4.95 32 ILE B C 1
ATOM 5046 O O . ILE B 1 32 ? 34.026 63.587 -3.515 1.00 5.41 32 ILE B O 1
ATOM 5051 N N . PRO B 1 33 ? 32.281 62.293 -4.097 1.00 5.69 33 PRO B N 1
ATOM 5052 C CA . PRO B 1 33 ? 33.106 61.505 -4.998 1.00 5.65 33 PRO B CA 1
ATOM 5053 C C . PRO B 1 33 ? 33.468 62.285 -6.260 1.00 5.48 33 PRO B C 1
ATOM 5054 O O . PRO B 1 33 ? 32.867 63.291 -6.597 1.00 7.43 33 PRO B O 1
ATOM 5058 N N . GLY B 1 34 ? 34.463 61.766 -6.964 1.00 6.00 34 GLY B N 1
ATOM 5059 C CA . GLY B 1 34 ? 34.885 62.232 -8.259 1.00 5.60 34 GLY B CA 1
ATOM 5060 C C . GLY B 1 34 ? 35.727 61.166 -8.897 1.00 5.06 34 GLY B C 1
ATOM 5061 O O . GLY B 1 34 ? 36.213 60.266 -8.208 1.00 5.63 34 GLY B O 1
ATOM 5062 N N . GLY B 1 35 ? 35.943 61.235 -10.207 1.00 5.54 35 GLY B N 1
ATOM 5063 C CA . GLY B 1 35 ? 36.792 60.269 -10.866 1.00 5.85 35 GLY B CA 1
ATOM 5064 C C . GLY B 1 35 ? 38.123 60.092 -10.224 1.00 5.13 35 GLY B C 1
ATOM 5065 O O . GLY B 1 35 ? 38.660 58.997 -10.072 1.00 6.67 35 GLY B O 1
ATOM 5066 N N . SER B 1 36 ? 38.726 61.216 -9.790 1.00 5.16 36 SER B N 1
ATOM 5067 C CA . SER B 1 36 ? 40.047 61.243 -9.183 1.00 4.99 36 SER B CA 1
ATOM 5068 C C . SER B 1 36 ? 40.104 60.625 -7.788 1.00 5.01 36 SER B C 1
ATOM 5069 O O . SER B 1 36 ? 41.237 60.480 -7.266 1.00 5.84 36 SER B O 1
ATOM 5072 N N . ILE B 1 37 ? 38.968 60.257 -7.216 1.00 5.06 37 ILE B N 1
ATOM 5073 C CA . ILE B 1 37 ? 38.956 59.583 -5.914 1.00 5.55 37 ILE B CA 1
ATOM 5074 C C . ILE B 1 37 ? 38.018 58.370 -5.938 1.00 5.10 37 ILE B C 1
ATOM 5075 O O . ILE B 1 37 ? 37.642 57.817 -4.905 1.00 5.62 37 ILE B O 1
ATOM 5080 N N . ASN B 1 38 ? 37.715 57.864 -7.139 1.00 5.34 38 ASN B N 1
ATOM 5081 C CA . ASN B 1 38 ? 36.725 56.817 -7.236 1.00 5.63 38 ASN B CA 1
ATOM 5082 C C . ASN B 1 38 ? 37.304 55.473 -6.783 1.00 5.06 38 ASN B C 1
ATOM 5083 O O . ASN B 1 38 ? 36.497 54.573 -6.492 1.00 5.80 38 ASN B O 1
ATOM 5088 N N . SER B 1 39 ? 38.600 55.288 -6.698 1.00 5.56 39 SER B N 1
ATOM 5089 C CA . SER B 1 39 ? 39.148 54.044 -6.215 1.00 5.58 39 SER B CA 1
ATOM 5090 C C . SER B 1 39 ? 39.101 53.958 -4.692 1.00 5.58 39 SER B C 1
ATOM 5091 O O . SER B 1 39 ? 38.877 52.856 -4.155 1.00 6.49 39 SER B O 1
ATOM 5094 N N . ILE B 1 40 ? 39.246 55.062 -3.967 1.00 5.76 40 ILE B N 1
ATOM 5095 C CA . ILE B 1 40 ? 38.922 55.088 -2.548 1.00 5.48 40 ILE B CA 1
ATOM 5096 C C . ILE B 1 40 ? 37.437 54.891 -2.345 1.00 5.36 40 ILE B C 1
ATOM 5097 O O . ILE B 1 40 ? 37.001 54.160 -1.462 1.00 6.22 40 ILE B O 1
ATOM 5102 N N . MET B 1 41 ? 36.615 55.534 -3.190 1.00 5.81 41 MET B N 1
ATOM 5103 C CA . MET B 1 41 ? 35.190 55.302 -3.097 1.00 5.74 41 MET B CA 1
ATOM 5104 C C . MET B 1 41 ? 34.852 53.828 -3.241 1.00 5.51 41 MET B C 1
ATOM 5105 O O . MET B 1 41 ? 34.004 53.292 -2.518 1.00 5.81 41 MET B O 1
ATOM 5110 N N . ASP B 1 42 ? 35.516 53.160 -4.176 1.00 6.05 42 ASP B N 1
ATOM 5111 C CA . ASP B 1 42 ? 35.230 51.745 -4.451 1.00 5.50 42 ASP B CA 1
ATOM 5112 C C . ASP B 1 42 ? 35.520 50.925 -3.208 1.00 5.84 42 ASP B C 1
ATOM 5113 O O . ASP B 1 42 ? 34.775 50.000 -2.881 1.00 6.49 42 ASP B O 1
ATOM 5118 N N . ALA B 1 43 ? 36.604 51.248 -2.510 1.00 6.19 43 ALA B N 1
ATOM 5119 C CA . ALA B 1 43 ? 36.949 50.544 -1.277 1.00 6.26 43 ALA B CA 1
ATOM 5120 C C . ALA B 1 43 ? 35.965 50.801 -0.150 1.00 6.60 43 ALA B C 1
ATOM 5121 O O . ALA B 1 43 ? 35.556 49.883 0.576 1.00 6.57 43 ALA B O 1
ATOM 5123 N N . LEU B 1 44 ? 35.504 52.039 -0.034 1.00 6.24 44 LEU B N 1
ATOM 5124 C CA . LEU B 1 44 ? 34.483 52.373 0.927 1.00 6.10 44 LEU B CA 1
ATOM 5125 C C . LEU B 1 44 ? 33.181 51.608 0.688 1.00 5.87 44 LEU B C 1
ATOM 5126 O O . LEU B 1 44 ? 32.471 51.182 1.582 1.00 7.24 44 LEU B O 1
ATOM 5131 N N . SER B 1 45 ? 32.861 51.451 -0.606 1.00 6.29 45 SER B N 1
ATOM 5132 C CA . SER B 1 45 ? 31.604 50.843 -0.989 1.00 6.40 45 SER B CA 1
ATOM 5133 C C . SER B 1 45 ? 31.517 49.391 -0.513 1.00 6.82 45 SER B C 1
ATOM 5134 O O . SER B 1 45 ? 30.408 48.917 -0.207 1.00 10.00 45 SER B O 1
ATOM 5137 N N . ALA B 1 46 ? 32.644 48.690 -0.467 1.00 8.09 46 ALA B N 1
ATOM 5138 C CA . ALA B 1 46 ? 32.665 47.321 0.029 1.00 9.07 46 ALA B CA 1
ATOM 5139 C C . ALA B 1 46 ? 32.649 47.190 1.535 1.00 9.46 46 ALA B C 1
ATOM 5140 O O . ALA B 1 46 ? 32.504 46.088 2.045 1.00 12.39 46 ALA B O 1
ATOM 5142 N N . GLU B 1 47 ? 32.820 48.293 2.281 1.00 9.76 47 GLU B N 1
ATOM 5143 C CA . GLU B 1 47 ? 32.978 48.335 3.713 1.00 9.72 47 GLU B CA 1
ATOM 5144 C C . GLU B 1 47 ? 31.901 49.140 4.444 1.00 10.74 47 GLU B C 1
ATOM 5145 O O . GLU B 1 47 ? 32.111 49.655 5.521 1.00 11.33 47 GLU B O 1
ATOM 5151 N N . ARG B 1 48 ? 30.675 49.154 3.908 1.00 13.19 48 ARG B N 1
ATOM 5152 C CA . ARG B 1 48 ? 29.613 49.883 4.542 1.00 13.08 48 ARG B CA 1
ATOM 5153 C C . ARG B 1 48 ? 29.182 49.363 5.888 1.00 12.46 48 ARG B C 1
ATOM 5154 O O . ARG B 1 48 ? 28.646 50.176 6.665 1.00 16.87 48 ARG B O 1
ATOM 5162 N N . ASP B 1 49 ? 29.390 48.108 6.222 1.00 14.71 49 ASP B N 1
ATOM 5163 C CA . ASP B 1 49 ? 29.016 47.662 7.551 1.00 17.45 49 ASP B CA 1
ATOM 5164 C C . ASP B 1 49 ? 29.929 48.228 8.607 1.00 15.99 49 ASP B C 1
ATOM 5165 O O . ASP B 1 49 ? 29.468 48.399 9.707 1.00 26.78 49 ASP B O 1
ATOM 5170 N N . ARG B 1 50 ? 31.162 48.538 8.247 1.00 13.84 50 ARG B N 1
ATOM 5171 C CA . ARG B 1 50 ? 32.166 48.840 9.243 1.00 15.20 50 ARG B CA 1
ATOM 5172 C C . ARG B 1 50 ? 32.630 50.256 9.320 1.00 11.95 50 ARG B C 1
ATOM 5173 O O . ARG B 1 50 ? 33.125 50.724 10.340 1.00 17.31 50 ARG B O 1
ATOM 5181 N N . ILE B 1 51 ? 32.384 51.048 8.253 1.00 9.65 51 ILE B N 1
ATOM 5182 C CA . ILE B 1 51 ? 32.737 52.449 8.269 1.00 8.24 51 ILE B CA 1
ATOM 5183 C C . ILE B 1 51 ? 31.648 53.171 7.488 1.00 7.81 51 ILE B C 1
ATOM 5184 O O . ILE B 1 51 ? 31.160 52.711 6.460 1.00 11.19 51 ILE B O 1
ATOM 5189 N N A HIS B 1 52 ? 31.264 54.351 7.986 0.63 8.84 52 HIS B N 1
ATOM 5190 N N B HIS B 1 52 ? 31.122 54.277 8.037 0.37 8.40 52 HIS B N 1
ATOM 5191 C CA A HIS B 1 52 ? 30.052 54.978 7.460 0.63 7.79 52 HIS B CA 1
ATOM 5192 C CA B HIS B 1 52 ? 29.941 55.008 7.552 0.37 8.88 52 HIS B CA 1
ATOM 5193 C C A HIS B 1 52 ? 30.368 56.267 6.732 0.63 7.24 52 HIS B C 1
ATOM 5194 C C B HIS B 1 52 ? 30.475 56.176 6.719 0.37 6.97 52 HIS B C 1
ATOM 5195 O O A HIS B 1 52 ? 30.686 57.309 7.291 0.63 6.61 52 HIS B O 1
ATOM 5196 O O B HIS B 1 52 ? 31.125 57.074 7.246 0.37 6.85 52 HIS B O 1
ATOM 5209 N N . TYR B 1 53 ? 30.235 56.191 5.427 1.00 6.56 53 TYR B N 1
ATOM 5210 C CA . TYR B 1 53 ? 30.469 57.330 4.529 1.00 6.21 53 TYR B CA 1
ATOM 5211 C C . TYR B 1 53 ? 29.282 58.254 4.508 1.00 5.83 53 TYR B C 1
ATOM 5212 O O . TYR B 1 53 ? 28.156 57.827 4.284 1.00 7.24 53 TYR B O 1
ATOM 5221 N N . ILE B 1 54 ? 29.541 59.532 4.758 1.00 5.46 54 ILE B N 1
ATOM 5222 C CA . ILE B 1 54 ? 28.561 60.593 4.787 1.00 5.81 54 ILE B CA 1
ATOM 5223 C C . ILE B 1 54 ? 28.837 61.495 3.569 1.00 5.08 54 ILE B C 1
ATOM 5224 O O . ILE B 1 54 ? 29.850 62.213 3.508 1.00 5.98 54 ILE B O 1
ATOM 5229 N N . GLN B 1 55 ? 27.941 61.442 2.606 1.00 5.62 55 GLN B N 1
ATOM 5230 C CA . GLN B 1 55 ? 28.032 62.267 1.404 1.00 5.48 55 GLN B CA 1
ATOM 5231 C C . GLN B 1 55 ? 27.426 63.645 1.730 1.00 5.20 55 GLN B C 1
ATOM 5232 O O . GLN B 1 55 ? 26.236 63.775 1.968 1.00 7.89 55 GLN B O 1
ATOM 5238 N N . VAL B 1 56 ? 28.284 64.648 1.796 1.00 5.55 56 VAL B N 1
ATOM 5239 C CA . VAL B 1 56 ? 27.908 66.039 2.028 1.00 5.37 56 VAL B CA 1
ATOM 5240 C C . VAL B 1 56 ? 27.583 66.694 0.695 1.00 4.96 56 VAL B C 1
ATOM 5241 O O . VAL B 1 56 ? 27.811 66.136 -0.376 1.00 5.63 56 VAL B O 1
ATOM 5245 N N A ARG B 1 57 ? 27.040 67.915 0.785 0.53 5.07 57 ARG B N 1
ATOM 5246 N N B ARG B 1 57 ? 27.046 67.921 0.742 0.47 4.51 57 ARG B N 1
ATOM 5247 C CA A ARG B 1 57 ? 26.644 68.681 -0.409 0.53 4.17 57 ARG B CA 1
ATOM 5248 C CA B ARG B 1 57 ? 26.760 68.598 -0.531 0.47 6.33 57 ARG B CA 1
ATOM 5249 C C A ARG B 1 57 ? 27.658 69.763 -0.779 0.53 4.38 57 ARG B C 1
ATOM 5250 C C B ARG B 1 57 ? 27.794 69.658 -0.892 0.47 4.67 57 ARG B C 1
ATOM 5251 O O A ARG B 1 57 ? 27.515 70.335 -1.866 0.53 5.44 57 ARG B O 1
ATOM 5252 O O B ARG B 1 57 ? 27.829 70.152 -2.021 0.47 4.28 57 ARG B O 1
ATOM 5267 N N . HIS B 1 58 ? 28.664 69.994 0.037 1.00 4.88 58 HIS B N 1
ATOM 5268 C CA . HIS B 1 58 ? 29.797 70.855 -0.241 1.00 4.70 58 HIS B CA 1
ATOM 5269 C C . HIS B 1 58 ? 30.943 70.362 0.627 1.00 4.51 58 HIS B C 1
ATOM 5270 O O . HIS B 1 58 ? 30.766 70.116 1.817 1.00 5.04 58 HIS B O 1
ATOM 5277 N N . GLU B 1 59 ? 32.125 70.201 0.033 1.00 4.46 59 GLU B N 1
ATOM 5278 C CA . GLU B 1 59 ? 33.241 69.598 0.766 1.00 4.21 59 GLU B CA 1
ATOM 5279 C C . GLU B 1 59 ? 33.673 70.372 2.000 1.00 4.19 59 GLU B C 1
ATOM 5280 O O . GLU B 1 59 ? 34.222 69.790 2.915 1.00 4.59 59 GLU B O 1
ATOM 5286 N N . GLU B 1 60 ? 33.486 71.673 2.057 1.00 4.40 60 GLU B N 1
ATOM 5287 C CA . GLU B 1 60 ? 33.819 72.429 3.255 1.00 4.19 60 GLU B CA 1
ATOM 5288 C C . GLU B 1 60 ? 33.039 71.913 4.438 1.00 4.30 60 GLU B C 1
ATOM 5289 O O . GLU B 1 60 ? 33.577 71.919 5.545 1.00 5.05 60 GLU B O 1
ATOM 5295 N N . VAL B 1 61 ? 31.817 71.459 4.236 1.00 4.51 61 VAL B N 1
ATOM 5296 C CA . VAL B 1 61 ? 31.000 70.928 5.320 1.00 4.46 61 VAL B CA 1
ATOM 5297 C C . VAL B 1 61 ? 31.607 69.616 5.812 1.00 4.44 61 VAL B C 1
ATOM 5298 O O . VAL B 1 61 ? 31.622 69.352 7.022 1.00 4.66 61 VAL B O 1
ATOM 5302 N N . GLY B 1 62 ? 32.129 68.802 4.908 1.00 4.46 62 GLY B N 1
ATOM 5303 C CA . GLY B 1 62 ? 32.819 67.593 5.340 1.00 4.52 62 GLY B CA 1
ATOM 5304 C C . GLY B 1 62 ? 34.047 67.855 6.149 1.00 4.45 62 GLY B C 1
ATOM 5305 O O . GLY B 1 62 ? 34.301 67.201 7.173 1.00 5.17 62 GLY B O 1
ATOM 5306 N N . ALA B 1 63 ? 34.865 68.847 5.750 1.00 4.18 63 ALA B N 1
ATOM 5307 C CA . ALA B 1 63 ? 36.039 69.204 6.504 1.00 4.51 63 ALA B CA 1
ATOM 5308 C C . ALA B 1 63 ? 35.684 69.793 7.870 1.00 3.98 63 ALA B C 1
ATOM 5309 O O . ALA B 1 63 ? 36.301 69.467 8.880 1.00 4.95 63 ALA B O 1
ATOM 5311 N N A MET B 1 64 ? 34.694 70.695 7.894 0.32 4.05 64 MET B N 1
ATOM 5312 N N B MET B 1 64 ? 34.677 70.682 7.892 0.68 4.00 64 MET B N 1
ATOM 5313 C CA A MET B 1 64 ? 34.315 71.227 9.195 0.32 4.11 64 MET B CA 1
ATOM 5314 C CA B MET B 1 64 ? 34.224 71.244 9.137 0.68 4.36 64 MET B CA 1
ATOM 5315 C C A MET B 1 64 ? 33.739 70.124 10.077 0.32 3.40 64 MET B C 1
ATOM 5316 C C B MET B 1 64 ? 33.648 70.189 10.080 0.68 4.54 64 MET B C 1
ATOM 5317 O O A MET B 1 64 ? 34.007 70.077 11.288 0.32 4.87 64 MET B O 1
ATOM 5318 O O B MET B 1 64 ? 33.823 70.287 11.314 0.68 4.42 64 MET B O 1
ATOM 5327 N N . ALA B 1 65 ? 32.924 69.229 9.528 1.00 4.47 65 ALA B N 1
ATOM 5328 C CA . ALA B 1 65 ? 32.360 68.151 10.333 1.00 4.37 65 ALA B CA 1
ATOM 5329 C C . ALA B 1 65 ? 33.450 67.245 10.882 1.00 4.05 65 ALA B C 1
ATOM 5330 O O . ALA B 1 65 ? 33.365 66.822 12.030 1.00 4.87 65 ALA B O 1
ATOM 5332 N N . ALA B 1 66 ? 34.478 66.956 10.098 1.00 4.53 66 ALA B N 1
ATOM 5333 C CA . ALA B 1 66 ? 35.627 66.167 10.541 1.00 4.65 66 ALA B CA 1
ATOM 5334 C C . ALA B 1 66 ? 36.328 66.871 11.716 1.00 4.60 66 ALA B C 1
ATOM 5335 O O . ALA B 1 66 ? 36.658 66.263 12.716 1.00 4.79 66 ALA B O 1
ATOM 5337 N N . ALA B 1 67 ? 36.542 68.195 11.575 1.00 4.61 67 ALA B N 1
ATOM 5338 C CA . ALA B 1 67 ? 37.114 68.940 12.714 1.00 4.50 67 ALA B CA 1
ATOM 5339 C C . ALA B 1 67 ? 36.251 68.839 13.947 1.00 4.64 67 ALA B C 1
ATOM 5340 O O . ALA B 1 67 ? 36.733 68.603 15.059 1.00 5.00 67 ALA B O 1
ATOM 5342 N N . ALA B 1 68 ? 34.931 69.032 13.742 1.00 4.75 68 ALA B N 1
ATOM 5343 C CA . ALA B 1 68 ? 33.979 68.944 14.872 1.00 5.17 68 ALA B CA 1
ATOM 5344 C C . ALA B 1 68 ? 33.983 67.559 15.540 1.00 4.97 68 ALA B C 1
ATOM 5345 O O . ALA B 1 68 ? 33.875 67.475 16.762 1.00 5.30 68 ALA B O 1
ATOM 5347 N N . ASP B 1 69 ? 34.091 66.501 14.728 1.00 5.07 69 ASP B N 1
ATOM 5348 C CA . ASP B 1 69 ? 34.205 65.158 15.323 1.00 5.19 69 ASP B CA 1
ATOM 5349 C C . ASP B 1 69 ? 35.332 65.104 16.333 1.00 5.32 69 ASP B C 1
ATOM 5350 O O . ASP B 1 69 ? 35.165 64.593 17.454 1.00 5.93 69 ASP B O 1
ATOM 5355 N N . ALA B 1 70 ? 36.483 65.632 15.930 1.00 5.11 70 ALA B N 1
ATOM 5356 C CA . ALA B 1 70 ? 37.629 65.595 16.827 1.00 5.28 70 ALA B CA 1
ATOM 5357 C C . ALA B 1 70 ? 37.488 66.549 17.997 1.00 5.26 70 ALA B C 1
ATOM 5358 O O . ALA B 1 70 ? 37.892 66.207 19.117 1.00 6.01 70 ALA B O 1
ATOM 5360 N N . LYS B 1 71 ? 36.892 67.724 17.799 1.00 4.84 71 LYS B N 1
ATOM 5361 C CA . LYS B 1 71 ? 36.597 68.604 18.918 1.00 5.14 71 LYS B CA 1
ATOM 5362 C C . LYS B 1 71 ? 35.753 67.921 19.955 1.00 4.99 71 LYS B C 1
ATOM 5363 O O . LYS B 1 71 ? 35.938 68.120 21.171 1.00 6.86 71 LYS B O 1
ATOM 5369 N N . LEU B 1 72 ? 34.772 67.159 19.544 1.00 5.14 72 LEU B N 1
ATOM 5370 C CA . LEU B 1 72 ? 33.805 66.530 20.426 1.00 5.78 72 LEU B CA 1
ATOM 5371 C C . LEU B 1 72 ? 34.362 65.292 21.100 1.00 6.44 72 LEU B C 1
ATOM 5372 O O . LEU B 1 72 ? 34.235 65.144 22.324 1.00 8.88 72 LEU B O 1
ATOM 5377 N N . THR B 1 73 ? 34.991 64.425 20.346 1.00 6.44 73 THR B N 1
ATOM 5378 C CA . THR B 1 73 ? 35.352 63.115 20.841 1.00 6.39 73 THR B CA 1
ATOM 5379 C C . THR B 1 73 ? 36.803 62.923 21.145 1.00 6.65 73 THR B C 1
ATOM 5380 O O . THR B 1 73 ? 37.185 61.930 21.820 1.00 8.00 73 THR B O 1
ATOM 5384 N N . GLY B 1 74 ? 37.695 63.761 20.631 1.00 6.78 74 GLY B N 1
ATOM 5385 C CA . GLY B 1 74 ? 39.130 63.537 20.696 1.00 7.60 74 GLY B CA 1
ATOM 5386 C C . GLY B 1 74 ? 39.735 62.535 19.799 1.00 7.38 74 GLY B C 1
ATOM 5387 O O . GLY B 1 74 ? 40.913 62.250 19.733 1.00 11.02 74 GLY B O 1
ATOM 5388 N N A LYS B 1 75 ? 39.014 62.045 18.854 0.61 8.13 75 LYS B N 1
ATOM 5389 N N B LYS B 1 75 ? 39.011 61.734 19.114 0.39 8.68 75 LYS B N 1
ATOM 5390 C CA A LYS B 1 75 ? 39.293 60.998 17.911 0.61 6.79 75 LYS B CA 1
ATOM 5391 C CA B LYS B 1 75 ? 39.152 60.932 17.929 0.39 6.42 75 LYS B CA 1
ATOM 5392 C C A LYS B 1 75 ? 39.315 61.676 16.534 0.61 5.97 75 LYS B C 1
ATOM 5393 C C B LYS B 1 75 ? 39.413 61.729 16.653 0.39 5.12 75 LYS B C 1
ATOM 5394 O O A LYS B 1 75 ? 38.491 62.531 16.213 0.61 6.73 75 LYS B O 1
ATOM 5395 O O B LYS B 1 75 ? 38.792 62.779 16.439 0.39 6.21 75 LYS B O 1
ATOM 5406 N N . ILE B 1 76 ? 40.291 61.273 15.772 1.00 5.78 76 ILE B N 1
ATOM 5407 C CA . ILE B 1 76 ? 40.596 61.904 14.509 1.00 5.38 76 ILE B CA 1
ATOM 5408 C C . ILE B 1 76 ? 39.379 61.984 13.611 1.00 5.12 76 ILE B C 1
ATOM 5409 O O . ILE B 1 76 ? 38.645 60.998 13.465 1.00 6.65 76 ILE B O 1
ATOM 5414 N N . GLY B 1 77 ? 39.118 63.131 13.032 1.00 5.08 77 GLY B N 1
ATOM 5415 C CA . GLY B 1 77 ? 38.103 63.279 12.028 1.00 5.27 77 GLY B CA 1
ATOM 5416 C C . GLY B 1 77 ? 38.700 63.039 10.653 1.00 4.71 77 GLY B C 1
ATOM 5417 O O . GLY B 1 77 ? 39.862 63.294 10.411 1.00 6.03 77 GLY B O 1
ATOM 5418 N N . VAL B 1 78 ? 37.867 62.530 9.727 1.00 4.75 78 VAL B N 1
ATOM 5419 C CA . VAL B 1 78 ? 38.314 62.171 8.395 1.00 4.72 78 VAL B CA 1
ATOM 5420 C C . VAL B 1 78 ? 37.381 62.753 7.343 1.00 4.33 78 VAL B C 1
ATOM 5421 O O . VAL B 1 78 ? 36.165 62.605 7.405 1.00 4.81 78 VAL B O 1
ATOM 5425 N N . CYS B 1 79 ? 38.003 63.392 6.346 1.00 4.29 79 CYS B N 1
ATOM 5426 C CA . CYS B 1 79 ? 37.280 63.927 5.232 1.00 5.09 79 CYS B CA 1
ATOM 5427 C C . CYS B 1 79 ? 38.124 63.723 3.953 1.00 4.77 79 CYS B C 1
ATOM 5428 O O . CYS B 1 79 ? 39.307 63.375 3.988 1.00 5.06 79 CYS B O 1
ATOM 5431 N N . PHE B 1 80 ? 37.453 63.952 2.827 1.00 4.58 80 PHE B N 1
ATOM 5432 C CA . PHE B 1 80 ? 38.141 63.891 1.555 1.00 4.69 80 PHE B CA 1
ATOM 5433 C C . PHE B 1 80 ? 37.513 64.850 0.567 1.00 4.18 80 PHE B C 1
ATOM 5434 O O . PHE B 1 80 ? 36.380 65.295 0.703 1.00 4.87 80 PHE B O 1
ATOM 5442 N N . GLY B 1 81 ? 38.296 65.144 -0.471 1.00 4.73 81 GLY B N 1
ATOM 5443 C CA . GLY B 1 81 ? 37.873 65.922 -1.596 1.00 5.46 81 GLY B CA 1
ATOM 5444 C C . GLY B 1 81 ? 38.528 65.442 -2.859 1.00 4.98 81 GLY B C 1
ATOM 5445 O O . GLY B 1 81 ? 39.679 64.993 -2.838 1.00 6.11 81 GLY B O 1
ATOM 5446 N N . SER B 1 82 ? 37.807 65.527 -3.961 1.00 4.99 82 SER B N 1
ATOM 5447 C CA . SER B 1 82 ? 38.299 65.165 -5.278 1.00 4.87 82 SER B CA 1
ATOM 5448 C C . SER B 1 82 ? 39.390 66.149 -5.708 1.00 4.55 82 SER B C 1
ATOM 5449 O O . SER B 1 82 ? 39.540 67.250 -5.169 1.00 6.09 82 SER B O 1
ATOM 5452 N N . ALA B 1 83 ? 40.159 65.751 -6.705 1.00 4.69 83 ALA B N 1
ATOM 5453 C CA . ALA B 1 83 ? 41.269 66.523 -7.195 1.00 4.61 83 ALA B CA 1
ATOM 5454 C C . ALA B 1 83 ? 40.848 67.949 -7.526 1.00 4.87 83 ALA B C 1
ATOM 5455 O O . ALA B 1 83 ? 39.757 68.220 -7.996 1.00 6.73 83 ALA B O 1
ATOM 5457 N N . GLY B 1 84 ? 41.748 68.882 -7.291 1.00 4.48 84 GLY B N 1
ATOM 5458 C CA . GLY B 1 84 ? 41.484 70.280 -7.609 1.00 4.40 84 GLY B CA 1
ATOM 5459 C C . GLY B 1 84 ? 40.395 70.840 -6.701 1.00 4.10 84 GLY B C 1
ATOM 5460 O O . GLY B 1 84 ? 40.612 70.962 -5.484 1.00 4.29 84 GLY B O 1
ATOM 5461 N N . PRO B 1 85 ? 39.233 71.187 -7.253 1.00 4.28 85 PRO B N 1
ATOM 5462 C CA . PRO B 1 85 ? 38.232 71.911 -6.494 1.00 4.36 85 PRO B CA 1
ATOM 5463 C C . PRO B 1 85 ? 37.577 71.172 -5.348 1.00 4.25 85 PRO B C 1
ATOM 5464 O O . PRO B 1 85 ? 37.048 71.818 -4.448 1.00 4.61 85 PRO B O 1
ATOM 5468 N N . GLY B 1 86 ? 37.543 69.832 -5.374 1.00 4.60 86 GLY B N 1
ATOM 5469 C CA . GLY B 1 86 ? 37.026 69.138 -4.195 1.00 4.52 86 GLY B CA 1
ATOM 5470 C C . GLY B 1 86 ? 37.884 69.394 -2.994 1.00 4.33 86 GLY B C 1
ATOM 5471 O O . GLY B 1 86 ? 37.409 69.771 -1.917 1.00 5.29 86 GLY B O 1
ATOM 5472 N N . GLY B 1 87 ? 39.192 69.203 -3.150 1.00 4.41 87 GLY B N 1
ATOM 5473 C CA . GLY B 1 87 ? 40.122 69.436 -2.077 1.00 4.28 87 GLY B CA 1
ATOM 5474 C C . GLY B 1 87 ? 40.227 70.901 -1.661 1.00 4.22 87 GLY B C 1
ATOM 5475 O O . GLY B 1 87 ? 40.264 71.188 -0.466 1.00 4.29 87 GLY B O 1
ATOM 5476 N N . THR B 1 88 ? 40.241 71.849 -2.594 1.00 4.45 88 THR B N 1
ATOM 5477 C CA . THR B 1 88 ? 40.354 73.229 -2.169 1.00 4.35 88 THR B CA 1
ATOM 5478 C C . THR B 1 88 ? 39.114 73.680 -1.392 1.00 3.96 88 THR B C 1
ATOM 5479 O O . THR B 1 88 ? 39.221 74.545 -0.528 1.00 4.72 88 THR B O 1
ATOM 5483 N N . HIS B 1 89 ? 37.973 73.074 -1.664 1.00 3.73 89 HIS B N 1
ATOM 5484 C CA . HIS B 1 89 ? 36.778 73.348 -0.877 1.00 4.09 89 HIS B CA 1
ATOM 5485 C C . HIS B 1 89 ? 36.947 72.909 0.587 1.00 3.83 89 HIS B C 1
ATOM 5486 O O . HIS B 1 89 ? 36.184 73.400 1.426 1.00 4.69 89 HIS B O 1
ATOM 5493 N N . LEU B 1 90 ? 37.872 72.012 0.883 1.00 3.92 90 LEU B N 1
ATOM 5494 C CA . LEU B 1 90 ? 38.058 71.612 2.299 1.00 4.01 90 LEU B CA 1
ATOM 5495 C C . LEU B 1 90 ? 38.639 72.711 3.147 1.00 3.95 90 LEU B C 1
ATOM 5496 O O . LEU B 1 90 ? 38.616 72.591 4.390 1.00 4.46 90 LEU B O 1
ATOM 5501 N N A MET B 1 91 ? 39.292 73.703 2.543 0.60 4.57 91 MET B N 1
ATOM 5502 N N B MET B 1 91 ? 39.180 73.765 2.540 0.40 3.77 91 MET B N 1
ATOM 5503 C CA A MET B 1 91 ? 40.187 74.577 3.299 0.60 4.34 91 MET B CA 1
ATOM 5504 C CA B MET B 1 91 ? 40.214 74.503 3.278 0.40 4.92 91 MET B CA 1
ATOM 5505 C C A MET B 1 91 ? 39.610 75.180 4.567 0.60 3.93 91 MET B C 1
ATOM 5506 C C B MET B 1 91 ? 39.627 75.220 4.480 0.40 4.54 91 MET B C 1
ATOM 5507 O O A MET B 1 91 ? 40.300 75.207 5.580 0.60 4.41 91 MET B O 1
ATOM 5508 O O B MET B 1 91 ? 40.358 75.368 5.462 0.40 5.80 91 MET B O 1
ATOM 5517 N N . ASN B 1 92 ? 38.389 75.719 4.522 1.00 4.31 92 ASN B N 1
ATOM 5518 C CA . ASN B 1 92 ? 37.945 76.400 5.747 1.00 4.67 92 ASN B CA 1
ATOM 5519 C C . ASN B 1 92 ? 37.849 75.439 6.904 1.00 5.39 92 ASN B C 1
ATOM 5520 O O . ASN B 1 92 ? 38.069 75.828 8.055 1.00 6.06 92 ASN B O 1
ATOM 5525 N N . GLY B 1 93 ? 37.498 74.168 6.658 1.00 4.64 93 GLY B N 1
ATOM 5526 C CA . GLY B 1 93 ? 37.512 73.193 7.724 1.00 4.51 93 GLY B CA 1
ATOM 5527 C C . GLY B 1 93 ? 38.907 72.722 8.142 1.00 4.29 93 GLY B C 1
ATOM 5528 O O . GLY B 1 93 ? 39.130 72.472 9.335 1.00 4.91 93 GLY B O 1
ATOM 5529 N N . LEU B 1 94 ? 39.821 72.640 7.194 1.00 4.40 94 LEU B N 1
ATOM 5530 C CA . LEU B 1 94 ? 41.180 72.252 7.552 1.00 4.35 94 LEU B CA 1
ATOM 5531 C C . LEU B 1 94 ? 41.876 73.337 8.375 1.00 3.99 94 LEU B C 1
ATOM 5532 O O . LEU B 1 94 ? 42.559 73.040 9.334 1.00 4.52 94 LEU B O 1
ATOM 5537 N N . TYR B 1 95 ? 41.679 74.617 8.002 1.00 4.11 95 TYR B N 1
ATOM 5538 C CA . TYR B 1 95 ? 42.248 75.694 8.799 1.00 4.48 95 TYR B CA 1
ATOM 5539 C C . TYR B 1 95 ? 41.595 75.763 10.177 1.00 4.40 95 TYR B C 1
ATOM 5540 O O . TYR B 1 95 ? 42.263 76.052 11.171 1.00 5.09 95 TYR B O 1
ATOM 5549 N N . ASP B 1 96 ? 40.299 75.445 10.255 1.00 4.22 96 ASP B N 1
ATOM 5550 C CA . ASP B 1 96 ? 39.630 75.351 11.548 1.00 4.75 96 ASP B CA 1
ATOM 5551 C C . ASP B 1 96 ? 40.329 74.296 12.401 1.00 4.30 96 ASP B C 1
ATOM 5552 O O . ASP B 1 96 ? 40.611 74.509 13.579 1.00 5.27 96 ASP B O 1
ATOM 5557 N N . ALA B 1 97 ? 40.598 73.116 11.815 1.00 4.35 97 ALA B N 1
ATOM 5558 C CA . ALA B 1 97 ? 41.262 72.069 12.581 1.00 4.71 97 ALA B CA 1
ATOM 5559 C C . ALA B 1 97 ? 42.660 72.456 13.000 1.00 4.65 97 ALA B C 1
ATOM 5560 O O . ALA B 1 97 ? 43.105 72.140 14.112 1.00 5.34 97 ALA B O 1
ATOM 5562 N N . ARG B 1 98 ? 43.424 73.129 12.137 1.00 4.35 98 ARG B N 1
ATOM 5563 C CA . ARG B 1 98 ? 44.756 73.564 12.493 1.00 4.75 98 ARG B CA 1
ATOM 5564 C C . ARG B 1 98 ? 44.685 74.539 13.652 1.00 4.43 98 ARG B C 1
ATOM 5565 O O . ARG B 1 98 ? 45.389 74.371 14.677 1.00 5.04 98 ARG B O 1
ATOM 5573 N N . GLU B 1 99 ? 43.855 75.545 13.554 1.00 4.36 99 GLU B N 1
ATOM 5574 C CA . GLU B 1 99 ? 43.819 76.612 14.554 1.00 4.92 99 GLU B CA 1
ATOM 5575 C C . GLU B 1 99 ? 43.207 76.178 15.865 1.00 4.41 99 GLU B C 1
ATOM 5576 O O . GLU B 1 99 ? 43.620 76.658 16.944 1.00 5.18 99 GLU B O 1
ATOM 5582 N N . ASP B 1 100 ? 42.241 75.252 15.809 1.00 4.38 100 ASP B N 1
ATOM 5583 C CA . ASP B 1 100 ? 41.634 74.625 17.007 1.00 4.63 100 ASP B CA 1
ATOM 5584 C C . ASP B 1 100 ? 42.384 73.385 17.425 1.00 4.73 100 ASP B C 1
ATOM 5585 O O . ASP B 1 100 ? 41.955 72.714 18.383 1.00 5.01 100 ASP B O 1
ATOM 5590 N N . HIS B 1 101 ? 43.538 73.115 16.811 1.00 4.58 101 HIS B N 1
ATOM 5591 C CA . HIS B 1 101 ? 44.480 72.075 17.163 1.00 4.54 101 HIS B CA 1
ATOM 5592 C C . HIS B 1 101 ? 43.773 70.739 17.480 1.00 4.86 101 HIS B C 1
ATOM 5593 O O . HIS B 1 101 ? 43.947 70.157 18.553 1.00 5.70 101 HIS B O 1
ATOM 5600 N N . VAL B 1 102 ? 43.040 70.248 16.508 1.00 5.18 102 VAL B N 1
ATOM 5601 C CA . VAL B 1 102 ? 42.409 68.952 16.577 1.00 4.99 102 VAL B CA 1
ATOM 5602 C C . VAL B 1 102 ? 42.850 68.100 15.419 1.00 4.80 102 VAL B C 1
ATOM 5603 O O . VAL B 1 102 ? 43.109 68.575 14.308 1.00 5.49 102 VAL B O 1
ATOM 5607 N N . PRO B 1 103 ? 42.928 66.767 15.638 1.00 4.60 103 PRO B N 1
ATOM 5608 C CA . PRO B 1 103 ? 43.454 65.859 14.607 1.00 4.87 103 PRO B CA 1
ATOM 5609 C C . PRO B 1 103 ? 42.432 65.641 13.508 1.00 4.70 103 PRO B C 1
ATOM 5610 O O . PRO B 1 103 ? 41.279 65.192 13.767 1.00 5.11 103 PRO B O 1
ATOM 5614 N N . VAL B 1 104 ? 42.833 65.848 12.260 1.00 4.69 104 VAL B N 1
ATOM 5615 C CA . VAL B 1 104 ? 42.018 65.575 11.058 1.00 4.51 104 VAL B CA 1
ATOM 5616 C C . VAL B 1 104 ? 42.926 64.980 9.989 1.00 4.65 104 VAL B C 1
ATOM 5617 O O . VAL B 1 104 ? 44.028 65.476 9.756 1.00 5.38 104 VAL B O 1
ATOM 5621 N N . LEU B 1 105 ? 42.423 63.945 9.338 1.00 4.59 105 LEU B N 1
ATOM 5622 C CA . LEU B 1 105 ? 42.991 63.378 8.147 1.00 4.42 105 LEU B CA 1
ATOM 5623 C C . LEU B 1 105 ? 42.154 63.838 6.936 1.00 4.69 105 LEU B C 1
ATOM 5624 O O . LEU B 1 105 ? 40.919 63.639 6.950 1.00 5.09 105 LEU B O 1
ATOM 5629 N N . ALA B 1 106 ? 42.812 64.384 5.927 1.00 4.21 106 ALA B N 1
ATOM 5630 C CA . ALA B 1 106 ? 42.195 64.761 4.701 1.00 4.39 106 ALA B CA 1
ATOM 5631 C C . ALA B 1 106 ? 42.829 63.992 3.539 1.00 4.65 106 ALA B C 1
ATOM 5632 O O . ALA B 1 106 ? 44.046 64.079 3.355 1.00 5.49 106 ALA B O 1
ATOM 5634 N N . LEU B 1 107 ? 42.016 63.293 2.768 1.00 4.32 107 LEU B N 1
ATOM 5635 C CA . LEU B 1 107 ? 42.478 62.618 1.556 1.00 4.39 107 LEU B CA 1
ATOM 5636 C C . LEU B 1 107 ? 42.067 63.447 0.349 1.00 4.64 107 LEU B C 1
ATOM 5637 O O . LEU B 1 107 ? 40.922 63.900 0.267 1.00 5.43 107 LEU B O 1
ATOM 5642 N N . ILE B 1 108 ? 43.012 63.661 -0.556 1.00 4.54 108 ILE B N 1
ATOM 5643 C CA . ILE B 1 108 ? 42.783 64.471 -1.741 1.00 4.26 108 ILE B CA 1
ATOM 5644 C C . ILE B 1 108 ? 42.942 63.603 -2.968 1.00 4.61 108 ILE B C 1
ATOM 5645 O O . ILE B 1 108 ? 43.979 62.943 -3.160 1.00 5.00 108 ILE B O 1
ATOM 5650 N N . GLY B 1 109 ? 41.956 63.605 -3.841 1.00 4.65 109 GLY B N 1
ATOM 5651 C CA . GLY B 1 109 ? 42.100 62.907 -5.094 1.00 4.73 109 GLY B CA 1
ATOM 5652 C C . GLY B 1 109 ? 43.195 63.501 -5.942 1.00 4.22 109 GLY B C 1
ATOM 5653 O O . GLY B 1 109 ? 43.545 64.676 -5.808 1.00 5.08 109 GLY B O 1
ATOM 5654 N N . GLN B 1 110 ? 43.749 62.697 -6.854 1.00 5.09 110 GLN B N 1
ATOM 5655 C CA . GLN B 1 110 ? 44.754 63.123 -7.812 1.00 4.84 110 GLN B CA 1
ATOM 5656 C C . GLN B 1 110 ? 44.627 62.209 -9.023 1.00 5.12 110 GLN B C 1
ATOM 5657 O O . GLN B 1 110 ? 44.192 61.046 -8.906 1.00 5.20 110 GLN B O 1
ATOM 5663 N N A PHE B 1 111 ? 44.999 62.724 -10.168 0.61 5.92 111 PHE B N 1
ATOM 5664 N N B PHE B 1 111 ? 44.932 62.728 -10.196 0.39 6.06 111 PHE B N 1
ATOM 5665 C CA A PHE B 1 111 ? 45.127 62.017 -11.422 0.61 5.18 111 PHE B CA 1
ATOM 5666 C CA B PHE B 1 111 ? 44.786 61.774 -11.305 0.39 5.77 111 PHE B CA 1
ATOM 5667 C C A PHE B 1 111 ? 46.089 60.842 -11.269 0.61 5.09 111 PHE B C 1
ATOM 5668 C C B PHE B 1 111 ? 45.913 60.769 -11.169 0.39 5.23 111 PHE B C 1
ATOM 5669 O O A PHE B 1 111 ? 47.057 60.880 -10.502 0.61 5.86 111 PHE B O 1
ATOM 5670 O O B PHE B 1 111 ? 46.810 60.847 -10.330 0.39 4.05 111 PHE B O 1
ATOM 5685 N N . GLY B 1 112 ? 45.819 59.758 -12.027 1.00 5.57 112 GLY B N 1
ATOM 5686 C CA . GLY B 1 112 ? 46.737 58.629 -11.934 1.00 5.61 112 GLY B CA 1
ATOM 5687 C C . GLY B 1 112 ? 48.156 58.998 -12.260 1.00 5.38 112 GLY B C 1
ATOM 5688 O O . GLY B 1 112 ? 48.469 59.928 -13.014 1.00 5.87 112 GLY B O 1
ATOM 5689 N N . THR B 1 113 ? 49.084 58.198 -11.759 1.00 5.52 113 THR B N 1
ATOM 5690 C CA . THR B 1 113 ? 50.501 58.449 -11.947 1.00 5.69 113 THR B CA 1
ATOM 5691 C C . THR B 1 113 ? 50.934 58.496 -13.410 1.00 5.75 113 THR B C 1
ATOM 5692 O O . THR B 1 113 ? 51.932 59.145 -13.708 1.00 6.47 113 THR B O 1
ATOM 5696 N N . THR B 1 114 ? 50.216 57.832 -14.290 1.00 6.55 114 THR B N 1
ATOM 5697 C CA . THR B 1 114 ? 50.563 57.835 -15.688 1.00 8.68 114 THR B CA 1
ATOM 5698 C C . THR B 1 114 ? 50.250 59.140 -16.365 1.00 9.06 114 THR B C 1
ATOM 5699 O O . THR B 1 114 ? 50.804 59.333 -17.467 1.00 11.82 114 THR B O 1
ATOM 5703 N N . GLY B 1 115 ? 49.414 60.011 -15.786 1.00 7.71 115 GLY B N 1
ATOM 5704 C CA . GLY B 1 115 ? 49.031 61.307 -16.325 1.00 10.39 115 GLY B CA 1
ATOM 5705 C C . GLY B 1 115 ? 49.445 62.497 -15.516 1.00 7.66 115 GLY B C 1
ATOM 5706 O O . GLY B 1 115 ? 49.284 63.622 -15.959 1.00 8.09 115 GLY B O 1
ATOM 5707 N N . MET B 1 116 ? 49.984 62.285 -14.305 1.00 7.26 116 MET B N 1
ATOM 5708 C CA . MET B 1 116 ? 50.495 63.411 -13.521 1.00 5.90 116 MET B CA 1
ATOM 5709 C C . MET B 1 116 ? 51.567 64.110 -14.337 1.00 5.13 116 MET B C 1
ATOM 5710 O O . MET B 1 116 ? 52.362 63.496 -15.044 1.00 6.43 116 MET B O 1
ATOM 5715 N N . ASN B 1 117 ? 51.630 65.434 -14.183 1.00 5.77 117 ASN B N 1
ATOM 5716 C CA . ASN B 1 117 ? 52.606 66.277 -14.824 1.00 6.01 117 ASN B CA 1
ATOM 5717 C C . ASN B 1 117 ? 52.502 66.301 -16.338 1.00 6.01 117 ASN B C 1
ATOM 5718 O O . ASN B 1 117 ? 53.443 66.770 -16.985 1.00 7.60 117 ASN B O 1
ATOM 5723 N N . MET B 1 118 ? 51.322 65.939 -16.878 1.00 6.08 118 MET B N 1
ATOM 5724 C CA . MET B 1 118 ? 51.028 66.067 -18.282 1.00 5.80 118 MET B CA 1
ATOM 5725 C C . MET B 1 118 ? 50.173 67.284 -18.574 1.00 5.45 118 MET B C 1
ATOM 5726 O O . MET B 1 118 ? 49.864 67.534 -19.755 1.00 6.59 118 MET B O 1
ATOM 5731 N N . ASP B 1 119 ? 49.805 68.074 -17.622 1.00 5.52 119 ASP B N 1
ATOM 5732 C CA . ASP B 1 119 ? 48.827 69.153 -17.786 1.00 5.22 119 ASP B CA 1
ATOM 5733 C C . ASP B 1 119 ? 47.581 68.588 -18.415 1.00 5.44 119 ASP B C 1
ATOM 5734 O O . ASP B 1 119 ? 47.055 69.090 -19.423 1.00 5.84 119 ASP B O 1
ATOM 5739 N N . THR B 1 120 ? 47.043 67.546 -17.791 1.00 6.38 120 THR B N 1
ATOM 5740 C CA . THR B 1 120 ? 45.790 66.973 -18.221 1.00 6.46 120 THR B CA 1
ATOM 5741 C C . THR B 1 120 ? 44.633 67.578 -17.436 1.00 6.26 120 THR B C 1
ATOM 5742 O O . THR B 1 120 ? 44.785 68.485 -16.642 1.00 7.31 120 THR B O 1
ATOM 5746 N N . PHE B 1 121 ? 43.415 67.098 -17.708 1.00 6.82 121 PHE B N 1
ATOM 5747 C CA . PHE B 1 121 ? 42.216 67.677 -17.143 1.00 7.45 121 PHE B CA 1
ATOM 5748 C C . PHE B 1 121 ? 42.240 67.581 -15.599 1.00 10.22 121 PHE B C 1
ATOM 5749 O O . PHE B 1 121 ? 42.451 66.470 -15.117 1.00 13.62 121 PHE B O 1
ATOM 5757 N N . GLN B 1 122 ? 42.060 68.735 -14.963 1.00 14.33 122 GLN B N 1
ATOM 5758 C CA A GLN B 1 122 ? 42.004 68.949 -13.519 0.77 16.94 122 GLN B CA 1
ATOM 5759 C CA B GLN B 1 122 ? 42.108 69.069 -13.556 0.23 14.35 122 GLN B CA 1
ATOM 5760 C C . GLN B 1 122 ? 43.187 68.289 -12.804 1.00 15.40 122 GLN B C 1
ATOM 5761 O O . GLN B 1 122 ? 43.175 67.823 -11.689 1.00 20.46 122 GLN B O 1
ATOM 5772 N N . GLU B 1 123 ? 44.304 68.267 -13.478 1.00 12.11 123 GLU B N 1
ATOM 5773 C CA . GLU B 1 123 ? 45.551 67.726 -12.991 1.00 8.89 123 GLU B CA 1
ATOM 5774 C C . GLU B 1 123 ? 46.518 68.884 -12.756 1.00 7.49 123 GLU B C 1
ATOM 5775 O O . GLU B 1 123 ? 46.808 69.690 -13.627 1.00 10.70 123 GLU B O 1
ATOM 5781 N N . MET B 1 124 ? 47.025 68.930 -11.546 1.00 6.80 124 MET B N 1
ATOM 5782 C CA A MET B 1 124 ? 47.949 69.972 -11.079 0.64 6.08 124 MET B CA 1
ATOM 5783 C CA B MET B 1 124 ? 47.963 69.960 -11.107 0.36 6.35 124 MET B CA 1
ATOM 5784 C C . MET B 1 124 ? 48.826 69.322 -10.031 1.00 5.47 124 MET B C 1
ATOM 5785 O O . MET B 1 124 ? 48.511 68.286 -9.479 1.00 6.35 124 MET B O 1
ATOM 5794 N N . ASN B 1 125 ? 49.913 70.025 -9.704 1.00 5.92 125 ASN B N 1
ATOM 5795 C CA . ASN B 1 125 ? 50.708 69.656 -8.524 1.00 5.19 125 ASN B CA 1
ATOM 5796 C C . ASN B 1 125 ? 49.931 70.092 -7.309 1.00 4.94 125 ASN B C 1
ATOM 5797 O O . ASN B 1 125 ? 49.825 71.292 -7.031 1.00 6.14 125 ASN B O 1
ATOM 5802 N N . GLU B 1 126 ? 49.333 69.157 -6.587 1.00 4.91 126 GLU B N 1
ATOM 5803 C CA . GLU B 1 126 ? 48.479 69.489 -5.468 1.00 4.83 126 GLU B CA 1
ATOM 5804 C C . GLU B 1 126 ? 49.221 69.667 -4.176 1.00 4.92 126 GLU B C 1
ATOM 5805 O O . GLU B 1 126 ? 48.645 70.233 -3.229 1.00 5.68 126 GLU B O 1
ATOM 5811 N N . ASN B 1 127 ? 50.460 69.212 -4.089 1.00 4.91 127 ASN B N 1
ATOM 5812 C CA . ASN B 1 127 ? 51.146 69.282 -2.807 1.00 4.93 127 ASN B CA 1
ATOM 5813 C C . ASN B 1 127 ? 51.280 70.709 -2.276 1.00 4.65 127 ASN B C 1
ATOM 5814 O O . ASN B 1 127 ? 51.089 70.927 -1.066 1.00 4.97 127 ASN B O 1
ATOM 5819 N N . PRO B 1 128 ? 51.640 71.714 -3.088 1.00 4.42 128 PRO B N 1
ATOM 5820 C CA . PRO B 1 128 ? 51.778 73.056 -2.513 1.00 4.69 128 PRO B CA 1
ATOM 5821 C C . PRO B 1 128 ? 50.503 73.651 -1.968 1.00 4.48 128 PRO B C 1
ATOM 5822 O O . PRO B 1 128 ? 50.563 74.576 -1.166 1.00 5.74 128 PRO B O 1
ATOM 5826 N N . ILE B 1 129 ? 49.358 73.155 -2.396 1.00 4.10 129 ILE B N 1
ATOM 5827 C CA . ILE B 1 129 ? 48.082 73.705 -1.959 1.00 4.67 129 ILE B CA 1
ATOM 5828 C C . ILE B 1 129 ? 47.947 73.590 -0.445 1.00 4.57 129 ILE B C 1
ATOM 5829 O O . ILE B 1 129 ? 47.367 74.455 0.200 1.00 5.35 129 ILE B O 1
ATOM 5834 N N . TYR B 1 130 ? 48.417 72.451 0.104 1.00 4.11 130 TYR B N 1
ATOM 5835 C CA . TYR B 1 130 ? 48.186 72.073 1.497 1.00 4.42 130 TYR B CA 1
ATOM 5836 C C . TYR B 1 130 ? 49.372 72.269 2.397 1.00 4.33 130 TYR B C 1
ATOM 5837 O O . TYR B 1 130 ? 49.281 71.948 3.579 1.00 4.99 130 TYR B O 1
ATOM 5846 N N . ALA B 1 131 ? 50.458 72.831 1.872 1.00 4.65 131 ALA B N 1
ATOM 5847 C CA . ALA B 1 131 ? 51.694 72.914 2.647 1.00 4.99 131 ALA B CA 1
ATOM 5848 C C . ALA B 1 131 ? 51.528 73.795 3.890 1.00 4.93 131 ALA B C 1
ATOM 5849 O O . ALA B 1 131 ? 52.106 73.527 4.921 1.00 7.69 131 ALA B O 1
ATOM 5851 N N . ASP B 1 132 ? 50.759 74.884 3.788 1.00 4.46 132 ASP B N 1
ATOM 5852 C CA . ASP B 1 132 ? 50.640 75.767 4.934 1.00 4.92 132 ASP B CA 1
ATOM 5853 C C . ASP B 1 132 ? 49.721 75.202 6.008 1.00 4.33 132 ASP B C 1
ATOM 5854 O O . ASP B 1 132 ? 50.002 75.341 7.208 1.00 5.50 132 ASP B O 1
ATOM 5859 N N . VAL B 1 133 ? 48.600 74.584 5.622 1.00 4.13 133 VAL B N 1
ATOM 5860 C CA . VAL B 1 133 ? 47.614 74.161 6.605 1.00 4.82 133 VAL B CA 1
ATOM 5861 C C . VAL B 1 133 ? 48.054 72.921 7.381 1.00 4.61 133 VAL B C 1
ATOM 5862 O O . VAL B 1 133 ? 47.626 72.712 8.515 1.00 5.93 133 VAL B O 1
ATOM 5866 N N . ALA B 1 134 ? 48.859 72.076 6.751 1.00 5.05 134 ALA B N 1
ATOM 5867 C CA . ALA B 1 134 ? 49.061 70.707 7.183 1.00 5.65 134 ALA B CA 1
ATOM 5868 C C . ALA B 1 134 ? 50.311 70.495 8.026 1.00 5.45 134 ALA B C 1
ATOM 5869 O O . ALA B 1 134 ? 51.381 70.992 7.723 1.00 7.68 134 ALA B O 1
ATOM 5871 N N . ASP B 1 135 ? 50.162 69.702 9.087 1.00 5.21 135 ASP B N 1
ATOM 5872 C CA . ASP B 1 135 ? 51.296 69.170 9.808 1.00 5.61 135 ASP B CA 1
ATOM 5873 C C . ASP B 1 135 ? 52.095 68.158 8.983 1.00 5.31 135 ASP B C 1
ATOM 5874 O O . ASP B 1 135 ? 53.314 68.056 9.163 1.00 7.04 135 ASP B O 1
ATOM 5879 N N . TYR B 1 136 ? 51.394 67.395 8.167 1.00 4.98 136 TYR B N 1
ATOM 5880 C CA . TYR B 1 136 ? 51.959 66.327 7.334 1.00 4.60 136 TYR B CA 1
ATOM 5881 C C . TYR B 1 136 ? 51.253 66.440 6.000 1.00 4.43 136 TYR B C 1
ATOM 5882 O O . TYR B 1 136 ? 50.033 66.589 5.980 1.00 4.89 136 TYR B O 1
ATOM 5891 N N . ASN B 1 137 ? 51.983 66.446 4.892 1.00 4.27 137 ASN B N 1
ATOM 5892 C CA . ASN B 1 137 ? 51.435 66.799 3.596 1.00 4.52 137 ASN B CA 1
ATOM 5893 C C . ASN B 1 137 ? 52.205 66.106 2.473 1.00 4.58 137 ASN B C 1
ATOM 5894 O O . ASN B 1 137 ? 53.263 66.600 2.071 1.00 4.80 137 ASN B O 1
ATOM 5899 N N . VAL B 1 138 ? 51.674 64.973 2.000 1.00 4.16 138 VAL B N 1
ATOM 5900 C CA . VAL B 1 138 ? 52.435 64.166 1.064 1.00 4.72 138 VAL B CA 1
ATOM 5901 C C . VAL B 1 138 ? 51.555 63.710 -0.081 1.00 4.71 138 VAL B C 1
ATOM 5902 O O . VAL B 1 138 ? 50.352 63.476 0.077 1.00 5.12 138 VAL B O 1
ATOM 5906 N N . THR B 1 139 ? 52.196 63.545 -1.236 1.00 5.50 139 THR B N 1
ATOM 5907 C CA . THR B 1 139 ? 51.621 62.884 -2.383 1.00 5.98 139 THR B CA 1
ATOM 5908 C C . THR B 1 139 ? 52.166 61.458 -2.448 1.00 5.71 139 THR B C 1
ATOM 5909 O O . THR B 1 139 ? 53.352 61.213 -2.544 1.00 6.73 139 THR B O 1
ATOM 5913 N N . ALA B 1 140 ? 51.247 60.507 -2.347 1.00 5.81 140 ALA B N 1
ATOM 5914 C CA . ALA B 1 140 ? 51.589 59.087 -2.426 1.00 5.84 140 ALA B CA 1
ATOM 5915 C C . ALA B 1 140 ? 51.992 58.719 -3.836 1.00 5.22 140 ALA B C 1
ATOM 5916 O O . ALA B 1 140 ? 51.382 59.206 -4.777 1.00 6.25 140 ALA B O 1
ATOM 5918 N N . VAL B 1 141 ? 52.991 57.831 -3.950 1.00 5.03 141 VAL B N 1
ATOM 5919 C CA . VAL B 1 141 ? 53.513 57.485 -5.276 1.00 5.76 141 VAL B CA 1
ATOM 5920 C C . VAL B 1 141 ? 53.676 55.975 -5.467 1.00 6.12 141 VAL B C 1
ATOM 5921 O O . VAL B 1 141 ? 54.225 55.540 -6.479 1.00 8.32 141 VAL B O 1
ATOM 5925 N N . ASN B 1 142 ? 53.216 55.178 -4.515 1.00 5.81 142 ASN B N 1
ATOM 5926 C CA . ASN B 1 142 ? 53.401 53.739 -4.513 1.00 6.05 142 ASN B CA 1
ATOM 5927 C C . ASN B 1 142 ? 52.198 53.118 -3.794 1.00 6.31 142 ASN B C 1
ATOM 5928 O O . ASN B 1 142 ? 51.746 53.644 -2.758 1.00 6.89 142 ASN B O 1
ATOM 5933 N N . ALA B 1 143 ? 51.687 51.998 -4.320 1.00 5.90 143 ALA B N 1
ATOM 5934 C CA . ALA B 1 143 ? 50.546 51.323 -3.726 1.00 6.31 143 ALA B CA 1
ATOM 5935 C C . ALA B 1 143 ? 50.914 50.559 -2.470 1.00 5.90 143 ALA B C 1
ATOM 5936 O O . ALA B 1 143 ? 50.200 50.595 -1.458 1.00 6.64 143 ALA B O 1
ATOM 5938 N N . ALA B 1 144 ? 52.048 49.832 -2.510 1.00 6.44 144 ALA B N 1
ATOM 5939 C CA . ALA B 1 144 ? 52.441 48.979 -1.370 1.00 6.78 144 ALA B CA 1
ATOM 5940 C C . ALA B 1 144 ? 52.670 49.778 -0.099 1.00 5.95 144 ALA B C 1
ATOM 5941 O O . ALA B 1 144 ? 52.427 49.258 0.976 1.00 7.28 144 ALA B O 1
ATOM 5943 N N . THR B 1 145 ? 53.158 50.998 -0.200 1.00 5.98 145 THR B N 1
ATOM 5944 C CA . THR B 1 145 ? 53.394 51.826 0.980 1.00 5.69 145 THR B CA 1
ATOM 5945 C C . THR B 1 145 ? 52.198 52.677 1.338 1.00 5.48 145 THR B C 1
ATOM 5946 O O . THR B 1 145 ? 52.249 53.384 2.367 1.00 5.77 145 THR B O 1
ATOM 5950 N N . LEU B 1 146 ? 51.133 52.664 0.540 1.00 5.72 146 LEU B N 1
ATOM 5951 C CA . LEU B 1 146 ? 50.005 53.571 0.794 1.00 5.24 146 LEU B CA 1
ATOM 5952 C C . LEU B 1 146 ? 49.378 53.333 2.162 1.00 5.95 146 LEU B C 1
ATOM 5953 O O . LEU B 1 146 ? 49.060 54.299 2.873 1.00 5.65 146 LEU B O 1
ATOM 5958 N N . PRO B 1 147 ? 49.132 52.091 2.591 1.00 5.60 147 PRO B N 1
ATOM 5959 C CA . PRO B 1 147 ? 48.602 51.913 3.935 1.00 6.04 147 PRO B CA 1
ATOM 5960 C C . PRO B 1 147 ? 49.486 52.560 5.000 1.00 5.50 147 PRO B C 1
ATOM 5961 O O . PRO B 1 147 ? 48.959 53.185 5.932 1.00 5.88 147 PRO B O 1
ATOM 5965 N N . HIS B 1 148 ? 50.800 52.382 4.899 1.00 5.81 148 HIS B N 1
ATOM 5966 C CA . HIS B 1 148 ? 51.722 53.013 5.839 1.00 5.36 148 HIS B CA 1
ATOM 5967 C C . HIS B 1 148 ? 51.581 54.540 5.809 1.00 5.27 148 HIS B C 1
ATOM 5968 O O . HIS B 1 148 ? 51.644 55.162 6.859 1.00 5.59 148 HIS B O 1
ATOM 5975 N N . VAL B 1 149 ? 51.482 55.107 4.624 1.00 5.32 149 VAL B N 1
ATOM 5976 C CA . VAL B 1 149 ? 51.378 56.567 4.551 1.00 5.08 149 VAL B CA 1
ATOM 5977 C C . VAL B 1 149 ? 50.135 57.065 5.268 1.00 5.00 149 VAL B C 1
ATOM 5978 O O . VAL B 1 149 ? 50.176 58.083 5.968 1.00 5.62 149 VAL B O 1
ATOM 5982 N N . ILE B 1 150 ? 49.010 56.360 5.093 1.00 5.12 150 ILE B N 1
ATOM 5983 C CA . ILE B 1 150 ? 47.781 56.714 5.785 1.00 5.31 150 ILE B CA 1
ATOM 5984 C C . ILE B 1 150 ? 47.951 56.537 7.303 1.00 4.87 150 ILE B C 1
ATOM 5985 O O . ILE B 1 150 ? 47.554 57.408 8.060 1.00 5.60 150 ILE B O 1
ATOM 5990 N N . ASP B 1 151 ? 48.548 55.434 7.695 1.00 5.63 151 ASP B N 1
ATOM 5991 C CA . ASP B 1 151 ? 48.827 55.190 9.106 1.00 5.39 151 ASP B CA 1
ATOM 5992 C C . ASP B 1 151 ? 49.689 56.273 9.710 1.00 5.26 151 ASP B C 1
ATOM 5993 O O . ASP B 1 151 ? 49.436 56.755 10.819 1.00 5.85 151 ASP B O 1
ATOM 5998 N N . GLU B 1 152 ? 50.731 56.664 8.991 1.00 5.36 152 GLU B N 1
ATOM 5999 C CA . GLU B 1 152 ? 51.656 57.722 9.382 1.00 5.18 152 GLU B CA 1
ATOM 6000 C C . GLU B 1 152 ? 50.943 59.034 9.524 1.00 4.74 152 GLU B C 1
ATOM 6001 O O . GLU B 1 152 ? 51.134 59.770 10.504 1.00 5.58 152 GLU B O 1
ATOM 6007 N N . ALA B 1 153 ? 50.086 59.362 8.577 1.00 4.85 153 ALA B N 1
ATOM 6008 C CA . ALA B 1 153 ? 49.269 60.573 8.596 1.00 4.68 153 ALA B CA 1
ATOM 6009 C C . ALA B 1 153 ? 48.429 60.640 9.874 1.00 5.10 153 ALA B C 1
ATOM 6010 O O . ALA B 1 153 ? 48.357 61.668 10.555 1.00 5.40 153 ALA B O 1
ATOM 6012 N N . ILE B 1 154 ? 47.707 59.531 10.169 1.00 4.92 154 ILE B N 1
ATOM 6013 C CA . ILE B 1 154 ? 46.882 59.472 11.359 1.00 4.56 154 ILE B CA 1
ATOM 6014 C C . ILE B 1 154 ? 47.687 59.659 12.600 1.00 4.93 154 ILE B C 1
ATOM 6015 O O . ILE B 1 154 ? 47.356 60.427 13.525 1.00 5.67 154 ILE B O 1
ATOM 6020 N N . ARG B 1 155 ? 48.788 58.913 12.711 1.00 5.44 155 ARG B N 1
ATOM 6021 C CA . ARG B 1 155 ? 49.606 58.918 13.930 1.00 5.54 155 ARG B CA 1
ATOM 6022 C C . ARG B 1 155 ? 50.193 60.321 14.145 1.00 5.55 155 ARG B C 1
ATOM 6023 O O . ARG B 1 155 ? 50.247 60.776 15.294 1.00 5.93 155 ARG B O 1
ATOM 6031 N N A ARG B 1 156 ? 50.627 60.989 13.080 0.49 5.44 156 ARG B N 1
ATOM 6032 N N B ARG B 1 156 ? 50.619 61.007 13.095 0.51 5.82 156 ARG B N 1
ATOM 6033 C CA A ARG B 1 156 ? 51.152 62.352 13.159 0.49 5.45 156 ARG B CA 1
ATOM 6034 C CA B ARG B 1 156 ? 51.110 62.375 13.250 0.51 5.76 156 ARG B CA 1
ATOM 6035 C C A ARG B 1 156 ? 50.050 63.339 13.478 0.49 5.53 156 ARG B C 1
ATOM 6036 C C B ARG B 1 156 ? 49.998 63.337 13.584 0.51 5.52 156 ARG B C 1
ATOM 6037 O O A ARG B 1 156 ? 50.297 64.275 14.274 0.49 7.61 156 ARG B O 1
ATOM 6038 O O B ARG B 1 156 ? 50.211 64.221 14.434 0.51 5.12 156 ARG B O 1
ATOM 6053 N N . ALA B 1 157 ? 48.854 63.205 12.927 1.00 5.25 157 ALA B N 1
ATOM 6054 C CA . ALA B 1 157 ? 47.745 64.127 13.213 1.00 5.42 157 ALA B CA 1
ATOM 6055 C C . ALA B 1 157 ? 47.433 64.066 14.725 1.00 5.26 157 ALA B C 1
ATOM 6056 O O . ALA B 1 157 ? 47.180 65.098 15.349 1.00 5.94 157 ALA B O 1
ATOM 6058 N N . TYR B 1 158 ? 47.384 62.867 15.290 1.00 5.49 158 TYR B N 1
ATOM 6059 C CA . TYR B 1 158 ? 47.156 62.737 16.704 1.00 5.55 158 TYR B CA 1
ATOM 6060 C C . TYR B 1 158 ? 48.293 63.324 17.515 1.00 6.49 158 TYR B C 1
ATOM 6061 O O . TYR B 1 158 ? 48.069 64.111 18.459 1.00 7.33 158 TYR B O 1
ATOM 6070 N N . ALA B 1 159 ? 49.535 62.917 17.208 1.00 6.19 159 ALA B N 1
ATOM 6071 C CA . ALA B 1 159 ? 50.655 63.324 18.017 1.00 6.11 159 ALA B CA 1
ATOM 6072 C C . ALA B 1 159 ? 50.821 64.837 18.047 1.00 6.53 159 ALA B C 1
ATOM 6073 O O . ALA B 1 159 ? 51.204 65.426 19.036 1.00 7.69 159 ALA B O 1
ATOM 6075 N N . HIS B 1 160 ? 50.538 65.459 16.887 1.00 6.01 160 HIS B N 1
ATOM 6076 C CA . HIS B 1 160 ? 50.818 66.878 16.669 1.00 6.11 160 HIS B CA 1
ATOM 6077 C C . HIS B 1 160 ? 49.560 67.746 16.747 1.00 5.88 160 HIS B C 1
ATOM 6078 O O . HIS B 1 160 ? 49.641 68.948 16.617 1.00 7.72 160 HIS B O 1
ATOM 6085 N N . GLN B 1 161 ? 48.404 67.109 16.995 1.00 6.08 161 GLN B N 1
ATOM 6086 C CA . GLN B 1 161 ? 47.109 67.778 17.140 1.00 6.24 161 GLN B CA 1
ATOM 6087 C C . GLN B 1 161 ? 46.856 68.759 15.992 1.00 5.47 161 GLN B C 1
ATOM 6088 O O . GLN B 1 161 ? 46.639 69.955 16.178 1.00 6.21 161 GLN B O 1
ATOM 6094 N N . GLY B 1 162 ? 46.831 68.206 14.777 1.00 5.12 162 GLY B N 1
ATOM 6095 C CA . GLY B 1 162 ? 46.578 68.992 13.605 1.00 5.74 162 GLY B CA 1
ATOM 6096 C C . GLY B 1 162 ? 46.235 68.153 12.408 1.00 5.41 162 GLY B C 1
ATOM 6097 O O . GLY B 1 162 ? 45.786 67.016 12.521 1.00 5.09 162 GLY B O 1
ATOM 6098 N N . VAL B 1 163 ? 46.414 68.752 11.236 1.00 5.11 163 VAL B N 1
ATOM 6099 C CA . VAL B 1 163 ? 45.906 68.215 10.002 1.00 4.73 163 VAL B CA 1
ATOM 6100 C C . VAL B 1 163 ? 46.980 67.441 9.243 1.00 4.39 163 VAL B C 1
ATOM 6101 O O . VAL B 1 163 ? 48.076 67.927 9.035 1.00 5.34 163 VAL B O 1
ATOM 6105 N N . ALA B 1 164 ? 46.619 66.251 8.784 1.00 4.30 164 ALA B N 1
ATOM 6106 C CA . ALA B 1 164 ? 47.458 65.476 7.898 1.00 4.81 164 ALA B CA 1
ATOM 6107 C C . ALA B 1 164 ? 46.740 65.328 6.560 1.00 4.49 164 ALA B C 1
ATOM 6108 O O . ALA B 1 164 ? 45.564 64.940 6.571 1.00 5.80 164 ALA B O 1
ATOM 6110 N N . VAL B 1 165 ? 47.403 65.617 5.487 1.00 4.28 165 VAL B N 1
ATOM 6111 C CA . VAL B 1 165 ? 46.845 65.574 4.151 1.00 4.31 165 VAL B CA 1
ATOM 6112 C C . VAL B 1 165 ? 47.644 64.615 3.284 1.00 4.42 165 VAL B C 1
ATOM 6113 O O . VAL B 1 165 ? 48.871 64.700 3.229 1.00 4.89 165 VAL B O 1
ATOM 6117 N N . VAL B 1 166 ? 46.943 63.727 2.604 1.00 4.17 166 VAL B N 1
ATOM 6118 C CA . VAL B 1 166 ? 47.566 62.807 1.653 1.00 4.83 166 VAL B CA 1
ATOM 6119 C C . VAL B 1 166 ? 46.859 62.947 0.312 1.00 4.44 166 VAL B C 1
ATOM 6120 O O . VAL B 1 166 ? 45.658 62.728 0.221 1.00 4.74 166 VAL B O 1
ATOM 6124 N N . GLN B 1 167 ? 47.647 63.318 -0.700 1.00 4.55 167 GLN B N 1
ATOM 6125 C CA . GLN B 1 167 ? 47.164 63.333 -2.065 1.00 4.60 167 GLN B CA 1
ATOM 6126 C C . GLN B 1 167 ? 47.378 61.953 -2.662 1.00 4.50 167 GLN B C 1
ATOM 6127 O O . GLN B 1 167 ? 48.487 61.418 -2.602 1.00 5.15 167 GLN B O 1
ATOM 6133 N N . ILE B 1 168 ? 46.340 61.336 -3.212 1.00 4.53 168 ILE B N 1
ATOM 6134 C CA . ILE B 1 168 ? 46.368 59.931 -3.646 1.00 4.32 168 ILE B CA 1
ATOM 6135 C C . ILE B 1 168 ? 46.109 59.829 -5.147 1.00 4.29 168 ILE B C 1
ATOM 6136 O O . ILE B 1 168 ? 44.956 59.965 -5.590 1.00 5.09 168 ILE B O 1
ATOM 6141 N N . PRO B 1 169 ? 47.111 59.572 -5.972 1.00 4.33 169 PRO B N 1
ATOM 6142 C CA . PRO B 1 169 ? 46.878 59.279 -7.394 1.00 4.48 169 PRO B CA 1
ATOM 6143 C C . PRO B 1 169 ? 45.878 58.106 -7.499 1.00 4.71 169 PRO B C 1
ATOM 6144 O O . PRO B 1 169 ? 46.069 57.075 -6.841 1.00 5.33 169 PRO B O 1
ATOM 6148 N N . VAL B 1 170 ? 44.866 58.255 -8.348 1.00 4.47 170 VAL B N 1
ATOM 6149 C CA . VAL B 1 170 ? 43.701 57.381 -8.314 1.00 4.68 170 VAL B CA 1
ATOM 6150 C C . VAL B 1 170 ? 44.045 55.952 -8.712 1.00 5.05 170 VAL B C 1
ATOM 6151 O O . VAL B 1 170 ? 43.317 55.012 -8.382 1.00 5.54 170 VAL B O 1
ATOM 6155 N N . ASP B 1 171 ? 45.138 55.731 -9.454 1.00 5.34 171 ASP B N 1
ATOM 6156 C CA . ASP B 1 171 ? 45.519 54.371 -9.794 1.00 5.26 171 ASP B CA 1
ATOM 6157 C C . ASP B 1 171 ? 45.963 53.562 -8.600 1.00 5.83 171 ASP B C 1
ATOM 6158 O O . ASP B 1 171 ? 45.776 52.330 -8.607 1.00 6.64 171 ASP B O 1
ATOM 6163 N N . LEU B 1 172 ? 46.559 54.172 -7.605 1.00 5.20 172 LEU B N 1
ATOM 6164 C CA . LEU B 1 172 ? 47.208 53.372 -6.563 1.00 5.74 172 LEU B CA 1
ATOM 6165 C C . LEU B 1 172 ? 46.223 52.509 -5.790 1.00 5.48 172 LEU B C 1
ATOM 6166 O O . LEU B 1 172 ? 46.538 51.323 -5.557 1.00 6.16 172 LEU B O 1
ATOM 6171 N N . PRO B 1 173 ? 45.070 53.021 -5.362 1.00 5.66 173 PRO B N 1
ATOM 6172 C CA . PRO B 1 173 ? 44.156 52.163 -4.588 1.00 5.51 173 PRO B CA 1
ATOM 6173 C C . PRO B 1 173 ? 43.572 50.965 -5.318 1.00 5.29 173 PRO B C 1
ATOM 6174 O O . PRO B 1 173 ? 42.995 50.111 -4.681 1.00 6.52 173 PRO B O 1
ATOM 6178 N N . TRP B 1 174 ? 43.672 50.955 -6.682 1.00 5.80 174 TRP B N 1
ATOM 6179 C CA . TRP B 1 174 ? 43.215 49.808 -7.447 1.00 6.14 174 TRP B CA 1
ATOM 6180 C C . TRP B 1 174 ? 44.319 48.804 -7.704 1.00 6.87 174 TRP B C 1
ATOM 6181 O O . TRP B 1 174 ? 44.052 47.771 -8.345 1.00 9.03 174 TRP B O 1
ATOM 6192 N N . GLN B 1 175 ? 45.531 49.053 -7.237 1.00 6.78 175 GLN B N 1
ATOM 6193 C CA . GLN B 1 175 ? 46.609 48.069 -7.379 1.00 6.87 175 GLN B CA 1
ATOM 6194 C C . GLN B 1 175 ? 46.575 47.045 -6.257 1.00 7.37 175 GLN B C 1
ATOM 6195 O O . GLN B 1 175 ? 46.380 47.359 -5.101 1.00 8.06 175 GLN B O 1
ATOM 6201 N N . GLN B 1 176 ? 46.859 45.800 -6.631 1.00 8.74 176 GLN B N 1
ATOM 6202 C CA . GLN B 1 176 ? 47.047 44.733 -5.685 1.00 8.74 176 GLN B CA 1
ATOM 6203 C C . GLN B 1 176 ? 48.378 44.885 -4.981 1.00 9.07 176 GLN B C 1
ATOM 6204 O O . GLN B 1 176 ? 49.393 45.227 -5.583 1.00 11.41 176 GLN B O 1
ATOM 6210 N N . ILE B 1 177 ? 48.355 44.633 -3.687 1.00 7.93 177 ILE B N 1
ATOM 6211 C CA . ILE B 1 177 ? 49.567 44.609 -2.853 1.00 8.64 177 ILE B CA 1
ATOM 6212 C C . ILE B 1 177 ? 49.533 43.326 -2.029 1.00 9.71 177 ILE B C 1
ATOM 6213 O O . ILE B 1 177 ? 48.491 42.709 -1.818 1.00 10.37 177 ILE B O 1
ATOM 6218 N N . PRO B 1 178 ? 50.671 42.889 -1.511 1.00 12.32 178 PRO B N 1
ATOM 6219 C CA . PRO B 1 178 ? 50.646 41.634 -0.691 1.00 12.71 178 PRO B CA 1
ATOM 6220 C C . PRO B 1 178 ? 49.789 41.797 0.534 1.00 13.20 178 PRO B C 1
ATOM 6221 O O . PRO B 1 178 ? 49.844 42.769 1.235 1.00 15.81 178 PRO B O 1
ATOM 6225 N N . ALA B 1 179 ? 48.960 40.796 0.795 1.00 15.24 179 ALA B N 1
ATOM 6226 C CA . ALA B 1 179 ? 47.990 40.890 1.872 1.00 16.13 179 ALA B CA 1
ATOM 6227 C C . ALA B 1 179 ? 48.638 40.935 3.234 1.00 15.54 179 ALA B C 1
ATOM 6228 O O . ALA B 1 179 ? 48.070 41.497 4.143 1.00 18.28 179 ALA B O 1
ATOM 6230 N N A GLU B 1 180 ? 49.829 40.341 3.331 0.47 16.48 180 GLU B N 1
ATOM 6231 N N B GLU B 1 180 ? 49.802 40.305 3.428 0.52 16.26 180 GLU B N 1
ATOM 6232 C CA A GLU B 1 180 ? 50.509 40.023 4.577 0.47 16.89 180 GLU B CA 1
ATOM 6233 C CA B GLU B 1 180 ? 50.281 40.157 4.809 0.52 16.61 180 GLU B CA 1
ATOM 6234 C C A GLU B 1 180 ? 51.258 41.246 5.089 0.47 15.22 180 GLU B C 1
ATOM 6235 C C B GLU B 1 180 ? 51.363 41.196 5.079 0.52 16.22 180 GLU B C 1
ATOM 6236 O O A GLU B 1 180 ? 51.589 41.344 6.263 0.47 17.44 180 GLU B O 1
ATOM 6237 O O B GLU B 1 180 ? 52.084 41.126 6.077 0.52 19.79 180 GLU B O 1
ATOM 6248 N N . ASP B 1 181 ? 51.544 42.228 4.238 1.00 17.48 181 ASP B N 1
ATOM 6249 C CA . ASP B 1 181 ? 52.630 43.156 4.603 1.00 16.79 181 ASP B CA 1
ATOM 6250 C C . ASP B 1 181 ? 52.212 44.385 5.399 1.00 20.06 181 ASP B C 1
ATOM 6251 O O . ASP B 1 181 ? 52.880 44.857 6.346 1.00 31.42 181 ASP B O 1
ATOM 6256 N N . TRP B 1 182 ? 51.049 44.932 5.006 1.00 11.84 182 TRP B N 1
ATOM 6257 C CA . TRP B 1 182 ? 50.569 46.210 5.553 1.00 10.09 182 TRP B CA 1
ATOM 6258 C C . TRP B 1 182 ? 50.170 46.014 7.014 1.00 8.98 182 TRP B C 1
ATOM 6259 O O . TRP B 1 182 ? 49.773 44.929 7.461 1.00 10.15 182 TRP B O 1
ATOM 6270 N N . TYR B 1 183 ? 50.193 47.092 7.796 1.00 8.42 183 TYR B N 1
ATOM 6271 C CA . TYR B 1 183 ? 49.679 47.065 9.149 1.00 7.83 183 TYR B CA 1
ATOM 6272 C C . TYR B 1 183 ? 49.239 48.488 9.535 1.00 7.84 183 TYR B C 1
ATOM 6273 O O . TYR B 1 183 ? 49.610 49.478 8.891 1.00 8.96 183 TYR B O 1
ATOM 6282 N N . ALA B 1 184 ? 48.490 48.550 10.619 1.00 8.07 184 ALA B N 1
ATOM 6283 C CA . ALA B 1 184 ? 48.181 49.809 11.293 1.00 7.21 184 ALA B CA 1
ATOM 6284 C C . ALA B 1 184 ? 48.842 49.811 12.666 1.00 6.86 184 ALA B C 1
ATOM 6285 O O . ALA B 1 184 ? 48.988 48.763 13.283 1.00 7.95 184 ALA B O 1
ATOM 6287 N N . SER B 1 185 ? 49.174 51.005 13.142 1.00 7.11 185 SER B N 1
ATOM 6288 C CA . SER B 1 185 ? 49.801 51.181 14.435 1.00 6.62 185 SER B CA 1
ATOM 6289 C C . SER B 1 185 ? 48.820 51.715 15.494 1.00 6.48 185 SER B C 1
ATOM 6290 O O . SER B 1 185 ? 49.268 52.127 16.582 1.00 7.03 185 SER B O 1
ATOM 6293 N N . ALA B 1 186 ? 47.529 51.600 15.274 1.00 6.77 186 ALA B N 1
ATOM 6294 C CA . ALA B 1 186 ? 46.534 51.954 16.267 1.00 6.58 186 ALA B CA 1
ATOM 6295 C C . ALA B 1 186 ? 46.742 51.173 17.544 1.00 6.62 186 ALA B C 1
ATOM 6296 O O . ALA B 1 186 ? 46.506 51.710 18.639 1.00 8.57 186 ALA B O 1
ATOM 6298 N N . ASN B 1 187 ? 47.214 49.920 17.434 1.00 7.06 187 ASN B N 1
ATOM 6299 C CA . ASN B 1 187 ? 47.430 49.117 18.613 1.00 7.59 187 ASN B CA 1
ATOM 6300 C C . ASN B 1 187 ? 48.469 49.674 19.540 1.00 7.58 187 ASN B C 1
ATOM 6301 O O . ASN B 1 187 ? 48.480 49.329 20.745 1.00 9.84 187 ASN B O 1
ATOM 6306 N N . SER B 1 188 ? 49.369 50.517 19.043 1.00 7.22 188 SER B N 1
ATOM 6307 C CA . SER B 1 188 ? 50.438 51.115 19.865 1.00 8.17 188 SER B CA 1
ATOM 6308 C C . SER B 1 188 ? 50.002 52.395 20.569 1.00 8.01 188 SER B C 1
ATOM 6309 O O . SER B 1 188 ? 50.720 52.904 21.433 1.00 11.60 188 SER B O 1
ATOM 6312 N N . TYR B 1 189 ? 48.861 52.942 20.191 1.00 8.14 189 TYR B N 1
ATOM 6313 C CA . TYR B 1 189 ? 48.468 54.253 20.653 1.00 8.52 189 TYR B CA 1
ATOM 6314 C C . TYR B 1 189 ? 48.196 54.254 22.144 1.00 10.27 189 TYR B C 1
ATOM 6315 O O . TYR B 1 189 ? 47.502 53.367 22.654 1.00 11.37 189 TYR B O 1
ATOM 6324 N N . GLN B 1 190 ? 48.644 55.277 22.819 1.00 10.80 190 GLN B N 1
ATOM 6325 C CA . GLN B 1 190 ? 48.331 55.418 24.238 1.00 11.78 190 GLN B CA 1
ATOM 6326 C C . GLN B 1 190 ? 48.562 56.855 24.660 1.00 11.72 190 GLN B C 1
ATOM 6327 O O . GLN B 1 190 ? 49.094 57.654 23.922 1.00 12.38 190 GLN B O 1
ATOM 6333 N N . THR B 1 191 ? 48.177 57.105 25.906 1.00 15.23 191 THR B N 1
ATOM 6334 C CA . THR B 1 191 ? 48.409 58.430 26.502 1.00 16.64 191 THR B CA 1
ATOM 6335 C C . THR B 1 191 ? 49.435 58.352 27.628 1.00 13.03 191 THR B C 1
ATOM 6336 O O . THR B 1 191 ? 49.627 57.351 28.306 1.00 15.35 191 THR B O 1
ATOM 6340 N N . PRO B 1 192 ? 50.212 59.442 27.786 1.00 12.35 192 PRO B N 1
ATOM 6341 C CA . PRO B 1 192 ? 51.335 59.433 28.725 1.00 13.52 192 PRO B CA 1
ATOM 6342 C C . PRO B 1 192 ? 50.867 59.474 30.168 1.00 11.30 192 PRO B C 1
ATOM 6343 O O . PRO B 1 192 ? 49.852 60.115 30.526 1.00 14.89 192 PRO B O 1
ATOM 6347 N N . LEU B 1 193 ? 51.649 58.788 30.997 1.00 11.10 193 LEU B N 1
ATOM 6348 C CA . LEU B 1 193 ? 51.572 58.899 32.434 1.00 10.11 193 LEU B CA 1
ATOM 6349 C C . LEU B 1 193 ? 52.564 59.965 32.886 1.00 11.13 193 LEU B C 1
ATOM 6350 O O . LEU B 1 193 ? 53.757 59.832 32.655 1.00 14.00 193 LEU B O 1
ATOM 6355 N N . LEU B 1 194 ? 52.087 60.997 33.524 1.00 11.26 194 LEU B N 1
ATOM 6356 C CA . LEU B 1 194 ? 52.948 62.133 33.935 1.00 10.59 194 LEU B CA 1
ATOM 6357 C C . LEU B 1 194 ? 53.386 62.088 35.384 1.00 10.22 194 LEU B C 1
ATOM 6358 O O . LEU B 1 194 ? 52.648 61.542 36.228 1.00 12.30 194 LEU B O 1
ATOM 6363 N N . PRO B 1 195 ? 54.556 62.689 35.667 1.00 10.56 195 PRO B N 1
ATOM 6364 C CA . PRO B 1 195 ? 54.945 62.807 37.094 1.00 11.22 195 PRO B CA 1
ATOM 6365 C C . PRO B 1 195 ? 53.988 63.719 37.821 1.00 10.79 195 PRO B C 1
ATOM 6366 O O . PRO B 1 195 ? 53.190 64.438 37.201 1.00 10.90 195 PRO B O 1
ATOM 6370 N N A GLU B 1 196 ? 54.095 63.696 39.151 0.40 11.41 196 GLU B N 1
ATOM 6371 N N B GLU B 1 196 ? 54.089 63.717 39.145 0.60 12.87 196 GLU B N 1
ATOM 6372 C CA A GLU B 1 196 ? 53.223 64.594 39.891 0.40 11.23 196 GLU B CA 1
ATOM 6373 C CA B GLU B 1 196 ? 53.474 64.689 40.029 0.60 13.70 196 GLU B CA 1
ATOM 6374 C C A GLU B 1 196 ? 53.632 66.034 39.588 0.40 9.66 196 GLU B C 1
ATOM 6375 C C B GLU B 1 196 ? 53.689 66.098 39.553 0.60 9.43 196 GLU B C 1
ATOM 6376 O O A GLU B 1 196 ? 54.813 66.251 39.309 0.40 10.93 196 GLU B O 1
ATOM 6377 O O B GLU B 1 196 ? 54.811 66.401 39.140 0.60 9.27 196 GLU B O 1
ATOM 6388 N N . PRO B 1 197 ? 52.704 66.997 39.677 1.00 7.94 197 PRO B N 1
ATOM 6389 C CA . PRO B 1 197 ? 53.004 68.408 39.482 1.00 8.11 197 PRO B CA 1
ATOM 6390 C C . PRO B 1 197 ? 54.151 68.838 40.372 1.00 7.49 197 PRO B C 1
ATOM 6391 O O . PRO B 1 197 ? 54.161 68.530 41.556 1.00 9.25 197 PRO B O 1
ATOM 6395 N N . ASP B 1 198 ? 55.027 69.637 39.789 1.00 8.41 198 ASP B N 1
ATOM 6396 C CA . ASP B 1 198 ? 56.267 70.066 40.421 1.00 8.48 198 ASP B CA 1
ATOM 6397 C C . ASP B 1 198 ? 55.984 70.661 41.813 1.00 7.78 198 ASP B C 1
ATOM 6398 O O . ASP B 1 198 ? 55.350 71.712 41.940 1.00 8.45 198 ASP B O 1
ATOM 6403 N N . VAL B 1 199 ? 56.438 69.974 42.851 1.00 8.66 199 VAL B N 1
ATOM 6404 C CA . VAL B 1 199 ? 55.954 70.261 44.202 1.00 8.40 199 VAL B CA 1
ATOM 6405 C C . VAL B 1 199 ? 56.316 71.672 44.653 1.00 8.76 199 VAL B C 1
ATOM 6406 O O . VAL B 1 199 ? 55.464 72.432 45.154 1.00 8.97 199 VAL B O 1
ATOM 6410 N N . GLN B 1 200 ? 57.562 72.088 44.474 1.00 7.65 200 GLN B N 1
ATOM 6411 C CA . GLN B 1 200 ? 57.972 73.340 45.060 1.00 8.10 200 GLN B CA 1
ATOM 6412 C C . GLN B 1 200 ? 57.494 74.519 44.249 1.00 7.83 200 GLN B C 1
ATOM 6413 O O . GLN B 1 200 ? 57.257 75.587 44.832 1.00 9.67 200 GLN B O 1
ATOM 6419 N N . ALA B 1 201 ? 57.289 74.377 42.932 1.00 8.76 201 ALA B N 1
ATOM 6420 C CA . ALA B 1 201 ? 56.711 75.431 42.129 1.00 8.54 201 ALA B CA 1
ATOM 6421 C C . ALA B 1 201 ? 55.232 75.592 42.499 1.00 8.36 201 ALA B C 1
ATOM 6422 O O . ALA B 1 201 ? 54.737 76.716 42.575 1.00 8.48 201 ALA B O 1
ATOM 6424 N N . VAL B 1 202 ? 54.509 74.481 42.678 1.00 9.23 202 VAL B N 1
ATOM 6425 C CA . VAL B 1 202 ? 53.077 74.598 42.977 1.00 8.96 202 VAL B CA 1
ATOM 6426 C C . VAL B 1 202 ? 52.885 75.218 44.344 1.00 7.89 202 VAL B C 1
ATOM 6427 O O . VAL B 1 202 ? 51.964 76.042 44.544 1.00 8.33 202 VAL B O 1
ATOM 6431 N N . THR B 1 203 ? 53.690 74.866 45.320 1.00 8.84 203 THR B N 1
ATOM 6432 C CA . THR B 1 203 ? 53.597 75.431 46.659 1.00 7.83 203 THR B CA 1
ATOM 6433 C C . THR B 1 203 ? 53.836 76.972 46.618 1.00 7.31 203 THR B C 1
ATOM 6434 O O . THR B 1 203 ? 53.087 77.730 47.239 1.00 7.81 203 THR B O 1
ATOM 6438 N N A ARG B 1 204 ? 54.813 77.449 45.871 0.62 7.52 204 ARG B N 1
ATOM 6439 N N B ARG B 1 204 ? 54.859 77.349 45.883 0.38 8.17 204 ARG B N 1
ATOM 6440 C CA A ARG B 1 204 ? 55.144 78.863 45.833 0.62 7.61 204 ARG B CA 1
ATOM 6441 C CA B ARG B 1 204 ? 55.149 78.764 45.724 0.38 7.87 204 ARG B CA 1
ATOM 6442 C C A ARG B 1 204 ? 54.046 79.576 45.038 0.62 6.88 204 ARG B C 1
ATOM 6443 C C B ARG B 1 204 ? 53.951 79.487 45.116 0.38 9.62 204 ARG B C 1
ATOM 6444 O O A ARG B 1 204 ? 53.651 80.690 45.386 0.62 5.38 204 ARG B O 1
ATOM 6445 O O B ARG B 1 204 ? 53.468 80.485 45.652 0.38 14.96 204 ARG B O 1
ATOM 6460 N N . LEU B 1 205 ? 53.487 78.959 43.974 1.00 7.94 205 LEU B N 1
ATOM 6461 C CA . LEU B 1 205 ? 52.376 79.541 43.237 1.00 7.92 205 LEU B CA 1
ATOM 6462 C C . LEU B 1 205 ? 51.208 79.766 44.171 1.00 7.23 205 LEU B C 1
ATOM 6463 O O . LEU B 1 205 ? 50.512 80.782 44.179 1.00 8.69 205 LEU B O 1
ATOM 6468 N N . THR B 1 206 ? 50.873 78.742 44.995 1.00 7.48 206 THR B N 1
ATOM 6469 C CA . THR B 1 206 ? 49.776 78.773 45.913 1.00 7.72 206 THR B CA 1
ATOM 6470 C C . THR B 1 206 ? 49.911 79.950 46.911 1.00 7.43 206 THR B C 1
ATOM 6471 O O . THR B 1 206 ? 48.952 80.690 47.147 1.00 8.01 206 THR B O 1
ATOM 6475 N N . GLN B 1 207 ? 51.098 80.156 47.439 1.00 7.24 207 GLN B N 1
ATOM 6476 C CA . GLN B 1 207 ? 51.284 81.234 48.403 1.00 7.25 207 GLN B CA 1
ATOM 6477 C C . GLN B 1 207 ? 51.015 82.563 47.740 1.00 7.58 207 GLN B C 1
ATOM 6478 O O . GLN B 1 207 ? 50.439 83.479 48.382 1.00 7.20 207 GLN B O 1
ATOM 6484 N N . THR B 1 208 ? 51.463 82.743 46.503 1.00 7.76 208 THR B N 1
ATOM 6485 C CA . THR B 1 208 ? 51.291 84.027 45.808 1.00 7.54 208 THR B CA 1
ATOM 6486 C C . THR B 1 208 ? 49.813 84.277 45.553 1.00 6.72 208 THR B C 1
ATOM 6487 O O . THR B 1 208 ? 49.284 85.381 45.727 1.00 8.30 208 THR B O 1
ATOM 6491 N N . LEU B 1 209 ? 49.077 83.237 45.157 1.00 6.55 209 LEU B N 1
ATOM 6492 C CA . LEU B 1 209 ? 47.639 83.364 44.936 1.00 6.84 209 LEU B CA 1
ATOM 6493 C C . LEU B 1 209 ? 46.912 83.748 46.222 1.00 6.76 209 LEU B C 1
ATOM 6494 O O . LEU B 1 209 ? 46.051 84.617 46.202 1.00 7.73 209 LEU B O 1
ATOM 6499 N N . LEU B 1 210 ? 47.256 83.066 47.333 1.00 6.75 210 LEU B N 1
ATOM 6500 C CA . LEU B 1 210 ? 46.566 83.298 48.565 1.00 7.09 210 LEU B CA 1
ATOM 6501 C C . LEU B 1 210 ? 46.950 84.661 49.162 1.00 6.43 210 LEU B C 1
ATOM 6502 O O . LEU B 1 210 ? 46.111 85.223 49.872 1.00 8.03 210 LEU B O 1
ATOM 6507 N N . ALA B 1 211 ? 48.113 85.188 48.894 1.00 6.59 211 ALA B N 1
ATOM 6508 C CA . ALA B 1 211 ? 48.508 86.467 49.458 1.00 7.46 211 ALA B CA 1
ATOM 6509 C C . ALA B 1 211 ? 47.781 87.618 48.757 1.00 7.95 211 ALA B C 1
ATOM 6510 O O . ALA B 1 211 ? 47.821 88.742 49.265 1.00 10.11 211 ALA B O 1
ATOM 6512 N N . ALA B 1 212 ? 47.162 87.390 47.603 1.00 7.81 212 ALA B N 1
ATOM 6513 C CA . ALA B 1 212 ? 46.517 88.434 46.841 1.00 7.45 212 ALA B CA 1
ATOM 6514 C C . ALA B 1 212 ? 45.331 89.042 47.548 1.00 7.30 212 ALA B C 1
ATOM 6515 O O . ALA B 1 212 ? 44.566 88.351 48.235 1.00 8.82 212 ALA B O 1
ATOM 6517 N N . GLU B 1 213 ? 45.114 90.332 47.299 1.00 7.96 213 GLU B N 1
ATOM 6518 C CA A GLU B 1 213 ? 43.901 90.962 47.796 0.44 9.81 213 GLU B CA 1
ATOM 6519 C CA B GLU B 1 213 ? 43.922 91.022 47.759 0.56 9.94 213 GLU B CA 1
ATOM 6520 C C . GLU B 1 213 ? 42.712 90.870 46.849 1.00 8.62 213 GLU B C 1
ATOM 6521 O O . GLU B 1 213 ? 41.560 90.893 47.295 1.00 10.80 213 GLU B O 1
ATOM 6532 N N A ARG B 1 214 ? 42.991 90.769 45.555 0.46 6.83 214 ARG B N 1
ATOM 6533 N N B ARG B 1 214 ? 42.961 90.771 45.542 0.54 6.83 214 ARG B N 1
ATOM 6534 C CA A ARG B 1 214 ? 42.012 90.781 44.496 0.46 6.83 214 ARG B CA 1
ATOM 6535 C CA B ARG B 1 214 ? 41.934 90.747 44.533 0.54 6.96 214 ARG B CA 1
ATOM 6536 C C A ARG B 1 214 ? 42.346 89.670 43.500 0.46 6.77 214 ARG B C 1
ATOM 6537 C C B ARG B 1 214 ? 42.254 89.669 43.496 0.54 6.15 214 ARG B C 1
ATOM 6538 O O A ARG B 1 214 ? 42.665 89.930 42.337 0.46 7.04 214 ARG B O 1
ATOM 6539 O O B ARG B 1 214 ? 42.433 89.930 42.303 0.54 6.33 214 ARG B O 1
ATOM 6554 N N . PRO B 1 215 ? 42.305 88.409 43.957 1.00 5.97 215 PRO B N 1
ATOM 6555 C CA . PRO B 1 215 ? 42.671 87.290 43.082 1.00 6.08 215 PRO B CA 1
ATOM 6556 C C . PRO B 1 215 ? 41.557 86.900 42.109 1.00 5.97 215 PRO B C 1
ATOM 6557 O O . PRO B 1 215 ? 40.368 87.038 42.386 1.00 5.79 215 PRO B O 1
ATOM 6561 N N . LEU B 1 216 ? 41.988 86.335 40.969 1.00 5.70 216 LEU B N 1
ATOM 6562 C CA . LEU B 1 216 ? 41.100 85.691 40.042 1.00 5.22 216 LEU B CA 1
ATOM 6563 C C . LEU B 1 216 ? 41.788 84.395 39.536 1.00 5.35 216 LEU B C 1
ATOM 6564 O O . LEU B 1 216 ? 42.988 84.367 39.345 1.00 6.21 216 LEU B O 1
ATOM 6569 N N . ILE B 1 217 ? 40.948 83.384 39.288 1.00 5.07 217 ILE B N 1
ATOM 6570 C CA . ILE B 1 217 ? 41.359 82.216 38.524 1.00 4.90 217 ILE B CA 1
ATOM 6571 C C . ILE B 1 217 ? 40.726 82.308 37.155 1.00 4.92 217 ILE B C 1
ATOM 6572 O O . ILE B 1 217 ? 39.495 82.447 37.075 1.00 5.87 217 ILE B O 1
ATOM 6577 N N . TYR B 1 218 ? 41.549 82.277 36.120 1.00 4.67 218 TYR B N 1
ATOM 6578 C CA . TYR B 1 218 ? 41.171 82.537 34.739 1.00 4.49 218 TYR B CA 1
ATOM 6579 C C . TYR B 1 218 ? 41.589 81.361 33.890 1.00 4.36 218 TYR B C 1
ATOM 6580 O O . TYR B 1 218 ? 42.763 81.209 33.534 1.00 5.09 218 TYR B O 1
ATOM 6589 N N . TYR B 1 219 ? 40.627 80.490 33.584 1.00 4.60 219 TYR B N 1
ATOM 6590 C CA . TYR B 1 219 ? 40.918 79.199 32.938 1.00 4.52 219 TYR B CA 1
ATOM 6591 C C . TYR B 1 219 ? 40.386 79.141 31.532 1.00 4.30 219 TYR B C 1
ATOM 6592 O O . TYR B 1 219 ? 39.398 79.798 31.176 1.00 5.01 219 TYR B O 1
ATOM 6601 N N . GLY B 1 220 ? 41.024 78.286 30.725 1.00 4.78 220 GLY B N 1
ATOM 6602 C CA . GLY B 1 220 ? 40.571 77.927 29.405 1.00 4.31 220 GLY B CA 1
ATOM 6603 C C . GLY B 1 220 ? 40.276 76.434 29.329 1.00 4.63 220 GLY B C 1
ATOM 6604 O O . GLY B 1 220 ? 40.219 75.739 30.342 1.00 5.32 220 GLY B O 1
ATOM 6605 N N . ILE B 1 221 ? 40.143 75.964 28.094 1.00 4.87 221 ILE B N 1
ATOM 6606 C CA . ILE B 1 221 ? 39.713 74.569 27.888 1.00 4.88 221 ILE B CA 1
ATOM 6607 C C . ILE B 1 221 ? 40.827 73.595 28.234 1.00 4.50 221 ILE B C 1
ATOM 6608 O O . ILE B 1 221 ? 40.542 72.394 28.339 1.00 5.10 221 ILE B O 1
ATOM 6613 N N . GLY B 1 222 ? 42.038 74.046 28.474 1.00 4.62 222 GLY B N 1
ATOM 6614 C CA . GLY B 1 222 ? 43.006 73.130 29.019 1.00 5.31 222 GLY B CA 1
ATOM 6615 C C . GLY B 1 222 ? 42.638 72.652 30.432 1.00 4.82 222 GLY B C 1
ATOM 6616 O O . GLY B 1 222 ? 43.220 71.653 30.874 1.00 6.06 222 GLY B O 1
ATOM 6617 N N . ALA B 1 223 ? 41.723 73.338 31.077 1.00 4.96 223 ALA B N 1
ATOM 6618 C CA . ALA B 1 223 ? 41.182 72.946 32.360 1.00 5.25 223 ALA B CA 1
ATOM 6619 C C . ALA B 1 223 ? 39.888 72.163 32.221 1.00 5.23 223 ALA B C 1
ATOM 6620 O O . ALA B 1 223 ? 39.168 72.031 33.213 1.00 6.40 223 ALA B O 1
ATOM 6622 N N A ARG B 1 224 ? 39.610 71.575 31.077 0.52 5.34 224 ARG B N 1
ATOM 6623 N N B ARG B 1 224 ? 39.527 71.633 31.074 0.47 4.96 224 ARG B N 1
ATOM 6624 C CA A ARG B 1 224 ? 38.363 70.881 30.815 0.52 5.56 224 ARG B CA 1
ATOM 6625 C CA B ARG B 1 224 ? 38.229 70.990 30.977 0.47 7.04 224 ARG B CA 1
ATOM 6626 C C A ARG B 1 224 ? 38.113 69.732 31.772 0.52 6.63 224 ARG B C 1
ATOM 6627 C C B ARG B 1 224 ? 38.092 69.751 31.831 0.47 5.94 224 ARG B C 1
ATOM 6628 O O A ARG B 1 224 ? 36.932 69.456 31.995 0.52 10.02 224 ARG B O 1
ATOM 6629 O O B ARG B 1 224 ? 36.940 69.371 32.053 0.47 6.64 224 ARG B O 1
ATOM 6644 N N . LYS B 1 225 ? 39.153 69.101 32.309 1.00 6.19 225 LYS B N 1
ATOM 6645 C CA . LYS B 1 225 ? 38.974 68.012 33.270 1.00 6.67 225 LYS B CA 1
ATOM 6646 C C . LYS B 1 225 ? 38.919 68.469 34.719 1.00 7.36 225 LYS B C 1
ATOM 6647 O O . LYS B 1 225 ? 38.800 67.628 35.619 1.00 8.78 225 LYS B O 1
ATOM 6653 N N . ALA B 1 226 ? 38.993 69.780 34.945 1.00 7.06 226 ALA B N 1
ATOM 6654 C CA . ALA B 1 226 ? 39.211 70.323 36.286 1.00 6.33 226 ALA B CA 1
ATOM 6655 C C . ALA B 1 226 ? 38.046 71.137 36.823 1.00 6.36 226 ALA B C 1
ATOM 6656 O O . ALA B 1 226 ? 38.236 71.919 37.754 1.00 7.00 226 ALA B O 1
ATOM 6658 N N . GLY B 1 227 ? 36.838 70.968 36.290 1.00 6.91 227 GLY B N 1
ATOM 6659 C CA . GLY B 1 227 ? 35.723 71.736 36.755 1.00 7.06 227 GLY B CA 1
ATOM 6660 C C . GLY B 1 227 ? 35.431 71.626 38.242 1.00 7.10 227 GLY B C 1
ATOM 6661 O O . GLY B 1 227 ? 35.100 72.602 38.943 1.00 7.87 227 GLY B O 1
ATOM 6662 N N A LYS B 1 228 ? 35.520 70.422 38.789 0.54 6.77 228 LYS B N 1
ATOM 6663 N N B LYS B 1 228 ? 35.505 70.398 38.752 0.46 6.95 228 LYS B N 1
ATOM 6664 C CA A LYS B 1 228 ? 35.263 70.230 40.210 0.54 7.13 228 LYS B CA 1
ATOM 6665 C CA B LYS B 1 228 ? 35.249 70.219 40.178 0.46 7.17 228 LYS B CA 1
ATOM 6666 C C A LYS B 1 228 ? 36.267 70.930 41.097 0.54 7.58 228 LYS B C 1
ATOM 6667 C C B LYS B 1 228 ? 36.245 71.010 41.001 0.46 5.55 228 LYS B C 1
ATOM 6668 O O A LYS B 1 228 ? 35.984 71.488 42.156 0.54 9.39 228 LYS B O 1
ATOM 6669 O O B LYS B 1 228 ? 35.880 71.712 41.941 0.46 4.75 228 LYS B O 1
ATOM 6680 N N . GLU B 1 229 ? 37.526 70.873 40.693 1.00 6.46 229 GLU B N 1
ATOM 6681 C CA . GLU B 1 229 ? 38.571 71.511 41.414 1.00 6.31 229 GLU B CA 1
ATOM 6682 C C . GLU B 1 229 ? 38.486 73.026 41.322 1.00 6.09 229 GLU B C 1
ATOM 6683 O O . GLU B 1 229 ? 38.714 73.711 42.304 1.00 6.77 229 GLU B O 1
ATOM 6689 N N . LEU B 1 230 ? 38.153 73.527 40.129 1.00 5.91 230 LEU B N 1
ATOM 6690 C CA . LEU B 1 230 ? 37.972 74.967 39.955 1.00 6.03 230 LEU B CA 1
ATOM 6691 C C . LEU B 1 230 ? 36.900 75.516 40.894 1.00 5.70 230 LEU B C 1
ATOM 6692 O O . LEU B 1 230 ? 37.099 76.518 41.576 1.00 6.29 230 LEU B O 1
ATOM 6697 N N . GLU B 1 231 ? 35.756 74.852 40.877 1.00 6.14 231 GLU B N 1
ATOM 6698 C CA . GLU B 1 231 ? 34.642 75.359 41.695 1.00 6.22 231 GLU B CA 1
ATOM 6699 C C . GLU B 1 231 ? 34.967 75.241 43.173 1.00 6.22 231 GLU B C 1
ATOM 6700 O O . GLU B 1 231 ? 34.674 76.133 43.958 1.00 6.84 231 GLU B O 1
ATOM 6706 N N A GLN B 1 232 ? 35.619 74.125 43.588 0.53 6.28 232 GLN B N 1
ATOM 6707 N N B GLN B 1 232 ? 35.585 74.100 43.563 0.47 6.57 232 GLN B N 1
ATOM 6708 C CA A GLN B 1 232 ? 35.903 73.992 45.021 0.53 6.50 232 GLN B CA 1
ATOM 6709 C CA B GLN B 1 232 ? 35.943 73.937 44.968 0.47 6.49 232 GLN B CA 1
ATOM 6710 C C A GLN B 1 232 ? 37.014 74.922 45.469 0.53 6.60 232 GLN B C 1
ATOM 6711 C C B GLN B 1 232 ? 36.958 74.985 45.406 0.47 5.80 232 GLN B C 1
ATOM 6712 O O A GLN B 1 232 ? 37.013 75.439 46.579 0.53 5.59 232 GLN B O 1
ATOM 6713 O O B GLN B 1 232 ? 36.733 75.556 46.459 0.47 8.21 232 GLN B O 1
ATOM 6724 N N . LEU B 1 233 ? 38.015 75.189 44.623 1.00 5.99 233 LEU B N 1
ATOM 6725 C CA . LEU B 1 233 ? 39.008 76.193 44.953 1.00 5.96 233 LEU B CA 1
ATOM 6726 C C . LEU B 1 233 ? 38.357 77.559 45.135 1.00 5.88 233 LEU B C 1
ATOM 6727 O O . LEU B 1 233 ? 38.628 78.303 46.083 1.00 6.77 233 LEU B O 1
ATOM 6732 N N . SER B 1 234 ? 37.497 77.902 44.185 1.00 5.64 234 SER B N 1
ATOM 6733 C CA . SER B 1 234 ? 36.769 79.183 44.235 1.00 5.87 234 SER B CA 1
ATOM 6734 C C . SER B 1 234 ? 35.975 79.317 45.537 1.00 6.45 234 SER B C 1
ATOM 6735 O O . SER B 1 234 ? 36.082 80.345 46.212 1.00 6.49 234 SER B O 1
ATOM 6738 N N . LYS B 1 235 ? 35.174 78.308 45.869 1.00 6.32 235 LYS B N 1
ATOM 6739 C CA . LYS B 1 235 ? 34.325 78.361 47.042 1.00 7.08 235 LYS B CA 1
ATOM 6740 C C . LYS B 1 235 ? 35.149 78.394 48.320 1.00 7.31 235 LYS B C 1
ATOM 6741 O O . LYS B 1 235 ? 34.831 79.156 49.248 1.00 8.79 235 LYS B O 1
ATOM 6747 N N . THR B 1 236 ? 36.170 77.552 48.408 1.00 6.65 236 THR B N 1
ATOM 6748 C CA . THR B 1 236 ? 36.975 77.438 49.631 1.00 6.75 236 THR B CA 1
ATOM 6749 C C . THR B 1 236 ? 37.773 78.714 49.871 1.00 6.25 236 THR B C 1
ATOM 6750 O O . THR B 1 236 ? 37.824 79.259 51.000 1.00 7.27 236 THR B O 1
ATOM 6754 N N . LEU B 1 237 ? 38.425 79.220 48.842 1.00 6.00 237 LEU B N 1
ATOM 6755 C CA . LEU B 1 237 ? 39.339 80.345 48.963 1.00 6.14 237 LEU B CA 1
ATOM 6756 C C . LEU B 1 237 ? 38.653 81.689 48.801 1.00 5.89 237 LEU B C 1
ATOM 6757 O O . LEU B 1 237 ? 39.313 82.704 49.064 1.00 6.89 237 LEU B O 1
ATOM 6762 N N . LYS B 1 238 ? 37.407 81.711 48.300 1.00 5.78 238 LYS B N 1
ATOM 6763 C CA . LYS B 1 238 ? 36.702 82.954 48.041 1.00 5.62 238 LYS B CA 1
ATOM 6764 C C . LYS B 1 238 ? 37.415 83.719 46.917 1.00 5.52 238 LYS B C 1
ATOM 6765 O O . LYS B 1 238 ? 37.662 84.919 46.977 1.00 6.70 238 LYS B O 1
ATOM 6771 N N . ILE B 1 239 ? 37.665 83.003 45.812 1.00 5.57 239 ILE B N 1
ATOM 6772 C CA . ILE B 1 239 ? 38.319 83.566 44.626 1.00 5.68 239 ILE B CA 1
ATOM 6773 C C . ILE B 1 239 ? 37.364 83.423 43.441 1.00 5.51 239 ILE B C 1
ATOM 6774 O O . ILE B 1 239 ? 37.006 82.289 43.065 1.00 5.88 239 ILE B O 1
ATOM 6779 N N . PRO B 1 240 ? 36.904 84.512 42.841 1.00 5.54 240 PRO B N 1
ATOM 6780 C CA . PRO B 1 240 ? 36.024 84.387 41.683 1.00 5.52 240 PRO B CA 1
ATOM 6781 C C . PRO B 1 240 ? 36.712 83.712 40.518 1.00 5.27 240 PRO B C 1
ATOM 6782 O O . PRO B 1 240 ? 37.942 83.742 40.367 1.00 5.84 240 PRO B O 1
ATOM 6786 N N . LEU B 1 241 ? 35.856 83.132 39.666 1.00 5.55 241 LEU B N 1
ATOM 6787 C CA . LEU B 1 241 ? 36.266 82.426 38.453 1.00 5.15 241 LEU B CA 1
ATOM 6788 C C . LEU B 1 241 ? 35.909 83.184 37.204 1.00 4.73 241 LEU B C 1
ATOM 6789 O O . LEU B 1 241 ? 34.796 83.728 37.095 1.00 6.15 241 LEU B O 1
ATOM 6794 N N . MET B 1 242 ? 36.785 83.175 36.218 1.00 4.70 242 MET B N 1
ATOM 6795 C CA . MET B 1 242 ? 36.467 83.653 34.900 1.00 5.20 242 MET B CA 1
ATOM 6796 C C . MET B 1 242 ? 37.099 82.689 33.909 1.00 4.64 242 MET B C 1
ATOM 6797 O O . MET B 1 242 ? 38.032 81.947 34.231 1.00 4.99 242 MET B O 1
ATOM 6802 N N . SER B 1 243 ? 36.630 82.738 32.657 1.00 5.05 243 SER B N 1
ATOM 6803 C CA . SER B 1 243 ? 37.104 81.765 31.683 1.00 4.35 243 SER B CA 1
ATOM 6804 C C . SER B 1 243 ? 37.236 82.380 30.318 1.00 4.10 243 SER B C 1
ATOM 6805 O O . SER B 1 243 ? 36.707 83.447 30.023 1.00 5.19 243 SER B O 1
ATOM 6808 N N . THR B 1 244 ? 37.889 81.647 29.437 1.00 4.42 244 THR B N 1
ATOM 6809 C CA . THR B 1 244 ? 37.733 81.893 28.008 1.00 4.52 244 THR B CA 1
ATOM 6810 C C . THR B 1 244 ? 36.306 81.575 27.620 1.00 4.43 244 THR B C 1
ATOM 6811 O O . THR B 1 244 ? 35.614 80.770 28.246 1.00 4.66 244 THR B O 1
ATOM 6815 N N . TYR B 1 245 ? 35.834 82.175 26.509 1.00 4.57 245 TYR B N 1
ATOM 6816 C CA . TYR B 1 245 ? 34.488 81.815 26.017 1.00 4.93 245 TYR B CA 1
ATOM 6817 C C . TYR B 1 245 ? 34.382 80.312 25.788 1.00 4.35 245 TYR B C 1
ATOM 6818 O O . TYR B 1 245 ? 33.373 79.699 26.234 1.00 4.99 245 TYR B O 1
ATOM 6827 N N . PRO B 1 246 ? 35.311 79.659 25.104 1.00 4.61 246 PRO B N 1
ATOM 6828 C CA . PRO B 1 246 ? 35.158 78.209 24.867 1.00 4.95 246 PRO B CA 1
ATOM 6829 C C . PRO B 1 246 ? 35.068 77.372 26.132 1.00 4.93 246 PRO B C 1
ATOM 6830 O O . PRO B 1 246 ? 34.448 76.289 26.128 1.00 5.06 246 PRO B O 1
ATOM 6834 N N . ALA B 1 247 ? 35.620 77.860 27.228 1.00 4.92 247 ALA B N 1
ATOM 6835 C CA . ALA B 1 247 ? 35.609 77.220 28.524 1.00 4.62 247 ALA B CA 1
ATOM 6836 C C . ALA B 1 247 ? 34.316 77.446 29.296 1.00 4.95 247 ALA B C 1
ATOM 6837 O O . ALA B 1 247 ? 34.163 76.862 30.410 1.00 5.48 247 ALA B O 1
ATOM 6839 N N . LYS B 1 248 ? 33.361 78.202 28.796 1.00 5.27 248 LYS B N 1
ATOM 6840 C CA . LYS B 1 248 ? 32.015 78.234 29.356 1.00 5.21 248 LYS B CA 1
ATOM 6841 C C . LYS B 1 248 ? 31.505 76.786 29.503 1.00 5.32 248 LYS B C 1
ATOM 6842 O O . LYS B 1 248 ? 31.703 75.962 28.588 1.00 5.64 248 LYS B O 1
ATOM 6848 N N . GLY B 1 249 ? 30.891 76.478 30.627 1.00 5.56 249 GLY B N 1
ATOM 6849 C CA . GLY B 1 249 ? 30.294 75.194 30.897 1.00 6.10 249 GLY B CA 1
ATOM 6850 C C . GLY B 1 249 ? 31.181 74.227 31.638 1.00 5.75 249 GLY B C 1
ATOM 6851 O O . GLY B 1 249 ? 30.643 73.286 32.222 1.00 6.75 249 GLY B O 1
ATOM 6852 N N . ILE B 1 250 ? 32.491 74.428 31.667 1.00 5.75 250 ILE B N 1
ATOM 6853 C CA . ILE B 1 250 ? 33.354 73.580 32.510 1.00 5.56 250 ILE B CA 1
ATOM 6854 C C . ILE B 1 250 ? 32.957 73.687 33.977 1.00 6.08 250 ILE B C 1
ATOM 6855 O O . ILE B 1 250 ? 32.924 72.669 34.706 1.00 7.00 250 ILE B O 1
ATOM 6860 N N . VAL B 1 251 ? 32.657 74.886 34.430 1.00 5.67 251 VAL B N 1
ATOM 6861 C CA . VAL B 1 251 ? 31.954 75.144 35.678 1.00 5.86 251 VAL B CA 1
ATOM 6862 C C . VAL B 1 251 ? 30.557 75.580 35.300 1.00 6.64 251 VAL B C 1
ATOM 6863 O O . VAL B 1 251 ? 30.391 76.357 34.343 1.00 7.29 251 VAL B O 1
ATOM 6867 N N . ALA B 1 252 ? 29.533 75.076 35.975 1.00 6.89 252 ALA B N 1
ATOM 6868 C CA . ALA B 1 252 ? 28.157 75.472 35.626 1.00 6.73 252 ALA B CA 1
ATOM 6869 C C . ALA B 1 252 ? 27.985 76.984 35.655 1.00 6.65 252 ALA B C 1
ATOM 6870 O O . ALA B 1 252 ? 28.439 77.678 36.556 1.00 6.99 252 ALA B O 1
ATOM 6872 N N . ASP B 1 253 ? 27.283 77.459 34.649 1.00 7.05 253 ASP B N 1
ATOM 6873 C CA . ASP B 1 253 ? 26.976 78.884 34.566 1.00 7.61 253 ASP B CA 1
ATOM 6874 C C . ASP B 1 253 ? 26.208 79.401 35.788 1.00 7.71 253 ASP B C 1
ATOM 6875 O O . ASP B 1 253 ? 26.330 80.574 36.116 1.00 9.89 253 ASP B O 1
ATOM 6880 N N . ARG B 1 254 ? 25.429 78.541 36.455 1.00 7.33 254 ARG B N 1
ATOM 6881 C CA . ARG B 1 254 ? 24.700 78.952 37.633 1.00 8.45 254 ARG B CA 1
ATOM 6882 C C . ARG B 1 254 ? 25.625 79.240 38.816 1.00 7.92 254 ARG B C 1
ATOM 6883 O O . ARG B 1 254 ? 25.193 79.869 39.792 1.00 9.16 254 ARG B O 1
ATOM 6891 N N . TYR B 1 255 ? 26.892 78.822 38.793 1.00 7.08 255 TYR B N 1
ATOM 6892 C CA . TYR B 1 255 ? 27.770 79.009 39.938 1.00 6.08 255 TYR B CA 1
ATOM 6893 C C . TYR B 1 255 ? 27.857 80.513 40.238 1.00 6.39 255 TYR B C 1
ATOM 6894 O O . TYR B 1 255 ? 28.202 81.282 39.341 1.00 7.51 255 TYR B O 1
ATOM 6903 N N . PRO B 1 256 ? 27.536 80.956 41.446 1.00 7.12 256 PRO B N 1
ATOM 6904 C CA . PRO B 1 256 ? 27.395 82.412 41.682 1.00 7.34 256 PRO B CA 1
ATOM 6905 C C . PRO B 1 256 ? 28.635 83.256 41.540 1.00 6.03 256 PRO B C 1
ATOM 6906 O O . PRO B 1 256 ? 28.508 84.471 41.429 1.00 7.66 256 PRO B O 1
ATOM 6910 N N . ALA B 1 257 ? 29.812 82.646 41.583 1.00 6.45 257 ALA B N 1
ATOM 6911 C CA . ALA B 1 257 ? 31.085 83.394 41.407 1.00 6.42 257 ALA B CA 1
ATOM 6912 C C . ALA B 1 257 ? 31.741 83.127 40.057 1.00 6.18 257 ALA B C 1
ATOM 6913 O O . ALA B 1 257 ? 32.923 83.430 39.916 1.00 7.05 257 ALA B O 1
ATOM 6915 N N . TYR B 1 258 ? 30.958 82.630 39.097 1.00 5.61 258 TYR B N 1
ATOM 6916 C CA . TYR B 1 258 ? 31.418 82.571 37.707 1.00 5.78 258 TYR B CA 1
ATOM 6917 C C . TYR B 1 258 ? 31.128 83.921 37.033 1.00 5.08 258 TYR B C 1
ATOM 6918 O O . TYR B 1 258 ? 29.958 84.289 36.865 1.00 6.33 258 TYR B O 1
ATOM 6927 N N . LEU B 1 259 ? 32.191 84.630 36.686 1.00 5.46 259 LEU B N 1
ATOM 6928 C CA . LEU B 1 259 ? 32.090 85.960 36.103 1.00 5.20 259 LEU B CA 1
ATOM 6929 C C . LEU B 1 259 ? 31.843 85.993 34.595 1.00 5.44 259 LEU B C 1
ATOM 6930 O O . LEU B 1 259 ? 31.401 87.020 34.096 1.00 7.28 259 LEU B O 1
ATOM 6935 N N . GLY B 1 260 ? 32.123 84.890 33.902 1.00 5.85 260 GLY B N 1
ATOM 6936 C CA . GLY B 1 260 ? 32.066 84.854 32.455 1.00 5.87 260 GLY B CA 1
ATOM 6937 C C . GLY B 1 260 ? 33.452 85.036 31.851 1.00 5.23 260 GLY B C 1
ATOM 6938 O O . GLY B 1 260 ? 34.499 84.793 32.459 1.00 6.83 260 GLY B O 1
ATOM 6939 N N . SER B 1 261 ? 33.429 85.443 30.580 1.00 5.78 261 SER B N 1
ATOM 6940 C CA . SER B 1 261 ? 34.605 85.655 29.765 1.00 5.59 261 SER B CA 1
ATOM 6941 C C . SER B 1 261 ? 34.851 87.164 29.548 1.00 4.77 261 SER B C 1
ATOM 6942 O O . SER B 1 261 ? 33.969 87.994 29.757 1.00 5.96 261 SER B O 1
ATOM 6945 N N . ALA B 1 262 ? 36.066 87.456 29.089 1.00 5.44 262 ALA B N 1
ATOM 6946 C CA . ALA B 1 262 ? 36.532 88.814 28.856 1.00 5.46 262 ALA B CA 1
ATOM 6947 C C . ALA B 1 262 ? 36.564 89.167 27.367 1.00 5.61 262 ALA B C 1
ATOM 6948 O O . ALA B 1 262 ? 36.453 88.291 26.508 1.00 6.45 262 ALA B O 1
ATOM 6950 N N . ASN B 1 263 ? 36.731 90.445 27.124 1.00 5.74 263 ASN B N 1
ATOM 6951 C CA . ASN B 1 263 ? 36.788 91.082 25.785 1.00 5.96 263 ASN B CA 1
ATOM 6952 C C . ASN B 1 263 ? 35.383 91.354 25.284 1.00 5.80 263 ASN B C 1
ATOM 6953 O O . ASN B 1 263 ? 34.665 92.119 25.928 1.00 6.85 263 ASN B O 1
ATOM 6958 N N . ARG B 1 264 ? 34.979 90.808 24.132 1.00 6.33 264 ARG B N 1
ATOM 6959 C CA . ARG B 1 264 ? 33.744 91.147 23.461 1.00 6.24 264 ARG B CA 1
ATOM 6960 C C . ARG B 1 264 ? 32.723 90.015 23.547 1.00 5.22 264 ARG B C 1
ATOM 6961 O O . ARG B 1 264 ? 31.554 90.250 23.867 1.00 6.04 264 ARG B O 1
ATOM 6969 N N . VAL B 1 265 ? 33.179 88.786 23.246 1.00 5.83 265 VAL B N 1
ATOM 6970 C CA . VAL B 1 265 ? 32.317 87.632 23.505 1.00 5.94 265 VAL B CA 1
ATOM 6971 C C . VAL B 1 265 ? 32.617 87.307 24.979 1.00 5.17 265 VAL B C 1
ATOM 6972 O O . VAL B 1 265 ? 33.461 86.507 25.343 1.00 5.81 265 VAL B O 1
ATOM 6976 N N . ALA B 1 266 ? 31.892 88.089 25.810 1.00 6.50 266 ALA B N 1
ATOM 6977 C CA . ALA B 1 266 ? 32.284 88.438 27.152 1.00 5.83 266 ALA B CA 1
ATOM 6978 C C . ALA B 1 266 ? 31.059 88.787 27.953 1.00 5.60 266 ALA B C 1
ATOM 6979 O O . ALA B 1 266 ? 29.989 89.107 27.411 1.00 6.64 266 ALA B O 1
ATOM 6981 N N . GLN B 1 267 ? 31.271 88.810 29.254 1.00 5.94 267 GLN B N 1
ATOM 6982 C CA . GLN B 1 267 ? 30.272 89.233 30.212 1.00 6.41 267 GLN B CA 1
ATOM 6983 C C . GLN B 1 267 ? 30.863 90.361 31.069 1.00 5.91 267 GLN B C 1
ATOM 6984 O O . GLN B 1 267 ? 32.029 90.358 31.436 1.00 6.98 267 GLN B O 1
ATOM 6990 N N . LYS B 1 268 ? 30.019 91.336 31.365 1.00 6.96 268 LYS B N 1
ATOM 6991 C CA . LYS B 1 268 ? 30.448 92.529 32.122 1.00 7.16 268 LYS B CA 1
ATOM 6992 C C . LYS B 1 268 ? 31.269 92.200 33.367 1.00 6.12 268 LYS B C 1
ATOM 6993 O O . LYS B 1 268 ? 32.325 92.810 33.563 1.00 6.33 268 LYS B O 1
ATOM 6999 N N . PRO B 1 269 ? 30.833 91.257 34.231 1.00 6.07 269 PRO B N 1
ATOM 7000 C CA . PRO B 1 269 ? 31.568 91.078 35.485 1.00 5.91 269 PRO B CA 1
ATOM 7001 C C . PRO B 1 269 ? 33.001 90.665 35.268 1.00 5.64 269 PRO B C 1
ATOM 7002 O O . PRO B 1 269 ? 33.857 91.022 36.068 1.00 6.06 269 PRO B O 1
ATOM 7006 N N . ALA B 1 270 ? 33.300 89.869 34.233 1.00 5.81 270 ALA B N 1
ATOM 7007 C CA . ALA B 1 270 ? 34.630 89.391 33.969 1.00 5.86 270 ALA B CA 1
ATOM 7008 C C . ALA B 1 270 ? 35.544 90.533 33.525 1.00 5.57 270 ALA B C 1
ATOM 7009 O O . ALA B 1 270 ? 36.665 90.675 33.997 1.00 6.18 270 ALA B O 1
ATOM 7011 N N . ASN B 1 271 ? 35.062 91.396 32.617 1.00 5.68 271 ASN B N 1
ATOM 7012 C CA . ASN B 1 271 ? 35.891 92.505 32.205 1.00 6.28 271 ASN B CA 1
ATOM 7013 C C . ASN B 1 271 ? 36.191 93.408 33.375 1.00 6.00 271 ASN B C 1
ATOM 7014 O O . ASN B 1 271 ? 37.323 93.885 33.533 1.00 7.03 271 ASN B O 1
ATOM 7019 N N . GLU B 1 272 ? 35.172 93.713 34.159 1.00 6.37 272 GLU B N 1
ATOM 7020 C CA . GLU B 1 272 ? 35.372 94.660 35.263 1.00 6.38 272 GLU B CA 1
ATOM 7021 C C . GLU B 1 272 ? 36.324 94.128 36.323 1.00 6.00 272 GLU B C 1
ATOM 7022 O O . GLU B 1 272 ? 37.226 94.804 36.814 1.00 6.99 272 GLU B O 1
ATOM 7028 N N . ALA B 1 273 ? 36.145 92.836 36.695 1.00 6.41 273 ALA B N 1
ATOM 7029 C CA . ALA B 1 273 ? 37.010 92.268 37.726 1.00 6.41 273 ALA B CA 1
ATOM 7030 C C . ALA B 1 273 ? 38.432 92.114 37.252 1.00 6.20 273 ALA B C 1
ATOM 7031 O O . ALA B 1 273 ? 39.379 92.381 38.015 1.00 6.99 273 ALA B O 1
ATOM 7033 N N . LEU B 1 274 ? 38.634 91.742 35.996 1.00 5.85 274 LEU B N 1
ATOM 7034 C CA . LEU B 1 274 ? 39.981 91.520 35.519 1.00 6.24 274 LEU B CA 1
ATOM 7035 C C . LEU B 1 274 ? 40.782 92.813 35.598 1.00 7.36 274 LEU B C 1
ATOM 7036 O O . LEU B 1 274 ? 41.954 92.780 35.923 1.00 8.47 274 LEU B O 1
ATOM 7041 N N . ALA B 1 275 ? 40.141 93.941 35.306 1.00 7.00 275 ALA B N 1
ATOM 7042 C CA . ALA B 1 275 ? 40.870 95.219 35.331 1.00 7.53 275 ALA B CA 1
ATOM 7043 C C . ALA B 1 275 ? 41.313 95.572 36.738 1.00 8.25 275 ALA B C 1
ATOM 7044 O O . ALA B 1 275 ? 42.230 96.397 36.869 1.00 10.08 275 ALA B O 1
ATOM 7046 N N . GLN B 1 276 ? 40.652 95.042 37.784 1.00 7.95 276 GLN B N 1
ATOM 7047 C CA . GLN B 1 276 ? 40.926 95.324 39.192 1.00 8.45 276 GLN B CA 1
ATOM 7048 C C . GLN B 1 276 ? 41.894 94.292 39.830 1.00 8.43 276 GLN B C 1
ATOM 7049 O O . GLN B 1 276 ? 42.479 94.575 40.869 1.00 11.76 276 GLN B O 1
ATOM 7055 N N . ALA B 1 277 ? 42.053 93.105 39.247 1.00 7.61 277 ALA B N 1
ATOM 7056 C CA . ALA B 1 277 ? 42.744 92.028 39.921 1.00 7.59 277 ALA B CA 1
ATOM 7057 C C . ALA B 1 277 ? 44.200 92.336 40.142 1.00 7.16 277 ALA B C 1
ATOM 7058 O O . ALA B 1 277 ? 44.869 92.893 39.283 1.00 9.39 277 ALA B O 1
ATOM 7060 N N . ASP B 1 278 ? 44.734 91.895 41.284 1.00 7.16 278 ASP B N 1
ATOM 7061 C CA . ASP B 1 278 ? 46.159 92.021 41.511 1.00 7.10 278 ASP B CA 1
ATOM 7062 C C . ASP B 1 278 ? 46.939 90.756 41.149 1.00 6.91 278 ASP B C 1
ATOM 7063 O O . ASP B 1 278 ? 48.116 90.846 40.806 1.00 7.77 278 ASP B O 1
ATOM 7068 N N . VAL B 1 279 ? 46.292 89.588 41.203 1.00 6.38 279 VAL B N 1
ATOM 7069 C CA . VAL B 1 279 ? 46.932 88.307 40.900 1.00 6.65 279 VAL B CA 1
ATOM 7070 C C . VAL B 1 279 ? 45.970 87.492 40.080 1.00 6.13 279 VAL B C 1
ATOM 7071 O O . VAL B 1 279 ? 44.794 87.341 40.458 1.00 7.10 279 VAL B O 1
ATOM 7075 N N . VAL B 1 280 ? 46.454 86.970 38.948 1.00 5.90 280 VAL B N 1
ATOM 7076 C CA . VAL B 1 280 ? 45.673 86.099 38.086 1.00 5.47 280 VAL B CA 1
ATOM 7077 C C . VAL B 1 280 ? 46.397 84.770 37.997 1.00 5.49 280 VAL B C 1
ATOM 7078 O O . VAL B 1 280 ? 47.581 84.704 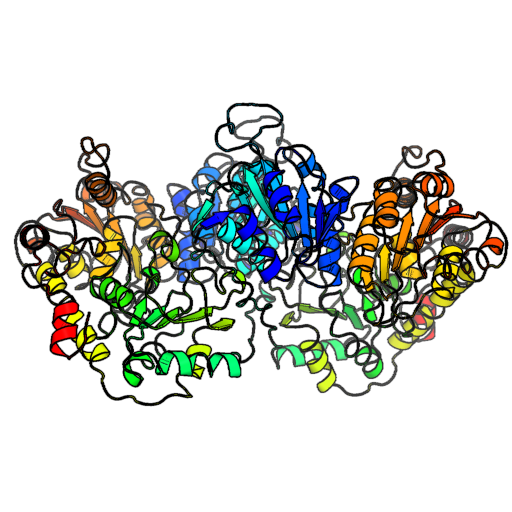37.708 1.00 6.57 280 VAL B O 1
ATOM 7082 N N . LEU B 1 281 ? 45.638 83.701 38.246 1.00 5.46 281 LEU B N 1
ATOM 7083 C CA . LEU B 1 281 ? 46.076 82.343 37.968 1.00 5.81 281 LEU B CA 1
ATOM 7084 C C . LEU B 1 281 ? 45.469 81.934 36.635 1.00 5.24 281 LEU B C 1
ATOM 7085 O O . LEU B 1 281 ? 44.264 81.717 36.512 1.00 5.99 281 LEU B O 1
ATOM 7090 N N . PHE B 1 282 ? 46.330 81.857 35.629 1.00 5.63 282 PHE B N 1
ATOM 7091 C CA . PHE B 1 282 ? 46.028 81.643 34.208 1.00 4.63 282 PHE B CA 1
ATOM 7092 C C . PHE B 1 282 ? 46.282 80.177 33.942 1.00 5.13 282 PHE B C 1
ATOM 7093 O O . PHE B 1 282 ? 47.430 79.731 33.935 1.00 6.78 282 PHE B O 1
ATOM 7101 N N A VAL B 1 283 ? 45.201 79.407 33.784 0.50 5.21 283 VAL B N 1
ATOM 7102 N N B VAL B 1 283 ? 45.216 79.380 33.763 0.50 5.25 283 VAL B N 1
ATOM 7103 C CA A VAL B 1 283 ? 45.440 77.947 33.758 0.50 5.78 283 VAL B CA 1
ATOM 7104 C CA B VAL B 1 283 ? 45.217 77.919 33.797 0.50 5.00 283 VAL B CA 1
ATOM 7105 C C A VAL B 1 283 ? 44.760 77.384 32.517 0.50 4.46 283 VAL B C 1
ATOM 7106 C C B VAL B 1 283 ? 44.677 77.298 32.509 0.50 5.15 283 VAL B C 1
ATOM 7107 O O A VAL B 1 283 ? 43.581 77.634 32.208 0.50 3.27 283 VAL B O 1
ATOM 7108 O O B VAL B 1 283 ? 43.477 77.404 32.198 0.50 7.25 283 VAL B O 1
ATOM 7115 N N . GLY B 1 284 ? 45.532 76.602 31.764 1.00 4.69 284 GLY B N 1
ATOM 7116 C CA . GLY B 1 284 ? 44.987 75.931 30.588 1.00 4.92 284 GLY B CA 1
ATOM 7117 C C . GLY B 1 284 ? 44.362 76.920 29.587 1.00 4.29 284 GLY B C 1
ATOM 7118 O O . GLY B 1 284 ? 43.295 76.658 29.053 1.00 4.72 284 GLY B O 1
ATOM 7119 N N . ASN B 1 285 ? 45.096 78.023 29.380 1.00 4.42 285 ASN B N 1
ATOM 7120 C CA . ASN B 1 285 ? 44.527 79.216 28.755 1.00 4.68 285 ASN B CA 1
ATOM 7121 C C . ASN B 1 285 ? 45.505 79.802 27.742 1.00 4.20 285 ASN B C 1
ATOM 7122 O O . ASN B 1 285 ? 46.658 80.041 28.066 1.00 4.82 285 ASN B O 1
ATOM 7127 N N . ASN B 1 286 ? 44.991 80.036 26.517 1.00 4.70 286 ASN B N 1
ATOM 7128 C CA . ASN B 1 286 ? 45.779 80.706 25.493 1.00 4.41 286 ASN B CA 1
ATOM 7129 C C . ASN B 1 286 ? 44.999 81.867 24.883 1.00 4.34 286 ASN B C 1
ATOM 7130 O O . ASN B 1 286 ? 45.112 82.145 23.672 1.00 5.12 286 ASN B O 1
ATOM 7135 N N . TYR B 1 287 ? 44.263 82.565 25.738 1.00 4.81 287 TYR B N 1
ATOM 7136 C CA . TYR B 1 287 ? 43.473 83.753 25.392 1.00 4.76 287 TYR B CA 1
ATOM 7137 C C . TYR B 1 287 ? 44.193 84.655 24.405 1.00 4.57 287 TYR B C 1
ATOM 7138 O O . TYR B 1 287 ? 45.223 85.244 24.706 1.00 5.29 287 TYR B O 1
ATOM 7147 N N . PRO B 1 288 ? 43.630 84.804 23.176 1.00 4.81 288 PRO B N 1
ATOM 7148 C CA . PRO B 1 288 ? 44.389 85.487 22.124 1.00 4.94 288 PRO B CA 1
ATOM 7149 C C . PRO B 1 288 ? 44.333 86.983 22.183 1.00 5.04 288 PRO B C 1
ATOM 7150 O O . PRO B 1 288 ? 45.036 87.649 21.417 1.00 6.87 288 PRO B O 1
ATOM 7154 N N . PHE B 1 289 ? 43.547 87.523 23.066 1.00 5.61 289 PHE B N 1
ATOM 7155 C CA . PHE B 1 289 ? 43.388 88.955 23.217 1.00 5.72 289 PHE B CA 1
ATOM 7156 C C . PHE B 1 289 ? 44.316 89.517 24.267 1.00 6.47 289 PHE B C 1
ATOM 7157 O O . PHE B 1 289 ? 44.306 90.723 24.504 1.00 7.50 289 PHE B O 1
ATOM 7165 N N . ALA B 1 290 ? 45.111 88.689 24.941 1.00 5.95 290 ALA B N 1
ATOM 7166 C CA . ALA B 1 290 ? 45.866 89.150 26.119 1.00 5.94 290 ALA B CA 1
ATOM 7167 C C . ALA B 1 290 ? 46.694 90.398 25.832 1.00 6.66 290 ALA B C 1
ATOM 7168 O O . ALA B 1 290 ? 46.551 91.404 26.510 1.00 7.98 290 ALA B O 1
ATOM 7170 N N . GLU B 1 291 ? 47.539 90.307 24.818 1.00 6.25 291 GLU B N 1
ATOM 7171 C CA . GLU B 1 291 ? 48.459 91.402 24.545 1.00 6.79 291 GLU B CA 1
ATOM 7172 C C . GLU B 1 291 ? 47.720 92.558 23.874 1.00 7.29 291 GLU B C 1
ATOM 7173 O O . GLU B 1 291 ? 47.955 93.704 24.274 1.00 9.01 291 GLU B O 1
ATOM 7179 N N . VAL B 1 292 ? 46.938 92.293 22.838 1.00 6.99 292 VAL B N 1
ATOM 7180 C CA . VAL B 1 292 ? 46.356 93.400 22.049 1.00 7.79 292 VAL B CA 1
ATOM 7181 C C . VAL B 1 292 ? 45.387 94.219 22.889 1.00 8.45 292 VAL B C 1
ATOM 7182 O O . VAL B 1 292 ? 45.236 95.406 22.629 1.00 11.79 292 VAL B O 1
ATOM 7186 N N . SER B 1 293 ? 44.739 93.623 23.879 1.00 7.83 293 SER B N 1
ATOM 7187 C CA . SER B 1 293 ? 43.809 94.316 24.734 1.00 9.12 293 SER B CA 1
ATOM 7188 C C . SER B 1 293 ? 44.475 94.818 26.024 1.00 8.86 293 SER B C 1
ATOM 7189 O O . SER B 1 293 ? 43.807 95.455 26.848 1.00 12.03 293 SER B O 1
ATOM 7192 N N . LYS B 1 294 ? 45.746 94.528 26.248 1.00 8.50 294 LYS B N 1
ATOM 7193 C CA . LYS B 1 294 ? 46.436 94.891 27.487 1.00 10.26 294 LYS B CA 1
ATOM 7194 C C . LYS B 1 294 ? 45.656 94.421 28.691 1.00 8.85 294 LYS B C 1
ATOM 7195 O O . LYS B 1 294 ? 45.558 95.084 29.706 1.00 10.06 294 LYS B O 1
ATOM 7201 N N . ALA B 1 295 ? 45.147 93.175 28.602 1.00 8.02 295 ALA B N 1
ATOM 7202 C CA . ALA B 1 295 ? 44.275 92.626 29.594 1.00 8.65 295 ALA B CA 1
ATOM 7203 C C . ALA B 1 295 ? 44.868 92.632 30.997 1.00 7.35 295 ALA B C 1
ATOM 7204 O O . ALA B 1 295 ? 44.147 92.782 31.997 1.00 8.71 295 ALA B O 1
ATOM 7206 N N . PHE B 1 296 ? 46.182 92.390 31.076 1.00 6.73 296 PHE B N 1
ATOM 7207 C CA . PHE B 1 296 ? 46.883 92.218 32.312 1.00 6.99 296 PHE B CA 1
ATOM 7208 C C . PHE B 1 296 ? 47.776 93.411 32.663 1.00 7.63 296 PHE B C 1
ATOM 7209 O O . PHE B 1 296 ? 48.677 93.269 33.465 1.00 8.99 296 PHE B O 1
ATOM 7217 N N . LYS B 1 297 ? 47.464 94.547 32.090 1.00 8.88 297 LYS B N 1
ATOM 7218 C CA . LYS B 1 297 ? 48.296 95.744 32.324 1.00 10.67 297 LYS B CA 1
ATOM 7219 C C . LYS B 1 297 ? 48.407 96.077 33.816 1.00 11.68 297 LYS B C 1
ATOM 7220 O O . LYS B 1 297 ? 49.480 96.597 34.222 1.00 15.75 297 LYS B O 1
ATOM 7226 N N A ASN B 1 298 ? 47.319 95.830 34.545 0.67 11.92 298 ASN B N 1
ATOM 7227 N N B ASN B 1 298 ? 47.403 95.837 34.633 0.33 10.79 298 ASN B N 1
ATOM 7228 C CA A ASN B 1 298 ? 47.201 96.233 35.969 0.67 12.87 298 ASN B CA 1
ATOM 7229 C CA B ASN B 1 298 ? 47.597 96.264 36.038 0.33 10.64 298 ASN B CA 1
ATOM 7230 C C A ASN B 1 298 ? 47.668 95.117 36.902 0.67 10.30 298 ASN B C 1
ATOM 7231 C C B ASN B 1 298 ? 47.523 95.068 36.965 0.33 10.68 298 ASN B C 1
ATOM 7232 O O A ASN B 1 298 ? 47.786 95.310 38.130 0.67 12.85 298 ASN B O 1
ATOM 7233 O O B ASN B 1 298 ? 47.141 95.155 38.136 0.33 12.19 298 ASN B O 1
ATOM 7242 N N . THR B 1 299 ? 47.889 93.911 36.406 1.00 8.38 299 THR B N 1
ATOM 7243 C CA . THR B 1 299 ? 48.055 92.741 37.235 1.00 8.77 299 THR B CA 1
ATOM 7244 C C . THR B 1 299 ? 49.460 92.763 37.840 1.00 8.32 299 THR B C 1
ATOM 7245 O O . THR B 1 299 ? 50.445 92.989 37.141 1.00 9.88 299 THR B O 1
ATOM 7249 N N . ARG B 1 300 ? 49.559 92.550 39.152 1.00 7.88 300 ARG B N 1
ATOM 7250 C CA . ARG B 1 300 ? 50.834 92.575 39.857 1.00 8.13 300 ARG B CA 1
ATOM 7251 C C . ARG B 1 300 ? 51.600 91.260 39.652 1.00 7.74 300 ARG B C 1
ATOM 7252 O O . ARG B 1 300 ? 52.760 91.311 39.244 1.00 10.33 300 ARG B O 1
ATOM 7260 N N . TYR B 1 301 ? 50.962 90.135 39.928 1.00 7.22 301 TYR B N 1
ATOM 7261 C CA . TYR B 1 301 ? 51.576 88.823 39.745 1.00 7.19 301 TYR B CA 1
ATOM 7262 C C . TYR B 1 301 ? 50.703 87.995 38.820 1.00 6.50 301 TYR B C 1
ATOM 7263 O O . TYR B 1 301 ? 49.489 87.977 38.931 1.00 8.21 301 TYR B O 1
ATOM 7272 N N . PHE B 1 302 ? 51.368 87.311 37.908 1.00 6.79 302 PHE B N 1
ATOM 7273 C CA . PHE B 1 302 ? 50.742 86.499 36.886 1.00 6.74 302 PHE B CA 1
ATOM 7274 C C . PHE B 1 302 ? 51.304 85.096 37.020 1.00 6.22 302 PHE B C 1
ATOM 7275 O O . PHE B 1 302 ? 52.499 84.873 36.928 1.00 7.18 302 PHE B O 1
ATOM 7283 N N . LEU B 1 303 ? 50.409 84.142 37.293 1.00 5.74 303 LEU B N 1
ATOM 7284 C CA . LEU B 1 303 ? 50.760 82.755 37.612 1.00 5.88 303 LEU B CA 1
ATOM 7285 C C . LEU B 1 303 ? 50.144 81.880 36.510 1.00 5.44 303 LEU B C 1
ATOM 7286 O O . LEU B 1 303 ? 49.044 82.186 36.059 1.00 6.65 303 LEU B O 1
ATOM 7291 N N . GLN B 1 304 ? 50.847 80.844 36.095 1.00 5.48 304 GLN B N 1
ATOM 7292 C CA . GLN B 1 304 ? 50.339 80.025 34.987 1.00 5.35 304 GLN B CA 1
ATOM 7293 C C . GLN B 1 304 ? 50.504 78.551 35.292 1.00 4.91 304 GLN B C 1
ATOM 7294 O O . GLN B 1 304 ? 51.503 78.128 35.909 1.00 5.77 304 GLN B O 1
ATOM 7300 N N . ILE B 1 305 ? 49.548 77.775 34.810 1.00 4.70 305 ILE B N 1
ATOM 7301 C CA . ILE B 1 305 ? 49.658 76.311 34.749 1.00 5.14 305 ILE B CA 1
ATOM 7302 C C . ILE B 1 305 ? 49.312 75.922 33.309 1.00 4.96 305 ILE B C 1
ATOM 7303 O O . ILE B 1 305 ? 48.219 76.235 32.837 1.00 5.49 305 ILE B O 1
ATOM 7308 N N . ASP B 1 306 ? 50.210 75.228 32.615 1.00 5.05 306 ASP B N 1
ATOM 7309 C CA . ASP B 1 306 ? 49.925 74.781 31.249 1.00 4.40 306 ASP B CA 1
ATOM 7310 C C . ASP B 1 306 ? 50.747 73.528 30.997 1.00 4.62 306 ASP B C 1
ATOM 7311 O O . ASP B 1 306 ? 51.820 73.347 31.571 1.00 5.33 306 ASP B O 1
ATOM 7316 N N A ILE B 1 307 ? 50.176 72.706 30.117 0.65 5.13 307 ILE B N 1
ATOM 7317 N N B ILE B 1 307 ? 50.284 72.641 30.127 0.35 4.07 307 ILE B N 1
ATOM 7318 C CA A ILE B 1 307 ? 50.804 71.448 29.716 0.65 5.48 307 ILE B CA 1
ATOM 7319 C CA B ILE B 1 307 ? 51.024 71.401 29.824 0.35 4.44 307 ILE B CA 1
ATOM 7320 C C A ILE B 1 307 ? 51.816 71.553 28.596 0.65 4.99 307 ILE B C 1
ATOM 7321 C C B ILE B 1 307 ? 51.998 71.594 28.679 0.35 5.48 307 ILE B C 1
ATOM 7322 O O A ILE B 1 307 ? 52.527 70.557 28.316 0.65 5.22 307 ILE B O 1
ATOM 7323 O O B ILE B 1 307 ? 52.856 70.723 28.439 0.35 5.36 307 ILE B O 1
ATOM 7332 N N . ASP B 1 308 ? 51.906 72.718 27.955 1.00 5.20 308 ASP B N 1
ATOM 7333 C CA . ASP B 1 308 ? 52.692 72.898 26.732 1.00 5.30 308 ASP B CA 1
ATOM 7334 C C . ASP B 1 308 ? 53.839 73.896 26.969 1.00 5.56 308 ASP B C 1
ATOM 7335 O O . ASP B 1 308 ? 53.548 75.078 27.232 1.00 5.52 308 ASP B O 1
ATOM 7340 N N . PRO B 1 309 ? 55.098 73.469 26.918 1.00 5.36 309 PRO B N 1
ATOM 7341 C CA . PRO B 1 309 ? 56.219 74.411 27.093 1.00 5.71 309 PRO B CA 1
ATOM 7342 C C . PRO B 1 309 ? 56.105 75.628 26.181 1.00 5.15 309 PRO B C 1
ATOM 7343 O O . PRO B 1 309 ? 56.583 76.717 26.533 1.00 5.93 309 PRO B O 1
ATOM 7347 N N . ALA B 1 310 ? 55.539 75.460 24.979 1.00 5.37 310 ALA B N 1
ATOM 7348 C CA . ALA B 1 310 ? 55.437 76.569 24.051 1.00 5.58 310 ALA B CA 1
ATOM 7349 C C . ALA B 1 310 ? 54.567 77.719 24.560 1.00 5.45 310 ALA B C 1
ATOM 7350 O O . ALA B 1 310 ? 54.624 78.825 24.028 1.00 6.03 310 ALA B O 1
ATOM 7352 N N . LYS B 1 311 ? 53.776 77.457 25.595 1.00 5.24 311 LYS B N 1
ATOM 7353 C CA . LYS B 1 311 ? 52.840 78.438 26.145 1.00 4.83 311 LYS B CA 1
ATOM 7354 C C . LYS B 1 311 ? 53.413 79.138 27.371 1.00 5.35 311 LYS B C 1
ATOM 7355 O O . LYS B 1 311 ? 52.765 80.066 27.877 1.00 5.45 311 LYS B O 1
ATOM 7361 N N . LEU B 1 312 ? 54.532 78.684 27.931 1.00 5.80 312 LEU B N 1
ATOM 7362 C CA . LEU B 1 312 ? 54.967 79.156 29.275 1.00 4.90 312 LEU B CA 1
ATOM 7363 C C . LEU B 1 312 ? 55.505 80.575 29.136 1.00 5.33 312 LEU B C 1
ATOM 7364 O O . LEU B 1 312 ? 56.508 80.849 28.475 1.00 5.74 312 LEU B O 1
ATOM 7369 N N . GLY B 1 313 ? 54.818 81.493 29.797 1.00 6.01 313 GLY B N 1
ATOM 7370 C CA . GLY B 1 313 ? 55.127 82.904 29.716 1.00 6.39 313 GLY B CA 1
ATOM 7371 C C . GLY B 1 313 ? 54.761 83.540 28.392 1.00 6.65 313 GLY B C 1
ATOM 7372 O O . GLY B 1 313 ? 55.246 84.622 28.066 1.00 7.43 313 GLY B O 1
ATOM 7373 N N . LYS B 1 314 ? 53.909 82.905 27.573 1.00 5.95 314 LYS B N 1
ATOM 7374 C CA . LYS B 1 314 ? 53.635 83.410 26.252 1.00 5.74 314 LYS B CA 1
ATOM 7375 C C . LYS B 1 314 ? 52.841 84.708 26.256 1.00 6.10 314 LYS B C 1
ATOM 7376 O O . LYS B 1 314 ? 53.168 85.612 25.475 1.00 7.43 314 LYS B O 1
ATOM 7382 N N . ARG B 1 315 ? 51.773 84.783 27.053 1.00 5.48 315 ARG B N 1
ATOM 7383 C CA . ARG B 1 315 ? 50.787 85.857 26.923 1.00 5.32 315 ARG B CA 1
ATOM 7384 C C . ARG B 1 315 ? 51.018 87.053 27.814 1.00 6.23 315 ARG B C 1
ATOM 7385 O O . ARG B 1 315 ? 50.339 88.085 27.606 1.00 7.56 315 ARG B O 1
ATOM 7393 N N . HIS B 1 316 ? 51.908 86.924 28.777 1.00 6.61 316 HIS B N 1
ATOM 7394 C CA . HIS B 1 316 ? 52.252 87.998 29.695 1.00 6.38 316 HIS B CA 1
ATOM 7395 C C . HIS B 1 316 ? 53.474 87.569 30.448 1.00 6.46 316 HIS B C 1
ATOM 7396 O O . HIS B 1 316 ? 53.711 86.364 30.616 1.00 7.00 316 HIS B O 1
ATOM 7403 N N A LYS B 1 317 ? 54.250 88.530 30.948 0.48 7.13 317 LYS B N 1
ATOM 7404 N N B LYS B 1 317 ? 54.274 88.516 30.946 0.52 6.97 317 LYS B N 1
ATOM 7405 C CA A LYS B 1 317 ? 55.345 88.241 31.858 0.48 7.81 317 LYS B CA 1
ATOM 7406 C CA B LYS B 1 317 ? 55.406 88.174 31.783 0.52 7.15 317 LYS B CA 1
ATOM 7407 C C A LYS B 1 317 ? 54.806 87.429 33.031 0.48 6.53 317 LYS B C 1
ATOM 7408 C C B LYS B 1 317 ? 54.882 87.462 33.041 0.52 6.32 317 LYS B C 1
ATOM 7409 O O A LYS B 1 317 ? 53.857 87.723 33.734 0.48 9.24 317 LYS B O 1
ATOM 7410 O O B LYS B 1 317 ? 54.026 87.991 33.728 0.52 5.87 317 LYS B O 1
ATOM 7421 N N . THR B 1 318 ? 55.441 86.279 33.248 1.00 6.79 318 THR B N 1
ATOM 7422 C CA . THR B 1 318 ? 54.888 85.338 34.197 1.00 7.52 318 THR B CA 1
ATOM 7423 C C . THR B 1 318 ? 55.843 85.154 35.379 1.00 7.27 318 THR B C 1
ATOM 7424 O O . THR B 1 318 ? 57.009 84.856 35.214 1.00 8.62 318 THR B O 1
ATOM 7428 N N . ASP B 1 319 ? 55.287 85.300 36.580 1.00 7.20 319 ASP B N 1
ATOM 7429 C CA . ASP B 1 319 ? 56.069 85.145 37.787 1.00 8.14 319 ASP B CA 1
ATOM 7430 C C . ASP B 1 319 ? 56.408 83.721 38.111 1.00 7.59 319 ASP B C 1
ATOM 7431 O O . ASP B 1 319 ? 57.526 83.401 38.499 1.00 9.26 319 ASP B O 1
ATOM 7436 N N . ILE B 1 320 ? 55.420 82.836 37.987 1.00 6.42 320 ILE B N 1
ATOM 7437 C CA . ILE B 1 320 ? 55.624 81.382 38.178 1.00 7.68 320 ILE B CA 1
ATOM 7438 C C . ILE B 1 320 ? 54.773 80.699 37.132 1.00 6.84 320 ILE B C 1
ATOM 7439 O O . ILE B 1 320 ? 53.570 80.910 37.079 1.00 7.84 320 ILE B O 1
ATOM 7444 N N . ALA B 1 321 ? 55.413 79.881 36.319 1.00 7.13 321 ALA B N 1
ATOM 7445 C CA . ALA B 1 321 ? 54.711 79.104 35.286 1.00 6.46 321 ALA B CA 1
ATOM 7446 C C . ALA B 1 321 ? 55.015 77.636 35.567 1.00 6.70 321 ALA B C 1
ATOM 7447 O O . ALA B 1 321 ? 56.159 77.193 35.508 1.00 9.42 321 ALA B O 1
ATOM 7449 N N . VAL B 1 322 ? 54.003 76.880 35.909 1.00 5.97 322 VAL B N 1
ATOM 7450 C CA . VAL B 1 322 ? 54.120 75.453 36.220 1.00 6.50 322 VAL B CA 1
ATOM 7451 C C . VAL B 1 322 ? 53.757 74.675 34.953 1.00 5.81 322 VAL B C 1
ATOM 7452 O O . VAL B 1 322 ? 52.666 74.831 34.418 1.00 6.09 322 VAL B O 1
ATOM 7456 N N . LEU B 1 323 ? 54.686 73.841 34.515 1.00 5.27 323 LEU B N 1
ATOM 7457 C CA . LEU B 1 323 ? 54.480 72.933 33.401 1.00 5.28 323 LEU B CA 1
ATOM 7458 C C . LEU B 1 323 ? 53.865 71.646 34.011 1.00 5.23 323 LEU B C 1
ATOM 7459 O O . LEU B 1 323 ? 54.590 70.894 34.667 1.00 6.38 323 LEU B O 1
ATOM 7464 N N . ALA B 1 324 ? 52.571 71.422 33.828 1.00 5.77 324 ALA B N 1
ATOM 7465 C CA . ALA B 1 324 ? 51.838 70.341 34.452 1.00 5.69 324 ALA B CA 1
ATOM 7466 C C . ALA B 1 324 ? 50.443 70.310 33.889 1.00 5.72 324 ALA B C 1
ATOM 7467 O O . ALA B 1 324 ? 49.975 71.232 33.247 1.00 6.33 324 ALA B O 1
ATOM 7469 N N . ASP B 1 325 ? 49.759 69.196 34.168 1.00 5.95 325 ASP B N 1
ATOM 7470 C CA . ASP B 1 325 ? 48.348 69.054 33.893 1.00 5.73 325 ASP B CA 1
ATOM 7471 C C . ASP B 1 325 ? 47.489 69.932 34.795 1.00 5.36 325 ASP B C 1
ATOM 7472 O O . ASP B 1 325 ? 47.718 70.005 36.023 1.00 6.17 325 ASP B O 1
ATOM 7477 N N . ALA B 1 326 ? 46.483 70.557 34.235 1.00 5.87 326 ALA B N 1
ATOM 7478 C CA . ALA B 1 326 ? 45.640 71.469 34.968 1.00 6.32 326 ALA B CA 1
ATOM 7479 C C . ALA B 1 326 ? 44.904 70.796 36.121 1.00 5.89 326 ALA B C 1
ATOM 7480 O O . ALA B 1 326 ? 44.952 71.283 37.257 1.00 6.57 326 ALA B O 1
ATOM 7482 N N A GLN B 1 327 ? 44.190 69.699 35.863 0.58 5.99 327 GLN B N 1
ATOM 7483 N N B GLN B 1 327 ? 44.220 69.671 35.872 0.42 6.52 327 GLN B N 1
ATOM 7484 C CA A GLN B 1 327 ? 43.432 69.040 36.925 0.58 6.28 327 GLN B CA 1
ATOM 7485 C CA B GLN B 1 327 ? 43.414 69.057 36.915 0.42 6.59 327 GLN B CA 1
ATOM 7486 C C A GLN B 1 327 ? 44.388 68.644 38.031 0.58 6.95 327 GLN B C 1
ATOM 7487 C C B GLN B 1 327 ? 44.298 68.493 38.018 0.42 5.68 327 GLN B C 1
ATOM 7488 O O A GLN B 1 327 ? 44.137 68.890 39.211 0.58 5.88 327 GLN B O 1
ATOM 7489 O O B GLN B 1 327 ? 43.896 68.588 39.181 0.42 6.03 327 GLN B O 1
ATOM 7500 N N . LYS B 1 328 ? 45.446 67.907 37.670 1.00 6.56 328 LYS B N 1
ATOM 7501 C CA . LYS B 1 328 ? 46.323 67.402 38.723 1.00 7.07 328 LYS B CA 1
ATOM 7502 C C . LYS B 1 328 ? 46.886 68.528 39.582 1.00 6.35 328 LYS B C 1
ATOM 7503 O O . LYS B 1 328 ? 47.043 68.403 40.787 1.00 7.08 328 LYS B O 1
ATOM 7509 N N . THR B 1 329 ? 47.225 69.646 38.932 1.00 6.12 329 THR B N 1
ATOM 7510 C CA . THR B 1 329 ? 47.813 70.756 39.649 1.00 5.89 329 THR B CA 1
ATOM 7511 C C . THR B 1 329 ? 46.781 71.447 40.555 1.00 5.95 329 THR B C 1
ATOM 7512 O O . THR B 1 329 ? 47.088 71.749 41.715 1.00 6.73 329 THR B O 1
ATOM 7516 N N . LEU B 1 330 ? 45.596 71.678 40.026 1.00 6.05 330 LEU B N 1
ATOM 7517 C CA . LEU B 1 330 ? 44.536 72.291 40.803 1.00 6.73 330 LEU B CA 1
ATOM 7518 C C . LEU B 1 330 ? 44.148 71.403 41.973 1.00 6.57 330 LEU B C 1
ATOM 7519 O O . LEU B 1 330 ? 43.899 71.902 43.084 1.00 7.47 330 LEU B O 1
ATOM 7524 N N . ALA B 1 331 ? 44.159 70.067 41.781 1.00 6.73 331 ALA B N 1
ATOM 7525 C CA . ALA B 1 331 ? 43.932 69.187 42.903 1.00 7.54 331 ALA B CA 1
ATOM 7526 C C . ALA B 1 331 ? 45.064 69.306 43.907 1.00 7.48 331 ALA B C 1
ATOM 7527 O O . ALA B 1 331 ? 44.799 69.253 45.137 1.00 8.44 331 ALA B O 1
ATOM 7529 N N . ALA B 1 332 ? 46.313 69.437 43.495 1.00 7.35 332 ALA B N 1
ATOM 7530 C CA . ALA B 1 332 ? 47.420 69.560 44.405 1.00 7.96 332 ALA B CA 1
ATOM 7531 C C . ALA B 1 332 ? 47.367 70.895 45.156 1.00 7.40 332 ALA B C 1
ATOM 7532 O O . ALA B 1 332 ? 47.706 70.932 46.366 1.00 9.73 332 ALA B O 1
ATOM 7534 N N . ILE B 1 333 ? 46.853 71.939 44.570 1.00 6.95 333 ILE B N 1
ATOM 7535 C CA . ILE B 1 333 ? 46.603 73.192 45.305 1.00 7.71 333 ILE B CA 1
ATOM 7536 C C . ILE B 1 333 ? 45.530 73.011 46.350 1.00 7.50 333 ILE B C 1
ATOM 7537 O O . ILE B 1 333 ? 45.713 73.373 47.511 1.00 8.58 333 ILE B O 1
ATOM 7542 N N A LEU B 1 334 ? 44.451 72.422 45.880 0.63 7.89 334 LEU B N 1
ATOM 7543 N N B LEU B 1 334 ? 44.394 72.427 45.997 0.37 7.38 334 LEU B N 1
ATOM 7544 C CA A LEU B 1 334 ? 43.310 72.244 46.768 0.63 9.92 334 LEU B CA 1
ATOM 7545 C CA B LEU B 1 334 ? 43.348 72.162 46.966 0.37 8.81 334 LEU B CA 1
ATOM 7546 C C A LEU B 1 334 ? 43.738 71.409 47.967 0.63 9.24 334 LEU B C 1
ATOM 7547 C C B LEU B 1 334 ? 43.829 71.442 48.204 0.37 9.17 334 LEU B C 1
ATOM 7548 O O A LEU B 1 334 ? 43.231 71.670 49.065 0.63 10.56 334 LEU B O 1
ATOM 7549 O O B LEU B 1 334 ? 43.521 71.736 49.356 0.37 12.23 334 LEU B O 1
ATOM 7558 N N . ALA B 1 335 ? 44.642 70.425 47.875 1.00 9.72 335 ALA B N 1
ATOM 7559 C CA . ALA B 1 335 ? 45.073 69.572 48.967 1.00 11.25 335 ALA B CA 1
ATOM 7560 C C . ALA B 1 335 ? 45.942 70.301 49.960 1.00 11.27 335 ALA B C 1
ATOM 7561 O O . ALA B 1 335 ? 46.187 69.793 51.044 1.00 18.94 335 ALA B O 1
ATOM 7563 N N . GLN B 1 336 ? 46.449 71.480 49.637 1.00 9.83 336 GLN B N 1
ATOM 7564 C CA . GLN B 1 336 ? 47.326 72.235 50.538 1.00 9.88 336 GLN B CA 1
ATOM 7565 C C . GLN B 1 336 ? 46.715 73.535 51.036 1.00 10.81 336 GLN B C 1
ATOM 7566 O O . GLN B 1 336 ? 47.424 74.302 51.711 1.00 19.09 336 GLN B O 1
ATOM 7572 N N . VAL B 1 337 ? 45.426 73.755 50.816 1.00 8.49 337 VAL B N 1
ATOM 7573 C CA . VAL B 1 337 ? 44.719 74.957 51.282 1.00 9.12 337 VAL B CA 1
ATOM 7574 C C . VAL B 1 337 ? 43.504 74.550 52.084 1.00 9.78 337 VAL B C 1
ATOM 7575 O O . VAL B 1 337 ? 43.053 73.421 52.116 1.00 11.04 337 VAL B O 1
ATOM 7579 N N . SER B 1 338 ? 42.903 75.558 52.723 1.00 12.38 338 SER B N 1
ATOM 7580 C CA . SER B 1 338 ? 41.675 75.333 53.496 1.00 11.49 338 SER B CA 1
ATOM 7581 C C . SER B 1 338 ? 40.864 76.653 53.539 1.00 9.51 338 SER B C 1
ATOM 7582 O O . SER B 1 338 ? 41.277 77.655 52.971 1.00 9.08 338 SER B O 1
ATOM 7585 N N . GLU B 1 339 ? 39.680 76.533 54.096 1.00 9.40 339 GLU B N 1
ATOM 7586 C CA . GLU B 1 339 ? 38.703 77.598 54.094 1.00 8.85 339 GLU B CA 1
ATOM 7587 C C . GLU B 1 339 ? 39.301 78.958 54.466 1.00 8.53 339 GLU B C 1
ATOM 7588 O O . GLU B 1 339 ? 40.030 79.146 55.451 1.00 9.06 339 GLU B O 1
ATOM 7594 N N . ARG B 1 340 ? 38.889 79.947 53.671 1.00 7.10 340 ARG B N 1
ATOM 7595 C CA . ARG B 1 340 ? 39.079 81.362 53.998 1.00 6.94 340 ARG B CA 1
ATOM 7596 C C . ARG B 1 340 ? 37.726 81.991 54.184 1.00 7.00 340 ARG B C 1
ATOM 7597 O O . ARG B 1 340 ? 36.795 81.699 53.403 1.00 7.87 340 ARG B O 1
ATOM 7605 N N . GLU B 1 341 ? 37.581 82.878 55.134 1.00 6.19 341 GLU B N 1
ATOM 7606 C CA . GLU B 1 341 ? 36.305 83.560 55.244 1.00 6.64 341 GLU B CA 1
ATOM 7607 C C . GLU B 1 341 ? 36.075 84.484 54.048 1.00 6.78 341 GLU B C 1
ATOM 7608 O O . GLU B 1 341 ? 36.985 85.006 53.413 1.00 7.38 341 GLU B O 1
ATOM 7614 N N . SER B 1 342 ? 34.794 84.754 53.780 1.00 6.91 342 SER B N 1
ATOM 7615 C CA . SER B 1 342 ? 34.381 85.740 52.821 1.00 7.43 342 SER B CA 1
ATOM 7616 C C . SER B 1 342 ? 35.157 87.042 52.968 1.00 7.68 342 SER B C 1
ATOM 7617 O O . SER B 1 342 ? 35.366 87.510 54.086 1.00 9.30 342 SER B O 1
ATOM 7620 N N . THR B 1 343 ? 35.535 87.615 51.846 1.00 8.02 343 THR B N 1
ATOM 7621 C CA . THR B 1 343 ? 36.204 88.885 51.775 1.00 8.35 343 THR B CA 1
ATOM 7622 C C . THR B 1 343 ? 35.357 89.942 51.085 1.00 8.03 343 THR B C 1
ATOM 7623 O O . THR B 1 343 ? 34.446 89.596 50.312 1.00 7.97 343 THR B O 1
ATOM 7627 N N . PRO B 1 344 ? 35.675 91.225 51.266 1.00 8.90 344 PRO B N 1
ATOM 7628 C CA . PRO B 1 344 ? 35.021 92.271 50.468 1.00 8.24 344 PRO B CA 1
ATOM 7629 C C . PRO B 1 344 ? 35.139 92.025 48.961 1.00 7.16 344 PRO B C 1
ATOM 7630 O O . PRO B 1 344 ? 34.132 92.224 48.245 1.00 7.95 344 PRO B O 1
ATOM 7634 N N . TRP B 1 345 ? 36.275 91.621 48.473 1.00 7.20 345 TRP B N 1
ATOM 7635 C CA . TRP B 1 345 ? 36.424 91.351 47.034 1.00 6.49 345 TRP B CA 1
ATOM 7636 C C . TRP B 1 345 ? 35.433 90.317 46.562 1.00 6.48 345 TRP B C 1
ATOM 7637 O O . TRP B 1 345 ? 34.792 90.407 45.509 1.00 6.95 345 TRP B O 1
ATOM 7648 N N . TRP B 1 346 ? 35.258 89.190 47.255 1.00 7.64 346 TRP B N 1
ATOM 7649 C CA . TRP B 1 346 ? 34.377 88.104 47.013 1.00 6.24 346 TRP B CA 1
ATOM 7650 C C . TRP B 1 346 ? 32.954 88.645 46.993 1.00 5.95 346 TRP B C 1
ATOM 7651 O O . TRP B 1 346 ? 32.233 88.406 46.032 1.00 6.34 346 TRP B O 1
ATOM 7662 N N . GLN B 1 347 ? 32.581 89.368 48.049 1.00 6.81 347 GLN B N 1
ATOM 7663 C CA . GLN B 1 347 ? 31.190 89.838 48.124 1.00 7.46 347 GLN B CA 1
ATOM 7664 C C . GLN B 1 347 ? 30.879 90.808 47.000 1.00 6.88 347 GLN B C 1
ATOM 7665 O O . GLN B 1 347 ? 29.778 90.817 46.466 1.00 7.24 347 GLN B O 1
ATOM 7671 N N . ALA B 1 348 ? 31.824 91.686 46.646 1.00 6.87 348 ALA B N 1
ATOM 7672 C CA . ALA B 1 348 ? 31.582 92.652 45.580 1.00 6.86 348 ALA B CA 1
ATOM 7673 C C . ALA B 1 348 ? 31.331 91.958 44.260 1.00 6.13 348 ALA B C 1
ATOM 7674 O O . ALA B 1 348 ? 30.451 92.321 43.516 1.00 7.57 348 ALA B O 1
ATOM 7676 N N . ASN B 1 349 ? 32.142 90.937 43.984 1.00 6.42 349 ASN B N 1
ATOM 7677 C CA . ASN B 1 349 ? 32.004 90.183 42.760 1.00 6.20 349 ASN B CA 1
ATOM 7678 C C . ASN B 1 349 ? 30.700 89.407 42.766 1.00 6.41 349 ASN B C 1
ATOM 7679 O O . ASN B 1 349 ? 30.022 89.349 41.759 1.00 6.97 349 ASN B O 1
ATOM 7684 N N . LEU B 1 350 ? 30.302 88.787 43.871 1.00 6.63 350 LEU B N 1
ATOM 7685 C CA . LEU B 1 350 ? 29.047 88.104 43.949 1.00 6.49 350 LEU B CA 1
ATOM 7686 C C . LEU B 1 350 ? 27.891 89.032 43.601 1.00 6.98 350 LEU B C 1
ATOM 7687 O O . LEU B 1 350 ? 26.953 88.675 42.842 1.00 7.20 350 LEU B O 1
ATOM 7692 N N . ALA B 1 351 ? 27.921 90.237 44.176 1.00 6.48 351 ALA B N 1
ATOM 7693 C CA . ALA B 1 351 ? 26.862 91.208 43.962 1.00 7.00 351 ALA B CA 1
ATOM 7694 C C . ALA B 1 351 ? 26.802 91.657 42.501 1.00 6.84 351 ALA B C 1
ATOM 7695 O O . ALA B 1 351 ? 25.726 91.845 41.931 1.00 7.77 351 ALA B O 1
ATOM 7697 N N . ASN B 1 352 ? 27.992 91.854 41.918 1.00 6.96 352 ASN B N 1
ATOM 7698 C CA . ASN B 1 352 ? 28.099 92.277 40.519 1.00 6.67 352 ASN B CA 1
ATOM 7699 C C . ASN B 1 352 ? 27.517 91.228 39.615 1.00 6.58 352 ASN B C 1
ATOM 7700 O O . ASN B 1 352 ? 26.794 91.563 38.647 1.00 7.20 352 ASN B O 1
ATOM 7705 N N . VAL B 1 353 ? 27.797 89.963 39.861 1.00 6.71 353 VAL B N 1
ATOM 7706 C CA . VAL B 1 353 ? 27.228 88.870 39.073 1.00 6.93 353 VAL B CA 1
ATOM 7707 C C . VAL B 1 353 ? 25.714 88.836 39.194 1.00 6.42 353 VAL B C 1
ATOM 7708 O O . VAL B 1 353 ? 25.015 88.671 38.206 1.00 7.09 353 VAL B O 1
ATOM 7712 N N A LYS B 1 354 ? 25.230 88.978 40.427 0.54 7.31 354 LYS B N 1
ATOM 7713 N N B LYS B 1 354 ? 25.176 88.953 40.414 0.46 7.20 354 LYS B N 1
ATOM 7714 C CA A LYS B 1 354 ? 23.773 88.950 40.611 0.54 7.51 354 LYS B CA 1
ATOM 7715 C CA B LYS B 1 354 ? 23.713 88.940 40.590 0.46 7.52 354 LYS B CA 1
ATOM 7716 C C A LYS B 1 354 ? 23.073 90.034 39.788 0.54 7.01 354 LYS B C 1
ATOM 7717 C C B LYS B 1 354 ? 23.059 90.045 39.759 0.46 6.64 354 LYS B C 1
ATOM 7718 O O A LYS B 1 354 ? 22.035 89.751 39.179 0.54 8.30 354 LYS B O 1
ATOM 7719 O O B LYS B 1 354 ? 22.039 89.874 39.092 0.46 6.96 354 LYS B O 1
ATOM 7730 N N . ASN B 1 355 ? 23.670 91.239 39.824 1.00 7.21 355 ASN B N 1
ATOM 7731 C CA . ASN B 1 355 ? 23.104 92.371 39.074 1.00 6.67 355 ASN B CA 1
ATOM 7732 C C . ASN B 1 355 ? 23.139 92.089 37.588 1.00 6.56 355 ASN B C 1
ATOM 7733 O O . ASN B 1 355 ? 22.161 92.412 36.872 1.00 7.56 355 ASN B O 1
ATOM 7738 N N . TRP B 1 356 ? 24.210 91.513 37.081 1.00 7.05 356 TRP B N 1
ATOM 7739 C CA . TRP B 1 356 ? 24.341 91.214 35.655 1.00 6.19 356 TRP B CA 1
ATOM 7740 C C . TRP B 1 356 ? 23.347 90.153 35.252 1.00 6.60 356 TRP B C 1
ATOM 7741 O O . TRP B 1 356 ? 22.716 90.257 34.188 1.00 6.95 356 TRP B O 1
ATOM 7752 N N A ARG B 1 357 ? 23.174 89.103 36.031 0.36 6.42 357 ARG B N 1
ATOM 7753 N N C ARG B 1 357 ? 23.210 89.139 36.059 0.64 7.24 357 ARG B N 1
ATOM 7754 C CA A ARG B 1 357 ? 22.227 88.023 35.753 0.36 7.08 357 ARG B CA 1
ATOM 7755 C CA C ARG B 1 357 ? 22.266 88.070 35.694 0.64 7.12 357 ARG B CA 1
ATOM 7756 C C A ARG B 1 357 ? 20.794 88.530 35.759 0.36 6.85 357 ARG B C 1
ATOM 7757 C C C ARG B 1 357 ? 20.852 88.596 35.705 0.64 6.43 357 ARG B C 1
ATOM 7758 O O A ARG B 1 357 ? 19.927 88.051 35.020 0.36 8.57 357 ARG B O 1
ATOM 7759 O O C ARG B 1 357 ? 20.056 88.163 34.852 0.64 7.26 357 ARG B O 1
ATOM 7774 N N . ALA B 1 358 ? 20.494 89.504 36.619 1.00 7.24 358 ALA B N 1
ATOM 7775 C CA . ALA B 1 358 ? 19.168 90.112 36.623 1.00 7.67 358 ALA B CA 1
ATOM 7776 C C . ALA B 1 358 ? 18.924 90.871 35.311 1.00 7.74 358 ALA B C 1
ATOM 7777 O O . ALA B 1 358 ? 17.814 90.855 34.781 1.00 7.88 358 ALA B O 1
ATOM 7779 N N . TYR B 1 359 ? 19.959 91.551 34.825 1.00 6.95 359 TYR B N 1
ATOM 7780 C CA . TYR B 1 359 ? 19.844 92.232 33.513 1.00 6.61 359 TYR B CA 1
ATOM 7781 C C . TYR B 1 359 ? 19.542 91.242 32.416 1.00 6.47 359 TYR B C 1
ATOM 7782 O O . TYR B 1 359 ? 18.636 91.430 31.610 1.00 7.49 359 TYR B O 1
ATOM 7791 N N . LEU B 1 360 ? 20.329 90.176 32.333 1.00 6.91 360 LEU B N 1
ATOM 7792 C CA . LEU B 1 360 ? 20.100 89.203 31.268 1.00 7.11 360 LEU B CA 1
ATOM 7793 C C . LEU B 1 360 ? 18.706 88.583 31.393 1.00 6.97 360 LEU B C 1
ATOM 7794 O O . LEU B 1 360 ? 18.038 88.386 30.391 1.00 8.00 360 LEU B O 1
ATOM 7799 N N . ALA B 1 361 ? 18.255 88.267 32.606 1.00 7.25 361 ALA B N 1
ATOM 7800 C CA . ALA B 1 361 ? 16.938 87.713 32.803 1.00 7.80 361 ALA B CA 1
ATOM 7801 C C . ALA B 1 361 ? 15.861 88.697 32.354 1.00 7.82 361 ALA B C 1
ATOM 7802 O O . ALA B 1 361 ? 14.841 88.300 31.796 1.00 9.03 361 ALA B O 1
ATOM 7804 N N . SER B 1 362 ? 16.072 90.002 32.600 1.00 7.17 362 SER B N 1
ATOM 7805 C CA . SER B 1 362 ? 15.071 90.971 32.191 1.00 8.18 362 SER B CA 1
ATOM 7806 C C . SER B 1 362 ? 14.881 90.962 30.654 1.00 8.04 362 SER B C 1
ATOM 7807 O O . SER B 1 362 ? 13.768 91.154 30.160 1.00 10.46 362 SER B O 1
ATOM 7810 N N . LEU B 1 363 ? 15.959 90.747 29.925 1.00 7.75 363 LEU B N 1
ATOM 7811 C CA . LEU B 1 363 ? 15.867 90.633 28.472 1.00 8.77 363 LEU B CA 1
ATOM 7812 C C . LEU B 1 363 ? 15.134 89.361 28.101 1.00 9.21 363 LEU B C 1
ATOM 7813 O O . LEU B 1 363 ? 14.249 89.333 27.218 1.00 11.79 363 LEU B O 1
ATOM 7818 N N . GLU B 1 364 ? 15.531 88.241 28.713 1.00 8.87 364 GLU B N 1
ATOM 7819 C CA . GLU B 1 364 ? 14.912 86.939 28.411 1.00 9.55 364 GLU B CA 1
ATOM 7820 C C . GLU B 1 364 ? 13.435 86.881 28.710 1.00 11.37 364 GLU B C 1
ATOM 7821 O O . GLU B 1 364 ? 12.695 86.157 28.003 1.00 13.43 364 GLU B O 1
ATOM 7827 N N . ASP B 1 365 ? 12.987 87.565 29.751 1.00 10.65 365 ASP B N 1
ATOM 7828 C CA . ASP B 1 365 ? 11.694 87.367 30.332 1.00 11.50 365 ASP B CA 1
ATOM 7829 C C . ASP B 1 365 ? 10.580 88.216 29.773 1.00 12.14 365 ASP B C 1
ATOM 7830 O O . ASP B 1 365 ? 9.411 88.124 30.156 1.00 14.45 365 ASP B O 1
ATOM 7835 N N . LYS B 1 366 ? 10.913 89.003 28.778 1.00 12.37 366 LYS B N 1
ATOM 7836 C CA . LYS B 1 366 ? 9.819 89.642 28.042 1.00 12.78 366 LYS B CA 1
ATOM 7837 C C . LYS B 1 366 ? 8.884 88.572 27.457 1.00 16.54 366 LYS B C 1
ATOM 7838 O O . LYS B 1 366 ? 9.321 87.464 27.100 1.00 14.22 366 LYS B O 1
ATOM 7844 N N . GLN B 1 367 ? 7.587 88.893 27.385 1.00 14.53 367 GLN B N 1
ATOM 7845 C CA . GLN B 1 367 ? 6.561 87.880 27.055 1.00 14.74 367 GLN B CA 1
ATOM 7846 C C . GLN B 1 367 ? 5.831 88.103 25.728 1.00 16.06 367 GLN B C 1
ATOM 7847 O O . GLN B 1 367 ? 5.151 87.206 25.186 1.00 18.72 367 GLN B O 1
ATOM 7853 N N . GLU B 1 368 ? 5.983 89.350 25.220 1.00 14.35 368 GLU B N 1
ATOM 7854 C CA . GLU B 1 368 ? 5.301 89.764 23.998 1.00 18.15 368 GLU B CA 1
ATOM 7855 C C . GLU B 1 368 ? 6.077 90.906 23.353 1.00 14.85 368 GLU B C 1
ATOM 7856 O O . GLU B 1 368 ? 6.780 91.668 24.022 1.00 20.19 368 GLU B O 1
ATOM 7862 N N . GLY B 1 369 ? 5.917 91.002 22.046 1.00 13.57 369 GLY B N 1
ATOM 7863 C CA . GLY B 1 369 ? 6.435 92.029 21.234 1.00 14.79 369 GLY B CA 1
ATOM 7864 C C . GLY B 1 369 ? 7.484 91.545 20.233 1.00 12.84 369 GLY B C 1
ATOM 7865 O O . GLY B 1 369 ? 7.594 90.344 19.922 1.00 13.35 369 GLY B O 1
ATOM 7866 N N A PRO B 1 370 ? 8.164 92.520 19.578 0.72 13.59 370 PRO B N 1
ATOM 7867 N N B PRO B 1 370 ? 8.336 92.509 19.877 0.28 12.53 370 PRO B N 1
ATOM 7868 C CA A PRO B 1 370 ? 9.122 92.179 18.525 0.72 13.91 370 PRO B CA 1
ATOM 7869 C CA B PRO B 1 370 ? 9.300 92.329 18.797 0.28 14.19 370 PRO B CA 1
ATOM 7870 C C A PRO B 1 370 ? 10.290 91.384 19.104 0.72 11.76 370 PRO B C 1
ATOM 7871 C C B PRO B 1 370 ? 10.316 91.291 19.242 0.28 11.29 370 PRO B C 1
ATOM 7872 O O A PRO B 1 370 ? 10.915 91.759 20.122 0.72 15.70 370 PRO B O 1
ATOM 7873 O O B PRO B 1 370 ? 10.911 91.382 20.324 0.28 7.03 370 PRO B O 1
ATOM 7880 N N . LEU B 1 371 ? 10.531 90.280 18.420 1.00 12.80 371 LEU B N 1
ATOM 7881 C CA . LEU B 1 371 ? 11.440 89.265 18.851 1.00 10.22 371 LEU B CA 1
ATOM 7882 C C . LEU B 1 371 ? 12.872 89.756 18.822 1.00 7.93 371 LEU B C 1
ATOM 7883 O O . LEU B 1 371 ? 13.340 90.283 17.805 1.00 8.44 371 LEU B O 1
ATOM 7888 N N . GLN B 1 372 ? 13.626 89.509 19.871 1.00 7.57 372 GLN B N 1
ATOM 7889 C CA . GLN B 1 372 ? 15.044 89.755 19.974 1.00 7.44 372 GLN B CA 1
ATOM 7890 C C . GLN B 1 372 ? 15.774 88.436 20.183 1.00 6.99 372 GLN B C 1
ATOM 7891 O O . GLN B 1 372 ? 15.194 87.427 20.637 1.00 7.78 372 GLN B O 1
ATOM 7897 N N . ALA B 1 373 ? 17.066 88.439 19.921 1.00 7.26 373 ALA B N 1
ATOM 7898 C CA . ALA B 1 373 ? 17.868 87.226 20.143 1.00 7.02 373 ALA B CA 1
ATOM 7899 C C . ALA B 1 373 ? 17.739 86.711 21.553 1.00 6.81 373 ALA B C 1
ATOM 7900 O O . ALA B 1 373 ? 17.796 85.505 21.770 1.00 7.56 373 ALA B O 1
ATOM 7902 N N . TYR B 1 374 ? 17.575 87.601 22.516 1.00 6.89 374 TYR B N 1
ATOM 7903 C CA . TYR B 1 374 ? 17.576 87.234 23.928 1.00 7.62 374 TYR B CA 1
ATOM 7904 C C . TYR B 1 374 ? 16.465 86.251 24.248 1.00 7.62 374 TYR B C 1
ATOM 7905 O O . TYR B 1 374 ? 16.627 85.297 25.002 1.00 8.50 374 TYR B O 1
ATOM 7914 N N . GLN B 1 375 ? 15.272 86.505 23.717 1.00 7.40 375 GLN B N 1
ATOM 7915 C CA . GLN B 1 375 ? 14.173 85.592 24.027 1.00 8.34 375 GLN B CA 1
ATOM 7916 C C . GLN B 1 375 ? 14.272 84.284 23.266 1.00 8.71 375 GLN B C 1
ATOM 7917 O O . GLN B 1 375 ? 13.814 83.256 23.734 1.00 8.85 375 GLN B O 1
ATOM 7923 N N . VAL B 1 376 ? 14.810 84.351 22.039 1.00 7.90 376 VAL B N 1
ATOM 7924 C CA . VAL B 1 376 ? 15.051 83.101 21.318 1.00 7.48 376 VAL B CA 1
ATOM 7925 C C . VAL B 1 376 ? 15.924 82.183 22.167 1.00 7.74 376 VAL B C 1
ATOM 7926 O O . VAL B 1 376 ? 15.673 80.964 22.230 1.00 7.84 376 VAL B O 1
ATOM 7930 N N . LEU B 1 377 ? 16.983 82.713 22.767 1.00 7.03 377 LEU B N 1
ATOM 7931 C CA . LEU B 1 377 ? 17.885 81.876 23.551 1.00 7.62 377 LEU B CA 1
ATOM 7932 C C . LEU B 1 377 ? 17.207 81.412 24.828 1.00 8.16 377 LEU B C 1
ATOM 7933 O O . LEU B 1 377 ? 17.466 80.274 25.253 1.00 8.75 377 LEU B O 1
ATOM 7938 N N . ARG B 1 378 ? 16.346 82.223 25.436 1.00 8.50 378 ARG B N 1
ATOM 7939 C CA . ARG B 1 378 ? 15.549 81.704 26.558 1.00 8.36 378 ARG B CA 1
ATOM 7940 C C . ARG B 1 378 ? 14.716 80.518 26.094 1.00 7.72 378 ARG B C 1
ATOM 7941 O O . ARG B 1 378 ? 14.571 79.540 26.826 1.00 8.95 378 ARG B O 1
ATOM 7949 N N . ALA B 1 379 ? 14.115 80.603 24.886 1.00 7.80 379 ALA B N 1
ATOM 7950 C CA . ALA B 1 379 ? 13.254 79.521 24.411 1.00 8.22 379 ALA B CA 1
ATOM 7951 C C . ALA B 1 379 ? 14.082 78.229 24.175 1.00 7.67 379 ALA B C 1
ATOM 7952 O O . ALA B 1 379 ? 13.588 77.119 24.426 1.00 8.20 379 ALA B O 1
ATOM 7954 N N . VAL B 1 380 ? 15.308 78.366 23.680 1.00 7.40 380 VAL B N 1
ATOM 7955 C CA . VAL B 1 380 ? 16.250 77.232 23.565 1.00 7.82 380 VAL B CA 1
ATOM 7956 C C . VAL B 1 380 ? 16.494 76.637 24.968 1.00 7.62 380 VAL B C 1
ATOM 7957 O O . VAL B 1 380 ? 16.357 75.428 25.168 1.00 8.15 380 VAL B O 1
ATOM 7961 N N . ASN B 1 381 ? 16.828 77.484 25.955 1.00 8.24 381 ASN B N 1
ATOM 7962 C CA . ASN B 1 381 ? 17.047 76.968 27.298 1.00 8.10 381 ASN B CA 1
ATOM 7963 C C . ASN B 1 381 ? 15.852 76.170 27.823 1.00 7.97 381 ASN B C 1
ATOM 7964 O O . ASN B 1 381 ? 16.028 75.163 28.469 1.00 9.10 381 ASN B O 1
ATOM 7969 N N A LYS B 1 382 ? 14.648 76.668 27.536 0.28 7.90 382 LYS B N 1
ATOM 7970 N N B LYS B 1 382 ? 14.639 76.619 27.502 0.38 7.84 382 LYS B N 1
ATOM 7971 N N C LYS B 1 382 ? 14.648 76.641 27.509 0.29 7.77 382 LYS B N 1
ATOM 7972 C CA A LYS B 1 382 ? 13.448 75.993 28.021 0.28 8.33 382 LYS B CA 1
ATOM 7973 C CA B LYS B 1 382 ? 13.450 75.973 28.048 0.38 8.24 382 LYS B CA 1
ATOM 7974 C CA C LYS B 1 382 ? 13.435 76.004 28.004 0.29 8.28 382 LYS B CA 1
ATOM 7975 C C A LYS B 1 382 ? 13.334 74.573 27.480 0.28 7.89 382 LYS B C 1
ATOM 7976 C C B LYS B 1 382 ? 13.056 74.683 27.338 0.38 9.03 382 LYS B C 1
ATOM 7977 C C C LYS B 1 382 ? 13.187 74.621 27.419 0.29 8.37 382 LYS B C 1
ATOM 7978 O O A LYS B 1 382 ? 12.932 73.665 28.213 0.28 8.34 382 LYS B O 1
ATOM 7979 O O B LYS B 1 382 ? 12.173 73.962 27.825 0.38 10.04 382 LYS B O 1
ATOM 7980 O O C LYS B 1 382 ? 12.543 73.794 28.077 0.29 7.95 382 LYS B O 1
ATOM 7996 N N . ILE B 1 383 ? 13.673 74.363 26.215 1.00 8.23 383 ILE B N 1
ATOM 7997 C CA . ILE B 1 383 ? 13.519 72.998 25.633 1.00 8.19 383 ILE B CA 1
ATOM 7998 C C . ILE B 1 383 ? 14.789 72.171 25.706 1.00 8.12 383 ILE B C 1
ATOM 7999 O O . ILE B 1 383 ? 14.746 71.015 25.230 1.00 9.02 383 ILE B O 1
ATOM 8004 N N . ALA B 1 384 ? 15.861 72.692 26.267 1.00 7.90 384 ALA B N 1
ATOM 8005 C CA . ALA B 1 384 ? 17.130 71.995 26.227 1.00 7.78 384 ALA B CA 1
ATOM 8006 C C . ALA B 1 384 ? 17.223 70.913 27.270 1.00 9.03 384 ALA B C 1
ATOM 8007 O O . ALA B 1 384 ? 16.918 71.142 28.464 1.00 12.54 384 ALA B O 1
ATOM 8009 N N A GLU B 1 385 ? 17.669 69.757 26.895 0.43 9.28 385 GLU B N 1
ATOM 8010 N N B GLU B 1 385 ? 17.662 69.759 26.912 0.57 9.22 385 GLU B N 1
ATOM 8011 C CA A GLU B 1 385 ? 17.987 68.656 27.797 0.43 9.54 385 GLU B CA 1
ATOM 8012 C CA B GLU B 1 385 ? 17.966 68.631 27.789 0.57 9.22 385 GLU B CA 1
ATOM 8013 C C A GLU B 1 385 ? 19.280 68.948 28.542 0.43 8.78 385 GLU B C 1
ATOM 8014 C C B GLU B 1 385 ? 19.270 68.908 28.524 0.57 8.70 385 GLU B C 1
ATOM 8015 O O A GLU B 1 385 ? 20.109 69.725 28.067 0.43 7.84 385 GLU B O 1
ATOM 8016 O O B GLU B 1 385 ? 20.138 69.629 28.036 0.57 10.21 385 GLU B O 1
ATOM 8027 N N . PRO B 1 386 ? 19.467 68.355 29.717 1.00 10.99 386 PRO B N 1
ATOM 8028 C CA . PRO B 1 386 ? 20.676 68.673 30.493 1.00 11.21 386 PRO B CA 1
ATOM 8029 C C . PRO B 1 386 ? 21.992 68.310 29.857 1.00 9.95 386 PRO B C 1
ATOM 8030 O O . PRO B 1 386 ? 22.993 68.902 30.263 1.00 11.79 386 PRO B O 1
ATOM 8034 N N . ASP B 1 387 ? 22.009 67.381 28.930 1.00 9.13 387 ASP B N 1
ATOM 8035 C CA . ASP B 1 387 ? 23.221 66.985 28.248 1.00 8.91 387 ASP B CA 1
ATOM 8036 C C . ASP B 1 387 ? 23.252 67.405 26.791 1.00 7.85 387 ASP B C 1
ATOM 8037 O O . ASP B 1 387 ? 23.982 66.832 26.001 1.00 9.50 387 ASP B O 1
ATOM 8042 N N . ALA B 1 388 ? 22.467 68.423 26.445 1.00 7.48 388 ALA B N 1
ATOM 8043 C CA . ALA B 1 388 ? 22.473 68.875 25.058 1.00 7.24 388 ALA B CA 1
ATOM 8044 C C . ALA B 1 388 ? 23.862 69.328 24.599 1.00 6.42 388 ALA B C 1
ATOM 8045 O O . ALA B 1 388 ? 24.683 69.832 25.396 1.00 7.26 388 ALA B O 1
ATOM 8047 N N . ILE B 1 389 ? 24.057 69.188 23.289 1.00 6.08 389 ILE B N 1
ATOM 8048 C CA . ILE B 1 389 ? 25.224 69.662 22.588 1.00 5.56 389 ILE B CA 1
ATOM 8049 C C . ILE B 1 389 ? 24.822 70.805 21.686 1.00 5.86 389 ILE B C 1
ATOM 8050 O O . ILE B 1 389 ? 23.838 70.681 20.977 1.00 6.68 389 ILE B O 1
ATOM 8055 N N . TYR B 1 390 ? 25.639 71.834 21.689 1.00 5.47 390 TYR B N 1
ATOM 8056 C CA . TYR B 1 390 ? 25.403 73.049 20.887 1.00 5.70 390 TYR B CA 1
ATOM 8057 C C . TYR B 1 390 ? 26.533 73.223 19.887 1.00 5.77 390 TYR B C 1
ATOM 8058 O O . TYR B 1 390 ? 27.695 73.381 20.287 1.00 6.81 390 TYR B O 1
ATOM 8067 N N . SER B 1 391 ? 26.186 73.211 18.605 1.00 5.27 391 SER B N 1
ATOM 8068 C CA . SER B 1 391 ? 27.082 73.676 17.545 1.00 5.10 391 SER B CA 1
ATOM 8069 C C . SER B 1 391 ? 26.709 75.106 17.215 1.00 4.90 391 SER B C 1
ATOM 8070 O O . SER B 1 391 ? 25.563 75.374 16.856 1.00 6.30 391 SER B O 1
ATOM 8073 N N . ILE B 1 392 ? 27.652 76.007 17.414 1.00 5.19 392 ILE B N 1
ATOM 8074 C CA . ILE B 1 392 ? 27.425 77.452 17.372 1.00 5.45 392 ILE B CA 1
ATOM 8075 C C . ILE B 1 392 ? 28.232 78.003 16.180 1.00 5.08 392 ILE B C 1
ATOM 8076 O O . ILE B 1 392 ? 29.396 77.668 16.000 1.00 5.38 392 ILE B O 1
ATOM 8081 N N . ASP B 1 393 ? 27.555 78.802 15.345 1.00 4.90 393 ASP B N 1
ATOM 8082 C CA . ASP B 1 393 ? 28.203 79.472 14.223 1.00 5.00 393 ASP B CA 1
ATOM 8083 C C . ASP B 1 393 ? 28.970 80.686 14.735 1.00 5.11 393 ASP B C 1
ATOM 8084 O O . ASP B 1 393 ? 29.307 80.744 15.915 1.00 5.83 393 ASP B O 1
ATOM 8089 N N . VAL B 1 394 ? 29.284 81.616 13.841 1.00 5.19 394 VAL B N 1
ATOM 8090 C CA . VAL B 1 394 ? 30.203 82.706 14.137 1.00 4.67 394 VAL B CA 1
ATOM 8091 C C . VAL B 1 394 ? 29.487 84.043 13.900 1.00 5.06 394 VAL B C 1
ATOM 8092 O O . VAL B 1 394 ? 28.972 84.279 12.791 1.00 6.09 394 VAL B O 1
ATOM 8096 N N . GLY B 1 395 ? 29.492 84.901 14.890 1.00 4.85 395 GLY B N 1
ATOM 8097 C CA . GLY B 1 395 ? 28.885 86.220 14.839 1.00 5.73 395 GLY B CA 1
ATOM 8098 C C . GLY B 1 395 ? 28.288 86.600 16.133 1.00 4.54 395 GLY B C 1
ATOM 8099 O O . GLY B 1 395 ? 28.739 86.176 17.201 1.00 5.75 395 GLY B O 1
ATOM 8100 N N . ASP B 1 396 ? 27.239 87.429 16.113 1.00 4.65 396 ASP B N 1
ATOM 8101 C CA . ASP B 1 396 ? 26.563 87.782 17.358 1.00 4.69 396 ASP B CA 1
ATOM 8102 C C . ASP B 1 396 ? 26.133 86.551 18.142 1.00 4.75 396 ASP B C 1
ATOM 8103 O O . ASP B 1 396 ? 26.030 86.659 19.378 1.00 5.43 396 ASP B O 1
ATOM 8108 N N . ILE B 1 397 ? 25.860 85.438 17.486 1.00 4.94 397 ILE B N 1
ATOM 8109 C CA . ILE B 1 397 ? 25.453 84.272 18.234 1.00 5.24 397 ILE B CA 1
ATOM 8110 C C . ILE B 1 397 ? 26.517 83.837 19.247 1.00 4.98 397 ILE B C 1
ATOM 8111 O O . ILE B 1 397 ? 26.143 83.345 20.329 1.00 5.74 397 ILE B O 1
ATOM 8116 N N . ASN B 1 398 ? 27.795 84.002 18.979 1.00 4.92 398 ASN B N 1
ATOM 8117 C CA . ASN B 1 398 ? 28.762 83.645 20.015 1.00 4.99 398 ASN B CA 1
ATOM 8118 C C . ASN B 1 398 ? 28.541 84.482 21.266 1.00 5.58 398 ASN B C 1
ATOM 8119 O O . ASN B 1 398 ? 28.550 83.996 22.398 1.00 5.89 398 ASN B O 1
ATOM 8124 N N . LEU B 1 399 ? 28.390 85.795 21.034 1.00 5.18 399 LEU B N 1
ATOM 8125 C CA . LEU B 1 399 ? 28.182 86.774 22.124 1.00 5.74 399 LEU B CA 1
ATOM 8126 C C . LEU B 1 399 ? 26.919 86.423 22.898 1.00 5.51 399 LEU B C 1
ATOM 8127 O O . LEU B 1 399 ? 26.895 86.342 24.143 1.00 6.37 399 LEU B O 1
ATOM 8132 N N . ASN B 1 400 ? 25.813 86.255 22.173 1.00 5.54 400 ASN B N 1
ATOM 8133 C CA . ASN B 1 400 ? 24.521 86.024 22.854 1.00 5.74 400 ASN B CA 1
ATOM 8134 C C . ASN B 1 400 ? 24.461 84.649 23.492 1.00 5.28 400 ASN B C 1
ATOM 8135 O O . ASN B 1 400 ? 23.973 84.538 24.614 1.00 6.09 400 ASN B O 1
ATOM 8140 N N . ALA B 1 401 ? 24.956 83.635 22.827 1.00 5.68 401 ALA B N 1
ATOM 8141 C CA . ALA B 1 401 ? 24.906 82.300 23.419 1.00 5.14 401 ALA B CA 1
ATOM 8142 C C . ALA B 1 401 ? 25.784 82.237 24.681 1.00 5.38 401 ALA B C 1
ATOM 8143 O O . ALA B 1 401 ? 25.425 81.618 25.678 1.00 5.75 401 ALA B O 1
ATOM 8145 N N . ASN B 1 402 ? 26.954 82.904 24.620 1.00 5.00 402 ASN B N 1
ATOM 8146 C CA . ASN B 1 402 ? 27.811 82.938 25.769 1.00 4.94 402 ASN B CA 1
ATOM 8147 C C . ASN B 1 402 ? 27.112 83.550 26.994 1.00 5.00 402 ASN B C 1
ATOM 8148 O O . ASN B 1 402 ? 27.313 83.127 28.137 1.00 6.12 402 ASN B O 1
ATOM 8153 N N . ARG B 1 403 ? 26.304 84.580 26.758 1.00 5.35 403 ARG B N 1
ATOM 8154 C CA . ARG B 1 403 ? 25.590 85.206 27.872 1.00 5.70 403 ARG B CA 1
ATOM 8155 C C . ARG B 1 403 ? 24.416 84.390 28.309 1.00 5.63 403 ARG B C 1
ATOM 8156 O O . ARG B 1 403 ? 24.135 84.268 29.527 1.00 7.68 403 ARG B O 1
ATOM 8164 N N . HIS B 1 404 ? 23.603 83.844 27.415 1.00 5.75 404 HIS B N 1
ATOM 8165 C CA . HIS B 1 404 ? 22.293 83.294 27.754 1.00 6.06 404 HIS B CA 1
ATOM 8166 C C . HIS B 1 404 ? 22.225 81.800 27.956 1.00 6.85 404 HIS B C 1
ATOM 8167 O O . HIS B 1 404 ? 21.368 81.342 28.735 1.00 7.23 404 HIS B O 1
ATOM 8174 N N . LEU B 1 405 ? 23.031 81.001 27.230 1.00 5.97 405 LEU B N 1
ATOM 8175 C CA . LEU B 1 405 ? 22.861 79.570 27.455 1.00 5.93 405 LEU B CA 1
ATOM 8176 C C . LEU B 1 405 ? 23.222 79.222 28.893 1.00 6.53 405 LEU B C 1
ATOM 8177 O O . LEU B 1 405 ? 24.204 79.759 29.452 1.00 8.11 405 LEU B O 1
ATOM 8182 N N . LYS B 1 406 ? 22.472 78.310 29.480 1.00 7.14 406 LYS B N 1
ATOM 8183 C CA . LYS B 1 406 ? 22.713 77.895 30.871 1.00 7.72 406 LYS B CA 1
ATOM 8184 C C . LYS B 1 406 ? 23.368 76.543 30.845 1.00 7.45 406 LYS B C 1
ATOM 8185 O O . LYS B 1 406 ? 22.654 75.509 30.874 1.00 10.99 406 LYS B O 1
ATOM 8191 N N . LEU B 1 407 ? 24.655 76.476 30.782 1.00 6.68 407 LEU B N 1
ATOM 8192 C CA . LEU B 1 407 ? 25.374 75.228 30.605 1.00 6.45 407 LEU B CA 1
ATOM 8193 C C . LEU B 1 407 ? 25.886 74.685 31.914 1.00 7.64 407 LEU B C 1
ATOM 8194 O O . LEU B 1 407 ? 26.076 75.390 32.916 1.00 8.31 407 LEU B O 1
ATOM 8199 N N . THR B 1 408 ? 26.130 73.388 31.888 1.00 7.96 408 THR B N 1
ATOM 8200 C CA . THR B 1 408 ? 26.710 72.657 32.977 1.00 7.91 408 THR B CA 1
ATOM 8201 C C . THR B 1 408 ? 27.781 71.743 32.444 1.00 6.90 408 THR B C 1
ATOM 8202 O O . THR B 1 408 ? 27.910 71.593 31.223 1.00 7.47 408 THR B O 1
ATOM 8206 N N . PRO B 1 409 ? 28.506 71.068 33.300 1.00 7.41 409 PRO B N 1
ATOM 8207 C CA . PRO B 1 409 ? 29.472 70.093 32.867 1.00 8.13 409 PRO B CA 1
ATOM 8208 C C . PRO B 1 409 ? 28.961 69.030 31.946 1.00 7.66 409 PRO B C 1
ATOM 8209 O O . PRO B 1 409 ? 29.733 68.417 31.215 1.00 10.37 409 PRO B O 1
ATOM 8213 N N . SER B 1 410 ? 27.726 68.693 31.961 1.00 7.02 410 SER B N 1
ATOM 8214 C CA A SER B 1 410 ? 27.144 67.656 31.101 0.17 7.96 410 SER B CA 1
ATOM 8215 C CA B SER B 1 410 ? 27.012 67.718 31.139 0.83 7.71 410 SER B CA 1
ATOM 8216 C C . SER B 1 410 ? 26.823 68.150 29.690 1.00 7.35 410 SER B C 1
ATOM 8217 O O . SER B 1 410 ? 26.550 67.305 28.815 1.00 9.31 410 SER B O 1
ATOM 8222 N N . ASN B 1 411 ? 26.908 69.447 29.434 1.00 6.55 411 ASN B N 1
ATOM 8223 C CA . ASN B 1 411 ? 26.775 69.934 28.025 1.00 6.20 411 ASN B CA 1
ATOM 8224 C C . ASN B 1 411 ? 28.106 69.899 27.321 1.00 6.10 411 ASN B C 1
ATOM 8225 O O . ASN B 1 411 ? 29.176 69.860 27.917 1.00 6.52 411 ASN B O 1
ATOM 8230 N N . ARG B 1 412 ? 28.027 70.017 25.998 1.00 6.37 412 ARG B N 1
ATOM 8231 C CA . ARG B 1 412 ? 29.166 70.430 25.166 1.00 6.64 412 ARG B CA 1
ATOM 8232 C C . ARG B 1 412 ? 28.709 71.564 24.279 1.00 6.01 412 ARG B C 1
ATOM 8233 O O . ARG B 1 412 ? 27.553 71.615 23.854 1.00 6.72 412 ARG B O 1
ATOM 8241 N N . HIS B 1 413 ? 29.650 72.456 23.977 1.00 5.60 413 HIS B N 1
ATOM 8242 C CA . HIS B 1 413 ? 29.413 73.438 22.924 1.00 5.30 413 HIS B CA 1
ATOM 8243 C C . HIS B 1 413 ? 30.691 73.584 22.129 1.00 5.02 413 HIS B C 1
ATOM 8244 O O . HIS B 1 413 ? 31.799 73.510 22.678 1.00 5.27 413 HIS B O 1
ATOM 8251 N N . ILE B 1 414 ? 30.534 73.741 20.813 1.00 4.87 414 ILE B N 1
ATOM 8252 C CA . ILE B 1 414 ? 31.654 73.936 19.905 1.00 5.00 414 ILE B CA 1
ATOM 8253 C C . ILE B 1 414 ? 31.323 75.054 18.924 1.00 5.38 414 ILE B C 1
ATOM 8254 O O . ILE B 1 414 ? 30.206 75.265 18.517 1.00 8.19 414 ILE B O 1
ATOM 8259 N N . THR B 1 415 ? 32.402 75.760 18.544 1.00 5.63 415 THR B N 1
ATOM 8260 C CA . THR B 1 415 ? 32.409 76.689 17.440 1.00 5.13 415 THR B CA 1
ATOM 8261 C C . THR B 1 415 ? 33.797 76.621 16.807 1.00 4.80 415 THR B C 1
ATOM 8262 O O . THR B 1 415 ? 34.664 75.812 17.202 1.00 5.56 415 THR B O 1
ATOM 8266 N N . SER B 1 416 ? 34.026 77.485 15.834 1.00 4.70 416 SER B N 1
ATOM 8267 C CA . SER B 1 416 ? 35.354 77.670 15.248 1.00 4.20 416 SER B CA 1
ATOM 8268 C C . SER B 1 416 ? 36.060 78.698 16.139 1.00 4.85 416 SER B C 1
ATOM 8269 O O . SER B 1 416 ? 35.883 79.894 15.970 1.00 5.37 416 SER B O 1
ATOM 8272 N N . ASN B 1 417 ? 36.807 78.221 17.150 1.00 4.52 417 ASN B N 1
ATOM 8273 C CA . ASN B 1 417 ? 37.225 79.119 18.225 1.00 4.71 417 ASN B CA 1
ATOM 8274 C C . ASN B 1 417 ? 38.147 80.240 17.782 1.00 4.87 417 ASN B C 1
ATOM 8275 O O . ASN B 1 417 ? 38.003 81.356 18.283 1.00 5.61 417 ASN B O 1
ATOM 8280 N N . LEU B 1 418 ? 39.100 79.938 16.886 1.00 5.18 418 LEU B N 1
ATOM 8281 C CA . LEU B 1 418 ? 40.206 80.859 16.615 1.00 4.60 418 LEU B CA 1
ATOM 8282 C C . LEU B 1 418 ? 40.283 81.244 15.155 1.00 4.84 418 LEU B C 1
ATOM 8283 O O . LEU B 1 418 ? 40.477 82.422 14.829 1.00 6.05 418 LEU B O 1
ATOM 8288 N N . PHE B 1 419 ? 40.135 80.301 14.230 1.00 4.73 419 PHE B N 1
ATOM 8289 C CA . PHE B 1 419 ? 39.969 80.641 12.832 1.00 4.60 419 PHE B CA 1
ATOM 8290 C C . PHE B 1 419 ? 38.668 81.376 12.611 1.00 5.06 419 PHE B C 1
ATOM 8291 O O . PHE B 1 419 ? 38.545 82.183 11.692 1.00 5.27 419 PHE B O 1
ATOM 8299 N N . ALA B 1 420 ? 37.665 81.034 13.412 1.00 4.93 420 ALA B N 1
ATOM 8300 C CA . ALA B 1 420 ? 36.358 81.697 13.392 1.00 5.04 420 ALA B CA 1
ATOM 8301 C C . ALA B 1 420 ? 35.735 81.681 12.006 1.00 4.80 420 ALA B C 1
ATOM 8302 O O . ALA B 1 420 ? 35.173 82.675 11.555 1.00 5.38 420 ALA B O 1
ATOM 8304 N N . THR B 1 421 ? 35.702 80.514 11.354 1.00 4.77 421 THR B N 1
ATOM 8305 C CA . THR B 1 421 ? 34.999 80.422 10.101 1.00 4.70 421 THR B CA 1
ATOM 8306 C C . THR B 1 421 ? 33.507 80.356 10.324 1.00 4.56 421 THR B C 1
ATOM 8307 O O . THR B 1 421 ? 32.967 79.471 10.992 1.00 5.34 421 THR B O 1
ATOM 8311 N N . MET B 1 422 ? 32.799 81.290 9.687 1.00 4.25 422 MET B N 1
ATOM 8312 C CA . MET B 1 422 ? 31.374 81.159 9.556 1.00 4.39 422 MET B CA 1
ATOM 8313 C C . MET B 1 422 ? 31.015 79.857 8.818 1.00 4.94 422 MET B C 1
ATOM 8314 O O . MET B 1 422 ? 31.810 79.349 8.019 1.00 5.41 422 MET B O 1
ATOM 8319 N N . GLY B 1 423 ? 29.804 79.398 9.052 1.00 5.31 423 GLY B N 1
ATOM 8320 C CA . GLY B 1 423 ? 29.213 78.267 8.398 1.00 5.20 423 GLY B CA 1
ATOM 8321 C C . GLY B 1 423 ? 29.351 76.980 9.201 1.00 5.34 423 GLY B C 1
ATOM 8322 O O . GLY B 1 423 ? 28.777 75.952 8.795 1.00 5.52 423 GLY B O 1
ATOM 8323 N N A VAL B 1 424 ? 30.054 76.965 10.335 0.47 4.60 424 VAL B N 1
ATOM 8324 N N B VAL B 1 424 ? 30.009 77.029 10.343 0.53 5.79 424 VAL B N 1
ATOM 8325 C CA A VAL B 1 424 ? 30.290 75.738 11.080 0.47 6.21 424 VAL B CA 1
ATOM 8326 C CA B VAL B 1 424 ? 30.330 75.854 11.142 0.53 5.27 424 VAL B CA 1
ATOM 8327 C C A VAL B 1 424 ? 29.079 75.221 11.831 0.47 4.69 424 VAL B C 1
ATOM 8328 C C B VAL B 1 424 ? 29.147 75.298 11.889 0.53 5.53 424 VAL B C 1
ATOM 8329 O O A VAL B 1 424 ? 29.126 74.055 12.250 0.47 7.39 424 VAL B O 1
ATOM 8330 O O B VAL B 1 424 ? 29.168 74.150 12.353 0.53 5.30 424 VAL B O 1
ATOM 8337 N N . GLY B 1 425 ? 28.052 76.041 12.025 1.00 4.75 425 GLY B N 1
ATOM 8338 C CA . GLY B 1 425 ? 26.919 75.570 12.802 1.00 5.60 425 GLY B CA 1
ATOM 8339 C C . GLY B 1 425 ? 26.347 74.238 12.262 1.00 5.42 425 GLY B C 1
ATOM 8340 O O . GLY B 1 425 ? 26.186 73.258 12.996 1.00 5.57 425 GLY B O 1
ATOM 8341 N N . ILE B 1 426 ? 26.008 74.240 10.959 1.00 5.25 426 ILE B N 1
ATOM 8342 C CA . ILE B 1 426 ? 25.416 73.046 10.325 1.00 5.27 426 ILE B CA 1
ATOM 8343 C C . ILE B 1 426 ? 26.352 71.839 10.432 1.00 5.30 426 ILE B C 1
ATOM 8344 O O . ILE B 1 426 ? 25.896 70.793 10.927 1.00 5.73 426 ILE B O 1
ATOM 8349 N N . PRO B 1 427 ? 27.595 71.917 9.962 1.00 5.36 427 PRO B N 1
ATOM 8350 C CA . PRO B 1 427 ? 28.474 70.737 10.028 1.00 5.96 427 PRO B CA 1
ATOM 8351 C C . PRO B 1 427 ? 28.761 70.299 11.461 1.00 5.73 427 PRO B C 1
ATOM 8352 O O . PRO B 1 427 ? 28.862 69.069 11.710 1.00 5.79 427 PRO B O 1
ATOM 8356 N N . GLY B 1 428 ? 28.929 71.205 12.398 1.00 5.45 428 GLY B N 1
ATOM 8357 C CA . GLY B 1 428 ? 29.188 70.799 13.776 1.00 4.79 428 GLY B CA 1
ATOM 8358 C C . GLY B 1 428 ? 28.039 70.017 14.328 1.00 4.92 428 GLY B C 1
ATOM 8359 O O . GLY B 1 428 ? 28.238 69.086 15.123 1.00 5.75 428 GLY B O 1
ATOM 8360 N N . ALA B 1 429 ? 26.804 70.394 13.978 1.00 5.09 429 ALA B N 1
ATOM 8361 C CA . ALA B 1 429 ? 25.644 69.681 14.436 1.00 5.68 429 ALA B CA 1
ATOM 8362 C C . ALA B 1 429 ? 25.497 68.308 13.801 1.00 5.41 429 ALA B C 1
ATOM 8363 O O . ALA B 1 429 ? 25.081 67.345 14.462 1.00 6.03 429 ALA B O 1
ATOM 8365 N N . ILE B 1 430 ? 25.823 68.223 12.512 1.00 5.34 430 ILE B N 1
ATOM 8366 C CA . ILE B 1 430 ? 25.900 66.918 11.858 1.00 4.93 430 ILE B CA 1
ATOM 8367 C C . ILE B 1 430 ? 26.876 65.991 12.570 1.00 5.51 430 ILE B C 1
ATOM 8368 O O . ILE B 1 430 ? 26.500 64.852 12.903 1.00 6.26 430 ILE B O 1
ATOM 8373 N N . ALA B 1 431 ? 28.083 66.470 12.849 1.00 5.27 431 ALA B N 1
ATOM 8374 C CA . ALA B 1 431 ? 29.058 65.655 13.547 1.00 5.21 431 ALA B CA 1
ATOM 8375 C C . ALA B 1 431 ? 28.527 65.285 14.929 1.00 5.70 431 ALA B C 1
ATOM 8376 O O . ALA B 1 431 ? 28.669 64.140 15.364 1.00 6.53 431 ALA B O 1
ATOM 8378 N N . ALA B 1 432 ? 27.951 66.239 15.664 1.00 5.82 432 ALA B N 1
ATOM 8379 C CA . ALA B 1 432 ? 27.488 65.929 17.008 1.00 5.80 432 ALA B CA 1
ATOM 8380 C C . ALA B 1 432 ? 26.438 64.815 16.976 1.00 6.03 432 ALA B C 1
ATOM 8381 O O . ALA B 1 432 ? 26.501 63.898 17.808 1.00 6.64 432 ALA B O 1
ATOM 8383 N N . LYS B 1 433 ? 25.480 64.886 16.067 1.00 5.61 433 LYS B N 1
ATOM 8384 C CA . LYS B 1 433 ? 24.436 63.875 16.034 1.00 6.22 433 LYS B CA 1
ATOM 8385 C C . LYS B 1 433 ? 24.997 62.519 15.592 1.00 6.18 433 LYS B C 1
ATOM 8386 O O . LYS B 1 433 ? 24.527 61.492 16.074 1.00 7.88 433 LYS B O 1
ATOM 8392 N N . LEU B 1 434 ? 25.970 62.511 14.681 1.00 6.16 434 LEU B N 1
ATOM 8393 C CA . LEU B 1 434 ? 26.570 61.235 14.289 1.00 6.92 434 LEU B CA 1
ATOM 8394 C C . LEU B 1 434 ? 27.305 60.567 15.432 1.00 7.35 434 LEU B C 1
ATOM 8395 O O . LEU B 1 434 ? 27.261 59.360 15.554 1.00 8.53 434 LEU B O 1
ATOM 8400 N N . ASN B 1 435 ? 27.976 61.354 16.270 1.00 6.88 435 ASN B N 1
ATOM 8401 C CA . ASN B 1 435 ? 28.679 60.794 17.401 1.00 7.14 435 ASN B CA 1
ATOM 8402 C C . ASN B 1 435 ? 27.767 60.436 18.590 1.00 7.53 435 ASN B C 1
ATOM 8403 O O . ASN B 1 435 ? 28.106 59.535 19.331 1.00 9.30 435 ASN B O 1
ATOM 8408 N N . TYR B 1 436 ? 26.666 61.175 18.720 1.00 7.46 436 TYR B N 1
ATOM 8409 C CA . TYR B 1 436 ? 25.824 61.090 19.903 1.00 8.25 436 TYR B CA 1
ATOM 8410 C C . TYR B 1 436 ? 24.364 61.042 19.479 1.00 7.85 436 TYR B C 1
ATOM 8411 O O . TYR B 1 436 ? 23.599 61.988 19.687 1.00 8.99 436 TYR B O 1
ATOM 8420 N N A PRO B 1 437 ? 23.956 59.921 18.879 0.60 8.52 437 PRO B N 1
ATOM 8421 N N B PRO B 1 437 ? 23.935 59.945 18.835 0.40 9.25 437 PRO B N 1
ATOM 8422 C CA A PRO B 1 437 ? 22.609 59.911 18.323 0.60 10.12 437 PRO B CA 1
ATOM 8423 C CA B PRO B 1 437 ? 22.556 59.888 18.331 0.40 10.32 437 PRO B CA 1
ATOM 8424 C C A PRO B 1 437 ? 21.462 59.999 19.341 0.60 11.58 437 PRO B C 1
ATOM 8425 C C B PRO B 1 437 ? 21.501 60.187 19.388 0.40 10.11 437 PRO B C 1
ATOM 8426 O O A PRO B 1 437 ? 20.363 60.276 18.882 0.60 16.51 437 PRO B O 1
ATOM 8427 O O B PRO B 1 437 ? 20.488 60.822 19.212 0.40 8.79 437 PRO B O 1
ATOM 8434 N N . GLU B 1 438 ? 21.782 59.763 20.608 1.00 11.47 438 GLU B N 1
ATOM 8435 C CA . GLU B 1 438 ? 20.815 59.825 21.683 1.00 13.99 438 GLU B CA 1
ATOM 8436 C C . GLU B 1 438 ? 20.852 61.159 22.433 1.00 13.08 438 GLU B C 1
ATOM 8437 O O . GLU B 1 438 ? 20.069 61.301 23.382 1.00 16.39 438 GLU B O 1
ATOM 8443 N N . ARG B 1 439 ? 21.677 62.084 22.047 1.00 10.52 439 ARG B N 1
ATOM 8444 C CA . ARG B 1 439 ? 21.761 63.376 22.710 1.00 9.80 439 ARG B CA 1
ATOM 8445 C C . ARG B 1 439 ? 21.110 64.435 21.822 1.00 8.02 439 ARG B C 1
ATOM 8446 O O . ARG B 1 439 ? 21.253 64.426 20.592 1.00 8.44 439 ARG B O 1
ATOM 8454 N N . GLN B 1 440 ? 20.419 65.358 22.492 1.00 7.23 440 GLN B N 1
ATOM 8455 C CA . GLN B 1 440 ? 19.847 66.499 21.790 1.00 6.75 440 GLN B CA 1
ATOM 8456 C C . GLN B 1 440 ? 20.996 67.402 21.248 1.00 6.08 440 GLN B C 1
ATOM 8457 O O . GLN B 1 440 ? 21.945 67.670 21.949 1.00 6.92 440 GLN B O 1
ATOM 8463 N N . VAL B 1 441 ? 20.827 67.850 20.010 1.00 5.98 441 VAL B N 1
ATOM 8464 C CA . VAL B 1 441 ? 21.817 68.665 19.340 1.00 5.54 441 VAL B CA 1
ATOM 8465 C C . VAL B 1 441 ? 21.137 69.906 18.766 1.00 5.51 441 VAL B C 1
ATOM 8466 O O . VAL B 1 441 ? 20.151 69.769 18.003 1.00 6.72 441 VAL B O 1
ATOM 8470 N N . PHE B 1 442 ? 21.684 71.048 19.041 1.00 5.89 442 PHE B N 1
ATOM 8471 C CA . PHE B 1 442 ? 21.288 72.317 18.438 1.00 5.94 442 PHE B CA 1
ATOM 8472 C C . PHE B 1 442 ? 22.370 72.806 17.476 1.00 6.04 442 PHE B C 1
ATOM 8473 O O . PHE B 1 442 ? 23.570 72.628 17.730 1.00 6.76 442 PHE B O 1
ATOM 8481 N N . ASN B 1 443 ? 21.937 73.463 16.418 1.00 5.13 443 ASN B N 1
ATOM 8482 C CA . ASN B 1 443 ? 22.745 74.345 15.598 1.00 5.02 443 ASN B CA 1
ATOM 8483 C C . ASN B 1 443 ? 22.210 75.737 15.788 1.00 4.68 443 ASN B C 1
ATOM 8484 O O . ASN B 1 443 ? 21.065 76.006 15.422 1.00 6.18 443 ASN B O 1
ATOM 8489 N N . LEU B 1 444 ? 23.001 76.614 16.422 1.00 5.08 444 LEU B N 1
ATOM 8490 C CA . LEU B 1 444 ? 22.606 78.004 16.635 1.00 5.29 444 LEU B CA 1
ATOM 8491 C C . LEU B 1 444 ? 23.451 78.867 15.661 1.00 4.92 444 LEU B C 1
ATOM 8492 O O . LEU B 1 444 ? 24.669 78.878 15.798 1.00 5.87 444 LEU B O 1
ATOM 8497 N N . ALA B 1 445 ? 22.776 79.528 14.739 1.00 4.93 445 ALA B N 1
ATOM 8498 C CA . ALA B 1 445 ? 23.524 80.187 13.672 1.00 5.54 445 ALA B CA 1
ATOM 8499 C C . ALA B 1 445 ? 22.854 81.492 13.291 1.00 5.01 445 ALA B C 1
ATOM 8500 O O . ALA B 1 445 ? 21.616 81.579 13.234 1.00 6.18 445 ALA B O 1
ATOM 8502 N N . GLY B 1 446 ? 23.662 82.511 13.003 1.00 5.56 446 GLY B N 1
ATOM 8503 C CA . GLY B 1 446 ? 23.129 83.710 12.338 1.00 5.40 446 GLY B CA 1
ATOM 8504 C C . GLY B 1 446 ? 22.777 83.393 10.903 1.00 5.32 446 GLY B C 1
ATOM 8505 O O . GLY B 1 446 ? 23.152 82.387 10.324 1.00 6.06 446 GLY B O 1
ATOM 8506 N N . ASP B 1 447 ? 21.991 84.304 10.315 1.00 5.36 447 ASP B N 1
ATOM 8507 C CA . ASP B 1 447 ? 21.570 84.166 8.933 1.00 5.77 447 ASP B CA 1
ATOM 8508 C C . ASP B 1 447 ? 22.739 84.173 7.959 1.00 5.43 447 ASP B C 1
ATOM 8509 O O . ASP B 1 447 ? 22.721 83.426 6.950 1.00 6.59 447 ASP B O 1
ATOM 8514 N N . GLY B 1 448 ? 23.736 84.985 8.193 1.00 5.67 448 GLY B N 1
ATOM 8515 C CA . GLY B 1 448 ? 24.899 85.004 7.335 1.00 6.01 448 GLY B CA 1
ATOM 8516 C C . GLY B 1 448 ? 25.642 83.683 7.310 1.00 5.21 448 GLY B C 1
ATOM 8517 O O . GLY B 1 448 ? 25.998 83.166 6.245 1.00 7.30 448 GLY B O 1
ATOM 8518 N N . GLY B 1 449 ? 25.882 83.134 8.479 1.00 5.48 449 GLY B N 1
ATOM 8519 C CA . GLY B 1 449 ? 26.634 81.862 8.584 1.00 5.90 449 GLY B CA 1
ATOM 8520 C C . GLY B 1 449 ? 25.805 80.678 8.143 1.00 5.39 449 GLY B C 1
ATOM 8521 O O . GLY B 1 449 ? 26.317 79.811 7.427 1.00 6.18 449 GLY B O 1
ATOM 8522 N N . ALA B 1 450 ? 24.512 80.662 8.503 1.00 5.67 450 ALA B N 1
ATOM 8523 C CA . ALA B 1 450 ? 23.655 79.586 8.019 1.00 5.81 450 ALA B CA 1
ATOM 8524 C C . ALA B 1 450 ? 23.599 79.591 6.504 1.00 5.48 450 ALA B C 1
ATOM 8525 O O . ALA B 1 450 ? 23.529 78.538 5.881 1.00 6.82 450 ALA B O 1
ATOM 8527 N N A SER B 1 451 ? 23.571 80.760 5.872 0.40 5.39 451 SER B N 1
ATOM 8528 N N B SER B 1 451 ? 23.524 80.772 5.914 0.60 5.36 451 SER B N 1
ATOM 8529 C CA A SER B 1 451 ? 23.460 80.788 4.419 0.40 6.01 451 SER B CA 1
ATOM 8530 C CA B SER B 1 451 ? 23.509 80.878 4.470 0.60 5.78 451 SER B CA 1
ATOM 8531 C C A SER B 1 451 ? 24.722 80.274 3.751 0.40 5.65 451 SER B C 1
ATOM 8532 C C B SER B 1 451 ? 24.692 80.175 3.832 0.60 5.58 451 SER B C 1
ATOM 8533 O O A SER B 1 451 ? 24.678 79.811 2.606 0.40 5.22 451 SER B O 1
ATOM 8534 O O B SER B 1 451 ? 24.533 79.530 2.794 0.60 6.23 451 SER B O 1
ATOM 8539 N N . MET B 1 452 ? 25.872 80.351 4.418 1.00 5.29 452 MET B N 1
ATOM 8540 C CA . MET B 1 452 ? 27.095 79.840 3.794 1.00 5.26 452 MET B CA 1
ATOM 8541 C C . MET B 1 452 ? 27.074 78.337 3.623 1.00 5.33 452 MET B C 1
ATOM 8542 O O . MET B 1 452 ? 27.680 77.854 2.661 1.00 6.01 452 MET B O 1
ATOM 8547 N N . THR B 1 453 ? 26.423 77.612 4.547 1.00 5.17 453 THR B N 1
ATOM 8548 C CA . THR B 1 453 ? 26.409 76.159 4.474 1.00 5.43 453 THR B CA 1
ATOM 8549 C C . THR B 1 453 ? 25.013 75.588 4.378 1.00 5.10 453 THR B C 1
ATOM 8550 O O . THR B 1 453 ? 24.794 74.396 4.650 1.00 5.49 453 THR B O 1
ATOM 8554 N N A MET B 1 454 ? 24.018 76.402 3.937 0.74 5.28 454 MET B N 1
ATOM 8555 N N B MET B 1 454 ? 24.114 76.438 3.937 0.26 5.72 454 MET B N 1
ATOM 8556 C CA A MET B 1 454 ? 22.631 76.018 3.972 0.74 5.83 454 MET B CA 1
ATOM 8557 C CA B MET B 1 454 ? 22.719 76.049 3.975 0.26 6.52 454 MET B CA 1
ATOM 8558 C C A MET B 1 454 ? 22.319 74.738 3.233 0.74 5.33 454 MET B C 1
ATOM 8559 C C B MET B 1 454 ? 22.401 74.752 3.258 0.26 6.36 454 MET B C 1
ATOM 8560 O O A MET B 1 454 ? 21.415 73.996 3.603 0.74 5.13 454 MET B O 1
ATOM 8561 O O B MET B 1 454 ? 21.556 74.020 3.781 0.26 10.91 454 MET B O 1
ATOM 8570 N N . GLN B 1 455 ? 23.054 74.467 2.128 1.00 6.20 455 GLN B N 1
ATOM 8571 C CA . GLN B 1 455 ? 22.741 73.275 1.335 1.00 6.38 455 GLN B CA 1
ATOM 8572 C C . GLN B 1 455 ? 22.875 71.987 2.157 1.00 5.53 455 GLN B C 1
ATOM 8573 O O . GLN B 1 455 ? 22.152 71.027 1.871 1.00 6.25 455 GLN B O 1
ATOM 8579 N N . ASP B 1 456 ? 23.745 71.991 3.170 1.00 5.46 456 ASP B N 1
ATOM 8580 C CA . ASP B 1 456 ? 23.930 70.786 3.989 1.00 5.56 456 ASP B CA 1
ATOM 8581 C C . ASP B 1 456 ? 22.880 70.607 5.058 1.00 5.16 456 ASP B C 1
ATOM 8582 O O . ASP B 1 456 ? 22.903 69.604 5.786 1.00 5.49 456 ASP B O 1
ATOM 8587 N N . LEU B 1 457 ? 21.868 71.480 5.111 1.00 5.03 457 LEU B N 1
ATOM 8588 C CA . LEU B 1 457 ? 20.624 71.067 5.752 1.00 5.57 457 LEU B CA 1
ATOM 8589 C C . LEU B 1 457 ? 20.099 69.799 5.115 1.00 5.43 457 LEU B C 1
ATOM 8590 O O . LEU B 1 457 ? 19.504 68.950 5.793 1.00 6.58 457 LEU B O 1
ATOM 8595 N N . ALA B 1 458 ? 20.314 69.635 3.802 1.00 5.98 458 ALA B N 1
ATOM 8596 C CA . ALA B 1 458 ? 19.857 68.399 3.121 1.00 5.94 458 ALA B CA 1
ATOM 8597 C C . ALA B 1 458 ? 20.561 67.191 3.677 1.00 6.34 458 ALA B C 1
ATOM 8598 O O . ALA B 1 458 ? 19.977 66.099 3.611 1.00 7.62 458 ALA B O 1
ATOM 8600 N N . THR B 1 459 ? 21.772 67.309 4.197 1.00 6.18 459 THR B N 1
ATOM 8601 C CA . THR B 1 459 ? 22.524 66.186 4.744 1.00 5.69 459 THR B CA 1
ATOM 8602 C C . THR B 1 459 ? 21.881 65.736 6.031 1.00 6.23 459 THR B C 1
ATOM 8603 O O . THR B 1 459 ? 21.817 64.522 6.296 1.00 7.14 459 THR B O 1
ATOM 8607 N N . GLN B 1 460 ? 21.396 66.657 6.858 1.00 6.12 460 GLN B N 1
ATOM 8608 C CA . GLN B 1 460 ? 20.666 66.278 8.041 1.00 6.44 460 GLN B CA 1
ATOM 8609 C C . GLN B 1 460 ? 19.424 65.470 7.682 1.00 6.47 460 GLN B C 1
ATOM 8610 O O . GLN B 1 460 ? 19.065 64.497 8.324 1.00 7.60 460 GLN B O 1
ATOM 8616 N N . VAL B 1 461 ? 18.716 65.904 6.616 1.00 6.72 461 VAL B N 1
ATOM 8617 C CA . VAL B 1 461 ? 17.553 65.167 6.160 1.00 6.88 461 VAL B CA 1
ATOM 8618 C C . VAL B 1 461 ? 17.945 63.780 5.632 1.00 7.35 461 VAL B C 1
ATOM 8619 O O . VAL B 1 461 ? 17.319 62.776 5.998 1.00 8.56 461 VAL B O 1
ATOM 8623 N N . GLN B 1 462 ? 18.954 63.723 4.793 1.00 7.24 462 GLN B N 1
ATOM 8624 C CA . GLN B 1 462 ? 19.327 62.500 4.110 1.00 7.52 462 GLN B CA 1
ATOM 8625 C C . GLN B 1 462 ? 19.730 61.401 5.080 1.00 8.01 462 GLN B C 1
ATOM 8626 O O . GLN B 1 462 ? 19.422 60.246 4.873 1.00 9.06 462 GLN B O 1
ATOM 8632 N N . TYR B 1 463 ? 20.425 61.800 6.152 1.00 7.84 463 TYR B N 1
ATOM 8633 C CA . TYR B 1 463 ? 20.928 60.874 7.144 1.00 8.50 463 TYR B CA 1
ATOM 8634 C C . TYR B 1 463 ? 20.034 60.864 8.397 1.00 9.25 463 TYR B C 1
ATOM 8635 O O . TYR B 1 463 ? 20.431 60.229 9.394 1.00 10.98 463 TYR B O 1
ATOM 8644 N N . HIS B 1 464 ? 18.870 61.493 8.348 1.00 9.28 464 HIS B N 1
ATOM 8645 C CA . HIS B 1 464 ? 17.886 61.482 9.429 1.00 10.12 464 HIS B CA 1
ATOM 8646 C C . HIS B 1 464 ? 18.518 61.876 10.756 1.00 10.04 464 HIS B C 1
ATOM 8647 O O . HIS B 1 464 ? 18.378 61.184 11.778 1.00 13.44 464 HIS B O 1
ATOM 8654 N N . LEU B 1 465 ? 19.242 62.979 10.755 1.00 7.32 465 LEU B N 1
ATOM 8655 C CA . LEU B 1 465 ? 19.972 63.471 11.921 1.00 6.77 465 LEU B CA 1
ATOM 8656 C C . LEU B 1 465 ? 19.102 64.514 12.580 1.00 6.62 465 LEU B C 1
ATOM 8657 O O . LEU B 1 465 ? 18.968 65.623 12.022 1.00 7.06 465 LEU B O 1
ATOM 8662 N N . PRO B 1 466 ? 18.477 64.248 13.725 1.00 6.66 466 PRO B N 1
ATOM 8663 C CA . PRO B 1 466 ? 17.470 65.174 14.280 1.00 6.99 466 PRO B CA 1
ATOM 8664 C C . PRO B 1 466 ? 18.000 66.412 14.984 1.00 6.40 466 PRO B C 1
ATOM 8665 O O . PRO B 1 466 ? 17.723 66.665 16.165 1.00 8.84 466 PRO B O 1
ATOM 8669 N N . VAL B 1 467 ? 18.719 67.253 14.267 1.00 6.54 467 VAL B N 1
ATOM 8670 C CA . VAL B 1 467 ? 19.238 68.516 14.775 1.00 6.55 467 VAL B CA 1
ATOM 8671 C C . VAL B 1 467 ? 18.085 69.506 14.883 1.00 6.01 467 VAL B C 1
ATOM 8672 O O . VAL B 1 467 ? 17.206 69.612 14.002 1.00 7.22 467 VAL B O 1
ATOM 8676 N N . ILE B 1 468 ? 18.163 70.319 15.958 1.00 5.95 468 ILE B N 1
ATOM 8677 C CA . ILE B 1 468 ? 17.313 71.501 16.069 1.00 6.02 468 ILE B CA 1
ATOM 8678 C C . ILE B 1 468 ? 18.122 72.697 15.621 1.00 5.87 468 ILE B C 1
ATOM 8679 O O . ILE B 1 468 ? 19.032 73.170 16.298 1.00 6.40 468 ILE B O 1
ATOM 8684 N N . ASN B 1 469 ? 17.812 73.183 14.403 1.00 5.77 469 ASN B N 1
ATOM 8685 C CA . ASN B 1 469 ? 18.478 74.339 13.826 1.00 5.15 469 ASN B CA 1
ATOM 8686 C C . ASN B 1 469 ? 17.692 75.594 14.208 1.00 5.57 469 ASN B C 1
ATOM 8687 O O . ASN B 1 469 ? 16.477 75.642 13.997 1.00 6.56 469 ASN B O 1
ATOM 8692 N N . VAL B 1 470 ? 18.409 76.602 14.715 1.00 5.29 470 VAL B N 1
ATOM 8693 C CA . VAL B 1 470 ? 17.804 77.895 15.068 1.00 5.57 470 VAL B CA 1
ATOM 8694 C C . VAL B 1 470 ? 18.612 78.960 14.362 1.00 5.89 470 VAL B C 1
ATOM 8695 O O . VAL B 1 470 ? 19.801 79.147 14.655 1.00 6.36 470 VAL B O 1
ATOM 8699 N N . VAL B 1 471 ? 17.968 79.622 13.390 1.00 5.85 471 VAL B N 1
ATOM 8700 C CA . VAL B 1 471 ? 18.611 80.664 12.607 1.00 5.87 471 VAL B CA 1
ATOM 8701 C C . VAL B 1 471 ? 18.127 81.988 13.127 1.00 5.77 471 VAL B C 1
ATOM 8702 O O . VAL B 1 471 ? 16.939 82.229 13.340 1.00 7.60 471 VAL B O 1
ATOM 8706 N N . PHE B 1 472 ? 19.095 82.884 13.376 1.00 5.56 472 PHE B N 1
ATOM 8707 C CA . PHE B 1 472 ? 18.834 84.207 13.932 1.00 6.37 472 PHE B CA 1
ATOM 8708 C C . PHE B 1 472 ? 18.862 85.179 12.751 1.00 6.19 472 PHE B C 1
ATOM 8709 O O . PHE B 1 472 ? 19.932 85.616 12.281 1.00 7.11 472 PHE B O 1
ATOM 8717 N N . THR B 1 473 ? 17.688 85.523 12.235 1.00 6.52 473 THR B N 1
ATOM 8718 C CA . THR B 1 473 ? 17.580 86.304 11.002 1.00 6.25 473 THR B CA 1
ATOM 8719 C C . THR B 1 473 ? 17.416 87.768 11.371 1.00 6.15 473 THR B C 1
ATOM 8720 O O . THR B 1 473 ? 16.328 88.246 11.727 1.00 6.93 473 THR B O 1
ATOM 8724 N N . ASN B 1 474 ? 18.505 88.538 11.259 1.00 6.32 474 ASN B N 1
ATOM 8725 C CA . ASN B 1 474 ? 18.487 89.959 11.389 1.00 6.64 474 ASN B CA 1
ATOM 8726 C C . ASN B 1 474 ? 18.684 90.694 10.084 1.00 6.49 474 ASN B C 1
ATOM 8727 O O . ASN B 1 474 ? 18.676 91.927 10.041 1.00 6.86 474 ASN B O 1
ATOM 8732 N N . CYS B 1 475 ? 18.868 89.981 8.969 1.00 6.23 475 CYS B N 1
ATOM 8733 C CA . CYS B 1 475 ? 19.135 90.582 7.665 1.00 5.73 475 CYS B CA 1
ATOM 8734 C C . CYS B 1 475 ? 20.380 91.429 7.717 1.00 5.63 475 CYS B C 1
ATOM 8735 O O . CYS B 1 475 ? 20.537 92.430 6.988 1.00 6.45 475 CYS B O 1
ATOM 8738 N N . GLN B 1 476 ? 21.351 91.009 8.540 1.00 5.16 476 GLN B N 1
ATOM 8739 C CA . GLN B 1 476 ? 22.595 91.696 8.687 1.00 5.24 476 GLN B CA 1
ATOM 8740 C C . GLN B 1 476 ? 23.737 90.732 8.944 1.00 5.37 476 GLN B C 1
ATOM 8741 O O . GLN B 1 476 ? 23.523 89.643 9.449 1.00 5.62 476 GLN B O 1
ATOM 8747 N N . TYR B 1 477 ? 24.950 91.212 8.674 1.00 5.30 477 TYR B N 1
ATOM 8748 C CA . TYR B 1 477 ? 26.155 90.702 9.346 1.00 5.43 477 TYR B CA 1
ATOM 8749 C C . TYR B 1 477 ? 26.294 91.576 10.610 1.00 5.26 477 TYR B C 1
ATOM 8750 O O . TYR B 1 477 ? 27.066 92.545 10.622 1.00 5.70 477 TYR B O 1
ATOM 8759 N N . GLY B 1 478 ? 25.500 91.270 11.632 1.00 4.91 478 GLY B N 1
ATOM 8760 C CA . GLY B 1 478 ? 25.368 92.161 12.754 1.00 5.49 478 GLY B CA 1
ATOM 8761 C C . GLY B 1 478 ? 26.669 92.421 13.486 1.00 5.59 478 GLY B C 1
ATOM 8762 O O . GLY B 1 478 ? 27.016 93.559 13.828 1.00 5.86 478 GLY B O 1
ATOM 8763 N N . PHE B 1 479 ? 27.454 91.331 13.699 1.00 5.26 479 PHE B N 1
ATOM 8764 C CA . PHE B 1 479 ? 28.719 91.476 14.398 1.00 5.48 479 PHE B CA 1
ATOM 8765 C C . PHE B 1 479 ? 29.611 92.505 13.688 1.00 5.03 479 PHE B C 1
ATOM 8766 O O . PHE B 1 479 ? 30.332 93.264 14.321 1.00 6.21 479 PHE B O 1
ATOM 8774 N N . ILE B 1 480 ? 29.585 92.495 12.342 1.00 5.25 480 ILE B N 1
ATOM 8775 C CA . ILE B 1 480 ? 30.412 93.401 11.535 1.00 5.64 480 ILE B CA 1
ATOM 8776 C C . ILE B 1 480 ? 29.790 94.780 11.444 1.00 5.36 480 ILE B C 1
ATOM 8777 O O . ILE B 1 480 ? 30.528 95.776 11.421 1.00 6.12 480 ILE B O 1
ATOM 8782 N N . LYS B 1 481 ? 28.484 94.874 11.356 1.00 5.20 481 LYS B N 1
ATOM 8783 C CA . LYS B 1 481 ? 27.797 96.165 11.395 1.00 5.68 481 LYS B CA 1
ATOM 8784 C C . LYS B 1 481 ? 28.233 96.970 12.614 1.00 5.83 481 LYS B C 1
ATOM 8785 O O . LYS B 1 481 ? 28.599 98.151 12.540 1.00 6.63 481 LYS B O 1
ATOM 8791 N N . ASP B 1 482 ? 28.251 96.298 13.776 1.00 5.79 482 ASP B N 1
ATOM 8792 C CA . ASP B 1 482 ? 28.627 96.969 14.993 1.00 6.27 482 ASP B CA 1
ATOM 8793 C C . ASP B 1 482 ? 30.086 97.419 14.985 1.00 6.34 482 ASP B C 1
ATOM 8794 O O . ASP B 1 482 ? 30.434 98.469 15.494 1.00 7.00 482 ASP B O 1
ATOM 8799 N N . GLU B 1 483 ? 30.945 96.602 14.375 1.00 5.56 483 GLU B N 1
ATOM 8800 C CA . GLU B 1 483 ? 32.314 97.012 14.180 1.00 6.51 483 GLU B CA 1
ATOM 8801 C C . GLU B 1 483 ? 32.417 98.276 13.336 1.00 5.67 483 GLU B C 1
ATOM 8802 O O . GLU B 1 483 ? 33.143 99.206 13.660 1.00 6.78 483 GLU B O 1
ATOM 8808 N N . GLN B 1 484 ? 31.708 98.292 12.195 1.00 5.89 484 GLN B N 1
ATOM 8809 C CA . GLN B 1 484 ? 31.704 99.495 11.353 1.00 5.53 484 GLN B CA 1
ATOM 8810 C C . GLN B 1 484 ? 31.165 100.708 12.122 1.00 6.17 484 GLN B C 1
ATOM 8811 O O . GLN B 1 484 ? 31.674 101.820 11.942 1.00 7.57 484 GLN B O 1
ATOM 8817 N N . GLU B 1 485 ? 30.171 100.491 12.974 1.00 6.30 485 GLU B N 1
ATOM 8818 C CA . GLU B 1 485 ? 29.676 101.616 13.783 1.00 7.11 485 GLU B CA 1
ATOM 8819 C C . GLU B 1 485 ? 30.806 102.210 14.596 1.00 7.88 485 GLU B C 1
ATOM 8820 O O . GLU B 1 485 ? 30.908 103.429 14.767 1.00 9.21 485 GLU B O 1
ATOM 8826 N N . ASP B 1 486 ? 31.636 101.335 15.150 1.00 7.54 486 ASP B N 1
ATOM 8827 C CA . ASP B 1 486 ? 32.710 101.722 16.035 1.00 9.00 486 ASP B CA 1
ATOM 8828 C C . ASP B 1 486 ? 33.877 102.334 15.314 1.00 8.51 486 ASP B C 1
ATOM 8829 O O . ASP B 1 486 ? 34.522 103.262 15.862 1.00 11.79 486 ASP B O 1
ATOM 8834 N N . THR B 1 487 ? 34.232 101.872 14.094 1.00 7.23 487 THR B N 1
ATOM 8835 C CA . THR B 1 487 ? 35.463 102.300 13.460 1.00 7.25 487 THR B CA 1
ATOM 8836 C C . THR B 1 487 ? 35.307 103.127 12.195 1.00 7.32 487 THR B C 1
ATOM 8837 O O . THR B 1 487 ? 36.257 103.845 11.856 1.00 10.17 487 THR B O 1
ATOM 8841 N N . ASN B 1 488 ? 34.263 102.940 11.438 1.00 6.95 488 ASN B N 1
ATOM 8842 C CA . ASN B 1 488 ? 34.247 103.440 10.065 1.00 7.07 488 ASN B CA 1
ATOM 8843 C C . ASN B 1 488 ? 33.710 104.845 10.040 1.00 8.58 488 ASN B C 1
ATOM 8844 O O . ASN B 1 488 ? 32.776 105.191 10.762 1.00 11.71 488 ASN B O 1
ATOM 8849 N N A GLN B 1 489 ? 34.285 105.674 9.164 0.64 6.84 489 GLN B N 1
ATOM 8850 N N B GLN B 1 489 ? 34.269 105.690 9.171 0.35 7.55 489 GLN B N 1
ATOM 8851 C CA A GLN B 1 489 ? 33.931 107.047 8.955 0.64 7.04 489 GLN B CA 1
ATOM 8852 C CA B GLN B 1 489 ? 33.725 107.044 9.150 0.35 7.46 489 GLN B CA 1
ATOM 8853 C C A GLN B 1 489 ? 32.704 107.222 8.073 0.64 8.89 489 GLN B C 1
ATOM 8854 C C B GLN B 1 489 ? 32.563 107.119 8.183 0.35 6.35 489 GLN B C 1
ATOM 8855 O O A GLN B 1 489 ? 31.921 108.146 8.278 0.64 11.46 489 GLN B O 1
ATOM 8856 O O B GLN B 1 489 ? 31.640 107.891 8.424 0.35 6.49 489 GLN B O 1
ATOM 8867 N N . ASN B 1 490 ? 32.597 106.363 7.110 1.00 7.95 490 ASN B N 1
ATOM 8868 C CA . ASN B 1 490 ? 31.561 106.441 6.084 1.00 8.55 490 ASN B CA 1
ATOM 8869 C C . ASN B 1 490 ? 30.416 105.486 6.395 1.00 8.79 490 ASN B C 1
ATOM 8870 O O . ASN B 1 490 ? 30.416 104.774 7.401 1.00 9.78 490 ASN B O 1
ATOM 8875 N N . ASP B 1 491 ? 29.381 105.465 5.557 1.00 8.56 491 ASP B N 1
ATOM 8876 C CA . ASP B 1 491 ? 28.169 104.749 5.858 1.00 8.16 491 ASP B CA 1
ATOM 8877 C C . ASP B 1 491 ? 28.430 103.228 5.905 1.00 7.70 491 ASP B C 1
ATOM 8878 O O . ASP B 1 491 ? 29.362 102.717 5.286 1.00 8.00 491 ASP B O 1
ATOM 8883 N N . PHE B 1 492 ? 27.551 102.538 6.621 1.00 7.17 492 PHE B N 1
ATOM 8884 C CA . PHE B 1 492 ? 27.583 101.073 6.645 1.00 6.43 492 PHE B CA 1
ATOM 8885 C C . PHE B 1 492 ? 27.627 100.551 5.195 1.00 6.07 492 PHE B C 1
ATOM 8886 O O . PHE B 1 492 ? 26.970 101.064 4.292 1.00 7.05 492 PHE B O 1
ATOM 8894 N N . ILE B 1 493 ? 28.394 99.462 5.039 1.00 6.45 493 ILE B N 1
ATOM 8895 C CA . ILE B 1 493 ? 28.499 98.861 3.687 1.00 6.11 493 ILE B CA 1
ATOM 8896 C C . ILE B 1 493 ? 28.688 97.370 3.839 1.00 5.45 493 ILE B C 1
ATOM 8897 O O . ILE B 1 493 ? 29.541 96.888 4.598 1.00 5.95 493 ILE B O 1
ATOM 8902 N N . GLY B 1 494 ? 27.918 96.613 3.059 1.00 6.10 494 GLY B N 1
ATOM 8903 C CA . GLY B 1 494 ? 28.013 95.186 3.038 1.00 6.10 494 GLY B CA 1
ATOM 8904 C C . GLY B 1 494 ? 27.460 94.460 4.229 1.00 5.86 494 GLY B C 1
ATOM 8905 O O . GLY B 1 494 ? 27.632 93.228 4.298 1.00 6.84 494 GLY B O 1
ATOM 8906 N N . VAL B 1 495 ? 26.795 95.150 5.157 1.00 5.74 495 VAL B N 1
ATOM 8907 C CA . VAL B 1 495 ? 26.382 94.563 6.420 1.00 5.81 495 VAL B CA 1
ATOM 8908 C C . VAL B 1 495 ? 24.900 94.455 6.610 1.00 5.80 495 VAL B C 1
ATOM 8909 O O . VAL B 1 495 ? 24.476 93.801 7.581 1.00 6.24 495 VAL B O 1
ATOM 8913 N N . GLU B 1 496 ? 24.108 95.072 5.735 1.00 6.58 496 GLU B N 1
ATOM 8914 C CA . GLU B 1 496 ? 22.651 94.939 5.732 1.00 7.06 496 GLU B CA 1
ATOM 8915 C C . GLU B 1 496 ? 22.224 94.383 4.379 1.00 6.60 496 GLU B C 1
ATOM 8916 O O . GLU B 1 496 ? 22.676 94.898 3.342 1.00 8.22 496 GLU B O 1
ATOM 8922 N N . PHE B 1 497 ? 21.404 93.343 4.376 1.00 6.93 497 PHE B N 1
ATOM 8923 C CA . PHE B 1 497 ? 21.117 92.636 3.128 1.00 7.32 497 PHE B CA 1
ATOM 8924 C C . PHE B 1 497 ? 19.678 92.135 3.151 1.00 7.56 497 PHE B C 1
ATOM 8925 O O . PHE B 1 497 ? 18.923 92.308 4.077 1.00 8.67 497 PHE B O 1
ATOM 8933 N N A ASN B 1 498 ? 19.255 91.550 2.016 0.60 8.36 498 ASN B N 1
ATOM 8934 N N B ASN B 1 498 ? 19.355 91.465 2.049 0.40 9.69 498 ASN B N 1
ATOM 8935 C CA A ASN B 1 498 ? 17.904 91.106 1.791 0.60 9.07 498 ASN B CA 1
ATOM 8936 C CA B ASN B 1 498 ? 17.988 91.001 1.910 0.40 10.57 498 ASN B CA 1
ATOM 8937 C C A ASN B 1 498 ? 17.638 89.769 2.511 0.60 8.04 498 ASN B C 1
ATOM 8938 C C B ASN B 1 498 ? 17.749 89.776 2.796 0.40 10.02 498 ASN B C 1
ATOM 8939 O O A ASN B 1 498 ? 18.487 88.881 2.519 0.60 9.00 498 ASN B O 1
ATOM 8940 O O B ASN B 1 498 ? 18.567 88.992 3.283 0.40 11.25 498 ASN B O 1
ATOM 8949 N N . ASP B 1 499 ? 16.448 89.636 3.045 1.00 9.65 499 ASP B N 1
ATOM 8950 C CA . ASP B 1 499 ? 15.946 88.481 3.757 1.00 9.53 499 ASP B CA 1
ATOM 8951 C C . ASP B 1 499 ? 16.094 87.209 2.955 1.00 7.95 499 ASP B C 1
ATOM 8952 O O . ASP B 1 499 ? 15.867 87.168 1.736 1.00 9.21 499 ASP B O 1
ATOM 8957 N N . ILE B 1 500 ? 16.407 86.124 3.664 1.00 8.50 500 ILE B N 1
ATOM 8958 C CA . ILE B 1 500 ? 16.189 84.761 3.218 1.00 8.18 500 ILE B CA 1
ATOM 8959 C C . ILE B 1 500 ? 15.272 84.093 4.236 1.00 7.52 500 ILE B C 1
ATOM 8960 O O . ILE B 1 500 ? 15.505 84.179 5.446 1.00 9.38 500 ILE B O 1
ATOM 8965 N N . ASP B 1 501 ? 14.207 83.482 3.759 1.00 7.62 501 ASP B N 1
ATOM 8966 C CA . ASP B 1 501 ? 13.281 82.749 4.612 1.00 6.82 501 ASP B CA 1
ATOM 8967 C C . ASP B 1 501 ? 13.784 81.309 4.723 1.00 6.94 501 ASP B C 1
ATOM 8968 O O . ASP B 1 501 ? 13.600 80.491 3.842 1.00 7.40 501 ASP B O 1
ATOM 8973 N N . PHE B 1 502 ? 14.425 81.045 5.836 1.00 7.15 502 PHE B N 1
ATOM 8974 C CA . PHE B 1 502 ? 15.035 79.750 6.062 1.00 7.58 502 PHE B CA 1
ATOM 8975 C C . PHE B 1 502 ? 13.978 78.669 6.318 1.00 7.42 502 PHE B C 1
ATOM 8976 O O . PHE B 1 502 ? 14.292 77.484 6.181 1.00 7.90 502 PHE B O 1
ATOM 8984 N N . SER B 1 503 ? 12.742 79.035 6.669 1.00 7.21 503 SER B N 1
ATOM 8985 C CA . SER B 1 503 ? 11.684 78.032 6.712 1.00 7.60 503 SER B CA 1
ATOM 8986 C C . SER B 1 503 ? 11.397 77.480 5.313 1.00 7.70 503 SER B C 1
ATOM 8987 O O . SER B 1 503 ? 11.057 76.290 5.189 1.00 8.28 503 SER B O 1
ATOM 8990 N N . LYS B 1 504 ? 11.508 78.348 4.310 1.00 7.30 504 LYS B N 1
ATOM 8991 C CA . LYS B 1 504 ? 11.318 77.940 2.936 1.00 7.61 504 LYS B CA 1
ATOM 8992 C C . LYS B 1 504 ? 12.528 77.156 2.408 1.00 7.03 504 LYS B C 1
ATOM 8993 O O . LYS B 1 504 ? 12.393 76.180 1.679 1.00 8.07 504 LYS B O 1
ATOM 8999 N N . ILE B 1 505 ? 13.734 77.573 2.784 1.00 7.39 505 ILE B N 1
ATOM 9000 C CA . ILE B 1 505 ? 14.921 76.793 2.477 1.00 7.10 505 ILE B CA 1
ATOM 9001 C C . ILE B 1 505 ? 14.801 75.382 3.046 1.00 7.02 505 ILE B C 1
ATOM 9002 O O . ILE B 1 505 ? 15.045 74.368 2.364 1.00 7.37 505 ILE B O 1
ATOM 9007 N N . ALA B 1 506 ? 14.390 75.298 4.322 1.00 7.70 506 ALA B N 1
ATOM 9008 C CA . ALA B 1 506 ? 14.153 73.996 4.942 1.00 6.89 506 ALA B CA 1
ATOM 9009 C C . ALA B 1 506 ? 13.137 73.172 4.195 1.00 7.34 506 ALA B C 1
ATOM 9010 O O . ALA B 1 506 ? 13.335 71.993 3.924 1.00 7.92 506 ALA B O 1
ATOM 9012 N N . ASP B 1 507 ? 12.006 73.816 3.802 1.00 8.53 507 ASP B N 1
ATOM 9013 C CA . ASP B 1 507 ? 10.999 73.089 3.031 1.00 8.63 507 ASP B CA 1
ATOM 9014 C C . ASP B 1 507 ? 11.625 72.558 1.743 1.00 8.22 507 ASP B C 1
ATOM 9015 O O . ASP B 1 507 ? 11.346 71.409 1.344 1.00 8.26 507 ASP B O 1
ATOM 9020 N N . GLY B 1 508 ? 12.456 73.318 1.074 1.00 7.64 508 GLY B N 1
ATOM 9021 C CA . GLY B 1 508 ? 13.117 72.919 -0.147 1.00 7.28 508 GLY B CA 1
ATOM 9022 C C . GLY B 1 508 ? 14.006 71.687 0.019 1.00 6.83 508 GLY B C 1
ATOM 9023 O O . GLY B 1 508 ? 14.129 70.908 -0.919 1.00 8.54 508 GLY B O 1
ATOM 9024 N N . VAL B 1 509 ? 14.638 71.521 1.192 1.00 6.52 509 VAL B N 1
ATOM 9025 C CA . VAL B 1 509 ? 15.426 70.300 1.439 1.00 6.85 509 VAL B CA 1
ATOM 9026 C C . VAL B 1 509 ? 14.618 69.221 2.159 1.00 7.24 509 VAL B C 1
ATOM 9027 O O . VAL B 1 509 ? 15.160 68.175 2.527 1.00 7.83 509 VAL B O 1
ATOM 9031 N N . HIS B 1 510 ? 13.322 69.482 2.337 1.00 7.45 510 HIS B N 1
ATOM 9032 C CA . HIS B 1 510 ? 12.382 68.515 2.897 1.00 7.48 510 HIS B CA 1
ATOM 9033 C C . HIS B 1 510 ? 12.588 68.331 4.389 1.00 7.71 510 HIS B C 1
ATOM 9034 O O . HIS B 1 510 ? 12.512 67.204 4.929 1.00 8.96 510 HIS B O 1
ATOM 9041 N N . MET B 1 511 ? 12.786 69.413 5.093 1.00 7.73 511 MET B N 1
ATOM 9042 C CA . MET B 1 511 ? 12.914 69.533 6.539 1.00 6.90 511 MET B CA 1
ATOM 9043 C C . MET B 1 511 ? 11.745 70.332 7.073 1.00 7.39 511 MET B C 1
ATOM 9044 O O . MET B 1 511 ? 11.479 71.430 6.587 1.00 8.12 511 MET B O 1
ATOM 9049 N N . GLN B 1 512 ? 11.096 69.844 8.151 1.00 7.31 512 GLN B N 1
ATOM 9050 C CA . GLN B 1 512 ? 10.048 70.619 8.807 1.00 7.42 512 GLN B CA 1
ATOM 9051 C C . GLN B 1 512 ? 10.636 71.893 9.416 1.00 6.59 512 GLN B C 1
ATOM 9052 O O . GLN B 1 512 ? 11.735 71.904 9.938 1.00 7.14 512 GLN B O 1
ATOM 9058 N N . ALA B 1 513 ? 9.839 72.963 9.371 1.00 7.70 513 ALA B N 1
ATOM 9059 C CA . ALA B 1 513 ? 10.364 74.243 9.815 1.00 7.20 513 ALA B CA 1
ATOM 9060 C C . ALA B 1 513 ? 9.258 75.234 10.191 1.00 7.76 513 ALA B C 1
ATOM 9061 O O . ALA B 1 513 ? 8.096 75.038 9.789 1.00 10.01 513 ALA B O 1
ATOM 9063 N N . PHE B 1 514 ? 9.670 76.272 10.883 1.00 7.37 514 PHE B N 1
ATOM 9064 C CA . PHE B 1 514 ? 8.827 77.342 11.354 1.00 7.61 514 PHE B CA 1
ATOM 9065 C C . PHE B 1 514 ? 9.549 78.648 11.158 1.00 7.98 514 PHE B C 1
ATOM 9066 O O . PHE B 1 514 ? 10.750 78.698 11.292 1.00 9.24 514 PHE B O 1
ATOM 9074 N N . ARG B 1 515 ? 8.807 79.719 10.949 1.00 8.23 515 ARG B N 1
ATOM 9075 C CA . ARG B 1 515 ? 9.354 81.070 11.035 1.00 8.21 515 ARG B CA 1
ATOM 9076 C C . ARG B 1 515 ? 8.539 81.857 12.064 1.00 9.01 515 ARG B C 1
ATOM 9077 O O . ARG B 1 515 ? 7.294 81.801 12.064 1.00 9.87 515 ARG B O 1
ATOM 9085 N N . VAL B 1 516 ? 9.228 82.556 12.950 1.00 8.32 516 VAL B N 1
ATOM 9086 C CA . VAL B 1 516 ? 8.623 83.350 14.015 1.00 8.47 516 VAL B CA 1
ATOM 9087 C C . VAL B 1 516 ? 9.215 84.755 13.993 1.00 8.72 516 VAL B C 1
ATOM 9088 O O . VAL B 1 516 ? 10.369 84.944 13.660 1.00 8.99 516 VAL B O 1
ATOM 9092 N N . ASN B 1 517 ? 8.388 85.731 14.377 1.00 9.20 517 ASN B N 1
ATOM 9093 C CA . ASN B 1 517 ? 8.882 87.110 14.505 1.00 10.20 517 ASN B CA 1
ATOM 9094 C C . ASN B 1 517 ? 8.365 87.835 15.736 1.00 11.95 517 ASN B C 1
ATOM 9095 O O . ASN B 1 517 ? 8.661 89.046 15.873 1.00 13.30 517 ASN B O 1
ATOM 9100 N N . LYS B 1 518 ? 7.676 87.136 16.632 1.00 10.69 518 LYS B N 1
ATOM 9101 C CA . LYS B 1 518 ? 7.127 87.748 17.849 1.00 10.35 518 LYS B CA 1
ATOM 9102 C C . LYS B 1 518 ? 7.429 86.853 19.016 1.00 11.00 518 LYS B C 1
ATOM 9103 O O . LYS B 1 518 ? 7.417 85.630 18.928 1.00 10.39 518 LYS B O 1
ATOM 9109 N N . ILE B 1 519 ? 7.710 87.500 20.163 1.00 10.43 519 ILE B N 1
ATOM 9110 C CA . ILE B 1 519 ? 8.083 86.809 21.378 1.00 10.41 519 ILE B CA 1
ATOM 9111 C C . ILE B 1 519 ? 7.026 85.805 21.778 1.00 10.81 519 ILE B C 1
ATOM 9112 O O . ILE B 1 519 ? 7.310 84.679 22.183 1.00 11.36 519 ILE B O 1
ATOM 9117 N N . GLU B 1 520 ? 5.762 86.210 21.623 1.00 11.46 520 GLU B N 1
ATOM 9118 C CA . GLU B 1 520 ? 4.689 85.330 22.101 1.00 12.11 520 GLU B CA 1
ATOM 9119 C C . GLU B 1 520 ? 4.536 84.077 21.247 1.00 12.05 520 GLU B C 1
ATOM 9120 O O . GLU B 1 520 ? 3.868 83.142 21.686 1.00 13.89 520 GLU B O 1
ATOM 9126 N N . GLN B 1 521 ? 5.137 84.003 20.047 1.00 11.39 521 GLN B N 1
ATOM 9127 C CA . GLN B 1 521 ? 5.098 82.793 19.257 1.00 10.86 521 GLN B CA 1
ATOM 9128 C C . GLN B 1 521 ? 6.062 81.703 19.720 1.00 10.06 521 GLN B C 1
ATOM 9129 O O . GLN B 1 521 ? 5.913 80.532 19.296 1.00 11.00 521 GLN B O 1
ATOM 9135 N N . LEU B 1 522 ? 7.056 82.062 20.554 1.00 9.19 522 LEU B N 1
ATOM 9136 C CA . LEU B 1 522 ? 8.130 81.129 20.831 1.00 9.40 522 LEU B CA 1
ATOM 9137 C C . LEU B 1 522 ? 7.685 79.852 21.529 1.00 9.17 522 LEU B C 1
ATOM 9138 O O . LEU B 1 522 ? 8.165 78.786 21.095 1.00 10.20 522 LEU B O 1
ATOM 9143 N N . PRO B 1 523 ? 6.922 79.910 22.593 1.00 10.31 523 PRO B N 1
ATOM 9144 C CA . PRO B 1 523 ? 6.742 78.638 23.375 1.00 10.78 523 PRO B CA 1
ATOM 9145 C C . PRO B 1 523 ? 6.188 77.503 22.548 1.00 10.49 523 PRO B C 1
ATOM 9146 O O . PRO B 1 523 ? 6.719 76.387 22.583 1.00 11.76 523 PRO B O 1
ATOM 9150 N N A ASP B 1 524 ? 5.115 77.781 21.815 0.25 11.13 524 ASP B N 1
ATOM 9151 N N B ASP B 1 524 ? 5.133 77.753 21.754 0.75 11.20 524 ASP B N 1
ATOM 9152 C CA A ASP B 1 524 ? 4.493 76.738 21.001 0.25 10.85 524 ASP B CA 1
ATOM 9153 C CA B ASP B 1 524 ? 4.533 76.626 21.040 0.75 10.83 524 ASP B CA 1
ATOM 9154 C C A ASP B 1 524 ? 5.479 76.196 19.985 0.25 9.19 524 ASP B C 1
ATOM 9155 C C B ASP B 1 524 ? 5.374 76.185 19.856 0.75 10.56 524 ASP B C 1
ATOM 9156 O O A ASP B 1 524 ? 5.676 74.986 19.916 0.25 8.31 524 ASP B O 1
ATOM 9157 O O B ASP B 1 524 ? 5.314 75.000 19.554 0.75 10.60 524 ASP B O 1
ATOM 9166 N N . VAL B 1 525 ? 6.101 77.084 19.215 1.00 9.54 525 VAL B N 1
ATOM 9167 C CA . VAL B 1 525 ? 6.969 76.612 18.150 1.00 9.73 525 VAL B CA 1
ATOM 9168 C C . VAL B 1 525 ? 8.121 75.791 18.694 1.00 8.82 525 VAL B C 1
ATOM 9169 O O . VAL B 1 525 ? 8.476 74.759 18.139 1.00 9.46 525 VAL B O 1
ATOM 9173 N N . PHE B 1 526 ? 8.729 76.238 19.809 1.00 8.65 526 PHE B N 1
ATOM 9174 C CA . PHE B 1 526 ? 9.861 75.482 20.371 1.00 8.20 526 PHE B CA 1
ATOM 9175 C C . PHE B 1 526 ? 9.390 74.145 20.914 1.00 8.39 526 PHE B C 1
ATOM 9176 O O . PHE B 1 526 ? 10.116 73.150 20.808 1.00 9.86 526 PHE B O 1
ATOM 9184 N N A GLU B 1 527 ? 8.195 74.050 21.496 0.58 9.46 527 GLU B N 1
ATOM 9185 N N B GLU B 1 527 ? 8.192 74.137 21.492 0.42 9.25 527 GLU B N 1
ATOM 9186 C CA A GLU B 1 527 ? 7.687 72.736 21.914 0.58 9.77 527 GLU B CA 1
ATOM 9187 C CA B GLU B 1 527 ? 7.582 72.888 21.930 0.42 10.32 527 GLU B CA 1
ATOM 9188 C C A GLU B 1 527 ? 7.481 71.804 20.718 0.58 10.02 527 GLU B C 1
ATOM 9189 C C B GLU B 1 527 ? 7.444 71.901 20.769 0.42 9.81 527 GLU B C 1
ATOM 9190 O O A GLU B 1 527 ? 7.806 70.610 20.729 0.58 12.30 527 GLU B O 1
ATOM 9191 O O B GLU B 1 527 ? 7.826 70.731 20.909 0.42 8.76 527 GLU B O 1
ATOM 9202 N N . GLN B 1 528 ? 6.916 72.354 19.636 1.00 9.89 528 GLN B N 1
ATOM 9203 C CA . GLN B 1 528 ? 6.757 71.513 18.483 1.00 10.48 528 GLN B CA 1
ATOM 9204 C C . GLN B 1 528 ? 8.112 71.024 17.978 1.00 10.22 528 GLN B C 1
ATOM 9205 O O . GLN B 1 528 ? 8.238 69.848 17.609 1.00 11.29 528 GLN B O 1
ATOM 9211 N N . ALA B 1 529 ? 9.108 71.908 17.908 1.00 9.61 529 ALA B N 1
ATOM 9212 C CA . ALA B 1 529 ? 10.418 71.540 17.377 1.00 9.11 529 ALA B CA 1
ATOM 9213 C C . ALA B 1 529 ? 11.048 70.492 18.263 1.00 9.05 529 ALA B C 1
ATOM 9214 O O . ALA B 1 529 ? 11.666 69.541 17.762 1.00 9.93 529 ALA B O 1
ATOM 9216 N N A LYS B 1 530 ? 10.884 70.607 19.588 0.69 8.80 530 LYS B N 1
ATOM 9217 N N B LYS B 1 530 ? 10.874 70.664 19.578 0.31 8.58 530 LYS B N 1
ATOM 9218 C CA A LYS B 1 530 ? 11.485 69.647 20.525 0.69 9.77 530 LYS B CA 1
ATOM 9219 C CA B LYS B 1 530 ? 11.437 69.725 20.534 0.31 10.21 530 LYS B CA 1
ATOM 9220 C C A LYS B 1 530 ? 10.954 68.264 20.256 0.69 9.44 530 LYS B C 1
ATOM 9221 C C B LYS B 1 530 ? 10.938 68.316 20.249 0.31 9.88 530 LYS B C 1
ATOM 9222 O O A LYS B 1 530 ? 11.615 67.243 20.280 0.69 14.86 530 LYS B O 1
ATOM 9223 O O B LYS B 1 530 ? 11.726 67.386 20.308 0.31 7.08 530 LYS B O 1
ATOM 9234 N N . ALA B 1 531 ? 9.649 68.200 19.948 1.00 9.97 531 ALA B N 1
ATOM 9235 C CA . ALA B 1 531 ? 8.987 66.938 19.659 1.00 10.47 531 ALA B CA 1
ATOM 9236 C C . ALA B 1 531 ? 9.348 66.364 18.277 1.00 9.42 531 ALA B C 1
ATOM 9237 O O . ALA B 1 531 ? 9.609 65.173 18.126 1.00 10.86 531 ALA B O 1
ATOM 9239 N N . ILE B 1 532 ? 9.404 67.241 17.248 1.00 9.27 532 ILE B N 1
ATOM 9240 C CA . ILE B 1 532 ? 9.820 66.782 15.920 1.00 9.08 532 ILE B CA 1
ATOM 9241 C C . ILE B 1 532 ? 11.203 66.161 15.985 1.00 8.57 532 ILE B C 1
ATOM 9242 O O . ILE B 1 532 ? 11.452 65.119 15.385 1.00 8.79 532 ILE B O 1
ATOM 9247 N N . ALA B 1 533 ? 12.122 66.784 16.714 1.00 8.07 533 ALA B N 1
ATOM 9248 C CA . ALA B 1 533 ? 13.507 66.356 16.851 1.00 8.27 533 ALA B CA 1
ATOM 9249 C C . ALA B 1 533 ? 13.674 65.141 17.719 1.00 8.49 533 ALA B C 1
ATOM 9250 O O . ALA B 1 533 ? 14.815 64.713 17.923 1.00 9.31 533 ALA B O 1
ATOM 9252 N N . GLN B 1 534 ? 12.597 64.455 18.150 1.00 9.64 534 GLN B N 1
ATOM 9253 C CA . GLN B 1 534 ? 12.759 63.115 18.614 1.00 10.79 534 GLN B CA 1
ATOM 9254 C C . GLN B 1 534 ? 13.028 62.182 17.461 1.00 10.54 534 GLN B C 1
ATOM 9255 O O . GLN B 1 534 ? 13.515 61.057 17.692 1.00 12.29 534 GLN B O 1
ATOM 9261 N N . HIS B 1 535 ? 12.705 62.575 16.246 1.00 9.57 535 HIS B N 1
ATOM 9262 C CA . HIS B 1 535 ? 12.892 61.680 15.111 1.00 10.99 535 HIS B CA 1
ATOM 9263 C C . HIS B 1 535 ? 13.474 62.311 13.843 1.00 10.28 535 HIS B C 1
ATOM 9264 O O . HIS B 1 535 ? 14.021 61.562 13.003 1.00 10.54 535 HIS B O 1
ATOM 9271 N N . GLU B 1 536 ? 13.354 63.610 13.626 1.00 8.96 536 GLU B N 1
ATOM 9272 C CA . GLU B 1 536 ? 13.776 64.230 12.362 1.00 8.57 536 GLU B CA 1
ATOM 9273 C C . GLU B 1 536 ? 14.344 65.617 12.632 1.00 7.60 536 GLU B C 1
ATOM 9274 O O . GLU B 1 536 ? 14.004 66.242 13.648 1.00 8.11 536 GLU B O 1
ATOM 9280 N N . PRO B 1 537 ? 15.179 66.146 11.758 1.00 6.85 537 PRO B N 1
ATOM 9281 C CA . PRO B 1 537 ? 15.657 67.512 11.932 1.00 6.62 537 PRO B CA 1
ATOM 9282 C C . PRO B 1 537 ? 14.485 68.505 11.839 1.00 6.46 537 PRO B C 1
ATOM 9283 O O . PRO B 1 537 ? 13.443 68.262 11.225 1.00 7.13 537 PRO B O 1
ATOM 9287 N N . VAL B 1 538 ? 14.733 69.703 12.369 1.00 6.36 538 VAL B N 1
ATOM 9288 C CA . VAL B 1 538 ? 13.746 70.766 12.314 1.00 6.44 538 VAL B CA 1
ATOM 9289 C C . VAL B 1 538 ? 14.527 72.080 12.294 1.00 6.09 538 VAL B C 1
ATOM 9290 O O . VAL B 1 538 ? 15.636 72.171 12.779 1.00 6.65 538 VAL B O 1
ATOM 9294 N N . LEU B 1 539 ? 13.898 73.111 11.715 1.00 6.17 539 LEU B N 1
ATOM 9295 C CA . LEU B 1 539 ? 14.497 74.429 11.702 1.00 5.79 539 LEU B CA 1
ATOM 9296 C C . LEU B 1 539 ? 13.502 75.475 12.180 1.00 6.36 539 LEU B C 1
ATOM 9297 O O . LEU B 1 539 ? 12.326 75.454 11.772 1.00 6.96 539 LEU B O 1
ATOM 9302 N N . ILE B 1 540 ? 13.962 76.385 12.991 1.00 6.26 540 ILE B N 1
ATOM 9303 C CA . ILE B 1 540 ? 13.230 77.567 13.414 1.00 6.02 540 ILE B CA 1
ATOM 9304 C C . ILE B 1 540 ? 14.003 78.774 12.916 1.00 6.04 540 ILE B C 1
ATOM 9305 O O . ILE B 1 540 ? 15.150 78.960 13.229 1.00 6.84 540 ILE B O 1
ATOM 9310 N N . ASP B 1 541 ? 13.309 79.579 12.108 1.00 6.58 541 ASP B N 1
ATOM 9311 C CA . ASP B 1 541 ? 13.874 80.822 11.572 1.00 6.50 541 ASP B CA 1
ATOM 9312 C C . ASP B 1 541 ? 13.285 81.945 12.410 1.00 6.39 541 ASP B C 1
ATOM 9313 O O . ASP B 1 541 ? 12.104 82.246 12.305 1.00 7.45 541 ASP B O 1
ATOM 9318 N N . ALA B 1 542 ? 14.126 82.498 13.252 1.00 6.66 542 ALA B N 1
ATOM 9319 C CA . ALA B 1 542 ? 13.727 83.535 14.205 1.00 7.10 542 ALA B CA 1
ATOM 9320 C C . ALA B 1 542 ? 14.104 84.902 13.643 1.00 7.05 542 ALA B C 1
ATOM 9321 O O . ALA B 1 542 ? 15.286 85.271 13.583 1.00 7.72 542 ALA B O 1
ATOM 9323 N N . VAL B 1 543 ? 13.092 85.658 13.229 1.00 7.15 543 VAL B N 1
ATOM 9324 C CA . VAL B 1 543 ? 13.262 87.014 12.692 1.00 6.90 543 VAL B CA 1
ATOM 9325 C C . VAL B 1 543 ? 13.424 87.971 13.883 1.00 7.43 543 VAL B C 1
ATOM 9326 O O . VAL B 1 543 ? 12.442 88.191 14.637 1.00 8.70 543 VAL B O 1
ATOM 9330 N N . ILE B 1 544 ? 14.628 88.473 14.049 1.00 6.87 544 ILE B N 1
ATOM 9331 C CA . ILE B 1 544 ? 14.986 89.249 15.232 1.00 7.25 544 ILE B CA 1
ATOM 9332 C C . ILE B 1 544 ? 15.276 90.697 14.849 1.00 7.07 544 ILE B C 1
ATOM 9333 O O . ILE B 1 544 ? 15.585 91.029 13.721 1.00 8.37 544 ILE B O 1
ATOM 9338 N N . THR B 1 545 ? 15.177 91.571 15.850 1.00 7.50 545 THR B N 1
ATOM 9339 C CA . THR B 1 545 ? 15.484 92.942 15.709 1.00 8.89 545 THR B CA 1
ATOM 9340 C C . THR B 1 545 ? 16.982 93.185 15.435 1.00 9.06 545 THR B C 1
ATOM 9341 O O . THR B 1 545 ? 17.832 92.315 15.687 1.00 9.07 545 THR B O 1
ATOM 9345 N N . GLY B 1 546 ? 17.296 94.388 14.921 1.00 9.77 546 GLY B N 1
ATOM 9346 C CA . GLY B 1 546 ? 18.595 94.915 14.756 1.00 10.27 546 GLY B CA 1
ATOM 9347 C C . GLY B 1 546 ? 19.230 95.566 15.961 1.00 8.67 546 GLY B C 1
ATOM 9348 O O . GLY B 1 546 ? 20.164 96.318 15.891 1.00 10.48 546 GLY B O 1
ATOM 9349 N N . ASP B 1 547 ? 18.780 95.307 17.164 1.00 9.10 547 ASP B N 1
ATOM 9350 C CA . ASP B 1 547 ? 19.310 95.893 18.396 1.00 8.10 547 ASP B CA 1
ATOM 9351 C C . ASP B 1 547 ? 20.723 95.410 18.639 1.00 7.53 547 ASP B C 1
ATOM 9352 O O . ASP B 1 547 ? 20.983 94.187 18.536 1.00 9.21 547 ASP B O 1
ATOM 9357 N N . ARG B 1 548 ? 21.629 96.286 18.934 1.00 7.03 548 ARG B N 1
ATOM 9358 C CA . ARG B 1 548 ? 22.986 95.899 19.237 1.00 7.34 548 ARG B CA 1
ATOM 9359 C C . ARG B 1 548 ? 23.056 95.336 20.656 1.00 6.49 548 ARG B C 1
ATOM 9360 O O . ARG B 1 548 ? 22.598 95.974 21.613 1.00 7.22 548 ARG B O 1
ATOM 9368 N N . PRO B 1 549 ? 23.643 94.161 20.845 1.00 6.63 549 PRO B N 1
ATOM 9369 C CA . PRO B 1 549 ? 23.791 93.656 22.222 1.00 6.65 549 PRO B CA 1
ATOM 9370 C C . PRO B 1 549 ? 24.795 94.488 22.986 1.00 5.99 549 PRO B C 1
ATOM 9371 O O . PRO B 1 549 ? 25.734 95.047 22.449 1.00 6.66 549 PRO B O 1
ATOM 9375 N N . LEU B 1 550 ? 24.572 94.559 24.328 1.00 6.65 550 LEU B N 1
ATOM 9376 C CA . LEU B 1 550 ? 25.433 95.391 25.169 1.00 6.31 550 LEU B CA 1
ATOM 9377 C C . LEU B 1 550 ? 26.910 95.091 24.907 1.00 5.91 550 LEU B C 1
ATOM 9378 O O . LEU B 1 550 ? 27.310 93.909 25.001 1.00 6.38 550 LEU B O 1
ATOM 9383 N N . PRO B 1 551 ? 27.735 96.083 24.664 1.00 6.32 551 PRO B N 1
ATOM 9384 C CA . PRO B 1 551 ? 29.158 95.845 24.434 1.00 6.54 551 PRO B CA 1
ATOM 9385 C C . PRO B 1 551 ? 29.891 95.869 25.757 1.00 7.01 551 PRO B C 1
ATOM 9386 O O . PRO B 1 551 ? 30.138 96.889 26.376 1.00 7.68 551 PRO B O 1
ATOM 9390 N N . ALA B 1 552 ? 30.252 94.665 26.236 1.00 7.46 552 ALA B N 1
ATOM 9391 C CA . ALA B 1 552 ? 30.913 94.530 27.523 1.00 7.29 552 ALA B CA 1
ATOM 9392 C C . ALA B 1 552 ? 32.311 95.160 27.545 1.00 7.25 552 ALA B C 1
ATOM 9393 O O . ALA B 1 552 ? 32.817 95.417 28.629 1.00 8.77 552 ALA B O 1
ATOM 9395 N N . GLU B 1 553 ? 32.879 95.374 26.363 1.00 6.99 553 GLU B N 1
ATOM 9396 C CA . GLU B 1 553 ? 34.169 95.989 26.182 1.00 7.85 553 GLU B CA 1
ATOM 9397 C C . GLU B 1 553 ? 34.061 97.501 26.077 1.00 8.70 553 GLU B C 1
ATOM 9398 O O . GLU B 1 553 ? 35.094 98.174 25.962 1.00 10.96 553 GLU B O 1
ATOM 9404 N N A LYS B 1 554 ? 32.861 98.064 26.023 0.56 8.38 554 LYS B N 1
ATOM 9405 N N B LYS B 1 554 ? 32.865 98.061 26.122 0.44 7.91 554 LYS B N 1
ATOM 9406 C CA A LYS B 1 554 ? 32.532 99.488 25.880 0.56 8.64 554 LYS B CA 1
ATOM 9407 C CA B LYS B 1 554 ? 32.729 99.518 26.007 0.44 9.02 554 LYS B CA 1
ATOM 9408 C C A LYS B 1 554 ? 31.520 99.873 26.942 0.56 8.72 554 LYS B C 1
ATOM 9409 C C B LYS B 1 554 ? 31.667 100.013 26.964 0.44 7.53 554 LYS B C 1
ATOM 9410 O O A LYS B 1 554 ? 30.486 100.502 26.652 0.56 8.11 554 LYS B O 1
ATOM 9411 O O B LYS B 1 554 ? 30.764 100.786 26.627 0.44 8.51 554 LYS B O 1
ATOM 9422 N N . LEU B 1 555 ? 31.772 99.563 28.195 1.00 9.87 555 LEU B N 1
ATOM 9423 C CA . LEU B 1 555 ? 30.834 99.908 29.253 1.00 9.21 555 LEU B CA 1
ATOM 9424 C C . LEU B 1 555 ? 30.858 101.396 29.554 1.00 9.17 555 LEU B C 1
ATOM 9425 O O . LEU B 1 555 ? 31.932 102.004 29.612 1.00 11.99 555 LEU B O 1
ATOM 9430 N N A ARG B 1 556 ? 29.685 101.975 29.757 0.56 9.25 556 ARG B N 1
ATOM 9431 N N B ARG B 1 556 ? 29.679 101.951 29.780 0.44 9.45 556 ARG B N 1
ATOM 9432 C CA A ARG B 1 556 ? 29.522 103.366 30.199 0.56 9.88 556 ARG B CA 1
ATOM 9433 C CA B ARG B 1 556 ? 29.509 103.356 30.177 0.44 9.68 556 ARG B CA 1
ATOM 9434 C C A ARG B 1 556 ? 28.494 103.349 31.339 0.56 9.28 556 ARG B C 1
ATOM 9435 C C B ARG B 1 556 ? 28.514 103.385 31.337 0.44 9.06 556 ARG B C 1
ATOM 9436 O O A ARG B 1 556 ? 27.322 103.612 31.121 0.56 11.99 556 ARG B O 1
ATOM 9437 O O B ARG B 1 556 ? 27.345 103.706 31.191 0.44 7.61 556 ARG B O 1
ATOM 9452 N N . LEU B 1 557 ? 29.007 103.024 32.519 1.00 9.92 557 LEU B N 1
ATOM 9453 C CA . LEU B 1 557 ? 28.198 102.930 33.734 1.00 8.97 557 LEU B CA 1
ATOM 9454 C C . LEU B 1 557 ? 28.822 103.572 34.949 1.00 9.69 557 LEU B C 1
ATOM 9455 O O . LEU B 1 557 ? 28.088 103.823 35.914 1.00 12.11 557 LEU B O 1
ATOM 9460 N N . ASP B 1 558 ? 30.118 103.859 34.991 1.00 11.29 558 ASP B N 1
ATOM 9461 C CA . ASP B 1 558 ? 30.810 104.320 36.186 1.00 11.63 558 ASP B CA 1
ATOM 9462 C C . ASP B 1 558 ? 31.024 105.798 36.063 1.00 12.75 558 ASP B C 1
ATOM 9463 O O . ASP B 1 558 ? 31.711 106.267 35.155 1.00 13.95 558 ASP B O 1
ATOM 9468 N N A SER B 1 559 ? 30.431 106.567 36.946 0.68 14.06 559 SER B N 1
ATOM 9469 N N B SER B 1 559 ? 30.444 106.556 36.984 0.32 15.42 559 SER B N 1
ATOM 9470 C CA A SER B 1 559 ? 30.482 107.990 36.857 0.68 18.03 559 SER B CA 1
ATOM 9471 C CA B SER B 1 559 ? 30.487 107.999 36.923 0.32 17.96 559 SER B CA 1
ATOM 9472 C C A SER B 1 559 ? 31.877 108.545 37.177 0.68 19.37 559 SER B C 1
ATOM 9473 C C B SER B 1 559 ? 31.919 108.516 37.047 0.32 20.04 559 SER B C 1
ATOM 9474 O O A SER B 1 559 ? 32.123 109.766 36.970 0.68 28.48 559 SER B O 1
ATOM 9475 O O B SER B 1 559 ? 32.255 109.642 36.620 0.32 19.37 559 SER B O 1
ATOM 9480 N N . ALA B 1 560 ? 32.810 107.713 37.628 1.00 17.46 560 ALA B N 1
ATOM 9481 C CA . ALA B 1 560 ? 34.171 108.144 37.771 1.00 19.06 560 ALA B CA 1
ATOM 9482 C C . ALA B 1 560 ? 34.897 108.050 36.462 1.00 20.73 560 ALA B C 1
ATOM 9483 O O . ALA B 1 560 ? 35.981 108.639 36.287 1.00 26.29 560 ALA B O 1
ATOM 9485 N N A MET B 1 561 ? 34.303 107.300 35.533 0.37 21.28 561 MET B N 1
ATOM 9486 N N B MET B 1 561 ? 34.293 107.298 35.535 0.63 21.32 561 MET B N 1
ATOM 9487 C CA A MET B 1 561 ? 35.052 106.985 34.322 0.37 21.04 561 MET B CA 1
ATOM 9488 C CA B MET B 1 561 ? 35.007 106.974 34.315 0.63 20.88 561 MET B CA 1
ATOM 9489 C C A MET B 1 561 ? 34.330 107.434 33.064 0.37 18.40 561 MET B C 1
ATOM 9490 C C B MET B 1 561 ? 34.382 107.695 33.131 0.63 20.48 561 MET B C 1
ATOM 9491 O O A MET B 1 561 ? 34.953 107.443 31.985 0.37 18.22 561 MET B O 1
ATOM 9492 O O B MET B 1 561 ? 35.096 108.112 32.203 0.63 23.61 561 MET B O 1
ATOM 9501 N N . SER B 1 562 ? 33.068 107.833 33.132 1.00 15.30 562 SER B N 1
ATOM 9502 C CA . SER B 1 562 ? 32.250 108.213 32.007 1.00 15.55 562 SER B CA 1
ATOM 9503 C C . SER B 1 562 ? 31.345 109.386 32.425 1.00 14.67 562 SER B C 1
ATOM 9504 O O . SER B 1 562 ? 30.917 109.504 33.556 1.00 16.67 562 SER B O 1
ATOM 9507 N N . SER B 1 563 ? 31.061 110.235 31.449 1.00 15.26 563 SER B N 1
ATOM 9508 C CA . SER B 1 563 ? 30.129 111.327 31.643 1.00 15.05 563 SER B CA 1
ATOM 9509 C C . SER B 1 563 ? 28.728 110.845 31.867 1.00 13.33 563 SER B C 1
ATOM 9510 O O . SER B 1 563 ? 28.294 109.796 31.446 1.00 11.95 563 SER B O 1
ATOM 9513 N N . ALA B 1 564 ? 28.007 111.705 32.582 1.00 15.26 564 ALA B N 1
ATOM 9514 C CA . ALA B 1 564 ? 26.580 111.428 32.817 1.00 13.96 564 ALA B CA 1
ATOM 9515 C C . ALA B 1 564 ? 25.851 111.242 31.504 1.00 12.13 564 ALA B C 1
ATOM 9516 O O . ALA B 1 564 ? 25.001 110.346 31.385 1.00 12.05 564 ALA B O 1
ATOM 9518 N N . ALA B 1 565 ? 26.149 112.088 30.501 1.00 13.28 565 ALA B N 1
ATOM 9519 C CA . ALA B 1 565 ? 25.465 111.951 29.217 1.00 11.52 565 ALA B CA 1
ATOM 9520 C C . ALA B 1 565 ? 25.791 110.619 28.563 1.00 9.94 565 ALA B C 1
ATOM 9521 O O . ALA B 1 565 ? 24.906 109.945 28.002 1.00 10.17 565 ALA B O 1
ATOM 9523 N N . ASP B 1 566 ? 27.017 110.177 28.620 1.00 9.96 566 ASP B N 1
ATOM 9524 C CA . ASP B 1 566 ? 27.388 108.904 28.008 1.00 10.30 566 ASP B CA 1
ATOM 9525 C C . ASP B 1 566 ? 26.718 107.761 28.736 1.00 9.17 566 ASP B C 1
ATOM 9526 O O . ASP B 1 566 ? 26.299 106.784 28.085 1.00 9.37 566 ASP B O 1
ATOM 9531 N N . ILE B 1 567 ? 26.681 107.804 30.046 1.00 8.39 567 ILE B N 1
ATOM 9532 C CA . ILE B 1 567 ? 26.011 106.758 30.834 1.00 8.29 567 ILE B CA 1
ATOM 9533 C C . ILE B 1 567 ? 24.543 106.682 30.501 1.00 7.83 567 ILE B C 1
ATOM 9534 O O . ILE B 1 567 ? 23.966 105.615 30.301 1.00 8.73 567 ILE B O 1
ATOM 9539 N N A GLU B 1 568 ? 23.884 107.857 30.442 0.53 8.62 568 GLU B N 1
ATOM 9540 N N B GLU B 1 568 ? 23.848 107.822 30.406 0.47 8.72 568 GLU B N 1
ATOM 9541 C CA A GLU B 1 568 ? 22.447 107.930 30.145 0.53 7.80 568 GLU B CA 1
ATOM 9542 C CA B GLU B 1 568 ? 22.408 107.691 30.151 0.47 8.69 568 GLU B CA 1
ATOM 9543 C C A GLU B 1 568 ? 22.164 107.268 28.801 0.53 8.10 568 GLU B C 1
ATOM 9544 C C B GLU B 1 568 ? 22.107 107.217 28.743 0.47 7.75 568 GLU B C 1
ATOM 9545 O O A GLU B 1 568 ? 21.209 106.467 28.687 0.53 8.52 568 GLU B O 1
ATOM 9546 O O B GLU B 1 568 ? 21.100 106.528 28.486 0.47 8.22 568 GLU B O 1
ATOM 9557 N N . ALA B 1 569 ? 22.990 107.586 27.798 1.00 7.80 569 ALA B N 1
ATOM 9558 C CA . ALA B 1 569 ? 22.817 107.079 26.446 1.00 8.06 569 ALA B CA 1
ATOM 9559 C C . ALA B 1 569 ? 23.018 105.525 26.393 1.00 7.51 569 ALA B C 1
ATOM 9560 O O . ALA B 1 569 ? 22.260 104.810 25.729 1.00 7.76 569 ALA B O 1
ATOM 9562 N N . PHE B 1 570 ? 24.050 105.055 27.062 1.00 7.60 570 PHE B N 1
ATOM 9563 C CA . PHE B 1 570 ? 24.367 103.632 27.155 1.00 6.99 570 PHE B CA 1
ATOM 9564 C C . PHE B 1 570 ? 23.204 102.898 27.784 1.00 7.19 570 PHE B C 1
ATOM 9565 O O . PHE B 1 570 ? 22.724 101.873 27.326 1.00 7.33 570 PHE B O 1
ATOM 9573 N N . LYS B 1 571 ? 22.720 103.405 28.948 1.00 7.31 571 LYS B N 1
ATOM 9574 C CA . LYS B 1 571 ? 21.642 102.752 29.633 1.00 7.47 571 LYS B CA 1
ATOM 9575 C C . LYS B 1 571 ? 20.420 102.663 28.753 1.00 7.33 571 LYS B C 1
ATOM 9576 O O . LYS B 1 571 ? 19.700 101.644 28.717 1.00 7.71 571 LYS B O 1
ATOM 9582 N N . GLN B 1 572 ? 20.098 103.747 28.029 1.00 7.15 572 GLN B N 1
ATOM 9583 C CA . GLN B 1 572 ? 18.951 103.748 27.132 1.00 7.06 572 GLN B CA 1
ATOM 9584 C C . GLN B 1 572 ? 19.104 102.705 26.030 1.00 7.12 572 GLN B C 1
ATOM 9585 O O . GLN B 1 572 ? 18.204 101.885 25.781 1.00 8.25 572 GLN B O 1
ATOM 9591 N N . ARG B 1 573 ? 20.222 102.749 25.331 1.00 6.63 573 ARG B N 1
ATOM 9592 C CA . ARG B 1 573 ? 20.366 101.884 24.158 1.00 7.66 573 ARG B CA 1
ATOM 9593 C C . ARG B 1 573 ? 20.324 100.421 24.537 1.00 6.56 573 ARG B C 1
ATOM 9594 O O . ARG B 1 573 ? 19.766 99.607 23.807 1.00 7.65 573 ARG B O 1
ATOM 9602 N N . TYR B 1 574 ? 20.925 100.083 25.687 1.00 7.10 574 TYR B N 1
ATOM 9603 C CA . TYR B 1 574 ? 21.126 98.658 26.018 1.00 6.88 574 TYR B CA 1
ATOM 9604 C C . TYR B 1 574 ? 20.155 98.192 27.069 1.00 7.38 574 TYR B C 1
ATOM 9605 O O . TYR B 1 574 ? 20.277 97.099 27.613 1.00 8.55 574 TYR B O 1
ATOM 9614 N N . GLU B 1 575 ? 19.102 98.973 27.352 1.00 7.65 575 GLU B N 1
ATOM 9615 C CA . GLU B 1 575 ? 18.071 98.524 28.305 1.00 8.87 575 GLU B CA 1
ATOM 9616 C C . GLU B 1 575 ? 18.711 98.228 29.665 1.00 8.07 575 GLU B C 1
ATOM 9617 O O . GLU B 1 575 ? 18.322 97.316 30.383 1.00 9.27 575 GLU B O 1
ATOM 9623 N N . ALA B 1 576 ? 19.698 99.025 30.010 1.00 8.04 576 ALA B N 1
ATOM 9624 C CA . ALA B 1 576 ? 20.646 98.779 31.094 1.00 8.58 576 ALA B CA 1
ATOM 9625 C C . ALA B 1 576 ? 20.502 99.724 32.272 1.00 8.66 576 ALA B C 1
ATOM 9626 O O . ALA B 1 576 ? 21.417 99.952 33.059 1.00 9.02 576 ALA B O 1
ATOM 9628 N N . GLN B 1 577 ? 19.307 100.296 32.401 1.00 9.00 577 GLN B N 1
ATOM 9629 C CA . GLN B 1 577 ? 19.040 101.260 33.481 1.00 9.82 577 GLN B CA 1
ATOM 9630 C C . GLN B 1 577 ? 19.364 100.716 34.869 1.00 10.02 577 GLN B C 1
ATOM 9631 O O . GLN B 1 577 ? 19.740 101.510 35.746 1.00 11.99 577 GLN B O 1
ATOM 9637 N N . ASP B 1 578 ? 19.233 99.411 35.085 1.00 9.07 578 ASP B N 1
ATOM 9638 C CA . ASP B 1 578 ? 19.413 98.811 36.403 1.00 8.88 578 ASP B CA 1
ATOM 9639 C C . ASP B 1 578 ? 20.788 98.183 36.586 1.00 8.98 578 ASP B C 1
ATOM 9640 O O . ASP B 1 578 ? 21.087 97.689 37.676 1.00 11.68 578 ASP B O 1
ATOM 9645 N N . LEU B 1 579 ? 21.638 98.204 35.586 1.00 8.33 579 LEU B N 1
ATOM 9646 C CA . LEU B 1 579 ? 23.014 97.737 35.771 1.00 8.42 579 LEU B CA 1
ATOM 9647 C C . LEU B 1 579 ? 23.788 98.757 36.578 1.00 9.16 579 LEU B C 1
ATOM 9648 O O . LEU B 1 579 ? 23.682 99.969 36.332 1.00 11.00 579 LEU B O 1
ATOM 9653 N N . GLN B 1 580 ? 24.614 98.268 37.492 1.00 8.79 580 GLN B N 1
ATOM 9654 C CA . GLN B 1 580 ? 25.508 99.075 38.305 1.00 8.85 580 GLN B CA 1
ATOM 9655 C C . GLN B 1 580 ? 26.941 98.716 37.901 1.00 8.41 580 GLN B C 1
ATOM 9656 O O . GLN B 1 580 ? 27.224 97.545 37.681 1.00 9.68 580 GLN B O 1
ATOM 9662 N N . PRO B 1 581 ? 27.857 99.683 37.900 1.00 9.01 581 PRO B N 1
ATOM 9663 C CA . PRO B 1 581 ? 29.254 99.349 37.655 1.00 9.10 581 PRO B CA 1
ATOM 9664 C C . PRO B 1 581 ? 29.817 98.596 38.884 1.00 8.60 581 PRO B C 1
ATOM 9665 O O . PRO B 1 581 ? 29.368 98.763 40.016 1.00 9.49 581 PRO B O 1
ATOM 9669 N N . LEU B 1 582 ? 30.856 97.807 38.641 1.00 8.38 582 LEU B N 1
ATOM 9670 C CA . LEU B 1 582 ? 31.500 97.055 39.724 1.00 8.51 582 LEU B CA 1
ATOM 9671 C C . LEU B 1 582 ? 31.928 98.004 40.844 1.00 9.10 582 LEU B C 1
ATOM 9672 O O . LEU B 1 582 ? 31.845 97.613 42.014 1.00 9.26 582 LEU B O 1
ATOM 9677 N N . SER B 1 583 ? 32.344 99.225 40.519 1.00 9.35 583 SER B N 1
ATOM 9678 C CA . SER B 1 583 ? 32.793 100.128 41.587 1.00 10.35 583 SER B CA 1
ATOM 9679 C C . SER B 1 583 ? 31.724 100.360 42.669 1.00 11.26 583 SER B C 1
ATOM 9680 O O . SER B 1 583 ? 32.035 100.608 43.816 1.00 11.69 583 SER B O 1
ATOM 9683 N N . THR B 1 584 ? 30.443 100.305 42.281 1.00 10.90 584 THR B N 1
ATOM 9684 C CA . THR B 1 584 ? 29.386 100.446 43.282 1.00 11.37 584 THR B CA 1
ATOM 9685 C C . THR B 1 584 ? 29.506 99.390 44.364 1.00 11.26 584 THR B C 1
ATOM 9686 O O . THR B 1 584 ? 29.369 99.645 45.555 1.00 12.35 584 THR B O 1
ATOM 9690 N N . TYR B 1 585 ? 29.713 98.158 43.907 1.00 10.52 585 TYR B N 1
ATOM 9691 C CA . TYR B 1 585 ? 29.803 97.022 44.816 1.00 10.08 585 TYR B CA 1
ATOM 9692 C C . TYR B 1 585 ? 31.126 97.033 45.566 1.00 10.09 585 TYR B C 1
ATOM 9693 O O . TYR B 1 585 ? 31.173 96.687 46.760 1.00 11.68 585 TYR B O 1
ATOM 9702 N N . LEU B 1 586 ? 32.247 97.422 44.940 1.00 9.91 586 LEU B N 1
ATOM 9703 C CA . LEU B 1 586 ? 33.493 97.560 45.653 1.00 10.92 586 LEU B CA 1
ATOM 9704 C C . LEU B 1 586 ? 33.323 98.532 46.798 1.00 12.62 586 LEU B C 1
ATOM 9705 O O . LEU B 1 586 ? 33.697 98.253 47.927 1.00 13.47 586 LEU B O 1
ATOM 9710 N N . LYS B 1 587 ? 32.713 99.693 46.501 1.00 12.28 587 LYS B N 1
ATOM 9711 C CA . LYS B 1 587 ? 32.458 100.649 47.563 1.00 14.79 587 LYS B CA 1
ATOM 9712 C C . LYS B 1 587 ? 31.560 100.138 48.667 1.00 12.89 587 LYS B C 1
ATOM 9713 O O . LYS B 1 587 ? 31.840 100.386 49.851 1.00 15.75 587 LYS B O 1
ATOM 9719 N N . GLN B 1 588 ? 30.517 99.429 48.291 1.00 13.10 588 GLN B N 1
ATOM 9720 C CA . GLN B 1 588 ? 29.558 98.881 49.247 1.00 15.59 588 GLN B CA 1
ATOM 9721 C C . GLN B 1 588 ? 30.263 98.040 50.289 1.00 14.89 588 GLN B C 1
ATOM 9722 O O . GLN B 1 588 ? 29.892 98.037 51.480 1.00 17.12 588 GLN B O 1
ATOM 9728 N N . PHE B 1 589 ? 31.285 97.282 49.872 1.00 12.86 589 PHE B N 1
ATOM 9729 C CA . PHE B 1 589 ? 32.055 96.383 50.742 1.00 14.77 589 PHE B CA 1
ATOM 9730 C C . PHE B 1 589 ? 33.364 96.967 51.197 1.00 15.15 589 PHE B C 1
ATOM 9731 O O . PHE B 1 589 ? 34.151 96.241 51.808 1.00 23.25 589 PHE B O 1
ATOM 9739 N N . GLY B 1 590 ? 33.613 98.264 51.022 1.00 17.31 590 GLY B N 1
ATOM 9740 C CA . GLY B 1 590 ? 34.738 98.898 51.657 1.00 20.41 590 GLY B CA 1
ATOM 9741 C C . GLY B 1 590 ? 36.005 98.855 50.847 1.00 22.64 590 GLY B C 1
ATOM 9742 O O . GLY B 1 590 ? 37.073 99.119 51.401 1.00 40.85 590 GLY B O 1
ATOM 9743 N N . LEU B 1 591 ? 35.974 98.570 49.557 1.00 21.07 591 LEU B N 1
ATOM 9744 C CA . LEU B 1 591 ? 37.132 98.639 48.652 1.00 22.07 591 LEU B CA 1
ATOM 9745 C C . LEU B 1 591 ? 37.223 99.825 47.715 1.00 30.35 591 LEU B C 1
ATOM 9746 O O . LEU B 1 591 ? 36.226 100.198 47.134 1.00 27.38 591 LEU B O 1
ATOM 9751 N N . ASP B 1 592 ? 38.416 100.381 47.558 1.00 44.30 592 ASP B N 1
ATOM 9752 C CA . ASP B 1 592 ? 38.669 101.377 46.503 1.00 54.95 592 ASP B CA 1
ATOM 9753 C C . ASP B 1 592 ? 38.578 100.747 45.117 1.00 52.07 592 ASP B C 1
ATOM 9754 O O . ASP B 1 592 ? 39.021 99.610 44.895 1.00 50.48 592 ASP B O 1
ATOM 9759 N N . ASP B 1 593 ? 38.016 101.500 44.154 1.00 56.26 593 ASP B N 1
ATOM 9760 C CA . ASP B 1 593 ? 38.349 101.021 42.795 1.00 61.85 593 ASP B CA 1
ATOM 9761 C C . ASP B 1 593 ? 39.730 101.529 42.369 1.00 72.96 593 ASP B C 1
ATOM 9762 O O . ASP B 1 593 ? 40.774 100.847 42.604 1.00 92.60 593 ASP B O 1
#